Protein 2M4H (pdb70)

Radius of gyration: 10.43 Å; Cα contacts (8 Å, |Δi|>4): 79; chains: 1; bounding box: 26×24×19 Å

Structure (mmCIF, N/CA/C/O backbone):
data_2M4H
#
_entry.id   2M4H
#
loop_
_atom_site.group_PDB
_atom_site.id
_atom_site.type_symbol
_atom_site.label_atom_id
_atom_site.label_alt_id
_atom_site.label_comp_id
_atom_site.label_asym_id
_atom_site.label_entity_id
_atom_site.label_seq_id
_atom_site.pdbx_PDB_ins_code
_atom_site.Cartn_x
_atom_site.Cartn_y
_atom_site.Cartn_z
_atom_site.occupancy
_atom_site.B_iso_or_equiv
_atom_site.auth_seq_id
_atom_site.auth_comp_id
_atom_site.auth_asym_id
_atom_site.auth_atom_id
_atom_site.pdbx_PDB_model_num
ATOM 1 N N . GLY A 1 2 ? -10.107 7.581 -1.528 1.00 1.46 10 GLY A N 1
ATOM 2 C CA . GLY A 1 2 ? -9.438 6.256 -1.499 1.00 1.08 10 GLY A CA 1
ATOM 3 C C . GLY A 1 2 ? -10.398 5.152 -1.103 1.00 0.90 10 GLY A C 1
ATOM 4 O O . GLY A 1 2 ? -11.594 5.399 -0.953 1.00 1.21 10 GLY A O 1
ATOM 8 N N . THR A 1 3 ? -9.887 3.932 -0.948 1.00 0.72 11 THR A N 1
ATOM 9 C CA . THR A 1 3 ? -10.716 2.800 -0.555 1.00 0.56 11 THR A CA 1
ATOM 10 C C . THR A 1 3 ? -11.180 2.886 0.899 1.00 0.60 11 THR A C 1
ATOM 11 O O . THR A 1 3 ? -11.963 3.762 1.264 1.00 1.21 11 THR A O 1
ATOM 22 N N . TYR A 1 4 ? -10.665 1.985 1.730 1.00 0.44 12 TYR A N 1
ATOM 23 C CA . TYR A 1 4 ? -11.184 1.760 3.067 1.00 0.37 12 TYR A CA 1
ATOM 24 C C . TYR A 1 4 ? -10.126 1.018 3.864 1.00 0.37 12 TYR A C 1
ATOM 25 O O . TYR A 1 4 ? -8.957 0.985 3.470 1.00 0.41 12 TYR A O 1
ATOM 43 N N . ARG A 1 5 ? -10.546 0.403 4.960 1.00 0.38 13 ARG A N 1
ATOM 44 C CA . ARG A 1 5 ? -9.737 -0.589 5.646 1.00 0.40 13 ARG A CA 1
ATOM 45 C C . ARG A 1 5 ? -10.599 -1.409 6.597 1.00 0.54 13 ARG A C 1
ATOM 46 O O . ARG A 1 5 ? -11.553 -0.892 7.181 1.00 0.76 13 ARG A O 1
ATOM 67 N N . GLY A 1 6 ? -10.281 -2.696 6.716 1.00 0.54 14 GLY A N 1
ATOM 68 C CA . GLY A 1 6 ? -10.966 -3.554 7.671 1.00 0.68 14 GLY A CA 1
ATOM 69 C C . GLY A 1 6 ? -12.303 -4.071 7.174 1.00 0.77 14 GLY A C 1
ATOM 70 O O . GLY A 1 6 ? -12.705 -5.184 7.506 1.00 1.39 14 GLY A O 1
ATOM 74 N N . ARG A 1 7 ? -12.987 -3.269 6.367 1.00 0.70 15 ARG A N 1
ATOM 75 C CA . ARG A 1 7 ? -14.327 -3.608 5.896 1.00 0.80 15 ARG A CA 1
ATOM 76 C C . ARG A 1 7 ? -14.304 -4.590 4.728 1.00 0.91 15 ARG A C 1
ATOM 77 O O . ARG A 1 7 ? -15.038 -4.432 3.755 1.00 1.43 15 ARG A O 1
ATOM 98 N N . GLY A 1 8 ? -13.483 -5.621 4.840 1.00 0.78 16 GLY A N 1
ATOM 99 C CA . GLY A 1 8 ? -13.371 -6.582 3.767 1.00 0.88 16 GLY A CA 1
ATOM 100 C C . GLY A 1 8 ? -12.724 -5.966 2.554 1.00 0.76 16 GLY A C 1
ATOM 101 O O . GLY A 1 8 ? -12.995 -6.371 1.425 1.00 1.05 16 GLY A O 1
ATOM 105 N N . VAL A 1 9 ? -11.882 -4.965 2.802 1.00 0.43 17 VAL A N 1
ATOM 106 C CA . VAL A 1 9 ? -11.239 -4.205 1.728 1.00 0.29 17 VAL A CA 1
ATOM 107 C C . VAL A 1 9 ? -10.649 -5.070 0.644 1.00 0.25 17 VAL A C 1
ATOM 108 O O . VAL A 1 9 ? -9.912 -6.024 0.899 1.00 0.33 17 VAL A O 1
ATOM 121 N N . ALA A 1 10 ? -10.995 -4.706 -0.568 1.00 0.25 18 ALA A N 1
ATOM 122 C CA . ALA A 1 10 ? -10.483 -5.361 -1.746 1.00 0.27 18 ALA A CA 1
ATOM 123 C C . ALA A 1 10 ? -9.475 -4.458 -2.426 1.00 0.23 18 ALA A C 1
ATOM 124 O O . ALA A 1 10 ? -8.668 -4.920 -3.231 1.00 0.25 18 ALA A O 1
ATOM 131 N N . LEU A 1 11 ? -9.541 -3.155 -2.090 1.00 0.21 19 LEU A N 1
ATOM 132 C CA . LEU A 1 11 ? -8.558 -2.183 -2.549 1.00 0.20 19 LEU A CA 1
ATOM 133 C C . LEU A 1 11 ? -8.619 -2.076 -4.089 1.00 0.25 19 LEU A C 1
ATOM 134 O O . LEU A 1 11 ? -9.355 -2.827 -4.729 1.00 0.49 19 LEU A O 1
ATOM 150 N N . THR A 1 12 ? -7.930 -1.115 -4.691 1.00 0.37 20 THR A N 1
ATOM 151 C CA . THR A 1 12 ? -7.862 -1.068 -6.142 1.00 0.37 20 THR A CA 1
ATOM 152 C C . THR A 1 12 ? -7.225 -2.351 -6.689 1.00 0.35 20 THR A C 1
ATOM 153 O O . THR A 1 12 ? -6.567 -3.095 -5.954 1.00 0.44 20 THR A O 1
ATOM 164 N N . ASP A 1 13 ? -7.412 -2.602 -7.967 1.00 0.35 21 ASP A N 1
ATOM 165 C CA . ASP A 1 13 ? -7.090 -3.901 -8.554 1.00 0.37 21 ASP A CA 1
ATOM 166 C C . ASP A 1 13 ? -5.616 -4.253 -8.404 1.00 0.32 21 ASP A C 1
ATOM 167 O O . ASP A 1 13 ? -5.272 -5.344 -7.945 1.00 0.37 21 ASP A O 1
ATOM 176 N N . ASP A 1 14 ? -4.749 -3.332 -8.790 1.00 0.29 22 ASP A N 1
ATOM 177 C CA . ASP A 1 14 ? -3.315 -3.596 -8.802 1.00 0.28 22 ASP A CA 1
ATOM 178 C C . ASP A 1 14 ? -2.752 -3.713 -7.396 1.00 0.22 22 ASP A C 1
ATOM 179 O O . ASP A 1 14 ? -2.292 -4.773 -6.992 1.00 0.22 22 ASP A O 1
ATOM 188 N N . GLU A 1 15 ? -2.816 -2.607 -6.668 1.00 0.23 23 GLU A N 1
ATOM 189 C CA . GLU A 1 15 ? -2.193 -2.481 -5.345 1.00 0.24 23 GLU A CA 1
ATOM 190 C C . GLU A 1 15 ? -2.462 -3.655 -4.404 1.00 0.17 23 GLU A C 1
ATOM 191 O O . GLU A 1 15 ? -1.596 -4.018 -3.623 1.00 0.17 23 GLU A O 1
ATOM 203 N N . TYR A 1 16 ? -3.657 -4.230 -4.449 1.00 0.13 24 TYR A N 1
ATOM 204 C CA . TYR A 1 16 ? -3.981 -5.353 -3.573 1.00 0.12 24 TYR A CA 1
ATOM 205 C C . TYR A 1 16 ? -3.099 -6.553 -3.939 1.00 0.12 24 TYR A C 1
ATOM 206 O O . TYR A 1 16 ? -2.405 -7.119 -3.094 1.00 0.14 24 TYR A O 1
ATOM 224 N N . ASP A 1 17 ? -3.134 -6.921 -5.210 1.00 0.14 25 ASP A N 1
ATOM 225 C CA . ASP A 1 17 ? -2.205 -7.913 -5.757 1.00 0.18 25 ASP A CA 1
ATOM 226 C C . ASP A 1 17 ? -0.751 -7.520 -5.478 1.00 0.16 25 ASP A C 1
ATOM 227 O O . ASP A 1 17 ? 0.074 -8.352 -5.086 1.00 0.17 25 ASP A O 1
ATOM 236 N N . GLU A 1 18 ? -0.450 -6.244 -5.659 1.00 0.15 26 GLU A N 1
ATOM 237 C CA . GLU A 1 18 ? 0.899 -5.733 -5.453 1.00 0.15 26 GLU A CA 1
ATOM 238 C C . GLU A 1 18 ? 1.271 -5.722 -3.967 1.00 0.12 26 GLU A C 1
ATOM 239 O O . GLU A 1 18 ? 2.444 -5.654 -3.616 1.00 0.12 26 GLU A O 1
ATOM 251 N N . TRP A 1 19 ? 0.268 -5.783 -3.098 1.00 0.11 27 TRP A N 1
ATOM 252 C CA . TRP A 1 19 ? 0.495 -5.905 -1.662 1.00 0.10 27 TRP A CA 1
ATOM 253 C C . TRP A 1 19 ? 1.109 -7.253 -1.352 1.00 0.10 27 TRP A C 1
ATOM 254 O O . TRP A 1 19 ? 1.969 -7.374 -0.477 1.00 0.11 27 TRP A O 1
ATOM 275 N N . ARG A 1 20 ? 0.667 -8.261 -2.085 1.00 0.12 28 ARG A N 1
ATOM 276 C CA . ARG A 1 20 ? 1.230 -9.591 -1.955 1.00 0.13 28 ARG A CA 1
ATOM 277 C C . ARG A 1 20 ? 2.711 -9.552 -2.344 1.00 0.13 28 ARG A C 1
ATOM 278 O O . ARG A 1 20 ? 3.534 -10.294 -1.805 1.00 0.15 28 ARG A O 1
ATOM 299 N N . GLU A 1 21 ? 3.041 -8.651 -3.272 1.00 0.13 29 GLU A N 1
ATOM 300 C CA . GLU A 1 21 ? 4.435 -8.388 -3.633 1.00 0.14 29 GLU A CA 1
ATOM 301 C C . GLU A 1 21 ? 5.126 -7.563 -2.543 1.00 0.12 29 GLU A C 1
ATOM 302 O O . GLU A 1 21 ? 6.282 -7.809 -2.209 1.00 0.13 29 GLU A O 1
ATOM 314 N N . HIS A 1 22 ? 4.415 -6.567 -2.015 1.00 0.12 30 HIS A N 1
ATOM 315 C CA . HIS A 1 22 ? 4.888 -5.784 -0.869 1.00 0.11 30 HIS A CA 1
ATOM 316 C C . HIS A 1 22 ? 5.308 -6.709 0.264 1.00 0.12 30 HIS A C 1
ATOM 317 O O . HIS A 1 22 ? 6.339 -6.488 0.903 1.00 0.13 30 HIS A O 1
ATOM 332 N N . ASN A 1 23 ? 4.495 -7.727 0.506 1.00 0.14 31 ASN A N 1
ATOM 333 C CA . ASN A 1 23 ? 4.786 -8.737 1.513 1.00 0.17 31 ASN A CA 1
ATOM 334 C C . ASN A 1 23 ? 6.148 -9.365 1.248 1.00 0.16 31 ASN A C 1
ATOM 335 O O . ASN A 1 23 ? 6.988 -9.472 2.142 1.00 0.18 31 ASN A O 1
ATOM 346 N N . ALA A 1 24 ? 6.355 -9.745 -0.003 1.00 0.17 32 ALA A N 1
ATOM 347 C CA . ALA A 1 24 ? 7.602 -10.349 -0.439 1.00 0.18 32 ALA A CA 1
ATOM 348 C C . ALA A 1 24 ? 8.773 -9.378 -0.338 1.00 0.16 32 ALA A C 1
ATOM 349 O O . ALA A 1 24 ? 9.749 -9.636 0.365 1.00 0.19 32 ALA A O 1
ATOM 356 N N . SER A 1 25 ? 8.667 -8.262 -1.050 1.00 0.13 33 SER A N 1
ATOM 357 C CA . SER A 1 25 ? 9.774 -7.321 -1.181 1.00 0.14 33 SER A CA 1
ATOM 358 C C . SER A 1 25 ? 10.217 -6.740 0.164 1.00 0.18 33 SER A C 1
ATOM 359 O O . SER A 1 25 ? 11.413 -6.657 0.435 1.00 0.27 33 SER A O 1
ATOM 367 N N . ARG A 1 26 ? 9.271 -6.351 1.011 1.00 0.19 34 ARG A N 1
ATOM 368 C CA . ARG A 1 26 ? 9.622 -5.731 2.287 1.00 0.23 34 ARG A CA 1
ATOM 369 C C . ARG A 1 26 ? 9.907 -6.773 3.359 1.00 0.26 34 ARG A C 1
ATOM 370 O O . ARG A 1 26 ? 10.141 -6.432 4.518 1.00 0.31 34 ARG A O 1
ATOM 391 N N . LYS A 1 27 ? 9.874 -8.044 2.956 1.00 0.26 35 LYS A N 1
ATOM 392 C CA . LYS A 1 27 ? 10.311 -9.154 3.800 1.00 0.30 35 LYS A CA 1
ATOM 393 C C . LYS A 1 27 ? 9.493 -9.236 5.081 1.00 0.34 35 LYS A C 1
ATOM 394 O O . LYS A 1 27 ? 9.965 -9.716 6.116 1.00 0.58 35 LYS A O 1
ATOM 413 N N . LEU A 1 28 ? 8.272 -8.743 5.009 1.00 0.26 36 LEU A N 1
ATOM 414 C CA . LEU A 1 28 ? 7.356 -8.765 6.126 1.00 0.31 36 LEU A CA 1
ATOM 415 C C . LEU A 1 28 ? 6.235 -9.756 5.858 1.00 0.34 36 LEU A C 1
ATOM 416 O O . LEU A 1 28 ? 6.280 -10.519 4.894 1.00 0.36 36 LEU A O 1
ATOM 432 N N . ASP A 1 29 ? 5.244 -9.729 6.712 1.00 0.41 37 ASP A N 1
ATOM 433 C CA . ASP A 1 29 ? 4.091 -10.603 6.603 1.00 0.47 37 ASP A CA 1
ATOM 434 C C . ASP A 1 29 ? 2.880 -9.806 7.035 1.00 0.51 37 ASP A C 1
ATOM 435 O O . ASP A 1 29 ? 2.267 -10.059 8.073 1.00 1.00 37 ASP A O 1
ATOM 444 N N . LEU A 1 30 ? 2.574 -8.807 6.237 1.00 0.26 38 LEU A N 1
ATOM 445 C CA . LEU A 1 30 ? 1.589 -7.813 6.596 1.00 0.26 38 LEU A CA 1
ATOM 446 C C . LEU A 1 30 ? 0.253 -8.133 5.949 1.00 0.26 38 LEU A C 1
ATOM 447 O O . LEU A 1 30 ? 0.198 -8.740 4.877 1.00 0.32 38 LEU A O 1
ATOM 463 N N . SER A 1 31 ? -0.818 -7.722 6.597 1.00 0.22 39 SER A N 1
ATOM 464 C CA . SER A 1 31 ? -2.140 -7.901 6.042 1.00 0.21 39 SER A CA 1
ATOM 465 C C . SER A 1 31 ? -2.465 -6.749 5.107 1.00 0.17 39 SER A C 1
ATOM 466 O O . SER A 1 31 ? -1.758 -5.736 5.108 1.00 0.25 39 SER A O 1
ATOM 474 N N . VAL A 1 32 ? -3.511 -6.883 4.315 1.00 0.18 40 VAL A N 1
ATOM 475 C CA . VAL A 1 32 ? -3.806 -5.893 3.306 1.00 0.15 40 VAL A CA 1
ATOM 476 C C . VAL A 1 32 ? -4.139 -4.562 3.946 1.00 0.15 40 VAL A C 1
ATOM 477 O O . VAL A 1 32 ? -3.653 -3.530 3.507 1.00 0.13 40 VAL A O 1
ATOM 490 N N . GLU A 1 33 ? -4.930 -4.614 5.005 1.00 0.17 41 GLU A N 1
ATOM 491 C CA . GLU A 1 33 ? -5.336 -3.426 5.732 1.00 0.17 41 GLU A CA 1
ATOM 492 C C . GLU A 1 33 ? -4.141 -2.514 5.984 1.00 0.14 41 GLU A C 1
ATOM 493 O O . GLU A 1 33 ? -4.171 -1.334 5.642 1.00 0.14 41 GLU A O 1
ATOM 505 N N . ASP A 1 34 ? -3.095 -3.081 6.580 1.00 0.15 42 ASP A N 1
ATOM 506 C CA . ASP A 1 34 ? -1.855 -2.362 6.833 1.00 0.16 42 ASP A CA 1
ATOM 507 C C . ASP A 1 34 ? -1.300 -1.736 5.558 1.00 0.13 42 ASP A C 1
ATOM 508 O O . ASP A 1 34 ? -0.896 -0.573 5.555 1.00 0.16 42 ASP A O 1
ATOM 517 N N . PHE A 1 35 ? -1.284 -2.511 4.475 1.00 0.11 43 PHE A N 1
ATOM 518 C CA . PHE A 1 35 ? -0.818 -2.014 3.183 1.00 0.10 43 PHE A CA 1
ATOM 519 C C . PHE A 1 35 ? -1.653 -0.826 2.757 1.00 0.08 43 PHE A C 1
ATOM 520 O O . PHE A 1 35 ? -1.128 0.236 2.424 1.00 0.09 43 PHE A O 1
ATOM 537 N N . LEU A 1 36 ? -2.960 -1.045 2.748 1.00 0.09 44 LEU A N 1
ATOM 538 C CA . LEU A 1 36 ? -3.927 -0.049 2.319 1.00 0.11 44 LEU A CA 1
ATOM 539 C C . LEU A 1 36 ? -3.720 1.240 3.092 1.00 0.11 44 LEU A C 1
ATOM 540 O O . LEU A 1 36 ? -3.873 2.311 2.534 1.00 0.14 44 LEU A O 1
ATOM 556 N N . MET A 1 37 ? -3.341 1.119 4.361 1.00 0.12 45 MET A N 1
ATOM 557 C CA . MET A 1 37 ? -3.000 2.290 5.177 1.00 0.14 45 MET A CA 1
ATOM 558 C C . MET A 1 37 ? -1.766 2.987 4.624 1.00 0.11 45 MET A C 1
ATOM 559 O O . MET A 1 37 ? -1.802 4.178 4.315 1.00 0.12 45 MET A O 1
ATOM 573 N N . LEU A 1 38 ? -0.674 2.231 4.536 1.00 0.10 46 LEU A N 1
ATOM 574 C CA . LEU A 1 38 ? 0.595 2.737 4.012 1.00 0.11 46 LEU A CA 1
ATOM 575 C C . LEU A 1 38 ? 0.394 3.504 2.712 1.00 0.12 46 LEU A C 1
ATOM 576 O O . LEU A 1 38 ? 0.845 4.643 2.577 1.00 0.14 46 LEU A O 1
ATOM 592 N N . ARG A 1 39 ? -0.295 2.886 1.767 1.00 0.12 47 ARG A N 1
ATOM 593 C CA . ARG A 1 39 ? -0.532 3.521 0.485 1.00 0.15 47 ARG A CA 1
ATOM 594 C C . ARG A 1 39 ? -1.527 4.661 0.608 1.00 0.15 47 ARG A C 1
ATOM 595 O O . ARG A 1 39 ? -1.335 5.704 0.008 1.00 0.20 47 ARG A O 1
ATOM 616 N N . HIS A 1 40 ? -2.606 4.428 1.345 1.00 0.14 48 HIS A N 1
ATOM 617 C CA . HIS A 1 40 ? -3.577 5.472 1.656 1.00 0.15 48 HIS A CA 1
ATOM 618 C C . HIS A 1 40 ? -2.870 6.758 2.058 1.00 0.17 48 HIS A C 1
ATOM 619 O O . HIS A 1 40 ? -2.989 7.762 1.385 1.00 0.20 48 HIS A O 1
ATOM 634 N N . ARG A 1 41 ? -2.081 6.707 3.114 1.00 0.17 49 ARG A N 1
ATOM 635 C CA . ARG A 1 41 ? -1.445 7.912 3.627 1.00 0.18 49 ARG A CA 1
ATOM 636 C C . ARG A 1 41 ? -0.553 8.554 2.568 1.00 0.22 49 ARG A C 1
ATOM 637 O O . ARG A 1 41 ? -0.628 9.756 2.323 1.00 0.28 49 ARG A O 1
ATOM 658 N N . ALA A 1 42 ? 0.277 7.728 1.950 1.00 0.24 50 ALA A N 1
ATOM 659 C CA . ALA A 1 42 ? 1.188 8.177 0.903 1.00 0.31 50 ALA A CA 1
ATOM 660 C C . ALA A 1 42 ? 0.425 8.833 -0.248 1.00 0.35 50 ALA A C 1
ATOM 661 O O . ALA A 1 42 ? 0.689 9.983 -0.609 1.00 0.42 50 ALA A O 1
ATOM 668 N N . ALA A 1 43 ? -0.510 8.085 -0.821 1.00 0.34 51 ALA A N 1
ATOM 669 C CA . ALA A 1 43 ? -1.356 8.561 -1.901 1.00 0.43 51 ALA A CA 1
ATOM 670 C C . ALA A 1 43 ? -2.164 9.793 -1.516 1.00 0.41 51 ALA A C 1
ATOM 671 O O . ALA A 1 43 ? -2.176 10.783 -2.247 1.00 0.47 51 ALA A O 1
ATOM 678 N N . LEU A 1 44 ? -2.831 9.739 -0.372 1.00 0.36 52 LEU A N 1
ATOM 679 C CA . LEU A 1 44 ? -3.778 10.786 -0.015 1.00 0.39 52 LEU A CA 1
ATOM 680 C C . LEU A 1 44 ? -3.041 12.024 0.490 1.00 0.40 52 LEU A C 1
ATOM 681 O O . LEU A 1 44 ? -2.955 13.031 -0.215 1.00 0.46 52 LEU A O 1
ATOM 697 N N . GLY A 1 45 ? -2.483 11.948 1.693 1.00 0.36 53 GLY A N 1
ATOM 698 C CA . GLY A 1 45 ? -1.692 13.054 2.198 1.00 0.37 53 GLY A CA 1
ATOM 699 C C . GLY A 1 45 ? -1.383 12.943 3.678 1.00 0.36 53 GLY A C 1
ATOM 700 O O . GLY A 1 45 ? -1.479 13.929 4.411 1.00 0.55 53 GLY A O 1
ATOM 704 N N . ALA A 1 46 ? -1.015 11.749 4.124 1.00 0.30 54 ALA A N 1
ATOM 705 C CA . ALA A 1 46 ? -0.625 11.527 5.507 1.00 0.27 54 ALA A CA 1
ATOM 706 C C . ALA A 1 46 ? 0.785 10.949 5.548 1.00 0.23 54 ALA A C 1
ATOM 707 O O . ALA A 1 46 ? 1.151 10.126 4.711 1.00 0.24 54 ALA A O 1
ATOM 714 N N . ASP A 1 47 ? 1.580 11.387 6.507 1.00 0.24 55 ASP A N 1
ATOM 715 C CA . ASP A 1 47 ? 3.001 11.060 6.505 1.00 0.24 55 ASP A CA 1
ATOM 716 C C . ASP A 1 47 ? 3.425 10.280 7.743 1.00 0.21 55 ASP A C 1
ATOM 717 O O . ASP A 1 47 ? 4.443 10.590 8.363 1.00 0.25 55 ASP A O 1
ATOM 726 N N . ASP A 1 48 ? 2.641 9.283 8.110 1.00 0.19 56 ASP A N 1
ATOM 727 C CA . ASP A 1 48 ? 3.056 8.334 9.147 1.00 0.22 56 ASP A CA 1
ATOM 728 C C . ASP A 1 48 ? 4.221 7.489 8.637 1.00 0.17 56 ASP A C 1
ATOM 729 O O . ASP A 1 48 ? 4.145 6.948 7.542 1.00 0.21 56 ASP A O 1
ATOM 738 N N . ASN A 1 49 ? 5.303 7.425 9.406 1.00 0.23 57 ASN A N 1
ATOM 739 C CA . ASN A 1 49 ? 6.556 6.816 8.957 1.00 0.20 57 ASN A CA 1
ATOM 740 C C . ASN A 1 49 ? 6.406 5.479 8.230 1.00 0.17 57 ASN A C 1
ATOM 741 O O . ASN A 1 49 ? 7.097 5.255 7.239 1.00 0.18 57 ASN A O 1
ATOM 752 N N . ASP A 1 50 ? 5.519 4.601 8.682 1.00 0.18 58 ASP A N 1
ATOM 753 C CA . ASP A 1 50 ? 5.360 3.305 8.017 1.00 0.19 58 ASP A CA 1
ATOM 754 C C . ASP A 1 50 ? 4.917 3.542 6.587 1.00 0.16 58 ASP A C 1
ATOM 755 O O . ASP A 1 50 ? 5.411 2.927 5.642 1.00 0.19 58 ASP A O 1
ATOM 764 N N . ALA A 1 51 ? 4.001 4.473 6.463 1.00 0.13 59 ALA A N 1
ATOM 765 C CA . ALA A 1 51 ? 3.490 4.894 5.177 1.00 0.11 59 ALA A CA 1
ATOM 766 C C . ALA A 1 51 ? 4.561 5.581 4.341 1.00 0.12 59 ALA A C 1
ATOM 767 O O . ALA A 1 51 ? 4.591 5.423 3.122 1.00 0.13 59 ALA A O 1
ATOM 774 N N . VAL A 1 52 ? 5.453 6.333 4.983 1.00 0.14 60 VAL A N 1
ATOM 775 C CA . VAL A 1 52 ? 6.450 7.080 4.230 1.00 0.17 60 VAL A CA 1
ATOM 776 C C . VAL A 1 52 ? 7.546 6.146 3.736 1.00 0.18 60 VAL A C 1
ATOM 777 O O . VAL A 1 52 ? 8.039 6.287 2.617 1.00 0.20 60 VAL A O 1
ATOM 790 N N . LYS A 1 53 ? 7.923 5.186 4.576 1.00 0.19 61 LYS A N 1
ATOM 791 C CA . LYS A 1 53 ? 8.894 4.182 4.197 1.00 0.22 61 LYS A CA 1
ATOM 792 C C . LYS A 1 53 ? 8.307 3.252 3.147 1.00 0.20 61 LYS A C 1
ATOM 793 O O . LYS A 1 53 ? 9.027 2.717 2.302 1.00 0.28 61 LYS A O 1
ATOM 812 N N . PHE A 1 54 ? 6.992 3.066 3.208 1.00 0.14 62 PHE A N 1
ATOM 813 C CA . PHE A 1 54 ? 6.272 2.363 2.165 1.00 0.13 62 PHE A CA 1
ATOM 814 C C . PHE A 1 54 ? 6.401 3.141 0.874 1.00 0.13 62 PHE A C 1
ATOM 815 O O . PHE A 1 54 ? 6.809 2.603 -0.150 1.00 0.15 62 PHE A O 1
ATOM 832 N N . ARG A 1 55 ? 6.035 4.415 0.950 1.00 0.12 63 ARG A N 1
ATOM 833 C CA . ARG A 1 55 ? 6.164 5.340 -0.158 1.00 0.15 63 ARG A CA 1
ATOM 834 C C . ARG A 1 55 ? 7.544 5.247 -0.791 1.00 0.14 63 ARG A C 1
ATOM 835 O O . ARG A 1 55 ? 7.661 4.926 -1.963 1.00 0.16 63 ARG A O 1
ATOM 856 N N . SER A 1 56 ? 8.569 5.536 -0.005 1.00 0.13 64 SER A N 1
ATOM 857 C CA . SER A 1 56 ? 9.946 5.501 -0.486 1.00 0.16 64 SER A CA 1
ATOM 858 C C . SER A 1 56 ? 10.268 4.219 -1.265 1.00 0.17 64 SER A C 1
ATOM 859 O O . SER A 1 56 ? 10.738 4.279 -2.401 1.00 0.28 64 SER A O 1
ATOM 867 N N . TRP A 1 57 ? 9.984 3.071 -0.670 1.00 0.13 65 TRP A N 1
ATOM 868 C CA . TRP A 1 57 ? 10.246 1.790 -1.316 1.00 0.14 65 TRP A CA 1
ATOM 869 C C . TRP A 1 57 ? 9.379 1.608 -2.568 1.00 0.13 65 TRP A C 1
ATOM 870 O O . TRP A 1 57 ? 9.892 1.356 -3.657 1.00 0.15 65 TRP A O 1
ATOM 891 N N . TRP A 1 58 ? 8.080 1.797 -2.411 1.00 0.12 66 TRP A N 1
ATOM 892 C CA . TRP A 1 58 ? 7.107 1.506 -3.461 1.00 0.13 66 TRP A CA 1
ATOM 893 C C . TRP A 1 58 ? 7.181 2.528 -4.594 1.00 0.12 66 TRP A C 1
ATOM 894 O O . TRP A 1 58 ? 6.815 2.227 -5.728 1.00 0.19 66 TRP A O 1
ATOM 915 N N . ASN A 1 59 ? 7.688 3.718 -4.302 1.00 0.17 67 ASN A N 1
ATOM 916 C CA . ASN A 1 59 ? 7.734 4.796 -5.289 1.00 0.17 67 ASN A CA 1
ATOM 917 C C . ASN A 1 59 ? 9.057 4.842 -6.022 1.00 0.18 67 ASN A C 1
ATOM 918 O O . ASN A 1 59 ? 9.267 5.689 -6.886 1.00 0.22 67 ASN A O 1
ATOM 929 N N . SER A 1 60 ? 9.960 3.959 -5.668 1.00 0.18 68 SER A N 1
ATOM 930 C CA . SER A 1 60 ? 11.212 3.859 -6.396 1.00 0.22 68 SER A CA 1
ATOM 931 C C . SER A 1 60 ? 11.069 2.790 -7.469 1.00 0.22 68 SER A C 1
ATOM 932 O O . SER A 1 60 ? 11.838 2.722 -8.428 1.00 0.24 68 SER A O 1
ATOM 940 N N . ARG A 1 61 ? 10.047 1.971 -7.291 1.00 0.20 69 ARG A N 1
ATOM 941 C CA . ARG A 1 61 ? 9.837 0.794 -8.110 1.00 0.22 69 ARG A CA 1
ATOM 942 C C . ARG A 1 61 ? 8.577 0.916 -8.948 1.00 0.24 69 ARG A C 1
ATOM 943 O O . ARG A 1 61 ? 8.611 0.842 -10.175 1.00 0.27 69 ARG A O 1
ATOM 964 N N . THR A 1 62 ? 7.475 1.106 -8.261 1.00 0.24 70 THR A N 1
ATOM 965 C CA . THR A 1 62 ? 6.159 1.121 -8.875 1.00 0.26 70 THR A CA 1
ATOM 966 C C . THR A 1 62 ? 5.593 2.525 -8.962 1.00 0.25 70 THR A C 1
ATOM 967 O O . THR A 1 62 ? 5.306 3.025 -10.048 1.00 0.29 70 THR A O 1
ATOM 978 N N . LYS A 1 63 ? 5.432 3.128 -7.785 1.00 0.24 71 LYS A N 1
ATOM 979 C CA . LYS A 1 63 ? 4.773 4.418 -7.618 1.00 0.27 71 LYS A CA 1
ATOM 980 C C . LYS A 1 63 ? 3.274 4.237 -7.732 1.00 0.30 71 LYS A C 1
ATOM 981 O O . LYS A 1 63 ? 2.528 5.163 -8.048 1.00 0.52 71 LYS A O 1
ATOM 1000 N N . MET A 1 64 ? 2.870 3.006 -7.433 1.00 0.31 72 MET A N 1
ATOM 1001 C CA . MET A 1 64 ? 1.476 2.597 -7.275 1.00 0.32 72 MET A CA 1
ATOM 1002 C C . MET A 1 64 ? 0.542 3.025 -8.387 1.00 0.39 72 MET A C 1
ATOM 1003 O O . MET A 1 64 ? 0.922 3.429 -9.487 1.00 0.72 72 MET A O 1
ATOM 1017 N N . ALA A 1 65 ? -0.707 2.875 -8.024 1.00 0.48 73 ALA A N 1
ATOM 1018 C CA . ALA A 1 65 ? -1.854 3.294 -8.778 1.00 0.56 73 ALA A CA 1
ATOM 1019 C C . ALA A 1 65 ? -2.848 3.813 -7.774 1.00 0.61 73 ALA A C 1
ATOM 1020 O O . ALA A 1 65 ? -3.847 3.162 -7.496 1.00 0.93 73 ALA A O 1
ATOM 1027 N N . ASN A 1 66 ? -2.493 4.975 -7.208 1.00 0.64 74 ASN A N 1
ATOM 1028 C CA . ASN A 1 66 ? -3.147 5.587 -6.038 1.00 0.74 74 ASN A CA 1
ATOM 1029 C C . ASN A 1 66 ? -4.666 5.480 -6.074 1.00 0.92 74 ASN A C 1
ATOM 1030 O O . ASN A 1 66 ? -5.361 6.435 -6.418 1.00 1.68 74 ASN A O 1
ATOM 1041 N N . ASP A 1 67 ? -5.156 4.305 -5.691 1.00 0.91 75 ASP A N 1
ATOM 1042 C CA . ASP A 1 67 ? -6.577 4.003 -5.672 1.00 0.98 75 ASP A CA 1
ATOM 1043 C C . ASP A 1 67 ? -7.219 4.196 -7.044 1.00 0.96 75 ASP A C 1
ATOM 1044 O O . ASP A 1 67 ? -8.418 4.462 -7.145 1.00 1.14 75 ASP A O 1
ATOM 1053 N N . TYR A 1 68 ? -6.421 4.062 -8.107 1.00 0.81 76 TYR A N 1
ATOM 1054 C CA . TYR A 1 68 ? -6.955 4.115 -9.452 1.00 0.88 76 TYR A CA 1
ATOM 1055 C C . TYR A 1 68 ? -7.216 2.705 -9.968 1.00 0.93 76 TYR A C 1
ATOM 1056 O O . TYR A 1 68 ? -6.434 2.221 -10.813 1.00 1.47 76 TYR A O 1
ATOM 1074 N N . GLY A 1 2 ? -10.773 7.349 -3.343 1.00 1.46 10 GLY A N 2
ATOM 1075 C CA . GLY A 1 2 ? -10.486 6.767 -2.011 1.00 1.08 10 GLY A CA 2
ATOM 1076 C C . GLY A 1 2 ? -10.758 5.281 -1.974 1.00 0.90 10 GLY A C 2
ATOM 1077 O O . GLY A 1 2 ? -11.193 4.701 -2.967 1.00 1.21 10 GLY A O 2
ATOM 1081 N N . THR A 1 3 ? -10.474 4.655 -0.844 1.00 0.72 11 THR A N 2
ATOM 1082 C CA . THR A 1 3 ? -10.823 3.268 -0.625 1.00 0.56 11 THR A CA 2
ATOM 1083 C C . THR A 1 3 ? -11.269 3.104 0.821 1.00 0.60 11 THR A C 2
ATOM 1084 O O . THR A 1 3 ? -11.906 3.995 1.377 1.00 1.21 11 THR A O 2
ATOM 1095 N N . TYR A 1 4 ? -10.924 1.986 1.426 1.00 0.44 12 TYR A N 2
ATOM 1096 C CA . TYR A 1 4 ? -11.377 1.671 2.770 1.00 0.37 12 TYR A CA 2
ATOM 1097 C C . TYR A 1 4 ? -10.291 0.912 3.514 1.00 0.37 12 TYR A C 2
ATOM 1098 O O . TYR A 1 4 ? -9.155 0.820 3.041 1.00 0.41 12 TYR A O 2
ATOM 1116 N N . ARG A 1 5 ? -10.655 0.354 4.659 1.00 0.38 13 ARG A N 2
ATOM 1117 C CA . ARG A 1 5 ? -9.817 -0.613 5.350 1.00 0.40 13 ARG A CA 2
ATOM 1118 C C . ARG A 1 5 ? -10.665 -1.433 6.309 1.00 0.54 13 ARG A C 2
ATOM 1119 O O . ARG A 1 5 ? -11.591 -0.911 6.923 1.00 0.76 13 ARG A O 2
ATOM 1140 N N . GLY A 1 6 ? -10.375 -2.727 6.393 1.00 0.54 14 GLY A N 2
ATOM 1141 C CA . GLY A 1 6 ? -11.067 -3.588 7.337 1.00 0.68 14 GLY A CA 2
ATOM 1142 C C . GLY A 1 6 ? -12.409 -4.093 6.836 1.00 0.77 14 GLY A C 2
ATOM 1143 O O . GLY A 1 6 ? -12.801 -5.218 7.139 1.00 1.39 14 GLY A O 2
ATOM 1147 N N . ARG A 1 7 ? -13.110 -3.274 6.063 1.00 0.70 15 ARG A N 2
ATOM 1148 C CA . ARG A 1 7 ? -14.459 -3.611 5.602 1.00 0.80 15 ARG A CA 2
ATOM 1149 C C . ARG A 1 7 ? -14.456 -4.598 4.433 1.00 0.91 15 ARG A C 2
ATOM 1150 O O . ARG A 1 7 ? -15.163 -4.409 3.447 1.00 1.43 15 ARG A O 2
ATOM 1171 N N . GLY A 1 8 ? -13.686 -5.668 4.555 1.00 0.78 16 GLY A N 2
ATOM 1172 C CA . GLY A 1 8 ? -13.597 -6.630 3.474 1.00 0.88 16 GLY A CA 2
ATOM 1173 C C . GLY A 1 8 ? -12.900 -6.040 2.273 1.00 0.76 16 GLY A C 2
ATOM 1174 O O . GLY A 1 8 ? -13.153 -6.442 1.140 1.00 1.05 16 GLY A O 2
ATOM 1178 N N . VAL A 1 9 ? -12.042 -5.062 2.539 1.00 0.43 17 VAL A N 2
ATOM 1179 C CA . VAL A 1 9 ? -11.332 -4.335 1.489 1.00 0.29 17 VAL A CA 2
ATOM 1180 C C . VAL A 1 9 ? -10.669 -5.232 0.474 1.00 0.25 17 VAL A C 2
ATOM 1181 O O . VAL A 1 9 ? -9.955 -6.183 0.805 1.00 0.33 17 VAL A O 2
ATOM 1194 N N . ALA A 1 10 ? -10.919 -4.892 -0.766 1.00 0.25 18 ALA A N 2
ATOM 1195 C CA . ALA A 1 10 ? -10.281 -5.541 -1.888 1.00 0.27 18 ALA A CA 2
ATOM 1196 C C . ALA A 1 10 ? -9.335 -4.559 -2.546 1.00 0.23 18 ALA A C 2
ATOM 1197 O O . ALA A 1 10 ? -8.555 -4.918 -3.423 1.00 0.25 18 ALA A O 2
ATOM 1204 N N . LEU A 1 11 ? -9.426 -3.305 -2.091 1.00 0.21 19 LEU A N 2
ATOM 1205 C CA . LEU A 1 11 ? -8.567 -2.224 -2.551 1.00 0.20 19 LEU A CA 2
ATOM 1206 C C . LEU A 1 11 ? -8.698 -2.024 -4.067 1.00 0.25 19 LEU A C 2
ATOM 1207 O O . LEU A 1 11 ? -9.506 -2.686 -4.723 1.00 0.49 19 LEU A O 2
ATOM 1223 N N . THR A 1 12 ? -7.958 -1.076 -4.613 1.00 0.37 20 THR A N 2
ATOM 1224 C CA . THR A 1 12 ? -7.888 -0.916 -6.051 1.00 0.37 20 THR A CA 2
ATOM 1225 C C . THR A 1 12 ? -7.209 -2.148 -6.667 1.00 0.35 20 THR A C 2
ATOM 1226 O O . THR A 1 12 ? -6.617 -2.960 -5.945 1.00 0.44 20 THR A O 2
ATOM 1237 N N . ASP A 1 13 ? -7.285 -2.290 -7.984 1.00 0.35 21 ASP A N 2
ATOM 1238 C CA . ASP A 1 13 ? -6.987 -3.563 -8.642 1.00 0.37 21 ASP A CA 2
ATOM 1239 C C . ASP A 1 13 ? -5.545 -4.014 -8.446 1.00 0.32 21 ASP A C 2
ATOM 1240 O O . ASP A 1 13 ? -5.299 -5.079 -7.885 1.00 0.37 21 ASP A O 2
ATOM 1249 N N . ASP A 1 14 ? -4.599 -3.196 -8.876 1.00 0.29 22 ASP A N 2
ATOM 1250 C CA . ASP A 1 14 ? -3.199 -3.612 -8.909 1.00 0.28 22 ASP A CA 2
ATOM 1251 C C . ASP A 1 14 ? -2.589 -3.604 -7.514 1.00 0.22 22 ASP A C 2
ATOM 1252 O O . ASP A 1 14 ? -1.956 -4.572 -7.099 1.00 0.22 22 ASP A O 2
ATOM 1261 N N . GLU A 1 15 ? -2.800 -2.499 -6.815 1.00 0.23 23 GLU A N 2
ATOM 1262 C CA . GLU A 1 15 ? -2.248 -2.275 -5.477 1.00 0.24 23 GLU A CA 2
ATOM 1263 C C . GLU A 1 15 ? -2.438 -3.477 -4.547 1.00 0.17 23 GLU A C 2
ATOM 1264 O O . GLU A 1 15 ? -1.533 -3.825 -3.797 1.00 0.17 23 GLU A O 2
ATOM 1276 N N . TYR A 1 16 ? -3.615 -4.094 -4.579 1.00 0.13 24 TYR A N 2
ATOM 1277 C CA . TYR A 1 16 ? -3.912 -5.220 -3.691 1.00 0.12 24 TYR A CA 2
ATOM 1278 C C . TYR A 1 16 ? -3.031 -6.422 -4.042 1.00 0.12 24 TYR A C 2
ATOM 1279 O O . TYR A 1 16 ? -2.298 -6.934 -3.201 1.00 0.14 24 TYR A O 2
ATOM 1297 N N . ASP A 1 17 ? -3.125 -6.870 -5.282 1.00 0.14 25 ASP A N 2
ATOM 1298 C CA . ASP A 1 17 ? -2.248 -7.934 -5.785 1.00 0.18 25 ASP A CA 2
ATOM 1299 C C . ASP A 1 17 ? -0.772 -7.596 -5.537 1.00 0.16 25 ASP A C 2
ATOM 1300 O O . ASP A 1 17 ? 0.033 -8.453 -5.156 1.00 0.17 25 ASP A O 2
ATOM 1309 N N . GLU A 1 18 ? -0.419 -6.341 -5.729 1.00 0.15 26 GLU A N 2
ATOM 1310 C CA . GLU A 1 18 ? 0.958 -5.917 -5.563 1.00 0.15 26 GLU A CA 2
ATOM 1311 C C . GLU A 1 18 ? 1.312 -5.768 -4.075 1.00 0.12 26 GLU A C 2
ATOM 1312 O O . GLU A 1 18 ? 2.485 -5.716 -3.714 1.00 0.12 26 GLU A O 2
ATOM 1324 N N . TRP A 1 19 ? 0.299 -5.690 -3.211 1.00 0.11 27 TRP A N 2
ATOM 1325 C CA . TRP A 1 19 ? 0.514 -5.787 -1.764 1.00 0.10 27 TRP A CA 2
ATOM 1326 C C . TRP A 1 19 ? 1.089 -7.151 -1.433 1.00 0.10 27 TRP A C 2
ATOM 1327 O O . TRP A 1 19 ? 1.893 -7.298 -0.510 1.00 0.11 27 TRP A O 2
ATOM 1348 N N . ARG A 1 20 ? 0.671 -8.147 -2.199 1.00 0.12 28 ARG A N 2
ATOM 1349 C CA . ARG A 1 20 ? 1.216 -9.483 -2.064 1.00 0.13 28 ARG A CA 2
ATOM 1350 C C . ARG A 1 20 ? 2.705 -9.450 -2.403 1.00 0.13 28 ARG A C 2
ATOM 1351 O O . ARG A 1 20 ? 3.497 -10.228 -1.869 1.00 0.15 28 ARG A O 2
ATOM 1372 N N . GLU A 1 21 ? 3.082 -8.541 -3.301 1.00 0.13 29 GLU A N 2
ATOM 1373 C CA . GLU A 1 21 ? 4.500 -8.263 -3.547 1.00 0.14 29 GLU A CA 2
ATOM 1374 C C . GLU A 1 21 ? 5.105 -7.403 -2.436 1.00 0.12 29 GLU A C 2
ATOM 1375 O O . GLU A 1 21 ? 6.269 -7.562 -2.101 1.00 0.13 29 GLU A O 2
ATOM 1387 N N . HIS A 1 22 ? 4.334 -6.475 -1.876 1.00 0.12 30 HIS A N 2
ATOM 1388 C CA . HIS A 1 22 ? 4.800 -5.719 -0.710 1.00 0.11 30 HIS A CA 2
ATOM 1389 C C . HIS A 1 22 ? 5.223 -6.699 0.376 1.00 0.12 30 HIS A C 2
ATOM 1390 O O . HIS A 1 22 ? 6.242 -6.503 1.037 1.00 0.13 30 HIS A O 2
ATOM 1405 N N . ASN A 1 23 ? 4.429 -7.756 0.529 1.00 0.14 31 ASN A N 2
ATOM 1406 C CA . ASN A 1 23 ? 4.755 -8.875 1.409 1.00 0.17 31 ASN A CA 2
ATOM 1407 C C . ASN A 1 23 ? 6.139 -9.420 1.078 1.00 0.16 31 ASN A C 2
ATOM 1408 O O . ASN A 1 23 ? 6.992 -9.575 1.952 1.00 0.18 31 ASN A O 2
ATOM 1419 N N . ALA A 1 24 ? 6.349 -9.665 -0.203 1.00 0.17 32 ALA A N 2
ATOM 1420 C CA . ALA A 1 24 ? 7.586 -10.237 -0.705 1.00 0.18 32 ALA A CA 2
ATOM 1421 C C . ALA A 1 24 ? 8.767 -9.279 -0.567 1.00 0.16 32 ALA A C 2
ATOM 1422 O O . ALA A 1 24 ? 9.760 -9.585 0.095 1.00 0.19 32 ALA A O 2
ATOM 1429 N N . SER A 1 25 ? 8.649 -8.128 -1.209 1.00 0.13 33 SER A N 2
ATOM 1430 C CA . SER A 1 25 ? 9.745 -7.176 -1.323 1.00 0.14 33 SER A CA 2
ATOM 1431 C C . SER A 1 25 ? 10.246 -6.684 0.034 1.00 0.18 33 SER A C 2
ATOM 1432 O O . SER A 1 25 ? 11.443 -6.476 0.212 1.00 0.27 33 SER A O 2
ATOM 1440 N N . ARG A 1 26 ? 9.349 -6.497 0.994 1.00 0.19 34 ARG A N 2
ATOM 1441 C CA . ARG A 1 26 ? 9.751 -5.929 2.274 1.00 0.23 34 ARG A CA 2
ATOM 1442 C C . ARG A 1 26 ? 9.981 -7.006 3.330 1.00 0.26 34 ARG A C 2
ATOM 1443 O O . ARG A 1 26 ? 10.235 -6.692 4.492 1.00 0.31 34 ARG A O 2
ATOM 1464 N N . LYS A 1 27 ? 9.881 -8.272 2.916 1.00 0.26 35 LYS A N 2
ATOM 1465 C CA . LYS A 1 27 ? 10.203 -9.418 3.776 1.00 0.30 35 LYS A CA 2
ATOM 1466 C C . LYS A 1 27 ? 9.333 -9.452 5.025 1.00 0.34 35 LYS A C 2
ATOM 1467 O O . LYS A 1 27 ? 9.711 -10.023 6.050 1.00 0.58 35 LYS A O 2
ATOM 1486 N N . LEU A 1 28 ? 8.173 -8.833 4.932 1.00 0.26 36 LEU A N 2
ATOM 1487 C CA . LEU A 1 28 ? 7.206 -8.831 6.006 1.00 0.31 36 LEU A CA 2
ATOM 1488 C C . LEU A 1 28 ? 6.074 -9.780 5.661 1.00 0.34 36 LEU A C 2
ATOM 1489 O O . LEU A 1 28 ? 6.126 -10.481 4.654 1.00 0.36 36 LEU A O 2
ATOM 1505 N N . ASP A 1 29 ? 5.054 -9.784 6.480 1.00 0.41 37 ASP A N 2
ATOM 1506 C CA . ASP A 1 29 ? 3.923 -10.681 6.294 1.00 0.47 37 ASP A CA 2
ATOM 1507 C C . ASP A 1 29 ? 2.652 -9.915 6.592 1.00 0.51 37 ASP A C 2
ATOM 1508 O O . ASP A 1 29 ? 1.660 -10.454 7.082 1.00 1.00 37 ASP A O 2
ATOM 1517 N N . LEU A 1 30 ? 2.719 -8.632 6.281 1.00 0.26 38 LEU A N 2
ATOM 1518 C CA . LEU A 1 30 ? 1.656 -7.692 6.575 1.00 0.26 38 LEU A CA 2
ATOM 1519 C C . LEU A 1 30 ? 0.351 -8.098 5.900 1.00 0.26 38 LEU A C 2
ATOM 1520 O O . LEU A 1 30 ? 0.350 -8.686 4.814 1.00 0.32 38 LEU A O 2
ATOM 1536 N N . SER A 1 31 ? -0.753 -7.775 6.542 1.00 0.22 39 SER A N 2
ATOM 1537 C CA . SER A 1 31 ? -2.058 -8.026 5.972 1.00 0.21 39 SER A CA 2
ATOM 1538 C C . SER A 1 31 ? -2.463 -6.851 5.089 1.00 0.17 39 SER A C 2
ATOM 1539 O O . SER A 1 31 ? -1.770 -5.829 5.071 1.00 0.25 39 SER A O 2
ATOM 1547 N N . VAL A 1 32 ? -3.560 -6.971 4.360 1.00 0.18 40 VAL A N 2
ATOM 1548 C CA . VAL A 1 32 ? -3.892 -5.970 3.371 1.00 0.15 40 VAL A CA 2
ATOM 1549 C C . VAL A 1 32 ? -4.240 -4.643 4.019 1.00 0.15 40 VAL A C 2
ATOM 1550 O O . VAL A 1 32 ? -3.786 -3.605 3.556 1.00 0.13 40 VAL A O 2
ATOM 1563 N N . GLU A 1 33 ? -5.011 -4.687 5.100 1.00 0.17 41 GLU A N 2
ATOM 1564 C CA . GLU A 1 33 ? -5.425 -3.472 5.788 1.00 0.17 41 GLU A CA 2
ATOM 1565 C C . GLU A 1 33 ? -4.218 -2.570 6.036 1.00 0.14 41 GLU A C 2
ATOM 1566 O O . GLU A 1 33 ? -4.236 -1.388 5.692 1.00 0.14 41 GLU A O 2
ATOM 1578 N N . ASP A 1 34 ? -3.175 -3.148 6.627 1.00 0.15 42 ASP A N 2
ATOM 1579 C CA . ASP A 1 34 ? -1.917 -2.450 6.859 1.00 0.16 42 ASP A CA 2
ATOM 1580 C C . ASP A 1 34 ? -1.353 -1.839 5.574 1.00 0.13 42 ASP A C 2
ATOM 1581 O O . ASP A 1 34 ? -0.866 -0.706 5.588 1.00 0.16 42 ASP A O 2
ATOM 1590 N N . PHE A 1 35 ? -1.407 -2.586 4.469 1.00 0.11 43 PHE A N 2
ATOM 1591 C CA . PHE A 1 35 ? -0.952 -2.067 3.178 1.00 0.10 43 PHE A CA 2
ATOM 1592 C C . PHE A 1 35 ? -1.781 -0.868 2.795 1.00 0.08 43 PHE A C 2
ATOM 1593 O O . PHE A 1 35 ? -1.254 0.193 2.457 1.00 0.09 43 PHE A O 2
ATOM 1610 N N . LEU A 1 36 ? -3.086 -1.075 2.836 1.00 0.09 44 LEU A N 2
ATOM 1611 C CA . LEU A 1 36 ? -4.050 -0.079 2.415 1.00 0.11 44 LEU A CA 2
ATOM 1612 C C . LEU A 1 36 ? -3.821 1.203 3.186 1.00 0.11 44 LEU A C 2
ATOM 1613 O O . LEU A 1 36 ? -3.984 2.276 2.634 1.00 0.14 44 LEU A O 2
ATOM 1629 N N . MET A 1 37 ? -3.410 1.083 4.445 1.00 0.12 45 MET A N 2
ATOM 1630 C CA . MET A 1 37 ? -3.026 2.252 5.247 1.00 0.14 45 MET A CA 2
ATOM 1631 C C . MET A 1 37 ? -1.818 2.962 4.647 1.00 0.11 45 MET A C 2
ATOM 1632 O O . MET A 1 37 ? -1.883 4.140 4.309 1.00 0.12 45 MET A O 2
ATOM 1646 N N . LEU A 1 38 ? -0.712 2.231 4.547 1.00 0.10 46 LEU A N 2
ATOM 1647 C CA . LEU A 1 38 ? 0.533 2.764 3.990 1.00 0.11 46 LEU A CA 2
ATOM 1648 C C . LEU A 1 38 ? 0.303 3.458 2.661 1.00 0.12 46 LEU A C 2
ATOM 1649 O O . LEU A 1 38 ? 0.702 4.609 2.474 1.00 0.14 46 LEU A O 2
ATOM 1665 N N . ARG A 1 39 ? -0.352 2.762 1.748 1.00 0.12 47 ARG A N 2
ATOM 1666 C CA . ARG A 1 39 ? -0.602 3.314 0.431 1.00 0.15 47 ARG A CA 2
ATOM 1667 C C . ARG A 1 39 ? -1.563 4.491 0.538 1.00 0.15 47 ARG A C 2
ATOM 1668 O O . ARG A 1 39 ? -1.411 5.480 -0.157 1.00 0.20 47 ARG A O 2
ATOM 1689 N N . HIS A 1 40 ? -2.581 4.332 1.374 1.00 0.14 48 HIS A N 2
ATOM 1690 C CA . HIS A 1 40 ? -3.505 5.412 1.695 1.00 0.15 48 HIS A CA 2
ATOM 1691 C C . HIS A 1 40 ? -2.746 6.672 2.060 1.00 0.17 48 HIS A C 2
ATOM 1692 O O . HIS A 1 40 ? -2.753 7.623 1.304 1.00 0.20 48 HIS A O 2
ATOM 1707 N N . ARG A 1 41 ? -2.009 6.643 3.157 1.00 0.17 49 ARG A N 2
ATOM 1708 C CA . ARG A 1 41 ? -1.395 7.859 3.660 1.00 0.18 49 ARG A CA 2
ATOM 1709 C C . ARG A 1 41 ? -0.502 8.471 2.591 1.00 0.22 49 ARG A C 2
ATOM 1710 O O . ARG A 1 41 ? -0.629 9.646 2.246 1.00 0.28 49 ARG A O 2
ATOM 1731 N N . ALA A 1 42 ? 0.384 7.636 2.073 1.00 0.24 50 ALA A N 2
ATOM 1732 C CA . ALA A 1 42 ? 1.336 8.031 1.051 1.00 0.31 50 ALA A CA 2
ATOM 1733 C C . ALA A 1 42 ? 0.635 8.631 -0.162 1.00 0.35 50 ALA A C 2
ATOM 1734 O O . ALA A 1 42 ? 0.928 9.757 -0.557 1.00 0.42 50 ALA A O 2
ATOM 1741 N N . ALA A 1 43 ? -0.283 7.877 -0.756 1.00 0.34 51 ALA A N 2
ATOM 1742 C CA . ALA A 1 43 ? -0.984 8.338 -1.944 1.00 0.43 51 ALA A CA 2
ATOM 1743 C C . ALA A 1 43 ? -1.883 9.539 -1.677 1.00 0.41 51 ALA A C 2
ATOM 1744 O O . ALA A 1 43 ? -2.002 10.419 -2.526 1.00 0.47 51 ALA A O 2
ATOM 1751 N N . LEU A 1 44 ? -2.524 9.580 -0.512 1.00 0.36 52 LEU A N 2
ATOM 1752 C CA . LEU A 1 44 ? -3.501 10.630 -0.239 1.00 0.39 52 LEU A CA 2
ATOM 1753 C C . LEU A 1 44 ? -2.809 11.920 0.183 1.00 0.40 52 LEU A C 2
ATOM 1754 O O . LEU A 1 44 ? -2.773 12.891 -0.576 1.00 0.46 52 LEU A O 2
ATOM 1770 N N . GLY A 1 45 ? -2.259 11.928 1.392 1.00 0.36 53 GLY A N 2
ATOM 1771 C CA . GLY A 1 45 ? -1.558 13.102 1.877 1.00 0.37 53 GLY A CA 2
ATOM 1772 C C . GLY A 1 45 ? -1.236 13.016 3.356 1.00 0.36 53 GLY A C 2
ATOM 1773 O O . GLY A 1 45 ? -1.410 13.987 4.094 1.00 0.55 53 GLY A O 2
ATOM 1777 N N . ALA A 1 46 ? -0.770 11.855 3.795 1.00 0.30 54 ALA A N 2
ATOM 1778 C CA . ALA A 1 46 ? -0.378 11.649 5.178 1.00 0.27 54 ALA A CA 2
ATOM 1779 C C . ALA A 1 46 ? 1.017 11.050 5.225 1.00 0.23 54 ALA A C 2
ATOM 1780 O O . ALA A 1 46 ? 1.366 10.203 4.403 1.00 0.24 54 ALA A O 2
ATOM 1787 N N . ASP A 1 47 ? 1.818 11.496 6.175 1.00 0.24 55 ASP A N 2
ATOM 1788 C CA . ASP A 1 47 ? 3.230 11.136 6.201 1.00 0.24 55 ASP A CA 2
ATOM 1789 C C . ASP A 1 47 ? 3.620 10.437 7.500 1.00 0.21 55 ASP A C 2
ATOM 1790 O O . ASP A 1 47 ? 4.652 10.749 8.102 1.00 0.25 55 ASP A O 2
ATOM 1799 N N . ASP A 1 48 ? 2.789 9.502 7.940 1.00 0.19 56 ASP A N 2
ATOM 1800 C CA . ASP A 1 48 ? 3.147 8.635 9.058 1.00 0.22 56 ASP A CA 2
ATOM 1801 C C . ASP A 1 48 ? 4.252 7.680 8.617 1.00 0.17 56 ASP A C 2
ATOM 1802 O O . ASP A 1 48 ? 4.186 7.127 7.525 1.00 0.21 56 ASP A O 2
ATOM 1811 N N . ASN A 1 49 ? 5.269 7.521 9.456 1.00 0.23 57 ASN A N 2
ATOM 1812 C CA . ASN A 1 49 ? 6.499 6.820 9.091 1.00 0.20 57 ASN A CA 2
ATOM 1813 C C . ASN A 1 49 ? 6.313 5.501 8.342 1.00 0.17 57 ASN A C 2
ATOM 1814 O O . ASN A 1 49 ? 7.025 5.258 7.371 1.00 0.18 57 ASN A O 2
ATOM 1825 N N . ASP A 1 50 ? 5.390 4.650 8.762 1.00 0.18 58 ASP A N 2
ATOM 1826 C CA . ASP A 1 50 ? 5.241 3.355 8.099 1.00 0.19 58 ASP A CA 2
ATOM 1827 C C . ASP A 1 50 ? 4.854 3.576 6.643 1.00 0.16 58 ASP A C 2
ATOM 1828 O O . ASP A 1 50 ? 5.342 2.907 5.730 1.00 0.19 58 ASP A O 2
ATOM 1837 N N . ALA A 1 51 ? 4.002 4.558 6.464 1.00 0.13 59 ALA A N 2
ATOM 1838 C CA . ALA A 1 51 ? 3.570 4.991 5.151 1.00 0.11 59 ALA A CA 2
ATOM 1839 C C . ALA A 1 51 ? 4.684 5.673 4.371 1.00 0.12 59 ALA A C 2
ATOM 1840 O O . ALA A 1 51 ? 4.710 5.598 3.145 1.00 0.13 59 ALA A O 2
ATOM 1847 N N . VAL A 1 52 ? 5.609 6.338 5.057 1.00 0.14 60 VAL A N 2
ATOM 1848 C CA . VAL A 1 52 ? 6.661 7.046 4.344 1.00 0.17 60 VAL A CA 2
ATOM 1849 C C . VAL A 1 52 ? 7.736 6.068 3.899 1.00 0.18 60 VAL A C 2
ATOM 1850 O O . VAL A 1 52 ? 8.322 6.215 2.827 1.00 0.20 60 VAL A O 2
ATOM 1863 N N . LYS A 1 53 ? 7.990 5.066 4.734 1.00 0.19 61 LYS A N 2
ATOM 1864 C CA . LYS A 1 53 ? 8.901 4.001 4.386 1.00 0.22 61 LYS A CA 2
ATOM 1865 C C . LYS A 1 53 ? 8.281 3.125 3.307 1.00 0.20 61 LYS A C 2
ATOM 1866 O O . LYS A 1 53 ? 8.980 2.469 2.530 1.00 0.28 61 LYS A O 2
ATOM 1885 N N . PHE A 1 54 ? 6.956 3.140 3.256 1.00 0.14 62 PHE A N 2
ATOM 1886 C CA . PHE A 1 54 ? 6.230 2.544 2.158 1.00 0.13 62 PHE A CA 2
ATOM 1887 C C . PHE A 1 54 ? 6.493 3.361 0.911 1.00 0.13 62 PHE A C 2
ATOM 1888 O O . PHE A 1 54 ? 7.021 2.860 -0.069 1.00 0.15 62 PHE A O 2
ATOM 1905 N N . ARG A 1 55 ? 6.136 4.636 0.990 1.00 0.12 63 ARG A N 2
ATOM 1906 C CA . ARG A 1 55 ? 6.335 5.593 -0.085 1.00 0.15 63 ARG A CA 2
ATOM 1907 C C . ARG A 1 55 ? 7.738 5.512 -0.684 1.00 0.14 63 ARG A C 2
ATOM 1908 O O . ARG A 1 55 ? 7.881 5.239 -1.874 1.00 0.16 63 ARG A O 2
ATOM 1929 N N . SER A 1 56 ? 8.749 5.756 0.141 1.00 0.13 64 SER A N 2
ATOM 1930 C CA . SER A 1 56 ? 10.150 5.704 -0.293 1.00 0.16 64 SER A CA 2
ATOM 1931 C C . SER A 1 56 ? 10.474 4.485 -1.170 1.00 0.17 64 SER A C 2
ATOM 1932 O O . SER A 1 56 ? 10.980 4.635 -2.284 1.00 0.28 64 SER A O 2
ATOM 1940 N N . TRP A 1 57 ? 10.180 3.288 -0.676 1.00 0.13 65 TRP A N 2
ATOM 1941 C CA . TRP A 1 57 ? 10.475 2.065 -1.420 1.00 0.14 65 TRP A CA 2
ATOM 1942 C C . TRP A 1 57 ? 9.504 1.865 -2.584 1.00 0.13 65 TRP A C 2
ATOM 1943 O O . TRP A 1 57 ? 9.920 1.642 -3.718 1.00 0.15 65 TRP A O 2
ATOM 1964 N N . TRP A 1 58 ? 8.221 2.008 -2.304 1.00 0.12 66 TRP A N 2
ATOM 1965 C CA . TRP A 1 58 ? 7.161 1.671 -3.249 1.00 0.13 66 TRP A CA 2
ATOM 1966 C C . TRP A 1 58 ? 7.187 2.585 -4.463 1.00 0.12 66 TRP A C 2
ATOM 1967 O O . TRP A 1 58 ? 6.927 2.152 -5.585 1.00 0.19 66 TRP A O 2
ATOM 1988 N N . ASN A 1 59 ? 7.518 3.842 -4.238 1.00 0.17 67 ASN A N 2
ATOM 1989 C CA . ASN A 1 59 ? 7.532 4.831 -5.307 1.00 0.17 67 ASN A CA 2
ATOM 1990 C C . ASN A 1 59 ? 8.843 4.795 -6.057 1.00 0.18 67 ASN A C 2
ATOM 1991 O O . ASN A 1 59 ? 9.077 5.577 -6.978 1.00 0.22 67 ASN A O 2
ATOM 2002 N N . SER A 1 60 ? 9.707 3.896 -5.653 1.00 0.18 68 SER A N 2
ATOM 2003 C CA . SER A 1 60 ? 10.966 3.720 -6.333 1.00 0.22 68 SER A CA 2
ATOM 2004 C C . SER A 1 60 ? 10.825 2.598 -7.345 1.00 0.22 68 SER A C 2
ATOM 2005 O O . SER A 1 60 ? 11.586 2.489 -8.305 1.00 0.24 68 SER A O 2
ATOM 2013 N N . ARG A 1 61 ? 9.816 1.781 -7.111 1.00 0.20 69 ARG A N 2
ATOM 2014 C CA . ARG A 1 61 ? 9.612 0.562 -7.862 1.00 0.22 69 ARG A CA 2
ATOM 2015 C C . ARG A 1 61 ? 8.304 0.605 -8.650 1.00 0.24 69 ARG A C 2
ATOM 2016 O O . ARG A 1 61 ? 8.294 0.572 -9.880 1.00 0.27 69 ARG A O 2
ATOM 2037 N N . THR A 1 62 ? 7.211 0.705 -7.915 1.00 0.24 70 THR A N 2
ATOM 2038 C CA . THR A 1 62 ? 5.868 0.609 -8.478 1.00 0.26 70 THR A CA 2
ATOM 2039 C C . THR A 1 62 ? 5.277 1.979 -8.753 1.00 0.25 70 THR A C 2
ATOM 2040 O O . THR A 1 62 ? 5.006 2.332 -9.901 1.00 0.29 70 THR A O 2
ATOM 2051 N N . LYS A 1 63 ? 5.066 2.724 -7.663 1.00 0.24 71 LYS A N 2
ATOM 2052 C CA . LYS A 1 63 ? 4.493 4.070 -7.692 1.00 0.27 71 LYS A CA 2
ATOM 2053 C C . LYS A 1 63 ? 2.984 4.042 -7.883 1.00 0.30 71 LYS A C 2
ATOM 2054 O O . LYS A 1 63 ? 2.349 5.091 -7.980 1.00 0.52 71 LYS A O 2
ATOM 2073 N N . MET A 1 64 ? 2.443 2.822 -7.950 1.00 0.31 72 MET A N 2
ATOM 2074 C CA . MET A 1 64 ? 1.000 2.534 -7.856 1.00 0.32 72 MET A CA 2
ATOM 2075 C C . MET A 1 64 ? 0.104 3.413 -8.729 1.00 0.39 72 MET A C 2
ATOM 2076 O O . MET A 1 64 ? 0.549 4.073 -9.665 1.00 0.72 72 MET A O 2
ATOM 2090 N N . ALA A 1 65 ? -1.186 3.348 -8.424 1.00 0.48 73 ALA A N 2
ATOM 2091 C CA . ALA A 1 65 ? -2.204 4.120 -9.096 1.00 0.56 73 ALA A CA 2
ATOM 2092 C C . ALA A 1 65 ? -3.207 4.613 -8.099 1.00 0.61 73 ALA A C 2
ATOM 2093 O O . ALA A 1 65 ? -4.374 4.760 -8.410 1.00 0.93 73 ALA A O 2
ATOM 2100 N N . ASN A 1 66 ? -2.691 4.913 -6.916 1.00 0.64 74 ASN A N 2
ATOM 2101 C CA . ASN A 1 66 ? -3.479 5.371 -5.767 1.00 0.74 74 ASN A CA 2
ATOM 2102 C C . ASN A 1 66 ? -4.756 4.543 -5.607 1.00 0.92 74 ASN A C 2
ATOM 2103 O O . ASN A 1 66 ? -4.766 3.546 -4.886 1.00 1.68 74 ASN A O 2
ATOM 2114 N N . ASP A 1 67 ? -5.817 4.954 -6.283 1.00 0.91 75 ASP A N 2
ATOM 2115 C CA . ASP A 1 67 ? -7.026 4.156 -6.376 1.00 0.98 75 ASP A CA 2
ATOM 2116 C C . ASP A 1 67 ? -7.732 4.449 -7.696 1.00 0.96 75 ASP A C 2
ATOM 2117 O O . ASP A 1 67 ? -8.962 4.445 -7.777 1.00 1.14 75 ASP A O 2
ATOM 2126 N N . TYR A 1 68 ? -6.944 4.705 -8.739 1.00 0.81 76 TYR A N 2
ATOM 2127 C CA . TYR A 1 68 ? -7.500 5.017 -10.043 1.00 0.88 76 TYR A CA 2
ATOM 2128 C C . TYR A 1 68 ? -7.788 3.736 -10.818 1.00 0.93 76 TYR A C 2
ATOM 2129 O O . TYR A 1 68 ? -8.924 3.226 -10.721 1.00 1.47 76 TYR A O 2
ATOM 2147 N N . GLY A 1 2 ? -9.989 7.040 -4.429 1.00 1.46 10 GLY A N 3
ATOM 2148 C CA . GLY A 1 2 ? -9.240 6.273 -3.407 1.00 1.08 10 GLY A CA 3
ATOM 2149 C C . GLY A 1 2 ? -9.858 4.919 -3.139 1.00 0.90 10 GLY A C 3
ATOM 2150 O O . GLY A 1 2 ? -10.433 4.306 -4.039 1.00 1.21 10 GLY A O 3
ATOM 2154 N N . THR A 1 3 ? -9.729 4.442 -1.906 1.00 0.72 11 THR A N 3
ATOM 2155 C CA . THR A 1 3 ? -10.323 3.184 -1.500 1.00 0.56 11 THR A CA 3
ATOM 2156 C C . THR A 1 3 ? -10.649 3.248 -0.005 1.00 0.60 11 THR A C 3
ATOM 2157 O O . THR A 1 3 ? -11.017 4.303 0.508 1.00 1.21 11 THR A O 3
ATOM 2168 N N . TYR A 1 4 ? -10.479 2.139 0.695 1.00 0.44 12 TYR A N 3
ATOM 2169 C CA . TYR A 1 4 ? -10.908 2.022 2.086 1.00 0.37 12 TYR A CA 3
ATOM 2170 C C . TYR A 1 4 ? -9.898 1.210 2.876 1.00 0.37 12 TYR A C 3
ATOM 2171 O O . TYR A 1 4 ? -8.794 0.942 2.396 1.00 0.41 12 TYR A O 3
ATOM 2189 N N . ARG A 1 5 ? -10.294 0.821 4.076 1.00 0.38 13 ARG A N 3
ATOM 2190 C CA . ARG A 1 5 ? -9.572 -0.169 4.858 1.00 0.40 13 ARG A CA 3
ATOM 2191 C C . ARG A 1 5 ? -10.490 -0.712 5.943 1.00 0.54 13 ARG A C 3
ATOM 2192 O O . ARG A 1 5 ? -11.347 0.012 6.448 1.00 0.76 13 ARG A O 3
ATOM 2213 N N . GLY A 1 6 ? -10.324 -1.986 6.280 1.00 0.54 14 GLY A N 3
ATOM 2214 C CA . GLY A 1 6 ? -11.147 -2.597 7.310 1.00 0.68 14 GLY A CA 3
ATOM 2215 C C . GLY A 1 6 ? -12.624 -2.604 6.963 1.00 0.77 14 GLY A C 3
ATOM 2216 O O . GLY A 1 6 ? -13.457 -2.157 7.753 1.00 1.39 14 GLY A O 3
ATOM 2220 N N . ARG A 1 7 ? -12.951 -3.108 5.780 1.00 0.70 15 ARG A N 3
ATOM 2221 C CA . ARG A 1 7 ? -14.341 -3.180 5.338 1.00 0.80 15 ARG A CA 3
ATOM 2222 C C . ARG A 1 7 ? -14.499 -4.156 4.186 1.00 0.91 15 ARG A C 3
ATOM 2223 O O . ARG A 1 7 ? -15.295 -3.941 3.273 1.00 1.43 15 ARG A O 3
ATOM 2244 N N . GLY A 1 8 ? -13.762 -5.250 4.255 1.00 0.78 16 GLY A N 3
ATOM 2245 C CA . GLY A 1 8 ? -13.756 -6.196 3.166 1.00 0.88 16 GLY A CA 3
ATOM 2246 C C . GLY A 1 8 ? -13.009 -5.640 1.984 1.00 0.76 16 GLY A C 3
ATOM 2247 O O . GLY A 1 8 ? -13.310 -5.961 0.836 1.00 1.05 16 GLY A O 3
ATOM 2251 N N . VAL A 1 9 ? -12.043 -4.775 2.279 1.00 0.43 17 VAL A N 3
ATOM 2252 C CA . VAL A 1 9 ? -11.282 -4.088 1.241 1.00 0.29 17 VAL A CA 3
ATOM 2253 C C . VAL A 1 9 ? -10.660 -5.020 0.235 1.00 0.25 17 VAL A C 3
ATOM 2254 O O . VAL A 1 9 ? -9.979 -5.987 0.575 1.00 0.33 17 VAL A O 3
ATOM 2267 N N . ALA A 1 10 ? -10.920 -4.703 -1.010 1.00 0.25 18 ALA A N 3
ATOM 2268 C CA . ALA A 1 10 ? -10.297 -5.382 -2.120 1.00 0.27 18 ALA A CA 3
ATOM 2269 C C . ALA A 1 10 ? -9.294 -4.451 -2.760 1.00 0.23 18 ALA A C 3
ATOM 2270 O O . ALA A 1 10 ? -8.520 -4.856 -3.628 1.00 0.25 18 ALA A O 3
ATOM 2277 N N . LEU A 1 11 ? -9.327 -3.186 -2.309 1.00 0.21 19 LEU A N 3
ATOM 2278 C CA . LEU A 1 11 ? -8.389 -2.170 -2.751 1.00 0.20 19 LEU A CA 3
ATOM 2279 C C . LEU A 1 11 ? -8.513 -2.000 -4.282 1.00 0.25 19 LEU A C 3
ATOM 2280 O O . LEU A 1 11 ? -9.338 -2.666 -4.912 1.00 0.49 19 LEU A O 3
ATOM 2296 N N . THR A 1 12 ? -7.785 -1.082 -4.890 1.00 0.37 20 THR A N 3
ATOM 2297 C CA . THR A 1 12 ? -7.759 -1.025 -6.338 1.00 0.37 20 THR A CA 3
ATOM 2298 C C . THR A 1 12 ? -7.087 -2.283 -6.906 1.00 0.35 20 THR A C 3
ATOM 2299 O O . THR A 1 12 ? -6.540 -3.104 -6.164 1.00 0.44 20 THR A O 3
ATOM 2310 N N . ASP A 1 13 ? -7.141 -2.424 -8.213 1.00 0.35 21 ASP A N 3
ATOM 2311 C CA . ASP A 1 13 ? -6.734 -3.662 -8.878 1.00 0.37 21 ASP A CA 3
ATOM 2312 C C . ASP A 1 13 ? -5.280 -4.022 -8.614 1.00 0.32 21 ASP A C 3
ATOM 2313 O O . ASP A 1 13 ? -4.987 -5.097 -8.088 1.00 0.37 21 ASP A O 3
ATOM 2322 N N . ASP A 1 14 ? -4.375 -3.126 -8.968 1.00 0.29 22 ASP A N 3
ATOM 2323 C CA . ASP A 1 14 ? -2.949 -3.425 -8.907 1.00 0.28 22 ASP A CA 3
ATOM 2324 C C . ASP A 1 14 ? -2.472 -3.632 -7.479 1.00 0.22 22 ASP A C 3
ATOM 2325 O O . ASP A 1 14 ? -2.034 -4.716 -7.116 1.00 0.22 22 ASP A O 3
ATOM 2334 N N . GLU A 1 15 ? -2.586 -2.584 -6.680 1.00 0.23 23 GLU A N 3
ATOM 2335 C CA . GLU A 1 15 ? -1.947 -2.525 -5.365 1.00 0.24 23 GLU A CA 3
ATOM 2336 C C . GLU A 1 15 ? -2.321 -3.663 -4.424 1.00 0.17 23 GLU A C 3
ATOM 2337 O O . GLU A 1 15 ? -1.529 -4.016 -3.565 1.00 0.17 23 GLU A O 3
ATOM 2349 N N . TYR A 1 16 ? -3.515 -4.219 -4.544 1.00 0.13 24 TYR A N 3
ATOM 2350 C CA . TYR A 1 16 ? -3.889 -5.352 -3.707 1.00 0.12 24 TYR A CA 3
ATOM 2351 C C . TYR A 1 16 ? -3.015 -6.565 -4.054 1.00 0.12 24 TYR A C 3
ATOM 2352 O O . TYR A 1 16 ? -2.329 -7.124 -3.198 1.00 0.14 24 TYR A O 3
ATOM 2370 N N . ASP A 1 17 ? -3.066 -6.966 -5.314 1.00 0.14 25 ASP A N 3
ATOM 2371 C CA . ASP A 1 17 ? -2.161 -7.991 -5.844 1.00 0.18 25 ASP A CA 3
ATOM 2372 C C . ASP A 1 17 ? -0.696 -7.636 -5.553 1.00 0.16 25 ASP A C 3
ATOM 2373 O O . ASP A 1 17 ? 0.105 -8.480 -5.129 1.00 0.17 25 ASP A O 3
ATOM 2382 N N . GLU A 1 18 ? -0.365 -6.374 -5.759 1.00 0.15 26 GLU A N 3
ATOM 2383 C CA . GLU A 1 18 ? 0.983 -5.872 -5.523 1.00 0.15 26 GLU A CA 3
ATOM 2384 C C . GLU A 1 18 ? 1.332 -5.848 -4.030 1.00 0.12 26 GLU A C 3
ATOM 2385 O O . GLU A 1 18 ? 2.504 -5.834 -3.667 1.00 0.12 26 GLU A O 3
ATOM 2397 N N . TRP A 1 19 ? 0.317 -5.825 -3.169 1.00 0.11 27 TRP A N 3
ATOM 2398 C CA . TRP A 1 19 ? 0.526 -5.918 -1.724 1.00 0.10 27 TRP A CA 3
ATOM 2399 C C . TRP A 1 19 ? 1.124 -7.267 -1.384 1.00 0.10 27 TRP A C 3
ATOM 2400 O O . TRP A 1 19 ? 1.970 -7.385 -0.498 1.00 0.11 27 TRP A O 3
ATOM 2421 N N . ARG A 1 20 ? 0.682 -8.275 -2.111 1.00 0.12 28 ARG A N 3
ATOM 2422 C CA . ARG A 1 20 ? 1.208 -9.611 -1.944 1.00 0.13 28 ARG A CA 3
ATOM 2423 C C . ARG A 1 20 ? 2.695 -9.623 -2.309 1.00 0.13 28 ARG A C 3
ATOM 2424 O O . ARG A 1 20 ? 3.487 -10.373 -1.734 1.00 0.15 28 ARG A O 3
ATOM 2445 N N . GLU A 1 21 ? 3.077 -8.758 -3.250 1.00 0.13 29 GLU A N 3
ATOM 2446 C CA . GLU A 1 21 ? 4.493 -8.550 -3.552 1.00 0.14 29 GLU A CA 3
ATOM 2447 C C . GLU A 1 21 ? 5.160 -7.699 -2.467 1.00 0.12 29 GLU A C 3
ATOM 2448 O O . GLU A 1 21 ? 6.304 -7.945 -2.098 1.00 0.13 29 GLU A O 3
ATOM 2460 N N . HIS A 1 22 ? 4.449 -6.679 -1.985 1.00 0.12 30 HIS A N 3
ATOM 2461 C CA . HIS A 1 22 ? 4.904 -5.887 -0.835 1.00 0.11 30 HIS A CA 3
ATOM 2462 C C . HIS A 1 22 ? 5.290 -6.807 0.318 1.00 0.12 30 HIS A C 3
ATOM 2463 O O . HIS A 1 22 ? 6.260 -6.544 1.027 1.00 0.13 30 HIS A O 3
ATOM 2478 N N . ASN A 1 23 ? 4.526 -7.880 0.488 1.00 0.14 31 ASN A N 3
ATOM 2479 C CA . ASN A 1 23 ? 4.837 -8.902 1.481 1.00 0.17 31 ASN A CA 3
ATOM 2480 C C . ASN A 1 23 ? 6.238 -9.448 1.244 1.00 0.16 31 ASN A C 3
ATOM 2481 O O . ASN A 1 23 ? 7.075 -9.476 2.150 1.00 0.18 31 ASN A O 3
ATOM 2492 N N . ALA A 1 24 ? 6.484 -9.855 0.011 1.00 0.17 32 ALA A N 3
ATOM 2493 C CA . ALA A 1 24 ? 7.775 -10.398 -0.383 1.00 0.18 32 ALA A CA 3
ATOM 2494 C C . ALA A 1 24 ? 8.893 -9.361 -0.285 1.00 0.16 32 ALA A C 3
ATOM 2495 O O . ALA A 1 24 ? 9.842 -9.530 0.482 1.00 0.19 32 ALA A O 3
ATOM 2502 N N . SER A 1 25 ? 8.765 -8.285 -1.056 1.00 0.13 33 SER A N 3
ATOM 2503 C CA . SER A 1 25 ? 9.836 -7.302 -1.212 1.00 0.14 33 SER A CA 3
ATOM 2504 C C . SER A 1 25 ? 10.261 -6.666 0.113 1.00 0.18 33 SER A C 3
ATOM 2505 O O . SER A 1 25 ? 11.452 -6.468 0.352 1.00 0.27 33 SER A O 3
ATOM 2513 N N . ARG A 1 26 ? 9.308 -6.346 0.978 1.00 0.19 34 ARG A N 3
ATOM 2514 C CA . ARG A 1 26 ? 9.640 -5.642 2.210 1.00 0.23 34 ARG A CA 3
ATOM 2515 C C . ARG A 1 26 ? 9.923 -6.588 3.364 1.00 0.26 34 ARG A C 3
ATOM 2516 O O . ARG A 1 26 ? 10.231 -6.155 4.473 1.00 0.31 34 ARG A O 3
ATOM 2537 N N . LYS A 1 27 ? 9.811 -7.885 3.074 1.00 0.26 35 LYS A N 3
ATOM 2538 C CA . LYS A 1 27 ? 10.164 -8.942 4.015 1.00 0.30 35 LYS A CA 3
ATOM 2539 C C . LYS A 1 27 ? 9.378 -8.800 5.310 1.00 0.34 35 LYS A C 3
ATOM 2540 O O . LYS A 1 27 ? 9.945 -8.717 6.401 1.00 0.58 35 LYS A O 3
ATOM 2559 N N . LEU A 1 28 ? 8.064 -8.797 5.180 1.00 0.26 36 LEU A N 3
ATOM 2560 C CA . LEU A 1 28 ? 7.170 -8.595 6.302 1.00 0.31 36 LEU A CA 3
ATOM 2561 C C . LEU A 1 28 ? 5.997 -9.549 6.162 1.00 0.34 36 LEU A C 3
ATOM 2562 O O . LEU A 1 28 ? 5.973 -10.379 5.255 1.00 0.36 36 LEU A O 3
ATOM 2578 N N . ASP A 1 29 ? 5.030 -9.416 7.037 1.00 0.41 37 ASP A N 3
ATOM 2579 C CA . ASP A 1 29 ? 3.887 -10.314 7.062 1.00 0.47 37 ASP A CA 3
ATOM 2580 C C . ASP A 1 29 ? 2.640 -9.481 7.270 1.00 0.51 37 ASP A C 3
ATOM 2581 O O . ASP A 1 29 ? 1.710 -9.857 7.979 1.00 1.00 37 ASP A O 3
ATOM 2590 N N . LEU A 1 30 ? 2.653 -8.323 6.639 1.00 0.26 38 LEU A N 3
ATOM 2591 C CA . LEU A 1 30 ? 1.598 -7.345 6.788 1.00 0.26 38 LEU A CA 3
ATOM 2592 C C . LEU A 1 30 ? 0.307 -7.833 6.142 1.00 0.26 38 LEU A C 3
ATOM 2593 O O . LEU A 1 30 ? 0.331 -8.584 5.163 1.00 0.32 38 LEU A O 3
ATOM 2609 N N . SER A 1 31 ? -0.815 -7.413 6.698 1.00 0.22 39 SER A N 3
ATOM 2610 C CA . SER A 1 31 ? -2.104 -7.725 6.118 1.00 0.21 39 SER A CA 3
ATOM 2611 C C . SER A 1 31 ? -2.465 -6.676 5.076 1.00 0.17 39 SER A C 3
ATOM 2612 O O . SER A 1 31 ? -1.736 -5.695 4.907 1.00 0.25 39 SER A O 3
ATOM 2620 N N . VAL A 1 32 ? -3.574 -6.861 4.380 1.00 0.18 40 VAL A N 3
ATOM 2621 C CA . VAL A 1 32 ? -3.928 -5.947 3.322 1.00 0.15 40 VAL A CA 3
ATOM 2622 C C . VAL A 1 32 ? -4.268 -4.592 3.897 1.00 0.15 40 VAL A C 3
ATOM 2623 O O . VAL A 1 32 ? -3.774 -3.580 3.419 1.00 0.13 40 VAL A O 3
ATOM 2636 N N . GLU A 1 33 ? -5.078 -4.588 4.944 1.00 0.17 41 GLU A N 3
ATOM 2637 C CA . GLU A 1 33 ? -5.458 -3.361 5.608 1.00 0.17 41 GLU A CA 3
ATOM 2638 C C . GLU A 1 33 ? -4.217 -2.536 5.933 1.00 0.14 41 GLU A C 3
ATOM 2639 O O . GLU A 1 33 ? -4.189 -1.333 5.693 1.00 0.14 41 GLU A O 3
ATOM 2651 N N . ASP A 1 34 ? -3.178 -3.203 6.438 1.00 0.15 42 ASP A N 3
ATOM 2652 C CA . ASP A 1 34 ? -1.912 -2.546 6.730 1.00 0.16 42 ASP A CA 3
ATOM 2653 C C . ASP A 1 34 ? -1.309 -1.909 5.482 1.00 0.13 42 ASP A C 3
ATOM 2654 O O . ASP A 1 34 ? -0.796 -0.790 5.541 1.00 0.16 42 ASP A O 3
ATOM 2663 N N . PHE A 1 35 ? -1.362 -2.617 4.355 1.00 0.11 43 PHE A N 3
ATOM 2664 C CA . PHE A 1 35 ? -0.903 -2.052 3.089 1.00 0.10 43 PHE A CA 3
ATOM 2665 C C . PHE A 1 35 ? -1.717 -0.823 2.774 1.00 0.08 43 PHE A C 3
ATOM 2666 O O . PHE A 1 35 ? -1.182 0.248 2.478 1.00 0.09 43 PHE A O 3
ATOM 2683 N N . LEU A 1 36 ? -3.025 -1.013 2.823 1.00 0.09 44 LEU A N 3
ATOM 2684 C CA . LEU A 1 36 ? -3.974 0.009 2.444 1.00 0.11 44 LEU A CA 3
ATOM 2685 C C . LEU A 1 36 ? -3.788 1.240 3.311 1.00 0.11 44 LEU A C 3
ATOM 2686 O O . LEU A 1 36 ? -4.100 2.336 2.881 1.00 0.14 44 LEU A O 3
ATOM 2702 N N . MET A 1 37 ? -3.257 1.049 4.521 1.00 0.12 45 MET A N 3
ATOM 2703 C CA . MET A 1 37 ? -2.885 2.179 5.388 1.00 0.14 45 MET A CA 3
ATOM 2704 C C . MET A 1 37 ? -1.732 2.962 4.781 1.00 0.11 45 MET A C 3
ATOM 2705 O O . MET A 1 37 ? -1.845 4.155 4.505 1.00 0.12 45 MET A O 3
ATOM 2719 N N . LEU A 1 38 ? -0.619 2.261 4.593 1.00 0.10 46 LEU A N 3
ATOM 2720 C CA . LEU A 1 38 ? 0.612 2.851 4.074 1.00 0.11 46 LEU A CA 3
ATOM 2721 C C . LEU A 1 38 ? 0.346 3.594 2.779 1.00 0.12 46 LEU A C 3
ATOM 2722 O O . LEU A 1 38 ? 0.685 4.770 2.632 1.00 0.14 46 LEU A O 3
ATOM 2738 N N . ARG A 1 39 ? -0.274 2.894 1.850 1.00 0.12 47 ARG A N 3
ATOM 2739 C CA . ARG A 1 39 ? -0.632 3.464 0.570 1.00 0.15 47 ARG A CA 3
ATOM 2740 C C . ARG A 1 39 ? -1.597 4.637 0.742 1.00 0.15 47 ARG A C 3
ATOM 2741 O O . ARG A 1 39 ? -1.389 5.693 0.153 1.00 0.20 47 ARG A O 3
ATOM 2762 N N . HIS A 1 40 ? -2.676 4.415 1.504 1.00 0.14 48 HIS A N 3
ATOM 2763 C CA . HIS A 1 40 ? -3.603 5.487 1.887 1.00 0.15 48 HIS A CA 3
ATOM 2764 C C . HIS A 1 40 ? -2.854 6.760 2.207 1.00 0.17 48 HIS A C 3
ATOM 2765 O O . HIS A 1 40 ? -2.993 7.748 1.511 1.00 0.20 48 HIS A O 3
ATOM 2780 N N . ARG A 1 41 ? -1.997 6.706 3.206 1.00 0.17 49 ARG A N 3
ATOM 2781 C CA . ARG A 1 41 ? -1.377 7.914 3.720 1.00 0.18 49 ARG A CA 3
ATOM 2782 C C . ARG A 1 41 ? -0.510 8.570 2.649 1.00 0.22 49 ARG A C 3
ATOM 2783 O O . ARG A 1 41 ? -0.388 9.788 2.598 1.00 0.28 49 ARG A O 3
ATOM 2804 N N . ALA A 1 42 ? 0.075 7.750 1.788 1.00 0.24 50 ALA A N 3
ATOM 2805 C CA . ALA A 1 42 ? 0.837 8.256 0.654 1.00 0.31 50 ALA A CA 3
ATOM 2806 C C . ALA A 1 42 ? -0.082 8.951 -0.356 1.00 0.35 50 ALA A C 3
ATOM 2807 O O . ALA A 1 42 ? 0.109 10.127 -0.663 1.00 0.42 50 ALA A O 3
ATOM 2814 N N . ALA A 1 43 ? -1.070 8.213 -0.874 1.00 0.34 51 ALA A N 3
ATOM 2815 C CA . ALA A 1 43 ? -2.051 8.757 -1.808 1.00 0.43 51 ALA A CA 3
ATOM 2816 C C . ALA A 1 43 ? -2.762 9.990 -1.253 1.00 0.41 51 ALA A C 3
ATOM 2817 O O . ALA A 1 43 ? -2.886 11.006 -1.937 1.00 0.47 51 ALA A O 3
ATOM 2824 N N . LEU A 1 44 ? -3.221 9.891 -0.013 1.00 0.36 52 LEU A N 3
ATOM 2825 C CA . LEU A 1 44 ? -4.026 10.944 0.589 1.00 0.39 52 LEU A CA 3
ATOM 2826 C C . LEU A 1 44 ? -3.146 12.126 0.982 1.00 0.40 52 LEU A C 3
ATOM 2827 O O . LEU A 1 44 ? -3.226 13.195 0.377 1.00 0.46 52 LEU A O 3
ATOM 2843 N N . GLY A 1 45 ? -2.303 11.936 1.993 1.00 0.36 53 GLY A N 3
ATOM 2844 C CA . GLY A 1 45 ? -1.320 12.950 2.321 1.00 0.37 53 GLY A CA 3
ATOM 2845 C C . GLY A 1 45 ? -0.894 12.936 3.779 1.00 0.36 53 GLY A C 3
ATOM 2846 O O . GLY A 1 45 ? -0.755 13.989 4.395 1.00 0.55 53 GLY A O 3
ATOM 2850 N N . ALA A 1 46 ? -0.683 11.750 4.339 1.00 0.30 54 ALA A N 3
ATOM 2851 C CA . ALA A 1 46 ? -0.209 11.626 5.710 1.00 0.27 54 ALA A CA 3
ATOM 2852 C C . ALA A 1 46 ? 1.197 11.043 5.739 1.00 0.23 54 ALA A C 3
ATOM 2853 O O . ALA A 1 46 ? 1.526 10.141 4.967 1.00 0.24 54 ALA A O 3
ATOM 2860 N N . ASP A 1 47 ? 2.022 11.560 6.636 1.00 0.24 55 ASP A N 3
ATOM 2861 C CA . ASP A 1 47 ? 3.426 11.175 6.702 1.00 0.24 55 ASP A CA 3
ATOM 2862 C C . ASP A 1 47 ? 3.717 10.321 7.925 1.00 0.21 55 ASP A C 3
ATOM 2863 O O . ASP A 1 47 ? 4.718 10.523 8.618 1.00 0.25 55 ASP A O 3
ATOM 2872 N N . ASP A 1 48 ? 2.842 9.372 8.188 1.00 0.19 56 ASP A N 3
ATOM 2873 C CA . ASP A 1 48 ? 3.125 8.345 9.183 1.00 0.22 56 ASP A CA 3
ATOM 2874 C C . ASP A 1 48 ? 4.264 7.472 8.674 1.00 0.17 56 ASP A C 3
ATOM 2875 O O . ASP A 1 48 ? 4.163 6.916 7.588 1.00 0.21 56 ASP A O 3
ATOM 2884 N N . ASN A 1 49 ? 5.363 7.428 9.422 1.00 0.23 57 ASN A N 3
ATOM 2885 C CA . ASN A 1 49 ? 6.588 6.757 8.988 1.00 0.20 57 ASN A CA 3
ATOM 2886 C C . ASN A 1 49 ? 6.383 5.432 8.256 1.00 0.17 57 ASN A C 3
ATOM 2887 O O . ASN A 1 49 ? 7.052 5.188 7.254 1.00 0.18 57 ASN A O 3
ATOM 2898 N N . ASP A 1 50 ? 5.474 4.580 8.719 1.00 0.18 58 ASP A N 3
ATOM 2899 C CA . ASP A 1 50 ? 5.269 3.286 8.065 1.00 0.19 58 ASP A CA 3
ATOM 2900 C C . ASP A 1 50 ? 4.851 3.518 6.624 1.00 0.16 58 ASP A C 3
ATOM 2901 O O . ASP A 1 50 ? 5.320 2.860 5.696 1.00 0.19 58 ASP A O 3
ATOM 2910 N N . ALA A 1 51 ? 3.990 4.499 6.468 1.00 0.13 59 ALA A N 3
ATOM 2911 C CA . ALA A 1 51 ? 3.504 4.905 5.168 1.00 0.11 59 ALA A CA 3
ATOM 2912 C C . ALA A 1 51 ? 4.583 5.602 4.353 1.00 0.12 59 ALA A C 3
ATOM 2913 O O . ALA A 1 51 ? 4.624 5.462 3.130 1.00 0.13 59 ALA A O 3
ATOM 2920 N N . VAL A 1 52 ? 5.465 6.349 5.015 1.00 0.14 60 VAL A N 3
ATOM 2921 C CA . VAL A 1 52 ? 6.462 7.114 4.283 1.00 0.17 60 VAL A CA 3
ATOM 2922 C C . VAL A 1 52 ? 7.548 6.190 3.757 1.00 0.18 60 VAL A C 3
ATOM 2923 O O . VAL A 1 52 ? 8.047 6.377 2.647 1.00 0.20 60 VAL A O 3
ATOM 2936 N N . LYS A 1 53 ? 7.908 5.189 4.556 1.00 0.19 61 LYS A N 3
ATOM 2937 C CA . LYS A 1 53 ? 8.857 4.187 4.133 1.00 0.22 61 LYS A CA 3
ATOM 2938 C C . LYS A 1 53 ? 8.251 3.324 3.038 1.00 0.20 61 LYS A C 3
ATOM 2939 O O . LYS A 1 53 ? 8.948 2.891 2.118 1.00 0.28 61 LYS A O 3
ATOM 2958 N N . PHE A 1 54 ? 6.948 3.080 3.145 1.00 0.14 62 PHE A N 3
ATOM 2959 C CA . PHE A 1 54 ? 6.213 2.402 2.094 1.00 0.13 62 PHE A CA 3
ATOM 2960 C C . PHE A 1 54 ? 6.337 3.194 0.815 1.00 0.13 62 PHE A C 3
ATOM 2961 O O . PHE A 1 54 ? 6.775 2.677 -0.199 1.00 0.15 62 PHE A O 3
ATOM 2978 N N . ARG A 1 55 ? 5.920 4.451 0.881 1.00 0.12 63 ARG A N 3
ATOM 2979 C CA . ARG A 1 55 ? 6.076 5.389 -0.218 1.00 0.15 63 ARG A CA 3
ATOM 2980 C C . ARG A 1 55 ? 7.485 5.318 -0.793 1.00 0.14 63 ARG A C 3
ATOM 2981 O O . ARG A 1 55 ? 7.658 5.036 -1.974 1.00 0.16 63 ARG A O 3
ATOM 3002 N N . SER A 1 56 ? 8.467 5.590 0.056 1.00 0.13 64 SER A N 3
ATOM 3003 C CA . SER A 1 56 ? 9.878 5.504 -0.311 1.00 0.16 64 SER A CA 3
ATOM 3004 C C . SER A 1 56 ? 10.178 4.265 -1.171 1.00 0.17 64 SER A C 3
ATOM 3005 O O . SER A 1 56 ? 10.653 4.384 -2.301 1.00 0.28 64 SER A O 3
ATOM 3013 N N . TRP A 1 57 ? 9.873 3.089 -0.645 1.00 0.13 65 TRP A N 3
ATOM 3014 C CA . TRP A 1 57 ? 10.155 1.834 -1.341 1.00 0.14 65 TRP A CA 3
ATOM 3015 C C . TRP A 1 57 ? 9.275 1.658 -2.581 1.00 0.13 65 TRP A C 3
ATOM 3016 O O . TRP A 1 57 ? 9.772 1.412 -3.678 1.00 0.15 65 TRP A O 3
ATOM 3037 N N . TRP A 1 58 ? 7.979 1.845 -2.409 1.00 0.12 66 TRP A N 3
ATOM 3038 C CA . TRP A 1 58 ? 6.996 1.504 -3.428 1.00 0.13 66 TRP A CA 3
ATOM 3039 C C . TRP A 1 58 ? 7.032 2.484 -4.594 1.00 0.12 66 TRP A C 3
ATOM 3040 O O . TRP A 1 58 ? 6.675 2.134 -5.717 1.00 0.19 66 TRP A O 3
ATOM 3061 N N . ASN A 1 59 ? 7.498 3.697 -4.337 1.00 0.17 67 ASN A N 3
ATOM 3062 C CA . ASN A 1 59 ? 7.522 4.736 -5.360 1.00 0.17 67 ASN A CA 3
ATOM 3063 C C . ASN A 1 59 ? 8.863 4.779 -6.051 1.00 0.18 67 ASN A C 3
ATOM 3064 O O . ASN A 1 59 ? 9.128 5.646 -6.877 1.00 0.22 67 ASN A O 3
ATOM 3075 N N . SER A 1 60 ? 9.717 3.855 -5.694 1.00 0.18 68 SER A N 3
ATOM 3076 C CA . SER A 1 60 ? 10.975 3.708 -6.388 1.00 0.22 68 SER A CA 3
ATOM 3077 C C . SER A 1 60 ? 10.815 2.694 -7.506 1.00 0.22 68 SER A C 3
ATOM 3078 O O . SER A 1 60 ? 11.572 2.681 -8.475 1.00 0.24 68 SER A O 3
ATOM 3086 N N . ARG A 1 61 ? 9.798 1.863 -7.362 1.00 0.20 69 ARG A N 3
ATOM 3087 C CA . ARG A 1 61 ? 9.568 0.753 -8.258 1.00 0.22 69 ARG A CA 3
ATOM 3088 C C . ARG A 1 61 ? 8.280 0.953 -9.046 1.00 0.24 69 ARG A C 3
ATOM 3089 O O . ARG A 1 61 ? 8.283 1.109 -10.266 1.00 0.27 69 ARG A O 3
ATOM 3110 N N . THR A 1 62 ? 7.184 0.951 -8.314 1.00 0.24 70 THR A N 3
ATOM 3111 C CA . THR A 1 62 ? 5.850 1.023 -8.886 1.00 0.26 70 THR A CA 3
ATOM 3112 C C . THR A 1 62 ? 5.361 2.446 -8.990 1.00 0.25 70 THR A C 3
ATOM 3113 O O . THR A 1 62 ? 5.026 2.918 -10.073 1.00 0.29 70 THR A O 3
ATOM 3124 N N . LYS A 1 63 ? 5.311 3.100 -7.833 1.00 0.24 71 LYS A N 3
ATOM 3125 C CA . LYS A 1 63 ? 4.725 4.423 -7.693 1.00 0.27 71 LYS A CA 3
ATOM 3126 C C . LYS A 1 63 ? 3.211 4.332 -7.779 1.00 0.30 71 LYS A C 3
ATOM 3127 O O . LYS A 1 63 ? 2.527 5.306 -8.090 1.00 0.52 71 LYS A O 3
ATOM 3146 N N . MET A 1 64 ? 2.729 3.122 -7.478 1.00 0.31 72 MET A N 3
ATOM 3147 C CA . MET A 1 64 ? 1.306 2.790 -7.295 1.00 0.32 72 MET A CA 3
ATOM 3148 C C . MET A 1 64 ? 0.357 3.394 -8.336 1.00 0.39 72 MET A C 3
ATOM 3149 O O . MET A 1 64 ? 0.766 3.843 -9.410 1.00 0.72 72 MET A O 3
ATOM 3163 N N . ALA A 1 65 ? -0.926 3.350 -8.000 1.00 0.48 73 ALA A N 3
ATOM 3164 C CA . ALA A 1 65 ? -1.996 3.791 -8.865 1.00 0.56 73 ALA A CA 3
ATOM 3165 C C . ALA A 1 65 ? -3.265 3.918 -8.045 1.00 0.61 73 ALA A C 3
ATOM 3166 O O . ALA A 1 65 ? -4.109 3.022 -8.080 1.00 0.93 73 ALA A O 3
ATOM 3173 N N . ASN A 1 66 ? -3.365 5.054 -7.329 1.00 0.64 74 ASN A N 3
ATOM 3174 C CA . ASN A 1 66 ? -4.413 5.330 -6.324 1.00 0.74 74 ASN A CA 3
ATOM 3175 C C . ASN A 1 66 ? -5.634 4.427 -6.485 1.00 0.92 74 ASN A C 3
ATOM 3176 O O . ASN A 1 66 ? -5.895 3.568 -5.652 1.00 1.68 74 ASN A O 3
ATOM 3187 N N . ASP A 1 67 ? -6.384 4.622 -7.550 1.00 0.91 75 ASP A N 3
ATOM 3188 C CA . ASP A 1 67 ? -7.424 3.674 -7.919 1.00 0.98 75 ASP A CA 3
ATOM 3189 C C . ASP A 1 67 ? -7.597 3.685 -9.424 1.00 0.96 75 ASP A C 3
ATOM 3190 O O . ASP A 1 67 ? -8.705 3.602 -9.947 1.00 1.14 75 ASP A O 3
ATOM 3199 N N . TYR A 1 68 ? -6.470 3.778 -10.116 1.00 0.81 76 TYR A N 3
ATOM 3200 C CA . TYR A 1 68 ? -6.467 3.870 -11.560 1.00 0.88 76 TYR A CA 3
ATOM 3201 C C . TYR A 1 68 ? -6.084 2.532 -12.181 1.00 0.93 76 TYR A C 3
ATOM 3202 O O . TYR A 1 68 ? -6.998 1.769 -12.555 1.00 1.47 76 TYR A O 3
ATOM 3220 N N . GLY A 1 2 ? -11.484 6.733 -3.991 1.00 1.46 10 GLY A N 4
ATOM 3221 C CA . GLY A 1 2 ? -10.433 5.863 -3.416 1.00 1.08 10 GLY A CA 4
ATOM 3222 C C . GLY A 1 2 ? -10.999 4.555 -2.912 1.00 0.90 10 GLY A C 4
ATOM 3223 O O . GLY A 1 2 ? -11.988 4.056 -3.449 1.00 1.21 10 GLY A O 4
ATOM 3227 N N . THR A 1 3 ? -10.384 3.994 -1.880 1.00 0.72 11 THR A N 4
ATOM 3228 C CA . THR A 1 3 ? -10.867 2.766 -1.294 1.00 0.56 11 THR A CA 4
ATOM 3229 C C . THR A 1 3 ? -10.966 2.924 0.220 1.00 0.60 11 THR A C 4
ATOM 3230 O O . THR A 1 3 ? -11.200 4.023 0.719 1.00 1.21 11 THR A O 4
ATOM 3241 N N . TYR A 1 4 ? -10.761 1.836 0.943 1.00 0.44 12 TYR A N 4
ATOM 3242 C CA . TYR A 1 4 ? -11.073 1.786 2.368 1.00 0.37 12 TYR A CA 4
ATOM 3243 C C . TYR A 1 4 ? -10.073 0.929 3.114 1.00 0.37 12 TYR A C 4
ATOM 3244 O O . TYR A 1 4 ? -8.951 0.704 2.660 1.00 0.41 12 TYR A O 4
ATOM 3262 N N . ARG A 1 5 ? -10.532 0.441 4.257 1.00 0.38 13 ARG A N 4
ATOM 3263 C CA . ARG A 1 5 ? -9.827 -0.531 5.056 1.00 0.40 13 ARG A CA 4
ATOM 3264 C C . ARG A 1 5 ? -10.805 -1.109 6.066 1.00 0.54 13 ARG A C 4
ATOM 3265 O O . ARG A 1 5 ? -11.703 -0.403 6.525 1.00 0.76 13 ARG A O 4
ATOM 3286 N N . GLY A 1 6 ? -10.656 -2.381 6.397 1.00 0.54 14 GLY A N 4
ATOM 3287 C CA . GLY A 1 6 ? -11.533 -2.971 7.393 1.00 0.68 14 GLY A CA 4
ATOM 3288 C C . GLY A 1 6 ? -12.894 -3.354 6.858 1.00 0.77 14 GLY A C 4
ATOM 3289 O O . GLY A 1 6 ? -13.914 -2.883 7.365 1.00 1.39 14 GLY A O 4
ATOM 3293 N N . ARG A 1 7 ? -12.923 -4.213 5.848 1.00 0.70 15 ARG A N 4
ATOM 3294 C CA . ARG A 1 7 ? -14.182 -4.600 5.217 1.00 0.80 15 ARG A CA 4
ATOM 3295 C C . ARG A 1 7 ? -13.950 -5.601 4.104 1.00 0.91 15 ARG A C 4
ATOM 3296 O O . ARG A 1 7 ? -14.676 -5.617 3.108 1.00 1.43 15 ARG A O 4
ATOM 3317 N N . GLY A 1 8 ? -12.948 -6.451 4.281 1.00 0.78 16 GLY A N 4
ATOM 3318 C CA . GLY A 1 8 ? -12.546 -7.333 3.209 1.00 0.88 16 GLY A CA 4
ATOM 3319 C C . GLY A 1 8 ? -12.116 -6.527 2.010 1.00 0.76 16 GLY A C 4
ATOM 3320 O O . GLY A 1 8 ? -12.303 -6.942 0.867 1.00 1.05 16 GLY A O 4
ATOM 3324 N N . VAL A 1 9 ? -11.569 -5.345 2.307 1.00 0.43 17 VAL A N 4
ATOM 3325 C CA . VAL A 1 9 ? -11.148 -4.381 1.290 1.00 0.29 17 VAL A CA 4
ATOM 3326 C C . VAL A 1 9 ? -10.459 -5.027 0.118 1.00 0.25 17 VAL A C 4
ATOM 3327 O O . VAL A 1 9 ? -9.512 -5.797 0.272 1.00 0.33 17 VAL A O 4
ATOM 3340 N N . ALA A 1 10 ? -10.952 -4.692 -1.051 1.00 0.25 18 ALA A N 4
ATOM 3341 C CA . ALA A 1 10 ? -10.384 -5.177 -2.283 1.00 0.27 18 ALA A CA 4
ATOM 3342 C C . ALA A 1 10 ? -9.350 -4.195 -2.783 1.00 0.23 18 ALA A C 4
ATOM 3343 O O . ALA A 1 10 ? -8.556 -4.521 -3.669 1.00 0.25 18 ALA A O 4
ATOM 3350 N N . LEU A 1 11 ? -9.372 -2.981 -2.202 1.00 0.21 19 LEU A N 4
ATOM 3351 C CA . LEU A 1 11 ? -8.400 -1.954 -2.540 1.00 0.20 19 LEU A CA 4
ATOM 3352 C C . LEU A 1 11 ? -8.551 -1.637 -4.042 1.00 0.25 19 LEU A C 4
ATOM 3353 O O . LEU A 1 11 ? -9.524 -2.076 -4.658 1.00 0.49 19 LEU A O 4
ATOM 3369 N N . THR A 1 12 ? -7.680 -0.844 -4.632 1.00 0.37 20 THR A N 4
ATOM 3370 C CA . THR A 1 12 ? -7.648 -0.779 -6.078 1.00 0.37 20 THR A CA 4
ATOM 3371 C C . THR A 1 12 ? -7.082 -2.097 -6.623 1.00 0.35 20 THR A C 4
ATOM 3372 O O . THR A 1 12 ? -6.467 -2.870 -5.885 1.00 0.44 20 THR A O 4
ATOM 3383 N N . ASP A 1 13 ? -7.301 -2.355 -7.900 1.00 0.35 21 ASP A N 4
ATOM 3384 C CA . ASP A 1 13 ? -7.035 -3.675 -8.478 1.00 0.37 21 ASP A CA 4
ATOM 3385 C C . ASP A 1 13 ? -5.583 -4.123 -8.311 1.00 0.32 21 ASP A C 4
ATOM 3386 O O . ASP A 1 13 ? -5.315 -5.165 -7.708 1.00 0.37 21 ASP A O 4
ATOM 3395 N N . ASP A 1 14 ? -4.658 -3.329 -8.822 1.00 0.29 22 ASP A N 4
ATOM 3396 C CA . ASP A 1 14 ? -3.256 -3.735 -8.901 1.00 0.28 22 ASP A CA 4
ATOM 3397 C C . ASP A 1 14 ? -2.603 -3.799 -7.519 1.00 0.22 22 ASP A C 4
ATOM 3398 O O . ASP A 1 14 ? -2.104 -4.846 -7.109 1.00 0.22 22 ASP A O 4
ATOM 3407 N N . GLU A 1 15 ? -2.629 -2.669 -6.823 1.00 0.23 23 GLU A N 4
ATOM 3408 C CA . GLU A 1 15 ? -1.978 -2.513 -5.516 1.00 0.24 23 GLU A CA 4
ATOM 3409 C C . GLU A 1 15 ? -2.252 -3.658 -4.545 1.00 0.17 23 GLU A C 4
ATOM 3410 O O . GLU A 1 15 ? -1.377 -4.042 -3.782 1.00 0.17 23 GLU A O 4
ATOM 3422 N N . TYR A 1 16 ? -3.472 -4.176 -4.545 1.00 0.13 24 TYR A N 4
ATOM 3423 C CA . TYR A 1 16 ? -3.843 -5.255 -3.638 1.00 0.12 24 TYR A CA 4
ATOM 3424 C C . TYR A 1 16 ? -2.977 -6.496 -3.897 1.00 0.12 24 TYR A C 4
ATOM 3425 O O . TYR A 1 16 ? -2.280 -6.984 -3.007 1.00 0.14 24 TYR A O 4
ATOM 3443 N N . ASP A 1 17 ? -3.045 -7.004 -5.120 1.00 0.14 25 ASP A N 4
ATOM 3444 C CA . ASP A 1 17 ? -2.146 -8.076 -5.559 1.00 0.18 25 ASP A CA 4
ATOM 3445 C C . ASP A 1 17 ? -0.688 -7.704 -5.280 1.00 0.16 25 ASP A C 4
ATOM 3446 O O . ASP A 1 17 ? 0.110 -8.530 -4.828 1.00 0.17 25 ASP A O 4
ATOM 3455 N N . GLU A 1 18 ? -0.364 -6.447 -5.528 1.00 0.15 26 GLU A N 4
ATOM 3456 C CA . GLU A 1 18 ? 0.980 -5.933 -5.311 1.00 0.15 26 GLU A CA 4
ATOM 3457 C C . GLU A 1 18 ? 1.345 -5.885 -3.824 1.00 0.12 26 GLU A C 4
ATOM 3458 O O . GLU A 1 18 ? 2.521 -5.855 -3.478 1.00 0.12 26 GLU A O 4
ATOM 3470 N N . TRP A 1 19 ? 0.342 -5.866 -2.952 1.00 0.11 27 TRP A N 4
ATOM 3471 C CA . TRP A 1 19 ? 0.570 -5.949 -1.512 1.00 0.10 27 TRP A CA 4
ATOM 3472 C C . TRP A 1 19 ? 1.178 -7.290 -1.170 1.00 0.10 27 TRP A C 4
ATOM 3473 O O . TRP A 1 19 ? 2.055 -7.387 -0.311 1.00 0.11 27 TRP A O 4
ATOM 3494 N N . ARG A 1 20 ? 0.719 -8.315 -1.864 1.00 0.12 28 ARG A N 4
ATOM 3495 C CA . ARG A 1 20 ? 1.268 -9.646 -1.696 1.00 0.13 28 ARG A CA 4
ATOM 3496 C C . ARG A 1 20 ? 2.757 -9.633 -2.058 1.00 0.13 28 ARG A C 4
ATOM 3497 O O . ARG A 1 20 ? 3.579 -10.314 -1.431 1.00 0.15 28 ARG A O 4
ATOM 3518 N N . GLU A 1 21 ? 3.110 -8.822 -3.052 1.00 0.13 29 GLU A N 4
ATOM 3519 C CA . GLU A 1 21 ? 4.514 -8.611 -3.397 1.00 0.14 29 GLU A CA 4
ATOM 3520 C C . GLU A 1 21 ? 5.198 -7.717 -2.358 1.00 0.12 29 GLU A C 4
ATOM 3521 O O . GLU A 1 21 ? 6.370 -7.905 -2.047 1.00 0.13 29 GLU A O 4
ATOM 3533 N N . HIS A 1 22 ? 4.465 -6.729 -1.851 1.00 0.12 30 HIS A N 4
ATOM 3534 C CA . HIS A 1 22 ? 4.943 -5.883 -0.753 1.00 0.11 30 HIS A CA 4
ATOM 3535 C C . HIS A 1 22 ? 5.408 -6.742 0.419 1.00 0.12 30 HIS A C 4
ATOM 3536 O O . HIS A 1 22 ? 6.422 -6.435 1.048 1.00 0.13 30 HIS A O 4
ATOM 3551 N N . ASN A 1 23 ? 4.662 -7.808 0.700 1.00 0.14 31 ASN A N 4
ATOM 3552 C CA . ASN A 1 23 ? 5.059 -8.788 1.707 1.00 0.17 31 ASN A CA 4
ATOM 3553 C C . ASN A 1 23 ? 6.463 -9.290 1.413 1.00 0.16 31 ASN A C 4
ATOM 3554 O O . ASN A 1 23 ? 7.341 -9.271 2.277 1.00 0.18 31 ASN A O 4
ATOM 3565 N N . ALA A 1 24 ? 6.663 -9.708 0.171 1.00 0.17 32 ALA A N 4
ATOM 3566 C CA . ALA A 1 24 ? 7.945 -10.238 -0.269 1.00 0.18 32 ALA A CA 4
ATOM 3567 C C . ALA A 1 24 ? 9.040 -9.175 -0.282 1.00 0.16 32 ALA A C 4
ATOM 3568 O O . ALA A 1 24 ? 10.044 -9.298 0.416 1.00 0.19 32 ALA A O 4
ATOM 3575 N N . SER A 1 25 ? 8.838 -8.131 -1.082 1.00 0.13 33 SER A N 4
ATOM 3576 C CA . SER A 1 25 ? 9.880 -7.143 -1.348 1.00 0.14 33 SER A CA 4
ATOM 3577 C C . SER A 1 25 ? 10.366 -6.438 -0.080 1.00 0.18 33 SER A C 4
ATOM 3578 O O . SER A 1 25 ? 11.561 -6.188 0.070 1.00 0.27 33 SER A O 4
ATOM 3586 N N . ARG A 1 26 ? 9.461 -6.131 0.837 1.00 0.19 34 ARG A N 4
ATOM 3587 C CA . ARG A 1 26 ? 9.855 -5.435 2.056 1.00 0.23 34 ARG A CA 4
ATOM 3588 C C . ARG A 1 26 ? 10.191 -6.410 3.171 1.00 0.26 34 ARG A C 4
ATOM 3589 O O . ARG A 1 26 ? 10.476 -6.004 4.298 1.00 0.31 34 ARG A O 4
ATOM 3610 N N . LYS A 1 27 ? 10.155 -7.698 2.828 1.00 0.26 35 LYS A N 4
ATOM 3611 C CA . LYS A 1 27 ? 10.553 -8.773 3.728 1.00 0.30 35 LYS A CA 4
ATOM 3612 C C . LYS A 1 27 ? 9.797 -8.714 5.046 1.00 0.34 35 LYS A C 4
ATOM 3613 O O . LYS A 1 27 ? 10.370 -8.928 6.116 1.00 0.58 35 LYS A O 4
ATOM 3632 N N . LEU A 1 28 ? 8.505 -8.444 4.959 1.00 0.26 36 LEU A N 4
ATOM 3633 C CA . LEU A 1 28 ? 7.662 -8.292 6.126 1.00 0.31 36 LEU A CA 4
ATOM 3634 C C . LEU A 1 28 ? 6.430 -9.159 5.966 1.00 0.34 36 LEU A C 4
ATOM 3635 O O . LEU A 1 28 ? 6.295 -9.894 4.987 1.00 0.36 36 LEU A O 4
ATOM 3651 N N . ASP A 1 29 ? 5.531 -9.057 6.912 1.00 0.41 37 ASP A N 4
ATOM 3652 C CA . ASP A 1 29 ? 4.290 -9.800 6.871 1.00 0.47 37 ASP A CA 4
ATOM 3653 C C . ASP A 1 29 ? 3.174 -8.925 7.387 1.00 0.51 37 ASP A C 4
ATOM 3654 O O . ASP A 1 29 ? 3.080 -8.656 8.584 1.00 1.00 37 ASP A O 4
ATOM 3663 N N . LEU A 1 30 ? 2.355 -8.450 6.480 1.00 0.26 38 LEU A N 4
ATOM 3664 C CA . LEU A 1 30 ? 1.264 -7.576 6.836 1.00 0.26 38 LEU A CA 4
ATOM 3665 C C . LEU A 1 30 ? 0.021 -7.984 6.104 1.00 0.26 38 LEU A C 4
ATOM 3666 O O . LEU A 1 30 ? 0.081 -8.604 5.041 1.00 0.32 38 LEU A O 4
ATOM 3682 N N . SER A 1 31 ? -1.095 -7.631 6.675 1.00 0.22 39 SER A N 4
ATOM 3683 C CA . SER A 1 31 ? -2.362 -7.879 6.041 1.00 0.21 39 SER A CA 4
ATOM 3684 C C . SER A 1 31 ? -2.727 -6.694 5.171 1.00 0.17 39 SER A C 4
ATOM 3685 O O . SER A 1 31 ? -2.094 -5.639 5.269 1.00 0.25 39 SER A O 4
ATOM 3693 N N . VAL A 1 32 ? -3.725 -6.855 4.325 1.00 0.18 40 VAL A N 4
ATOM 3694 C CA . VAL A 1 32 ? -4.000 -5.863 3.311 1.00 0.15 40 VAL A CA 4
ATOM 3695 C C . VAL A 1 32 ? -4.335 -4.524 3.942 1.00 0.15 40 VAL A C 4
ATOM 3696 O O . VAL A 1 32 ? -3.816 -3.502 3.518 1.00 0.13 40 VAL A O 4
ATOM 3709 N N . GLU A 1 33 ? -5.163 -4.557 4.977 1.00 0.17 41 GLU A N 4
ATOM 3710 C CA . GLU A 1 33 ? -5.574 -3.352 5.683 1.00 0.17 41 GLU A CA 4
ATOM 3711 C C . GLU A 1 33 ? -4.378 -2.432 5.941 1.00 0.14 41 GLU A C 4
ATOM 3712 O O . GLU A 1 33 ? -4.408 -1.256 5.581 1.00 0.14 41 GLU A O 4
ATOM 3724 N N . ASP A 1 34 ? -3.330 -2.980 6.560 1.00 0.15 42 ASP A N 4
ATOM 3725 C CA . ASP A 1 34 ? -2.112 -2.229 6.840 1.00 0.16 42 ASP A CA 4
ATOM 3726 C C . ASP A 1 34 ? -1.483 -1.674 5.570 1.00 0.13 42 ASP A C 4
ATOM 3727 O O . ASP A 1 34 ? -1.028 -0.530 5.550 1.00 0.16 42 ASP A O 4
ATOM 3736 N N . PHE A 1 35 ? -1.453 -2.484 4.513 1.00 0.11 43 PHE A N 4
ATOM 3737 C CA . PHE A 1 35 ? -0.932 -2.028 3.229 1.00 0.10 43 PHE A CA 4
ATOM 3738 C C . PHE A 1 35 ? -1.737 -0.833 2.761 1.00 0.08 43 PHE A C 4
ATOM 3739 O O . PHE A 1 35 ? -1.190 0.222 2.439 1.00 0.09 43 PHE A O 4
ATOM 3756 N N . LEU A 1 36 ? -3.046 -1.043 2.718 1.00 0.09 44 LEU A N 4
ATOM 3757 C CA . LEU A 1 36 ? -4.000 -0.042 2.263 1.00 0.11 44 LEU A CA 4
ATOM 3758 C C . LEU A 1 36 ? -3.809 1.245 3.037 1.00 0.11 44 LEU A C 4
ATOM 3759 O O . LEU A 1 36 ? -3.972 2.319 2.486 1.00 0.14 44 LEU A O 4
ATOM 3775 N N . MET A 1 37 ? -3.430 1.125 4.303 1.00 0.12 45 MET A N 4
ATOM 3776 C CA . MET A 1 37 ? -3.105 2.295 5.123 1.00 0.14 45 MET A CA 4
ATOM 3777 C C . MET A 1 37 ? -1.854 2.990 4.601 1.00 0.11 45 MET A C 4
ATOM 3778 O O . MET A 1 37 ? -1.872 4.187 4.324 1.00 0.12 45 MET A O 4
ATOM 3792 N N . LEU A 1 38 ? -0.765 2.229 4.509 1.00 0.10 46 LEU A N 4
ATOM 3793 C CA . LEU A 1 38 ? 0.517 2.736 4.015 1.00 0.11 46 LEU A CA 4
ATOM 3794 C C . LEU A 1 38 ? 0.346 3.542 2.732 1.00 0.12 46 LEU A C 4
ATOM 3795 O O . LEU A 1 38 ? 0.818 4.675 2.632 1.00 0.14 46 LEU A O 4
ATOM 3811 N N . ARG A 1 39 ? -0.342 2.960 1.763 1.00 0.12 47 ARG A N 4
ATOM 3812 C CA . ARG A 1 39 ? -0.588 3.645 0.503 1.00 0.15 47 ARG A CA 4
ATOM 3813 C C . ARG A 1 39 ? -1.547 4.800 0.701 1.00 0.15 47 ARG A C 4
ATOM 3814 O O . ARG A 1 39 ? -1.323 5.881 0.178 1.00 0.20 47 ARG A O 4
ATOM 3835 N N . HIS A 1 40 ? -2.629 4.536 1.426 1.00 0.14 48 HIS A N 4
ATOM 3836 C CA . HIS A 1 40 ? -3.615 5.552 1.761 1.00 0.15 48 HIS A CA 4
ATOM 3837 C C . HIS A 1 40 ? -2.946 6.828 2.222 1.00 0.17 48 HIS A C 4
ATOM 3838 O O . HIS A 1 40 ? -3.035 7.833 1.547 1.00 0.20 48 HIS A O 4
ATOM 3853 N N . ARG A 1 41 ? -2.218 6.768 3.323 1.00 0.17 49 ARG A N 4
ATOM 3854 C CA . ARG A 1 41 ? -1.645 7.972 3.911 1.00 0.18 49 ARG A CA 4
ATOM 3855 C C . ARG A 1 41 ? -0.839 8.752 2.870 1.00 0.22 49 ARG A C 4
ATOM 3856 O O . ARG A 1 41 ? -1.058 9.944 2.667 1.00 0.28 49 ARG A O 4
ATOM 3877 N N . ALA A 1 42 ? 0.082 8.048 2.224 1.00 0.24 50 ALA A N 4
ATOM 3878 C CA . ALA A 1 42 ? 0.880 8.603 1.129 1.00 0.31 50 ALA A CA 4
ATOM 3879 C C . ALA A 1 42 ? -0.006 9.245 0.053 1.00 0.35 50 ALA A C 4
ATOM 3880 O O . ALA A 1 42 ? 0.160 10.419 -0.290 1.00 0.42 50 ALA A O 4
ATOM 3887 N N . ALA A 1 43 ? -0.936 8.457 -0.476 1.00 0.34 51 ALA A N 4
ATOM 3888 C CA . ALA A 1 43 ? -1.887 8.899 -1.486 1.00 0.43 51 ALA A CA 4
ATOM 3889 C C . ALA A 1 43 ? -2.708 10.101 -1.031 1.00 0.41 51 ALA A C 4
ATOM 3890 O O . ALA A 1 43 ? -2.973 11.014 -1.813 1.00 0.47 51 ALA A O 4
ATOM 3897 N N . LEU A 1 44 ? -3.110 10.095 0.227 1.00 0.36 52 LEU A N 4
ATOM 3898 C CA . LEU A 1 44 ? -4.053 11.085 0.722 1.00 0.39 52 LEU A CA 4
ATOM 3899 C C . LEU A 1 44 ? -3.320 12.319 1.239 1.00 0.40 52 LEU A C 4
ATOM 3900 O O . LEU A 1 44 ? -3.332 13.369 0.590 1.00 0.46 52 LEU A O 4
ATOM 3916 N N . GLY A 1 45 ? -2.675 12.203 2.393 1.00 0.36 53 GLY A N 4
ATOM 3917 C CA . GLY A 1 45 ? -1.850 13.292 2.874 1.00 0.37 53 GLY A CA 4
ATOM 3918 C C . GLY A 1 45 ? -1.338 13.082 4.285 1.00 0.36 53 GLY A C 4
ATOM 3919 O O . GLY A 1 45 ? -1.245 14.032 5.061 1.00 0.55 53 GLY A O 4
ATOM 3923 N N . ALA A 1 46 ? -1.005 11.847 4.633 1.00 0.30 54 ALA A N 4
ATOM 3924 C CA . ALA A 1 46 ? -0.457 11.551 5.946 1.00 0.27 54 ALA A CA 4
ATOM 3925 C C . ALA A 1 46 ? 0.918 10.905 5.813 1.00 0.23 54 ALA A C 4
ATOM 3926 O O . ALA A 1 46 ? 1.130 10.043 4.965 1.00 0.24 54 ALA A O 4
ATOM 3933 N N . ASP A 1 47 ? 1.845 11.320 6.662 1.00 0.24 55 ASP A N 4
ATOM 3934 C CA . ASP A 1 47 ? 3.233 10.895 6.547 1.00 0.24 55 ASP A CA 4
ATOM 3935 C C . ASP A 1 47 ? 3.684 10.127 7.778 1.00 0.21 55 ASP A C 4
ATOM 3936 O O . ASP A 1 47 ? 4.726 10.425 8.363 1.00 0.25 55 ASP A O 4
ATOM 3945 N N . ASP A 1 48 ? 2.888 9.154 8.185 1.00 0.19 56 ASP A N 4
ATOM 3946 C CA . ASP A 1 48 ? 3.310 8.227 9.232 1.00 0.22 56 ASP A CA 4
ATOM 3947 C C . ASP A 1 48 ? 4.409 7.324 8.688 1.00 0.17 56 ASP A C 4
ATOM 3948 O O . ASP A 1 48 ? 4.265 6.777 7.603 1.00 0.21 56 ASP A O 4
ATOM 3957 N N . ASN A 1 49 ? 5.510 7.202 9.423 1.00 0.23 57 ASN A N 4
ATOM 3958 C CA . ASN A 1 49 ? 6.719 6.554 8.925 1.00 0.20 57 ASN A CA 4
ATOM 3959 C C . ASN A 1 49 ? 6.497 5.221 8.208 1.00 0.17 57 ASN A C 4
ATOM 3960 O O . ASN A 1 49 ? 7.170 4.953 7.220 1.00 0.18 57 ASN A O 4
ATOM 3971 N N . ASP A 1 50 ? 5.573 4.391 8.667 1.00 0.18 58 ASP A N 4
ATOM 3972 C CA . ASP A 1 50 ? 5.337 3.112 7.991 1.00 0.19 58 ASP A CA 4
ATOM 3973 C C . ASP A 1 50 ? 4.874 3.376 6.569 1.00 0.16 58 ASP A C 4
ATOM 3974 O O . ASP A 1 50 ? 5.322 2.744 5.614 1.00 0.19 58 ASP A O 4
ATOM 3983 N N . ALA A 1 51 ? 3.989 4.340 6.467 1.00 0.13 59 ALA A N 4
ATOM 3984 C CA . ALA A 1 51 ? 3.474 4.792 5.189 1.00 0.11 59 ALA A CA 4
ATOM 3985 C C . ALA A 1 51 ? 4.562 5.447 4.347 1.00 0.12 59 ALA A C 4
ATOM 3986 O O . ALA A 1 51 ? 4.580 5.292 3.126 1.00 0.13 59 ALA A O 4
ATOM 3993 N N . VAL A 1 52 ? 5.482 6.166 4.985 1.00 0.14 60 VAL A N 4
ATOM 3994 C CA . VAL A 1 52 ? 6.505 6.872 4.229 1.00 0.17 60 VAL A CA 4
ATOM 3995 C C . VAL A 1 52 ? 7.566 5.898 3.725 1.00 0.18 60 VAL A C 4
ATOM 3996 O O . VAL A 1 52 ? 8.061 6.036 2.611 1.00 0.20 60 VAL A O 4
ATOM 4009 N N . LYS A 1 53 ? 7.907 4.910 4.553 1.00 0.19 61 LYS A N 4
ATOM 4010 C CA . LYS A 1 53 ? 8.842 3.874 4.159 1.00 0.22 61 LYS A CA 4
ATOM 4011 C C . LYS A 1 53 ? 8.209 2.961 3.119 1.00 0.20 61 LYS A C 4
ATOM 4012 O O . LYS A 1 53 ? 8.901 2.312 2.333 1.00 0.28 61 LYS A O 4
ATOM 4031 N N . PHE A 1 54 ? 6.884 2.919 3.122 1.00 0.14 62 PHE A N 4
ATOM 4032 C CA . PHE A 1 54 ? 6.143 2.269 2.063 1.00 0.13 62 PHE A CA 4
ATOM 4033 C C . PHE A 1 54 ? 6.320 3.060 0.784 1.00 0.13 62 PHE A C 4
ATOM 4034 O O . PHE A 1 54 ? 6.725 2.522 -0.239 1.00 0.15 62 PHE A O 4
ATOM 4051 N N . ARG A 1 55 ? 6.011 4.345 0.868 1.00 0.12 63 ARG A N 4
ATOM 4052 C CA . ARG A 1 55 ? 6.161 5.268 -0.243 1.00 0.15 63 ARG A CA 4
ATOM 4053 C C . ARG A 1 55 ? 7.564 5.196 -0.838 1.00 0.14 63 ARG A C 4
ATOM 4054 O O . ARG A 1 55 ? 7.725 4.872 -2.009 1.00 0.16 63 ARG A O 4
ATOM 4075 N N . SER A 1 56 ? 8.555 5.502 -0.015 1.00 0.13 64 SER A N 4
ATOM 4076 C CA . SER A 1 56 ? 9.955 5.516 -0.431 1.00 0.16 64 SER A CA 4
ATOM 4077 C C . SER A 1 56 ? 10.369 4.257 -1.204 1.00 0.17 64 SER A C 4
ATOM 4078 O O . SER A 1 56 ? 11.148 4.331 -2.153 1.00 0.28 64 SER A O 4
ATOM 4086 N N . TRP A 1 57 ? 9.849 3.106 -0.808 1.00 0.13 65 TRP A N 4
ATOM 4087 C CA . TRP A 1 57 ? 10.143 1.863 -1.511 1.00 0.14 65 TRP A CA 4
ATOM 4088 C C . TRP A 1 57 ? 9.254 1.704 -2.742 1.00 0.13 65 TRP A C 4
ATOM 4089 O O . TRP A 1 57 ? 9.746 1.551 -3.856 1.00 0.15 65 TRP A O 4
ATOM 4110 N N . TRP A 1 58 ? 7.954 1.814 -2.536 1.00 0.12 66 TRP A N 4
ATOM 4111 C CA . TRP A 1 58 ? 6.963 1.495 -3.557 1.00 0.13 66 TRP A CA 4
ATOM 4112 C C . TRP A 1 58 ? 7.012 2.492 -4.710 1.00 0.12 66 TRP A C 4
ATOM 4113 O O . TRP A 1 58 ? 6.674 2.160 -5.844 1.00 0.19 66 TRP A O 4
ATOM 4134 N N . ASN A 1 59 ? 7.475 3.700 -4.425 1.00 0.17 67 ASN A N 4
ATOM 4135 C CA . ASN A 1 59 ? 7.504 4.769 -5.418 1.00 0.17 67 ASN A CA 4
ATOM 4136 C C . ASN A 1 59 ? 8.843 4.847 -6.119 1.00 0.18 67 ASN A C 4
ATOM 4137 O O . ASN A 1 59 ? 9.063 5.711 -6.962 1.00 0.22 67 ASN A O 4
ATOM 4148 N N . SER A 1 60 ? 9.739 3.956 -5.766 1.00 0.18 68 SER A N 4
ATOM 4149 C CA . SER A 1 60 ? 11.009 3.866 -6.462 1.00 0.22 68 SER A CA 4
ATOM 4150 C C . SER A 1 60 ? 10.907 2.828 -7.563 1.00 0.22 68 SER A C 4
ATOM 4151 O O . SER A 1 60 ? 11.704 2.798 -8.498 1.00 0.24 68 SER A O 4
ATOM 4159 N N . ARG A 1 61 ? 9.898 1.988 -7.436 1.00 0.20 69 ARG A N 4
ATOM 4160 C CA . ARG A 1 61 ? 9.708 0.863 -8.323 1.00 0.22 69 ARG A CA 4
ATOM 4161 C C . ARG A 1 61 ? 8.440 1.045 -9.146 1.00 0.24 69 ARG A C 4
ATOM 4162 O O . ARG A 1 61 ? 8.480 1.290 -10.349 1.00 0.27 69 ARG A O 4
ATOM 4183 N N . THR A 1 62 ? 7.322 0.944 -8.451 1.00 0.24 70 THR A N 4
ATOM 4184 C CA . THR A 1 62 ? 5.998 1.017 -9.046 1.00 0.26 70 THR A CA 4
ATOM 4185 C C . THR A 1 62 ? 5.526 2.445 -9.194 1.00 0.25 70 THR A C 4
ATOM 4186 O O . THR A 1 62 ? 5.175 2.888 -10.288 1.00 0.29 70 THR A O 4
ATOM 4197 N N . LYS A 1 63 ? 5.501 3.139 -8.059 1.00 0.24 71 LYS A N 4
ATOM 4198 C CA . LYS A 1 63 ? 4.922 4.471 -7.944 1.00 0.27 71 LYS A CA 4
ATOM 4199 C C . LYS A 1 63 ? 3.411 4.367 -7.956 1.00 0.30 71 LYS A C 4
ATOM 4200 O O . LYS A 1 63 ? 2.695 5.328 -8.249 1.00 0.52 71 LYS A O 4
ATOM 4219 N N . MET A 1 64 ? 2.969 3.157 -7.611 1.00 0.31 72 MET A N 4
ATOM 4220 C CA . MET A 1 64 ? 1.579 2.815 -7.300 1.00 0.32 72 MET A CA 4
ATOM 4221 C C . MET A 1 64 ? 0.534 3.382 -8.256 1.00 0.39 72 MET A C 4
ATOM 4222 O O . MET A 1 64 ? 0.822 3.771 -9.389 1.00 0.72 72 MET A O 4
ATOM 4236 N N . ALA A 1 65 ? -0.693 3.353 -7.775 1.00 0.48 73 ALA A N 4
ATOM 4237 C CA . ALA A 1 65 ? -1.853 3.812 -8.480 1.00 0.56 73 ALA A CA 4
ATOM 4238 C C . ALA A 1 65 ? -2.906 4.129 -7.442 1.00 0.61 73 ALA A C 4
ATOM 4239 O O . ALA A 1 65 ? -3.716 3.271 -7.093 1.00 0.93 73 ALA A O 4
ATOM 4246 N N . ASN A 1 66 ? -2.813 5.349 -6.916 1.00 0.64 74 ASN A N 4
ATOM 4247 C CA . ASN A 1 66 ? -3.647 5.855 -5.813 1.00 0.74 74 ASN A CA 4
ATOM 4248 C C . ASN A 1 66 ? -5.000 5.158 -5.719 1.00 0.92 74 ASN A C 4
ATOM 4249 O O . ASN A 1 66 ? -5.338 4.599 -4.681 1.00 1.68 74 ASN A O 4
ATOM 4260 N N . ASP A 1 67 ? -5.761 5.173 -6.797 1.00 0.91 75 ASP A N 4
ATOM 4261 C CA . ASP A 1 67 ? -7.007 4.422 -6.850 1.00 0.98 75 ASP A CA 4
ATOM 4262 C C . ASP A 1 67 ? -7.421 4.178 -8.291 1.00 0.96 75 ASP A C 4
ATOM 4263 O O . ASP A 1 67 ? -8.604 4.068 -8.603 1.00 1.14 75 ASP A O 4
ATOM 4272 N N . TYR A 1 68 ? -6.433 4.069 -9.163 1.00 0.81 76 TYR A N 4
ATOM 4273 C CA . TYR A 1 68 ? -6.686 3.904 -10.581 1.00 0.88 76 TYR A CA 4
ATOM 4274 C C . TYR A 1 68 ? -6.669 2.428 -10.966 1.00 0.93 76 TYR A C 4
ATOM 4275 O O . TYR A 1 68 ? -5.636 1.959 -11.486 1.00 1.47 76 TYR A O 4
ATOM 4293 N N . GLY A 1 2 ? -11.422 6.296 -3.992 1.00 1.46 10 GLY A N 5
ATOM 4294 C CA . GLY A 1 2 ? -10.936 6.093 -2.608 1.00 1.08 10 GLY A CA 5
ATOM 4295 C C . GLY A 1 2 ? -11.449 4.799 -2.023 1.00 0.90 10 GLY A C 5
ATOM 4296 O O . GLY A 1 2 ? -12.598 4.422 -2.257 1.00 1.21 10 GLY A O 5
ATOM 4300 N N . THR A 1 3 ? -10.612 4.109 -1.268 1.00 0.72 11 THR A N 5
ATOM 4301 C CA . THR A 1 3 ? -10.998 2.864 -0.661 1.00 0.56 11 THR A CA 5
ATOM 4302 C C . THR A 1 3 ? -11.085 3.010 0.850 1.00 0.60 11 THR A C 5
ATOM 4303 O O . THR A 1 3 ? -11.254 4.105 1.382 1.00 1.21 11 THR A O 5
ATOM 4314 N N . TYR A 1 4 ? -10.928 1.890 1.519 1.00 0.44 12 TYR A N 5
ATOM 4315 C CA . TYR A 1 4 ? -11.096 1.794 2.959 1.00 0.37 12 TYR A CA 5
ATOM 4316 C C . TYR A 1 4 ? -9.923 1.030 3.542 1.00 0.37 12 TYR A C 5
ATOM 4317 O O . TYR A 1 4 ? -8.853 0.973 2.931 1.00 0.41 12 TYR A O 5
ATOM 4335 N N . ARG A 1 5 ? -10.136 0.420 4.700 1.00 0.38 13 ARG A N 5
ATOM 4336 C CA . ARG A 1 5 ? -9.157 -0.476 5.286 1.00 0.40 13 ARG A CA 5
ATOM 4337 C C . ARG A 1 5 ? -9.771 -1.219 6.462 1.00 0.54 13 ARG A C 5
ATOM 4338 O O . ARG A 1 5 ? -10.157 -0.609 7.458 1.00 0.76 13 ARG A O 5
ATOM 4359 N N . GLY A 1 6 ? -9.879 -2.532 6.334 1.00 0.54 14 GLY A N 5
ATOM 4360 C CA . GLY A 1 6 ? -10.451 -3.325 7.397 1.00 0.68 14 GLY A CA 5
ATOM 4361 C C . GLY A 1 6 ? -11.784 -3.934 7.028 1.00 0.77 14 GLY A C 5
ATOM 4362 O O . GLY A 1 6 ? -12.033 -5.113 7.265 1.00 1.39 14 GLY A O 5
ATOM 4366 N N . ARG A 1 7 ? -12.629 -3.118 6.429 1.00 0.70 15 ARG A N 5
ATOM 4367 C CA . ARG A 1 7 ? -14.012 -3.490 6.150 1.00 0.80 15 ARG A CA 5
ATOM 4368 C C . ARG A 1 7 ? -14.147 -4.395 4.923 1.00 0.91 15 ARG A C 5
ATOM 4369 O O . ARG A 1 7 ? -14.912 -4.107 4.007 1.00 1.43 15 ARG A O 5
ATOM 4390 N N . GLY A 1 8 ? -13.424 -5.503 4.921 1.00 0.78 16 GLY A N 5
ATOM 4391 C CA . GLY A 1 8 ? -13.485 -6.405 3.791 1.00 0.88 16 GLY A CA 5
ATOM 4392 C C . GLY A 1 8 ? -12.909 -5.771 2.550 1.00 0.76 16 GLY A C 5
ATOM 4393 O O . GLY A 1 8 ? -13.348 -6.050 1.432 1.00 1.05 16 GLY A O 5
ATOM 4397 N N . VAL A 1 9 ? -11.942 -4.890 2.764 1.00 0.43 17 VAL A N 5
ATOM 4398 C CA . VAL A 1 9 ? -11.337 -4.129 1.676 1.00 0.29 17 VAL A CA 5
ATOM 4399 C C . VAL A 1 9 ? -10.796 -4.992 0.564 1.00 0.25 17 VAL A C 5
ATOM 4400 O O . VAL A 1 9 ? -10.076 -5.967 0.780 1.00 0.33 17 VAL A O 5
ATOM 4413 N N . ALA A 1 10 ? -11.160 -4.593 -0.630 1.00 0.25 18 ALA A N 5
ATOM 4414 C CA . ALA A 1 10 ? -10.676 -5.224 -1.831 1.00 0.27 18 ALA A CA 5
ATOM 4415 C C . ALA A 1 10 ? -9.633 -4.336 -2.476 1.00 0.23 18 ALA A C 5
ATOM 4416 O O . ALA A 1 10 ? -8.905 -4.777 -3.368 1.00 0.25 18 ALA A O 5
ATOM 4423 N N . LEU A 1 11 ? -9.578 -3.071 -2.011 1.00 0.21 19 LEU A N 5
ATOM 4424 C CA . LEU A 1 11 ? -8.576 -2.118 -2.465 1.00 0.20 19 LEU A CA 5
ATOM 4425 C C . LEU A 1 11 ? -8.769 -1.871 -3.976 1.00 0.25 19 LEU A C 5
ATOM 4426 O O . LEU A 1 11 ? -9.693 -2.427 -4.571 1.00 0.49 19 LEU A O 5
ATOM 4442 N N . THR A 1 12 ? -7.983 -1.005 -4.600 1.00 0.37 20 THR A N 5
ATOM 4443 C CA . THR A 1 12 ? -8.003 -0.917 -6.047 1.00 0.37 20 THR A CA 5
ATOM 4444 C C . THR A 1 12 ? -7.400 -2.205 -6.646 1.00 0.35 20 THR A C 5
ATOM 4445 O O . THR A 1 12 ? -6.970 -3.094 -5.909 1.00 0.44 20 THR A O 5
ATOM 4456 N N . ASP A 1 13 ? -7.381 -2.320 -7.958 1.00 0.35 21 ASP A N 5
ATOM 4457 C CA . ASP A 1 13 ? -6.984 -3.575 -8.598 1.00 0.37 21 ASP A CA 5
ATOM 4458 C C . ASP A 1 13 ? -5.509 -3.898 -8.370 1.00 0.32 21 ASP A C 5
ATOM 4459 O O . ASP A 1 13 ? -5.172 -4.983 -7.891 1.00 0.37 21 ASP A O 5
ATOM 4468 N N . ASP A 1 14 ? -4.637 -2.955 -8.700 1.00 0.29 22 ASP A N 5
ATOM 4469 C CA . ASP A 1 14 ? -3.200 -3.213 -8.702 1.00 0.28 22 ASP A CA 5
ATOM 4470 C C . ASP A 1 14 ? -2.635 -3.373 -7.295 1.00 0.22 22 ASP A C 5
ATOM 4471 O O . ASP A 1 14 ? -2.124 -4.437 -6.952 1.00 0.22 22 ASP A O 5
ATOM 4480 N N . GLU A 1 15 ? -2.725 -2.311 -6.497 1.00 0.23 23 GLU A N 5
ATOM 4481 C CA . GLU A 1 15 ? -2.095 -2.267 -5.169 1.00 0.24 23 GLU A CA 5
ATOM 4482 C C . GLU A 1 15 ? -2.371 -3.505 -4.315 1.00 0.17 23 GLU A C 5
ATOM 4483 O O . GLU A 1 15 ? -1.536 -3.888 -3.509 1.00 0.17 23 GLU A O 5
ATOM 4495 N N . TYR A 1 16 ? -3.543 -4.110 -4.460 1.00 0.13 24 TYR A N 5
ATOM 4496 C CA . TYR A 1 16 ? -3.885 -5.283 -3.665 1.00 0.12 24 TYR A CA 5
ATOM 4497 C C . TYR A 1 16 ? -2.987 -6.460 -4.061 1.00 0.12 24 TYR A C 5
ATOM 4498 O O . TYR A 1 16 ? -2.303 -7.045 -3.223 1.00 0.14 24 TYR A O 5
ATOM 4516 N N . ASP A 1 17 ? -2.997 -6.794 -5.344 1.00 0.14 25 ASP A N 5
ATOM 4517 C CA . ASP A 1 17 ? -2.039 -7.758 -5.899 1.00 0.18 25 ASP A CA 5
ATOM 4518 C C . ASP A 1 17 ? -0.607 -7.370 -5.534 1.00 0.16 25 ASP A C 5
ATOM 4519 O O . ASP A 1 17 ? 0.206 -8.204 -5.116 1.00 0.17 25 ASP A O 5
ATOM 4528 N N . GLU A 1 18 ? -0.309 -6.093 -5.676 1.00 0.15 26 GLU A N 5
ATOM 4529 C CA . GLU A 1 18 ? 1.025 -5.582 -5.414 1.00 0.15 26 GLU A CA 5
ATOM 4530 C C . GLU A 1 18 ? 1.355 -5.595 -3.919 1.00 0.12 26 GLU A C 5
ATOM 4531 O O . GLU A 1 18 ? 2.521 -5.537 -3.536 1.00 0.12 26 GLU A O 5
ATOM 4543 N N . TRP A 1 19 ? 0.329 -5.673 -3.079 1.00 0.11 27 TRP A N 5
ATOM 4544 C CA . TRP A 1 19 ? 0.514 -5.833 -1.640 1.00 0.10 27 TRP A CA 5
ATOM 4545 C C . TRP A 1 19 ? 1.138 -7.178 -1.345 1.00 0.10 27 TRP A C 5
ATOM 4546 O O . TRP A 1 19 ? 1.990 -7.303 -0.462 1.00 0.11 27 TRP A O 5
ATOM 4567 N N . ARG A 1 20 ? 0.712 -8.176 -2.099 1.00 0.12 28 ARG A N 5
ATOM 4568 C CA . ARG A 1 20 ? 1.261 -9.506 -1.965 1.00 0.13 28 ARG A CA 5
ATOM 4569 C C . ARG A 1 20 ? 2.756 -9.462 -2.267 1.00 0.13 28 ARG A C 5
ATOM 4570 O O . ARG A 1 20 ? 3.552 -10.192 -1.669 1.00 0.15 28 ARG A O 5
ATOM 4591 N N . GLU A 1 21 ? 3.136 -8.569 -3.176 1.00 0.13 29 GLU A N 5
ATOM 4592 C CA . GLU A 1 21 ? 4.547 -8.338 -3.464 1.00 0.14 29 GLU A CA 5
ATOM 4593 C C . GLU A 1 21 ? 5.195 -7.470 -2.382 1.00 0.12 29 GLU A C 5
ATOM 4594 O O . GLU A 1 21 ? 6.343 -7.691 -2.018 1.00 0.13 29 GLU A O 5
ATOM 4606 N N . HIS A 1 22 ? 4.470 -6.464 -1.895 1.00 0.12 30 HIS A N 5
ATOM 4607 C CA . HIS A 1 22 ? 4.920 -5.663 -0.746 1.00 0.11 30 HIS A CA 5
ATOM 4608 C C . HIS A 1 22 ? 5.334 -6.570 0.405 1.00 0.12 30 HIS A C 5
ATOM 4609 O O . HIS A 1 22 ? 6.337 -6.317 1.074 1.00 0.13 30 HIS A O 5
ATOM 4624 N N . ASN A 1 23 ? 4.551 -7.615 0.625 1.00 0.14 31 ASN A N 5
ATOM 4625 C CA . ASN A 1 23 ? 4.857 -8.614 1.639 1.00 0.17 31 ASN A CA 5
ATOM 4626 C C . ASN A 1 23 ? 6.226 -9.220 1.379 1.00 0.16 31 ASN A C 5
ATOM 4627 O O . ASN A 1 23 ? 7.068 -9.314 2.274 1.00 0.18 31 ASN A O 5
ATOM 4638 N N . ALA A 1 24 ? 6.437 -9.604 0.131 1.00 0.17 32 ALA A N 5
ATOM 4639 C CA . ALA A 1 24 ? 7.684 -10.216 -0.297 1.00 0.18 32 ALA A CA 5
ATOM 4640 C C . ALA A 1 24 ? 8.854 -9.233 -0.269 1.00 0.16 32 ALA A C 5
ATOM 4641 O O . ALA A 1 24 ? 9.824 -9.435 0.457 1.00 0.19 32 ALA A O 5
ATOM 4648 N N . SER A 1 25 ? 8.746 -8.170 -1.059 1.00 0.13 33 SER A N 5
ATOM 4649 C CA . SER A 1 25 ? 9.840 -7.219 -1.255 1.00 0.14 33 SER A CA 5
ATOM 4650 C C . SER A 1 25 ? 10.336 -6.615 0.058 1.00 0.18 33 SER A C 5
ATOM 4651 O O . SER A 1 25 ? 11.545 -6.522 0.285 1.00 0.27 33 SER A O 5
ATOM 4659 N N . ARG A 1 26 ? 9.417 -6.206 0.922 1.00 0.19 34 ARG A N 5
ATOM 4660 C CA . ARG A 1 26 ? 9.801 -5.582 2.182 1.00 0.23 34 ARG A CA 5
ATOM 4661 C C . ARG A 1 26 ? 10.097 -6.626 3.248 1.00 0.26 34 ARG A C 5
ATOM 4662 O O . ARG A 1 26 ? 10.464 -6.288 4.372 1.00 0.31 34 ARG A O 5
ATOM 4683 N N . LYS A 1 27 ? 9.919 -7.895 2.878 1.00 0.26 35 LYS A N 5
ATOM 4684 C CA . LYS A 1 27 ? 10.292 -9.027 3.721 1.00 0.30 35 LYS A CA 5
ATOM 4685 C C . LYS A 1 27 ? 9.569 -8.992 5.059 1.00 0.34 35 LYS A C 5
ATOM 4686 O O . LYS A 1 27 ? 10.093 -9.442 6.079 1.00 0.58 35 LYS A O 5
ATOM 4705 N N . LEU A 1 28 ? 8.363 -8.457 5.047 1.00 0.26 36 LEU A N 5
ATOM 4706 C CA . LEU A 1 28 ? 7.560 -8.336 6.243 1.00 0.31 36 LEU A CA 5
ATOM 4707 C C . LEU A 1 28 ? 6.388 -9.301 6.192 1.00 0.34 36 LEU A C 5
ATOM 4708 O O . LEU A 1 28 ? 6.321 -10.173 5.323 1.00 0.36 36 LEU A O 5
ATOM 4724 N N . ASP A 1 29 ? 5.470 -9.128 7.116 1.00 0.41 37 ASP A N 5
ATOM 4725 C CA . ASP A 1 29 ? 4.285 -9.961 7.196 1.00 0.47 37 ASP A CA 5
ATOM 4726 C C . ASP A 1 29 ? 3.106 -9.096 7.573 1.00 0.51 37 ASP A C 5
ATOM 4727 O O . ASP A 1 29 ? 2.967 -8.689 8.726 1.00 1.00 37 ASP A O 5
ATOM 4736 N N . LEU A 1 30 ? 2.280 -8.784 6.598 1.00 0.26 38 LEU A N 5
ATOM 4737 C CA . LEU A 1 30 ? 1.158 -7.902 6.828 1.00 0.26 38 LEU A CA 5
ATOM 4738 C C . LEU A 1 30 ? -0.081 -8.419 6.144 1.00 0.26 38 LEU A C 5
ATOM 4739 O O . LEU A 1 30 ? -0.017 -9.236 5.225 1.00 0.32 38 LEU A O 5
ATOM 4755 N N . SER A 1 31 ? -1.200 -7.920 6.591 1.00 0.22 39 SER A N 5
ATOM 4756 C CA . SER A 1 31 ? -2.450 -8.168 5.924 1.00 0.21 39 SER A CA 5
ATOM 4757 C C . SER A 1 31 ? -2.804 -6.929 5.131 1.00 0.17 39 SER A C 5
ATOM 4758 O O . SER A 1 31 ? -2.334 -5.839 5.465 1.00 0.25 39 SER A O 5
ATOM 4766 N N . VAL A 1 32 ? -3.581 -7.097 4.069 1.00 0.18 40 VAL A N 5
ATOM 4767 C CA . VAL A 1 32 ? -3.849 -6.021 3.125 1.00 0.15 40 VAL A CA 5
ATOM 4768 C C . VAL A 1 32 ? -4.182 -4.705 3.803 1.00 0.15 40 VAL A C 5
ATOM 4769 O O . VAL A 1 32 ? -3.720 -3.665 3.360 1.00 0.13 40 VAL A O 5
ATOM 4782 N N . GLU A 1 33 ? -4.946 -4.760 4.882 1.00 0.17 41 GLU A N 5
ATOM 4783 C CA . GLU A 1 33 ? -5.338 -3.556 5.597 1.00 0.17 41 GLU A CA 5
ATOM 4784 C C . GLU A 1 33 ? -4.132 -2.662 5.870 1.00 0.14 41 GLU A C 5
ATOM 4785 O O . GLU A 1 33 ? -4.122 -1.498 5.485 1.00 0.14 41 GLU A O 5
ATOM 4797 N N . ASP A 1 34 ? -3.113 -3.218 6.517 1.00 0.15 42 ASP A N 5
ATOM 4798 C CA . ASP A 1 34 ? -1.910 -2.468 6.845 1.00 0.16 42 ASP A CA 5
ATOM 4799 C C . ASP A 1 34 ? -1.255 -1.896 5.596 1.00 0.13 42 ASP A C 5
ATOM 4800 O O . ASP A 1 34 ? -0.691 -0.802 5.634 1.00 0.16 42 ASP A O 5
ATOM 4809 N N . PHE A 1 35 ? -1.337 -2.626 4.486 1.00 0.11 43 PHE A N 5
ATOM 4810 C CA . PHE A 1 35 ? -0.864 -2.102 3.213 1.00 0.10 43 PHE A CA 5
ATOM 4811 C C . PHE A 1 35 ? -1.695 -0.895 2.833 1.00 0.08 43 PHE A C 5
ATOM 4812 O O . PHE A 1 35 ? -1.170 0.176 2.521 1.00 0.09 43 PHE A O 5
ATOM 4829 N N . LEU A 1 36 ? -3.006 -1.108 2.833 1.00 0.09 44 LEU A N 5
ATOM 4830 C CA . LEU A 1 36 ? -3.964 -0.109 2.396 1.00 0.11 44 LEU A CA 5
ATOM 4831 C C . LEU A 1 36 ? -3.795 1.157 3.202 1.00 0.11 44 LEU A C 5
ATOM 4832 O O . LEU A 1 36 ? -4.042 2.238 2.698 1.00 0.14 44 LEU A O 5
ATOM 4848 N N . MET A 1 37 ? -3.358 1.001 4.445 1.00 0.12 45 MET A N 5
ATOM 4849 C CA . MET A 1 37 ? -3.029 2.140 5.306 1.00 0.14 45 MET A CA 5
ATOM 4850 C C . MET A 1 37 ? -1.828 2.898 4.753 1.00 0.11 45 MET A C 5
ATOM 4851 O O . MET A 1 37 ? -1.910 4.093 4.481 1.00 0.12 45 MET A O 5
ATOM 4865 N N . LEU A 1 38 ? -0.712 2.188 4.606 1.00 0.10 46 LEU A N 5
ATOM 4866 C CA . LEU A 1 38 ? 0.520 2.764 4.064 1.00 0.11 46 LEU A CA 5
ATOM 4867 C C . LEU A 1 38 ? 0.253 3.493 2.754 1.00 0.12 46 LEU A C 5
ATOM 4868 O O . LEU A 1 38 ? 0.582 4.671 2.602 1.00 0.14 46 LEU A O 5
ATOM 4884 N N . ARG A 1 39 ? -0.351 2.779 1.818 1.00 0.12 47 ARG A N 5
ATOM 4885 C CA . ARG A 1 39 ? -0.717 3.345 0.530 1.00 0.15 47 ARG A CA 5
ATOM 4886 C C . ARG A 1 39 ? -1.659 4.534 0.708 1.00 0.15 47 ARG A C 5
ATOM 4887 O O . ARG A 1 39 ? -1.439 5.593 0.125 1.00 0.20 47 ARG A O 5
ATOM 4908 N N . HIS A 1 40 ? -2.729 4.318 1.476 1.00 0.14 48 HIS A N 5
ATOM 4909 C CA . HIS A 1 40 ? -3.664 5.382 1.851 1.00 0.15 48 HIS A CA 5
ATOM 4910 C C . HIS A 1 40 ? -2.933 6.658 2.201 1.00 0.17 48 HIS A C 5
ATOM 4911 O O . HIS A 1 40 ? -3.053 7.639 1.497 1.00 0.20 48 HIS A O 5
ATOM 4926 N N . ARG A 1 41 ? -2.119 6.612 3.240 1.00 0.17 49 ARG A N 5
ATOM 4927 C CA . ARG A 1 41 ? -1.526 7.823 3.783 1.00 0.18 49 ARG A CA 5
ATOM 4928 C C . ARG A 1 41 ? -0.733 8.569 2.714 1.00 0.22 49 ARG A C 5
ATOM 4929 O O . ARG A 1 41 ? -0.817 9.788 2.608 1.00 0.28 49 ARG A O 5
ATOM 4950 N N . ALA A 1 42 ? 0.017 7.817 1.920 1.00 0.24 50 ALA A N 5
ATOM 4951 C CA . ALA A 1 42 ? 0.757 8.383 0.799 1.00 0.31 50 ALA A CA 5
ATOM 4952 C C . ALA A 1 42 ? -0.195 9.020 -0.217 1.00 0.35 50 ALA A C 5
ATOM 4953 O O . ALA A 1 42 ? -0.060 10.196 -0.555 1.00 0.42 50 ALA A O 5
ATOM 4960 N N . ALA A 1 43 ? -1.153 8.232 -0.702 1.00 0.34 51 ALA A N 5
ATOM 4961 C CA . ALA A 1 43 ? -2.152 8.702 -1.650 1.00 0.43 51 ALA A CA 5
ATOM 4962 C C . ALA A 1 43 ? -2.951 9.891 -1.120 1.00 0.41 51 ALA A C 5
ATOM 4963 O O . ALA A 1 43 ? -3.234 10.838 -1.856 1.00 0.47 51 ALA A O 5
ATOM 4970 N N . LEU A 1 44 ? -3.308 9.840 0.151 1.00 0.36 52 LEU A N 5
ATOM 4971 C CA . LEU A 1 44 ? -4.171 10.845 0.746 1.00 0.39 52 LEU A CA 5
ATOM 4972 C C . LEU A 1 44 ? -3.360 12.071 1.164 1.00 0.40 52 LEU A C 5
ATOM 4973 O O . LEU A 1 44 ? -3.382 13.093 0.475 1.00 0.46 52 LEU A O 5
ATOM 4989 N N . GLY A 1 45 ? -2.641 11.979 2.283 1.00 0.36 53 GLY A N 5
ATOM 4990 C CA . GLY A 1 45 ? -1.759 13.066 2.666 1.00 0.37 53 GLY A CA 5
ATOM 4991 C C . GLY A 1 45 ? -1.112 12.887 4.032 1.00 0.36 53 GLY A C 5
ATOM 4992 O O . GLY A 1 45 ? -0.576 13.845 4.592 1.00 0.55 53 GLY A O 5
ATOM 4996 N N . ALA A 1 46 ? -1.134 11.675 4.570 1.00 0.30 54 ALA A N 5
ATOM 4997 C CA . ALA A 1 46 ? -0.548 11.416 5.879 1.00 0.27 54 ALA A CA 5
ATOM 4998 C C . ALA A 1 46 ? 0.879 10.898 5.749 1.00 0.23 54 ALA A C 5
ATOM 4999 O O . ALA A 1 46 ? 1.170 10.025 4.934 1.00 0.24 54 ALA A O 5
ATOM 5006 N N . ASP A 1 47 ? 1.766 11.452 6.559 1.00 0.24 55 ASP A N 5
ATOM 5007 C CA . ASP A 1 47 ? 3.177 11.097 6.521 1.00 0.24 55 ASP A CA 5
ATOM 5008 C C . ASP A 1 47 ? 3.581 10.304 7.751 1.00 0.21 55 ASP A C 5
ATOM 5009 O O . ASP A 1 47 ? 4.585 10.600 8.402 1.00 0.25 55 ASP A O 5
ATOM 5018 N N . ASP A 1 48 ? 2.785 9.303 8.070 1.00 0.19 56 ASP A N 5
ATOM 5019 C CA . ASP A 1 48 ? 3.163 8.324 9.091 1.00 0.22 56 ASP A CA 5
ATOM 5020 C C . ASP A 1 48 ? 4.302 7.465 8.557 1.00 0.17 56 ASP A C 5
ATOM 5021 O O . ASP A 1 48 ? 4.171 6.874 7.496 1.00 0.21 56 ASP A O 5
ATOM 5030 N N . ASN A 1 49 ? 5.424 7.453 9.272 1.00 0.23 57 ASN A N 5
ATOM 5031 C CA . ASN A 1 49 ? 6.649 6.788 8.826 1.00 0.20 57 ASN A CA 5
ATOM 5032 C C . ASN A 1 49 ? 6.455 5.450 8.101 1.00 0.17 57 ASN A C 5
ATOM 5033 O O . ASN A 1 49 ? 7.119 5.217 7.096 1.00 0.18 57 ASN A O 5
ATOM 5044 N N . ASP A 1 50 ? 5.569 4.574 8.572 1.00 0.18 58 ASP A N 5
ATOM 5045 C CA . ASP A 1 50 ? 5.399 3.274 7.910 1.00 0.19 58 ASP A CA 5
ATOM 5046 C C . ASP A 1 50 ? 4.925 3.497 6.489 1.00 0.16 58 ASP A C 5
ATOM 5047 O O . ASP A 1 50 ? 5.357 2.826 5.555 1.00 0.19 58 ASP A O 5
ATOM 5056 N N . ALA A 1 51 ? 4.057 4.479 6.350 1.00 0.13 59 ALA A N 5
ATOM 5057 C CA . ALA A 1 51 ? 3.528 4.868 5.063 1.00 0.11 59 ALA A CA 5
ATOM 5058 C C . ALA A 1 51 ? 4.574 5.586 4.227 1.00 0.12 59 ALA A C 5
ATOM 5059 O O . ALA A 1 51 ? 4.593 5.453 3.005 1.00 0.13 59 ALA A O 5
ATOM 5066 N N . VAL A 1 52 ? 5.457 6.343 4.874 1.00 0.14 60 VAL A N 5
ATOM 5067 C CA . VAL A 1 52 ? 6.434 7.118 4.126 1.00 0.17 60 VAL A CA 5
ATOM 5068 C C . VAL A 1 52 ? 7.546 6.212 3.625 1.00 0.18 60 VAL A C 5
ATOM 5069 O O . VAL A 1 52 ? 8.068 6.405 2.529 1.00 0.20 60 VAL A O 5
ATOM 5082 N N . LYS A 1 53 ? 7.914 5.228 4.439 1.00 0.19 61 LYS A N 5
ATOM 5083 C CA . LYS A 1 53 ? 8.883 4.236 4.040 1.00 0.22 61 LYS A CA 5
ATOM 5084 C C . LYS A 1 53 ? 8.274 3.308 3.004 1.00 0.20 61 LYS A C 5
ATOM 5085 O O . LYS A 1 53 ? 8.972 2.792 2.131 1.00 0.28 61 LYS A O 5
ATOM 5104 N N . PHE A 1 54 ? 6.963 3.114 3.104 1.00 0.14 62 PHE A N 5
ATOM 5105 C CA . PHE A 1 54 ? 6.217 2.418 2.074 1.00 0.13 62 PHE A CA 5
ATOM 5106 C C . PHE A 1 54 ? 6.357 3.177 0.775 1.00 0.13 62 PHE A C 5
ATOM 5107 O O . PHE A 1 54 ? 6.802 2.632 -0.223 1.00 0.15 62 PHE A O 5
ATOM 5124 N N . ARG A 1 55 ? 5.956 4.442 0.809 1.00 0.12 63 ARG A N 5
ATOM 5125 C CA . ARG A 1 55 ? 6.102 5.345 -0.319 1.00 0.15 63 ARG A CA 5
ATOM 5126 C C . ARG A 1 55 ? 7.514 5.282 -0.888 1.00 0.14 63 ARG A C 5
ATOM 5127 O O . ARG A 1 55 ? 7.698 4.954 -2.054 1.00 0.16 63 ARG A O 5
ATOM 5148 N N . SER A 1 56 ? 8.485 5.621 -0.056 1.00 0.13 64 SER A N 5
ATOM 5149 C CA . SER A 1 56 ? 9.895 5.576 -0.429 1.00 0.16 64 SER A CA 5
ATOM 5150 C C . SER A 1 56 ? 10.253 4.315 -1.224 1.00 0.17 64 SER A C 5
ATOM 5151 O O . SER A 1 56 ? 10.743 4.402 -2.352 1.00 0.28 64 SER A O 5
ATOM 5159 N N . TRP A 1 57 ? 9.981 3.150 -0.650 1.00 0.13 65 TRP A N 5
ATOM 5160 C CA . TRP A 1 57 ? 10.282 1.882 -1.306 1.00 0.14 65 TRP A CA 5
ATOM 5161 C C . TRP A 1 57 ? 9.416 1.675 -2.553 1.00 0.13 65 TRP A C 5
ATOM 5162 O O . TRP A 1 57 ? 9.930 1.405 -3.636 1.00 0.15 65 TRP A O 5
ATOM 5183 N N . TRP A 1 58 ? 8.114 1.866 -2.403 1.00 0.12 66 TRP A N 5
ATOM 5184 C CA . TRP A 1 58 ? 7.143 1.516 -3.436 1.00 0.13 66 TRP A CA 5
ATOM 5185 C C . TRP A 1 58 ? 7.233 2.457 -4.628 1.00 0.12 66 TRP A C 5
ATOM 5186 O O . TRP A 1 58 ? 6.897 2.082 -5.748 1.00 0.19 66 TRP A O 5
ATOM 5207 N N . ASN A 1 59 ? 7.737 3.660 -4.400 1.00 0.17 67 ASN A N 5
ATOM 5208 C CA . ASN A 1 59 ? 7.786 4.679 -5.442 1.00 0.17 67 ASN A CA 5
ATOM 5209 C C . ASN A 1 59 ? 9.132 4.677 -6.131 1.00 0.18 67 ASN A C 5
ATOM 5210 O O . ASN A 1 59 ? 9.410 5.506 -6.993 1.00 0.22 67 ASN A O 5
ATOM 5221 N N . SER A 1 60 ? 9.973 3.759 -5.729 1.00 0.18 68 SER A N 5
ATOM 5222 C CA . SER A 1 60 ? 11.245 3.574 -6.393 1.00 0.22 68 SER A CA 5
ATOM 5223 C C . SER A 1 60 ? 11.098 2.526 -7.480 1.00 0.22 68 SER A C 5
ATOM 5224 O O . SER A 1 60 ? 11.881 2.461 -8.426 1.00 0.24 68 SER A O 5
ATOM 5232 N N . ARG A 1 61 ? 10.069 1.713 -7.326 1.00 0.20 69 ARG A N 5
ATOM 5233 C CA . ARG A 1 61 ? 9.833 0.579 -8.191 1.00 0.22 69 ARG A CA 5
ATOM 5234 C C . ARG A 1 61 ? 8.567 0.781 -9.016 1.00 0.24 69 ARG A C 5
ATOM 5235 O O . ARG A 1 61 ? 8.611 0.964 -10.231 1.00 0.27 69 ARG A O 5
ATOM 5256 N N . THR A 1 62 ? 7.449 0.758 -8.318 1.00 0.24 70 THR A N 5
ATOM 5257 C CA . THR A 1 62 ? 6.130 0.820 -8.924 1.00 0.26 70 THR A CA 5
ATOM 5258 C C . THR A 1 62 ? 5.626 2.242 -9.037 1.00 0.25 70 THR A C 5
ATOM 5259 O O . THR A 1 62 ? 5.306 2.714 -10.128 1.00 0.29 70 THR A O 5
ATOM 5270 N N . LYS A 1 63 ? 5.548 2.898 -7.879 1.00 0.24 71 LYS A N 5
ATOM 5271 C CA . LYS A 1 63 ? 4.965 4.226 -7.752 1.00 0.27 71 LYS A CA 5
ATOM 5272 C C . LYS A 1 63 ? 3.454 4.138 -7.826 1.00 0.30 71 LYS A C 5
ATOM 5273 O O . LYS A 1 63 ? 2.770 5.114 -8.139 1.00 0.52 71 LYS A O 5
ATOM 5292 N N . MET A 1 64 ? 2.970 2.930 -7.511 1.00 0.31 72 MET A N 5
ATOM 5293 C CA . MET A 1 64 ? 1.549 2.604 -7.335 1.00 0.32 72 MET A CA 5
ATOM 5294 C C . MET A 1 64 ? 0.622 3.192 -8.394 1.00 0.39 72 MET A C 5
ATOM 5295 O O . MET A 1 64 ? 1.039 3.630 -9.471 1.00 0.72 72 MET A O 5
ATOM 5309 N N . ALA A 1 65 ? -0.652 3.141 -8.064 1.00 0.48 73 ALA A N 5
ATOM 5310 C CA . ALA A 1 65 ? -1.720 3.614 -8.905 1.00 0.56 73 ALA A CA 5
ATOM 5311 C C . ALA A 1 65 ? -2.800 4.186 -8.033 1.00 0.61 73 ALA A C 5
ATOM 5312 O O . ALA A 1 65 ? -3.967 3.848 -8.185 1.00 0.93 73 ALA A O 5
ATOM 5319 N N . ASN A 1 66 ? -2.354 5.063 -7.127 1.00 0.64 74 ASN A N 5
ATOM 5320 C CA . ASN A 1 66 ? -3.184 5.715 -6.113 1.00 0.74 74 ASN A CA 5
ATOM 5321 C C . ASN A 1 66 ? -4.499 4.998 -5.881 1.00 0.92 74 ASN A C 5
ATOM 5322 O O . ASN A 1 66 ? -4.550 4.024 -5.132 1.00 1.68 74 ASN A O 5
ATOM 5333 N N . ASP A 1 67 ? -5.548 5.453 -6.544 1.00 0.91 75 ASP A N 5
ATOM 5334 C CA . ASP A 1 67 ? -6.824 4.760 -6.518 1.00 0.98 75 ASP A CA 5
ATOM 5335 C C . ASP A 1 67 ? -7.351 4.650 -7.943 1.00 0.96 75 ASP A C 5
ATOM 5336 O O . ASP A 1 67 ? -8.550 4.750 -8.194 1.00 1.14 75 ASP A O 5
ATOM 5345 N N . TYR A 1 68 ? -6.434 4.460 -8.888 1.00 0.81 76 TYR A N 5
ATOM 5346 C CA . TYR A 1 68 ? -6.809 4.310 -10.281 1.00 0.88 76 TYR A CA 5
ATOM 5347 C C . TYR A 1 68 ? -7.428 2.941 -10.512 1.00 0.93 76 TYR A C 5
ATOM 5348 O O . TYR A 1 68 ? -8.590 2.883 -10.964 1.00 1.47 76 TYR A O 5
ATOM 5366 N N . GLY A 1 2 ? -10.967 6.015 -4.230 1.00 1.46 10 GLY A N 6
ATOM 5367 C CA . GLY A 1 2 ? -10.568 5.666 -2.848 1.00 1.08 10 GLY A CA 6
ATOM 5368 C C . GLY A 1 2 ? -11.059 4.295 -2.444 1.00 0.90 10 GLY A C 6
ATOM 5369 O O . GLY A 1 2 ? -11.778 3.639 -3.199 1.00 1.21 10 GLY A O 6
ATOM 5373 N N . THR A 1 3 ? -10.671 3.855 -1.257 1.00 0.72 11 THR A N 6
ATOM 5374 C CA . THR A 1 3 ? -11.071 2.560 -0.754 1.00 0.56 11 THR A CA 6
ATOM 5375 C C . THR A 1 3 ? -11.355 2.651 0.742 1.00 0.60 11 THR A C 6
ATOM 5376 O O . THR A 1 3 ? -11.856 3.660 1.232 1.00 1.21 11 THR A O 6
ATOM 5387 N N . TYR A 1 4 ? -11.005 1.595 1.456 1.00 0.44 12 TYR A N 6
ATOM 5388 C CA . TYR A 1 4 ? -11.245 1.497 2.886 1.00 0.37 12 TYR A CA 6
ATOM 5389 C C . TYR A 1 4 ? -10.055 0.839 3.546 1.00 0.37 12 TYR A C 6
ATOM 5390 O O . TYR A 1 4 ? -9.011 0.658 2.914 1.00 0.41 12 TYR A O 6
ATOM 5408 N N . ARG A 1 5 ? -10.241 0.450 4.793 1.00 0.38 13 ARG A N 6
ATOM 5409 C CA . ARG A 1 5 ? -9.298 -0.387 5.507 1.00 0.40 13 ARG A CA 6
ATOM 5410 C C . ARG A 1 5 ? -9.879 -0.699 6.871 1.00 0.54 13 ARG A C 6
ATOM 5411 O O . ARG A 1 5 ? -10.509 0.158 7.492 1.00 0.76 13 ARG A O 6
ATOM 5432 N N . GLY A 1 6 ? -9.679 -1.918 7.333 1.00 0.54 14 GLY A N 6
ATOM 5433 C CA . GLY A 1 6 ? -10.328 -2.338 8.552 1.00 0.68 14 GLY A CA 6
ATOM 5434 C C . GLY A 1 6 ? -11.644 -3.011 8.256 1.00 0.77 14 GLY A C 6
ATOM 5435 O O . GLY A 1 6 ? -12.642 -2.795 8.944 1.00 1.39 14 GLY A O 6
ATOM 5439 N N . ARG A 1 7 ? -11.634 -3.835 7.222 1.00 0.70 15 ARG A N 6
ATOM 5440 C CA . ARG A 1 7 ? -12.845 -4.433 6.697 1.00 0.80 15 ARG A CA 6
ATOM 5441 C C . ARG A 1 7 ? -12.498 -5.447 5.629 1.00 0.91 15 ARG A C 6
ATOM 5442 O O . ARG A 1 7 ? -11.334 -5.816 5.468 1.00 1.43 15 ARG A O 6
ATOM 5463 N N . GLY A 1 8 ? -13.509 -5.866 4.883 1.00 0.78 16 GLY A N 6
ATOM 5464 C CA . GLY A 1 8 ? -13.297 -6.725 3.743 1.00 0.88 16 GLY A CA 6
ATOM 5465 C C . GLY A 1 8 ? -12.736 -5.972 2.559 1.00 0.76 16 GLY A C 6
ATOM 5466 O O . GLY A 1 8 ? -13.255 -6.079 1.445 1.00 1.05 16 GLY A O 6
ATOM 5470 N N . VAL A 1 9 ? -11.687 -5.197 2.799 1.00 0.43 17 VAL A N 6
ATOM 5471 C CA . VAL A 1 9 ? -11.068 -4.412 1.739 1.00 0.29 17 VAL A CA 6
ATOM 5472 C C . VAL A 1 9 ? -10.515 -5.280 0.643 1.00 0.25 17 VAL A C 6
ATOM 5473 O O . VAL A 1 9 ? -9.828 -6.271 0.886 1.00 0.33 17 VAL A O 6
ATOM 5486 N N . ALA A 1 10 ? -10.831 -4.886 -0.562 1.00 0.25 18 ALA A N 6
ATOM 5487 C CA . ALA A 1 10 ? -10.300 -5.527 -1.738 1.00 0.27 18 ALA A CA 6
ATOM 5488 C C . ALA A 1 10 ? -9.356 -4.574 -2.432 1.00 0.23 18 ALA A C 6
ATOM 5489 O O . ALA A 1 10 ? -8.647 -4.957 -3.361 1.00 0.25 18 ALA A O 6
ATOM 5496 N N . LEU A 1 11 ? -9.361 -3.320 -1.955 1.00 0.21 19 LEU A N 6
ATOM 5497 C CA . LEU A 1 11 ? -8.459 -2.295 -2.450 1.00 0.20 19 LEU A CA 6
ATOM 5498 C C . LEU A 1 11 ? -8.705 -2.106 -3.963 1.00 0.25 19 LEU A C 6
ATOM 5499 O O . LEU A 1 11 ? -9.613 -2.730 -4.517 1.00 0.49 19 LEU A O 6
ATOM 5515 N N . THR A 1 12 ? -7.996 -1.215 -4.632 1.00 0.37 20 THR A N 6
ATOM 5516 C CA . THR A 1 12 ? -8.068 -1.181 -6.078 1.00 0.37 20 THR A CA 6
ATOM 5517 C C . THR A 1 12 ? -7.429 -2.454 -6.657 1.00 0.35 20 THR A C 6
ATOM 5518 O O . THR A 1 12 ? -6.984 -3.331 -5.912 1.00 0.44 20 THR A O 6
ATOM 5529 N N . ASP A 1 13 ? -7.361 -2.554 -7.967 1.00 0.35 21 ASP A N 6
ATOM 5530 C CA . ASP A 1 13 ? -6.956 -3.801 -8.609 1.00 0.37 21 ASP A CA 6
ATOM 5531 C C . ASP A 1 13 ? -5.465 -4.094 -8.444 1.00 0.32 21 ASP A C 6
ATOM 5532 O O . ASP A 1 13 ? -5.087 -5.141 -7.918 1.00 0.37 21 ASP A O 6
ATOM 5541 N N . ASP A 1 14 ? -4.626 -3.173 -8.888 1.00 0.29 22 ASP A N 6
ATOM 5542 C CA . ASP A 1 14 ? -3.177 -3.396 -8.915 1.00 0.28 22 ASP A CA 6
ATOM 5543 C C . ASP A 1 14 ? -2.586 -3.494 -7.513 1.00 0.22 22 ASP A C 6
ATOM 5544 O O . ASP A 1 14 ? -2.008 -4.513 -7.142 1.00 0.22 22 ASP A O 6
ATOM 5553 N N . GLU A 1 15 ? -2.732 -2.415 -6.763 1.00 0.23 23 GLU A N 6
ATOM 5554 C CA . GLU A 1 15 ? -2.170 -2.283 -5.417 1.00 0.24 23 GLU A CA 6
ATOM 5555 C C . GLU A 1 15 ? -2.416 -3.497 -4.511 1.00 0.17 23 GLU A C 6
ATOM 5556 O O . GLU A 1 15 ? -1.562 -3.835 -3.703 1.00 0.17 23 GLU A O 6
ATOM 5568 N N . TYR A 1 16 ? -3.569 -4.142 -4.625 1.00 0.13 24 TYR A N 6
ATOM 5569 C CA . TYR A 1 16 ? -3.868 -5.306 -3.790 1.00 0.12 24 TYR A CA 6
ATOM 5570 C C . TYR A 1 16 ? -2.964 -6.485 -4.185 1.00 0.12 24 TYR A C 6
ATOM 5571 O O . TYR A 1 16 ? -2.264 -7.051 -3.348 1.00 0.14 24 TYR A O 6
ATOM 5589 N N . ASP A 1 17 ? -2.985 -6.845 -5.466 1.00 0.14 25 ASP A N 6
ATOM 5590 C CA . ASP A 1 17 ? -2.039 -7.832 -6.016 1.00 0.18 25 ASP A CA 6
ATOM 5591 C C . ASP A 1 17 ? -0.599 -7.467 -5.655 1.00 0.16 25 ASP A C 6
ATOM 5592 O O . ASP A 1 17 ? 0.199 -8.315 -5.245 1.00 0.17 25 ASP A O 6
ATOM 5601 N N . GLU A 1 18 ? -0.276 -6.198 -5.792 1.00 0.15 26 GLU A N 6
ATOM 5602 C CA . GLU A 1 18 ? 1.075 -5.726 -5.543 1.00 0.15 26 GLU A CA 6
ATOM 5603 C C . GLU A 1 18 ? 1.383 -5.609 -4.051 1.00 0.12 26 GLU A C 6
ATOM 5604 O O . GLU A 1 18 ? 2.544 -5.507 -3.661 1.00 0.12 26 GLU A O 6
ATOM 5616 N N . TRP A 1 19 ? 0.351 -5.607 -3.216 1.00 0.11 27 TRP A N 6
ATOM 5617 C CA . TRP A 1 19 ? 0.539 -5.740 -1.773 1.00 0.10 27 TRP A CA 6
ATOM 5618 C C . TRP A 1 19 ? 1.171 -7.084 -1.470 1.00 0.10 27 TRP A C 6
ATOM 5619 O O . TRP A 1 19 ? 2.003 -7.212 -0.568 1.00 0.11 27 TRP A O 6
ATOM 5640 N N . ARG A 1 20 ? 0.775 -8.079 -2.244 1.00 0.12 28 ARG A N 6
ATOM 5641 C CA . ARG A 1 20 ? 1.338 -9.408 -2.122 1.00 0.13 28 ARG A CA 6
ATOM 5642 C C . ARG A 1 20 ? 2.830 -9.351 -2.446 1.00 0.13 28 ARG A C 6
ATOM 5643 O O . ARG A 1 20 ? 3.641 -10.060 -1.845 1.00 0.15 28 ARG A O 6
ATOM 5664 N N . GLU A 1 21 ? 3.190 -8.477 -3.387 1.00 0.13 29 GLU A N 6
ATOM 5665 C CA . GLU A 1 21 ? 4.600 -8.196 -3.666 1.00 0.14 29 GLU A CA 6
ATOM 5666 C C . GLU A 1 21 ? 5.236 -7.411 -2.511 1.00 0.12 29 GLU A C 6
ATOM 5667 O O . GLU A 1 21 ? 6.366 -7.685 -2.115 1.00 0.13 29 GLU A O 6
ATOM 5679 N N . HIS A 1 22 ? 4.511 -6.413 -2.005 1.00 0.12 30 HIS A N 6
ATOM 5680 C CA . HIS A 1 22 ? 4.942 -5.643 -0.829 1.00 0.11 30 HIS A CA 6
ATOM 5681 C C . HIS A 1 22 ? 5.368 -6.565 0.308 1.00 0.12 30 HIS A C 6
ATOM 5682 O O . HIS A 1 22 ? 6.386 -6.326 0.960 1.00 0.13 30 HIS A O 6
ATOM 5697 N N . ASN A 1 23 ? 4.582 -7.604 0.539 1.00 0.14 31 ASN A N 6
ATOM 5698 C CA . ASN A 1 23 ? 4.883 -8.581 1.577 1.00 0.17 31 ASN A CA 6
ATOM 5699 C C . ASN A 1 23 ? 6.225 -9.245 1.303 1.00 0.16 31 ASN A C 6
ATOM 5700 O O . ASN A 1 23 ? 7.053 -9.406 2.201 1.00 0.18 31 ASN A O 6
ATOM 5711 N N . ALA A 1 24 ? 6.430 -9.597 0.048 1.00 0.17 32 ALA A N 6
ATOM 5712 C CA . ALA A 1 24 ? 7.660 -10.242 -0.390 1.00 0.18 32 ALA A CA 6
ATOM 5713 C C . ALA A 1 24 ? 8.857 -9.302 -0.289 1.00 0.16 32 ALA A C 6
ATOM 5714 O O . ALA A 1 24 ? 9.811 -9.570 0.441 1.00 0.19 32 ALA A O 6
ATOM 5721 N N . SER A 1 25 ? 8.787 -8.199 -1.025 1.00 0.13 33 SER A N 6
ATOM 5722 C CA . SER A 1 25 ? 9.905 -7.267 -1.156 1.00 0.14 33 SER A CA 6
ATOM 5723 C C . SER A 1 25 ? 10.388 -6.729 0.190 1.00 0.18 33 SER A C 6
ATOM 5724 O O . SER A 1 25 ? 11.587 -6.736 0.471 1.00 0.27 33 SER A O 6
ATOM 5732 N N . ARG A 1 26 ? 9.462 -6.266 1.018 1.00 0.19 34 ARG A N 6
ATOM 5733 C CA . ARG A 1 26 ? 9.825 -5.645 2.286 1.00 0.23 34 ARG A CA 6
ATOM 5734 C C . ARG A 1 26 ? 10.076 -6.687 3.366 1.00 0.26 34 ARG A C 6
ATOM 5735 O O . ARG A 1 26 ? 10.469 -6.351 4.482 1.00 0.31 34 ARG A O 6
ATOM 5756 N N . LYS A 1 27 ? 9.834 -7.951 3.016 1.00 0.26 35 LYS A N 6
ATOM 5757 C CA . LYS A 1 27 ? 10.151 -9.087 3.880 1.00 0.30 35 LYS A CA 6
ATOM 5758 C C . LYS A 1 27 ? 9.397 -9.013 5.200 1.00 0.34 35 LYS A C 6
ATOM 5759 O O . LYS A 1 27 ? 9.848 -9.528 6.223 1.00 0.58 35 LYS A O 6
ATOM 5778 N N . LEU A 1 28 ? 8.248 -8.367 5.168 1.00 0.26 36 LEU A N 6
ATOM 5779 C CA . LEU A 1 28 ? 7.416 -8.214 6.341 1.00 0.31 36 LEU A CA 6
ATOM 5780 C C . LEU A 1 28 ? 6.258 -9.196 6.296 1.00 0.34 36 LEU A C 6
ATOM 5781 O O . LEU A 1 28 ? 6.237 -10.118 5.476 1.00 0.36 36 LEU A O 6
ATOM 5797 N N . ASP A 1 29 ? 5.306 -8.996 7.176 1.00 0.41 37 ASP A N 6
ATOM 5798 C CA . ASP A 1 29 ? 4.143 -9.857 7.262 1.00 0.47 37 ASP A CA 6
ATOM 5799 C C . ASP A 1 29 ? 2.940 -9.030 7.662 1.00 0.51 37 ASP A C 6
ATOM 5800 O O . ASP A 1 29 ? 2.710 -8.773 8.844 1.00 1.00 37 ASP A O 6
ATOM 5809 N N . LEU A 1 30 ? 2.188 -8.597 6.673 1.00 0.26 38 LEU A N 6
ATOM 5810 C CA . LEU A 1 30 ? 1.091 -7.683 6.908 1.00 0.26 38 LEU A CA 6
ATOM 5811 C C . LEU A 1 30 ? -0.179 -8.196 6.284 1.00 0.26 38 LEU A C 6
ATOM 5812 O O . LEU A 1 30 ? -0.162 -9.074 5.420 1.00 0.32 38 LEU A O 6
ATOM 5828 N N . SER A 1 31 ? -1.272 -7.634 6.725 1.00 0.22 39 SER A N 6
ATOM 5829 C CA . SER A 1 31 ? -2.534 -7.854 6.070 1.00 0.21 39 SER A CA 6
ATOM 5830 C C . SER A 1 31 ? -2.723 -6.769 5.049 1.00 0.17 39 SER A C 6
ATOM 5831 O O . SER A 1 31 ? -2.089 -5.715 5.160 1.00 0.25 39 SER A O 6
ATOM 5839 N N . VAL A 1 32 ? -3.535 -7.012 4.043 1.00 0.18 40 VAL A N 6
ATOM 5840 C CA . VAL A 1 32 ? -3.795 -5.993 3.056 1.00 0.15 40 VAL A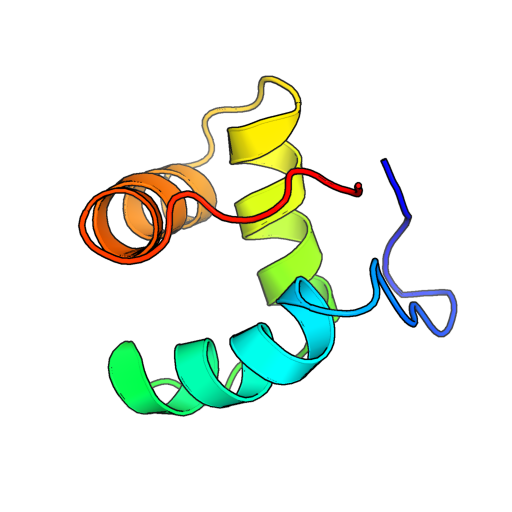 CA 6
ATOM 5841 C C . VAL A 1 32 ? -4.184 -4.688 3.720 1.00 0.15 40 VAL A C 6
ATOM 5842 O O . VAL A 1 32 ? -3.752 -3.629 3.291 1.00 0.13 40 VAL A O 6
ATOM 5855 N N . GLU A 1 33 ? -4.935 -4.784 4.808 1.00 0.17 41 GLU A N 6
ATOM 5856 C CA . GLU A 1 33 ? -5.390 -3.607 5.521 1.00 0.17 41 GLU A CA 6
ATOM 5857 C C . GLU A 1 33 ? -4.207 -2.708 5.860 1.00 0.14 41 GLU A C 6
ATOM 5858 O O . GLU A 1 33 ? -4.216 -1.519 5.549 1.00 0.14 41 GLU A O 6
ATOM 5870 N N . ASP A 1 34 ? -3.178 -3.287 6.468 1.00 0.15 42 ASP A N 6
ATOM 5871 C CA . ASP A 1 34 ? -1.966 -2.550 6.793 1.00 0.16 42 ASP A CA 6
ATOM 5872 C C . ASP A 1 34 ? -1.369 -1.888 5.553 1.00 0.13 42 ASP A C 6
ATOM 5873 O O . ASP A 1 34 ? -0.911 -0.747 5.614 1.00 0.16 42 ASP A O 6
ATOM 5882 N N . PHE A 1 35 ? -1.372 -2.607 4.427 1.00 0.11 43 PHE A N 6
ATOM 5883 C CA . PHE A 1 35 ? -0.894 -2.042 3.167 1.00 0.10 43 PHE A CA 6
ATOM 5884 C C . PHE A 1 35 ? -1.730 -0.838 2.807 1.00 0.08 43 PHE A C 6
ATOM 5885 O O . PHE A 1 35 ? -1.209 0.235 2.495 1.00 0.09 43 PHE A O 6
ATOM 5902 N N . LEU A 1 36 ? -3.038 -1.052 2.830 1.00 0.09 44 LEU A N 6
ATOM 5903 C CA . LEU A 1 36 ? -3.996 -0.056 2.401 1.00 0.11 44 LEU A CA 6
ATOM 5904 C C 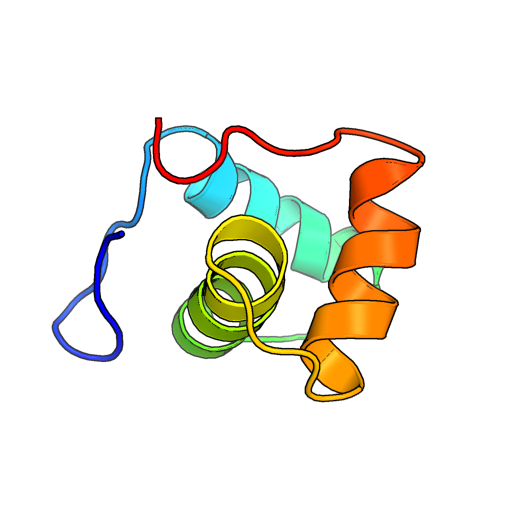. LEU A 1 36 ? -3.817 1.205 3.219 1.00 0.11 44 LEU A C 6
ATOM 5905 O O . LEU A 1 36 ? -4.013 2.295 2.712 1.00 0.14 44 LEU A O 6
ATOM 5921 N N . MET A 1 37 ? -3.414 1.039 4.473 1.00 0.12 45 MET A N 6
ATOM 5922 C CA . MET A 1 37 ? -3.087 2.178 5.339 1.00 0.14 45 MET A CA 6
ATOM 5923 C C . MET A 1 37 ? -1.880 2.942 4.801 1.00 0.11 45 MET A C 6
ATOM 5924 O O . MET A 1 37 ? -1.969 4.137 4.520 1.00 0.12 45 MET A O 6
ATOM 5938 N N . LEU A 1 38 ? -0.755 2.235 4.677 1.00 0.10 46 LEU A N 6
ATOM 5939 C CA . LEU A 1 38 ? 0.486 2.808 4.145 1.00 0.11 46 LEU A CA 6
ATOM 5940 C C . LEU A 1 38 ? 0.227 3.542 2.844 1.00 0.12 46 LEU A C 6
ATOM 5941 O O . LEU A 1 38 ? 0.560 4.719 2.690 1.00 0.14 46 LEU A O 6
ATOM 5957 N N . ARG A 1 39 ? -0.379 2.822 1.918 1.00 0.12 47 ARG A N 6
ATOM 5958 C CA . ARG A 1 39 ? -0.731 3.361 0.624 1.00 0.15 47 ARG A CA 6
ATOM 5959 C C . ARG A 1 39 ? -1.645 4.567 0.774 1.00 0.15 47 ARG A C 6
ATOM 5960 O O . ARG A 1 39 ? -1.376 5.618 0.208 1.00 0.20 47 ARG A O 6
ATOM 5981 N N . HIS A 1 40 ? -2.743 4.384 1.507 1.00 0.14 48 HIS A N 6
ATOM 5982 C CA . HIS A 1 40 ? -3.661 5.476 1.826 1.00 0.15 48 HIS A CA 6
ATOM 5983 C C . HIS A 1 40 ? -2.910 6.733 2.208 1.00 0.17 48 HIS A C 6
ATOM 5984 O O . HIS A 1 40 ? -3.002 7.726 1.509 1.00 0.20 48 HIS A O 6
ATOM 5999 N N . ARG A 1 41 ? -2.114 6.676 3.266 1.00 0.17 49 ARG A N 6
ATOM 6000 C CA . ARG A 1 41 ? -1.479 7.885 3.771 1.00 0.18 49 ARG A CA 6
ATOM 6001 C C . ARG A 1 41 ? -0.670 8.549 2.662 1.00 0.22 49 ARG A C 6
ATOM 6002 O O . ARG A 1 41 ? -0.773 9.749 2.438 1.00 0.28 49 ARG A O 6
ATOM 6023 N N . ALA A 1 42 ? 0.098 7.737 1.948 1.00 0.24 50 ALA A N 6
ATOM 6024 C CA . ALA A 1 42 ? 0.912 8.210 0.837 1.00 0.31 50 ALA A CA 6
ATOM 6025 C C . ALA A 1 42 ? 0.051 8.834 -0.263 1.00 0.35 50 ALA A C 6
ATOM 6026 O O . ALA A 1 42 ? 0.238 10.000 -0.624 1.00 0.42 50 ALA A O 6
ATOM 6033 N N . ALA A 1 43 ? -0.875 8.047 -0.805 1.00 0.34 51 ALA A N 6
ATOM 6034 C CA . ALA A 1 43 ? -1.777 8.495 -1.856 1.00 0.43 51 ALA A CA 6
ATOM 6035 C C . ALA A 1 43 ? -2.560 9.740 -1.464 1.00 0.41 51 ALA A C 6
ATOM 6036 O O . ALA A 1 43 ? -2.753 10.641 -2.282 1.00 0.47 51 ALA A O 6
ATOM 6043 N N . LEU A 1 44 ? -3.006 9.789 -0.220 1.00 0.36 52 LEU A N 6
ATOM 6044 C CA . LEU A 1 44 ? -3.867 10.869 0.234 1.00 0.39 52 LEU A CA 6
ATOM 6045 C C . LEU A 1 44 ? -3.042 12.109 0.568 1.00 0.40 52 LEU A C 6
ATOM 6046 O O . LEU A 1 44 ? -3.102 13.108 -0.152 1.00 0.46 52 LEU A O 6
ATOM 6062 N N . GLY A 1 45 ? -2.270 12.048 1.646 1.00 0.36 53 GLY A N 6
ATOM 6063 C CA . GLY A 1 45 ? -1.365 13.138 1.959 1.00 0.37 53 GLY A CA 6
ATOM 6064 C C . GLY A 1 45 ? -0.821 13.083 3.375 1.00 0.36 53 GLY A C 6
ATOM 6065 O O . GLY A 1 45 ? -0.520 14.122 3.965 1.00 0.55 53 GLY A O 6
ATOM 6069 N N . ALA A 1 46 ? -0.709 11.883 3.935 1.00 0.30 54 ALA A N 6
ATOM 6070 C CA . ALA A 1 46 ? -0.156 11.700 5.265 1.00 0.27 54 ALA A CA 6
ATOM 6071 C C . ALA A 1 46 ? 1.216 11.038 5.210 1.00 0.23 54 ALA A C 6
ATOM 6072 O O . ALA A 1 46 ? 1.457 10.122 4.423 1.00 0.24 54 ALA A O 6
ATOM 6079 N N . ASP A 1 47 ? 2.112 11.520 6.052 1.00 0.24 55 ASP A N 6
ATOM 6080 C CA . ASP A 1 47 ? 3.480 11.031 6.084 1.00 0.24 55 ASP A CA 6
ATOM 6081 C C . ASP A 1 47 ? 3.821 10.430 7.434 1.00 0.21 55 ASP A C 6
ATOM 6082 O O . ASP A 1 47 ? 4.807 10.809 8.064 1.00 0.25 55 ASP A O 6
ATOM 6091 N N . ASP A 1 48 ? 2.992 9.508 7.878 1.00 0.19 56 ASP A N 6
ATOM 6092 C CA . ASP A 1 48 ? 3.313 8.709 9.057 1.00 0.22 56 ASP A CA 6
ATOM 6093 C C . ASP A 1 48 ? 4.350 7.657 8.669 1.00 0.17 56 ASP A C 6
ATOM 6094 O O . ASP A 1 48 ? 4.196 6.999 7.647 1.00 0.21 56 ASP A O 6
ATOM 6103 N N . ASN A 1 49 ? 5.419 7.554 9.458 1.00 0.23 57 ASN A N 6
ATOM 6104 C CA . ASN A 1 49 ? 6.600 6.759 9.107 1.00 0.20 57 ASN A CA 6
ATOM 6105 C C . ASN A 1 49 ? 6.333 5.404 8.437 1.00 0.17 57 ASN A C 6
ATOM 6106 O O . ASN A 1 49 ? 7.045 5.048 7.501 1.00 0.18 57 ASN A O 6
ATOM 6117 N N . ASP A 1 50 ? 5.360 4.628 8.898 1.00 0.18 58 ASP A N 6
ATOM 6118 C CA . ASP A 1 50 ? 5.114 3.319 8.284 1.00 0.19 58 ASP A CA 6
ATOM 6119 C C . ASP A 1 50 ? 4.730 3.495 6.823 1.00 0.16 58 ASP A C 6
ATOM 6120 O O . ASP A 1 50 ? 5.151 2.738 5.946 1.00 0.19 58 ASP A O 6
ATOM 6129 N N . ALA A 1 51 ? 3.963 4.529 6.587 1.00 0.13 59 ALA A N 6
ATOM 6130 C CA . ALA A 1 51 ? 3.553 4.903 5.254 1.00 0.11 59 ALA A CA 6
ATOM 6131 C C . ALA A 1 51 ? 4.699 5.519 4.465 1.00 0.12 59 ALA A C 6
ATOM 6132 O O . ALA A 1 51 ? 4.776 5.352 3.247 1.00 0.13 59 ALA A O 6
ATOM 6139 N N . VAL A 1 52 ? 5.602 6.225 5.141 1.00 0.14 60 VAL A N 6
ATOM 6140 C CA . VAL A 1 52 ? 6.681 6.891 4.427 1.00 0.17 60 VAL A CA 6
ATOM 6141 C C . VAL A 1 52 ? 7.704 5.873 3.958 1.00 0.18 60 VAL A C 6
ATOM 6142 O O . VAL A 1 52 ? 8.222 5.970 2.848 1.00 0.20 60 VAL A O 6
ATOM 6155 N N . LYS A 1 53 ? 7.985 4.894 4.810 1.00 0.19 61 LYS A N 6
ATOM 6156 C CA . LYS A 1 53 ? 8.860 3.795 4.444 1.00 0.22 61 LYS A CA 6
ATOM 6157 C C . LYS A 1 53 ? 8.227 2.959 3.338 1.00 0.20 61 LYS A C 6
ATOM 6158 O O . LYS A 1 53 ? 8.921 2.323 2.541 1.00 0.28 61 LYS A O 6
ATOM 6177 N N . PHE A 1 54 ? 6.902 2.986 3.283 1.00 0.14 62 PHE A N 6
ATOM 6178 C CA . PHE A 1 54 ? 6.171 2.334 2.217 1.00 0.13 62 PHE A CA 6
ATOM 6179 C C . PHE A 1 54 ? 6.440 3.031 0.893 1.00 0.13 62 PHE A C 6
ATOM 6180 O O . PHE A 1 54 ? 6.953 2.424 -0.037 1.00 0.15 62 PHE A O 6
ATOM 6197 N N . ARG A 1 55 ? 6.108 4.315 0.823 1.00 0.12 63 ARG A N 6
ATOM 6198 C CA . ARG A 1 55 ? 6.243 5.065 -0.414 1.00 0.15 63 ARG A CA 6
ATOM 6199 C C . ARG A 1 55 ? 7.684 5.179 -0.874 1.00 0.14 63 ARG A C 6
ATOM 6200 O O . ARG A 1 55 ? 7.979 4.951 -2.034 1.00 0.16 63 ARG A O 6
ATOM 6221 N N . SER A 1 56 ? 8.558 5.557 0.027 1.00 0.13 64 SER A N 6
ATOM 6222 C CA . SER A 1 56 ? 9.995 5.616 -0.275 1.00 0.16 64 SER A CA 6
ATOM 6223 C C . SER A 1 56 ? 10.478 4.361 -1.025 1.00 0.17 64 SER A C 6
ATOM 6224 O O . SER A 1 56 ? 11.300 4.451 -1.939 1.00 0.28 64 SER A O 6
ATOM 6232 N N . TRP A 1 57 ? 9.950 3.202 -0.651 1.00 0.13 65 TRP A N 6
ATOM 6233 C CA . TRP A 1 57 ? 10.281 1.948 -1.320 1.00 0.14 65 TRP A CA 6
ATOM 6234 C C . TRP A 1 57 ? 9.393 1.699 -2.549 1.00 0.13 65 TRP A C 6
ATOM 6235 O O . TRP A 1 57 ? 9.881 1.303 -3.608 1.00 0.15 65 TRP A O 6
ATOM 6256 N N . TRP A 1 58 ? 8.103 1.974 -2.417 1.00 0.12 66 TRP A N 6
ATOM 6257 C CA . TRP A 1 58 ? 7.119 1.626 -3.442 1.00 0.13 66 TRP A CA 6
ATOM 6258 C C . TRP A 1 58 ? 7.154 2.601 -4.613 1.00 0.12 66 TRP A C 6
ATOM 6259 O O . TRP A 1 58 ? 6.793 2.243 -5.732 1.00 0.19 66 TRP A O 6
ATOM 6280 N N . ASN A 1 59 ? 7.626 3.815 -4.369 1.00 0.17 67 ASN A N 6
ATOM 6281 C CA . ASN A 1 59 ? 7.639 4.857 -5.386 1.00 0.17 67 ASN A CA 6
ATOM 6282 C C . ASN A 1 59 ? 8.873 4.763 -6.252 1.00 0.18 67 ASN A C 6
ATOM 6283 O O . ASN A 1 59 ? 9.032 5.506 -7.217 1.00 0.22 67 ASN A O 6
ATOM 6294 N N . SER A 1 60 ? 9.765 3.874 -5.886 1.00 0.18 68 SER A N 6
ATOM 6295 C CA . SER A 1 60 ? 10.975 3.688 -6.653 1.00 0.22 68 SER A CA 6
ATOM 6296 C C . SER A 1 60 ? 10.776 2.557 -7.655 1.00 0.22 68 SER A C 6
ATOM 6297 O O . SER A 1 60 ? 11.527 2.413 -8.619 1.00 0.24 68 SER A O 6
ATOM 6305 N N . ARG A 1 61 ? 9.745 1.760 -7.414 1.00 0.20 69 ARG A N 6
ATOM 6306 C CA . ARG A 1 61 ? 9.486 0.577 -8.213 1.00 0.22 69 ARG A CA 6
ATOM 6307 C C . ARG A 1 61 ? 8.188 0.715 -8.997 1.00 0.24 69 ARG A C 6
ATOM 6308 O O . ARG A 1 61 ? 8.183 0.777 -10.224 1.00 0.27 69 ARG A O 6
ATOM 6329 N N . THR A 1 62 ? 7.094 0.767 -8.265 1.00 0.24 70 THR A N 6
ATOM 6330 C CA . THR A 1 62 ? 5.764 0.816 -8.855 1.00 0.26 70 THR A CA 6
ATOM 6331 C C . THR A 1 62 ? 5.226 2.223 -8.903 1.00 0.25 70 THR A C 6
ATOM 6332 O O . THR A 1 62 ? 4.869 2.722 -9.971 1.00 0.29 70 THR A O 6
ATOM 6343 N N . LYS A 1 63 ? 5.163 2.834 -7.722 1.00 0.24 71 LYS A N 6
ATOM 6344 C CA . LYS A 1 63 ? 4.499 4.108 -7.521 1.00 0.27 71 LYS A CA 6
ATOM 6345 C C . LYS A 1 63 ? 2.998 3.906 -7.537 1.00 0.30 71 LYS A C 6
ATOM 6346 O O . LYS A 1 63 ? 2.241 4.777 -7.958 1.00 0.52 71 LYS A O 6
ATOM 6365 N N . MET A 1 64 ? 2.609 2.722 -7.053 1.00 0.31 72 MET A N 6
ATOM 6366 C CA . MET A 1 64 ? 1.217 2.297 -6.859 1.00 0.32 72 MET A CA 6
ATOM 6367 C C . MET A 1 64 ? 0.310 2.499 -8.072 1.00 0.39 72 MET A C 6
ATOM 6368 O O . MET A 1 64 ? 0.039 1.531 -8.781 1.00 0.72 72 MET A O 6
ATOM 6382 N N . ALA A 1 65 ? -0.103 3.753 -8.296 1.00 0.48 73 ALA A N 6
ATOM 6383 C CA . ALA A 1 65 ? -1.247 4.127 -9.143 1.00 0.56 73 ALA A CA 6
ATOM 6384 C C . ALA A 1 65 ? -2.418 4.355 -8.231 1.00 0.61 73 ALA A C 6
ATOM 6385 O O . ALA A 1 65 ? -3.321 3.528 -8.137 1.00 0.93 73 ALA A O 6
ATOM 6392 N N . ASN A 1 66 ? -2.345 5.502 -7.556 1.00 0.64 74 ASN A N 6
ATOM 6393 C CA . ASN A 1 66 ? -3.221 5.872 -6.445 1.00 0.74 74 ASN A CA 6
ATOM 6394 C C . ASN A 1 66 ? -4.689 5.624 -6.757 1.00 0.92 74 ASN A C 6
ATOM 6395 O O . ASN A 1 66 ? -5.402 6.525 -7.209 1.00 1.68 74 ASN A O 6
ATOM 6406 N N . ASP A 1 67 ? -5.120 4.390 -6.520 1.00 0.91 75 ASP A N 6
ATOM 6407 C CA . ASP A 1 67 ? -6.505 3.975 -6.715 1.00 0.98 75 ASP A CA 6
ATOM 6408 C C . ASP A 1 67 ? -6.902 4.043 -8.192 1.00 0.96 75 ASP A C 6
ATOM 6409 O O . ASP A 1 67 ? -8.086 4.122 -8.520 1.00 1.14 75 ASP A O 6
ATOM 6418 N N . TYR A 1 68 ? -5.914 4.020 -9.089 1.00 0.81 76 TYR A N 6
ATOM 6419 C CA . TYR A 1 68 ? -6.201 4.015 -10.514 1.00 0.88 76 TYR A CA 6
ATOM 6420 C C . TYR A 1 68 ? -6.331 2.588 -11.033 1.00 0.93 76 TYR A C 6
ATOM 6421 O O . TYR A 1 68 ? -7.478 2.104 -11.172 1.00 1.47 76 TYR A O 6
ATOM 6439 N N . GLY A 1 2 ? -11.817 6.733 -3.514 1.00 1.46 10 GLY A N 7
ATOM 6440 C CA . GLY A 1 2 ? -10.940 6.267 -2.415 1.00 1.08 10 GLY A CA 7
ATOM 6441 C C . GLY A 1 2 ? -11.333 4.895 -1.914 1.00 0.90 10 GLY A C 7
ATOM 6442 O O . GLY A 1 2 ? -12.278 4.290 -2.420 1.00 1.21 10 GLY A O 7
ATOM 6446 N N . THR A 1 3 ? -10.613 4.395 -0.920 1.00 0.72 11 THR A N 7
ATOM 6447 C CA . THR A 1 3 ? -10.896 3.104 -0.360 1.00 0.56 11 THR A CA 7
ATOM 6448 C C . THR A 1 3 ? -11.207 3.212 1.120 1.00 0.60 11 THR A C 7
ATOM 6449 O O . THR A 1 3 ? -11.591 4.268 1.622 1.00 1.21 11 THR A O 7
ATOM 6460 N N . TYR A 1 4 ? -11.012 2.104 1.797 1.00 0.44 12 TYR A N 7
ATOM 6461 C CA . TYR A 1 4 ? -11.381 1.949 3.187 1.00 0.37 12 TYR A CA 7
ATOM 6462 C C . TYR A 1 4 ? -10.307 1.148 3.898 1.00 0.37 12 TYR A C 7
ATOM 6463 O O . TYR A 1 4 ? -9.194 1.004 3.385 1.00 0.41 12 TYR A O 7
ATOM 6481 N N . ARG A 1 5 ? -10.652 0.605 5.056 1.00 0.38 13 ARG A N 7
ATOM 6482 C CA . ARG A 1 5 ? -9.812 -0.368 5.729 1.00 0.40 13 ARG A CA 7
ATOM 6483 C C . ARG A 1 5 ? -10.610 -1.103 6.792 1.00 0.54 13 ARG A C 7
ATOM 6484 O O . ARG A 1 5 ? -11.500 -0.525 7.413 1.00 0.76 13 ARG A O 7
ATOM 6505 N N . GLY A 1 6 ? -10.288 -2.376 6.994 1.00 0.54 14 GLY A N 7
ATOM 6506 C CA . GLY A 1 6 ? -10.981 -3.166 7.995 1.00 0.68 14 GLY A CA 7
ATOM 6507 C C . GLY A 1 6 ? -12.461 -3.283 7.715 1.00 0.77 14 GLY A C 7
ATOM 6508 O O . GLY A 1 6 ? -13.285 -3.165 8.620 1.00 1.39 14 GLY A O 7
ATOM 6512 N N . ARG A 1 7 ? -12.799 -3.509 6.458 1.00 0.70 15 ARG A N 7
ATOM 6513 C CA . ARG A 1 7 ? -14.191 -3.624 6.054 1.00 0.80 15 ARG A CA 7
ATOM 6514 C C . ARG A 1 7 ? -14.325 -4.552 4.864 1.00 0.91 15 ARG A C 7
ATOM 6515 O O . ARG A 1 7 ? -15.184 -4.368 4.002 1.00 1.43 15 ARG A O 7
ATOM 6536 N N . GLY A 1 8 ? -13.479 -5.564 4.831 1.00 0.78 16 GLY A N 7
ATOM 6537 C CA . GLY A 1 8 ? -13.449 -6.450 3.695 1.00 0.88 16 GLY A CA 7
ATOM 6538 C C . GLY A 1 8 ? -12.850 -5.766 2.495 1.00 0.76 16 GLY A C 7
ATOM 6539 O O . GLY A 1 8 ? -13.186 -6.089 1.357 1.00 1.05 16 GLY A O 7
ATOM 6543 N N . VAL A 1 9 ? -11.980 -4.794 2.763 1.00 0.43 17 VAL A N 7
ATOM 6544 C CA . VAL A 1 9 ? -11.346 -4.014 1.699 1.00 0.29 17 VAL A CA 7
ATOM 6545 C C . VAL A 1 9 ? -10.743 -4.883 0.627 1.00 0.25 17 VAL A C 7
ATOM 6546 O O . VAL A 1 9 ? -9.950 -5.787 0.891 1.00 0.33 17 VAL A O 7
ATOM 6559 N N . ALA A 1 10 ? -11.141 -4.587 -0.582 1.00 0.25 18 ALA A N 7
ATOM 6560 C CA . ALA A 1 10 ? -10.647 -5.290 -1.743 1.00 0.27 18 ALA A CA 7
ATOM 6561 C C . ALA A 1 10 ? -9.602 -4.444 -2.427 1.00 0.23 18 ALA A C 7
ATOM 6562 O O . ALA A 1 10 ? -8.790 -4.952 -3.201 1.00 0.25 18 ALA A O 7
ATOM 6569 N N . LEU A 1 11 ? -9.635 -3.142 -2.120 1.00 0.21 19 LEU A N 7
ATOM 6570 C CA . LEU A 1 11 ? -8.658 -2.192 -2.623 1.00 0.20 19 LEU A CA 7
ATOM 6571 C C . LEU A 1 11 ? -8.745 -2.129 -4.164 1.00 0.25 19 LEU A C 7
ATOM 6572 O O . LEU A 1 11 ? -9.425 -2.946 -4.789 1.00 0.49 19 LEU A O 7
ATOM 6588 N N . THR A 1 12 ? -8.141 -1.125 -4.778 1.00 0.37 20 THR A N 7
ATOM 6589 C CA . THR A 1 12 ? -8.108 -1.071 -6.228 1.00 0.37 20 THR A CA 7
ATOM 6590 C C . THR A 1 12 ? -7.380 -2.301 -6.798 1.00 0.35 20 THR A C 7
ATOM 6591 O O . THR A 1 12 ? -6.755 -3.065 -6.059 1.00 0.44 20 THR A O 7
ATOM 6602 N N . ASP A 1 13 ? -7.465 -2.506 -8.093 1.00 0.35 21 ASP A N 7
ATOM 6603 C CA . ASP A 1 13 ? -7.049 -3.778 -8.686 1.00 0.37 21 ASP A CA 7
ATOM 6604 C C . ASP A 1 13 ? -5.555 -4.066 -8.511 1.00 0.32 21 ASP A C 7
ATOM 6605 O O . ASP A 1 13 ? -5.181 -5.183 -8.149 1.00 0.37 21 ASP A O 7
ATOM 6614 N N . ASP A 1 14 ? -4.709 -3.073 -8.733 1.00 0.29 22 ASP A N 7
ATOM 6615 C CA . ASP A 1 14 ? -3.268 -3.311 -8.764 1.00 0.28 22 ASP A CA 7
ATOM 6616 C C . ASP A 1 14 ? -2.669 -3.424 -7.361 1.00 0.22 22 ASP A C 7
ATOM 6617 O O . ASP A 1 14 ? -2.157 -4.477 -6.988 1.00 0.22 22 ASP A O 7
ATOM 6626 N N . GLU A 1 15 ? -2.749 -2.333 -6.601 1.00 0.23 23 GLU A N 7
ATOM 6627 C CA . GLU A 1 15 ? -2.119 -2.242 -5.271 1.00 0.24 23 GLU A CA 7
ATOM 6628 C C . GLU A 1 15 ? -2.364 -3.473 -4.390 1.00 0.17 23 GLU A C 7
ATOM 6629 O O . GLU A 1 15 ? -1.479 -3.879 -3.647 1.00 0.17 23 GLU A O 7
ATOM 6641 N N . TYR A 1 16 ? -3.555 -4.057 -4.454 1.00 0.13 24 TYR A N 7
ATOM 6642 C CA . TYR A 1 16 ? -3.893 -5.195 -3.602 1.00 0.12 24 TYR A CA 7
ATOM 6643 C C . TYR A 1 16 ? -3.003 -6.400 -3.943 1.00 0.12 24 TYR A C 7
ATOM 6644 O O . TYR A 1 16 ? -2.292 -6.928 -3.087 1.00 0.14 24 TYR A O 7
ATOM 6662 N N . ASP A 1 17 ? -3.060 -6.832 -5.194 1.00 0.14 25 ASP A N 7
ATOM 6663 C CA . ASP A 1 17 ? -2.130 -7.849 -5.703 1.00 0.18 25 ASP A CA 7
ATOM 6664 C C . ASP A 1 17 ? -0.678 -7.462 -5.420 1.00 0.16 25 ASP A C 7
ATOM 6665 O O . ASP A 1 17 ? 0.140 -8.298 -5.021 1.00 0.17 25 ASP A O 7
ATOM 6674 N N . GLU A 1 18 ? -0.370 -6.186 -5.594 1.00 0.15 26 GLU A N 7
ATOM 6675 C CA . GLU A 1 18 ? 0.982 -5.685 -5.376 1.00 0.15 26 GLU A CA 7
ATOM 6676 C C . GLU A 1 18 ? 1.362 -5.708 -3.891 1.00 0.12 26 GLU A C 7
ATOM 6677 O O . GLU A 1 18 ? 2.543 -5.725 -3.544 1.00 0.12 26 GLU A O 7
ATOM 6689 N N . TRP A 1 19 ? 0.359 -5.700 -3.022 1.00 0.11 27 TRP A N 7
ATOM 6690 C CA . TRP A 1 19 ? 0.577 -5.837 -1.586 1.00 0.10 27 TRP A CA 7
ATOM 6691 C C . TRP A 1 19 ? 1.172 -7.195 -1.277 1.00 0.10 27 TRP A C 7
ATOM 6692 O O . TRP A 1 19 ? 2.025 -7.328 -0.397 1.00 0.11 27 TRP A O 7
ATOM 6713 N N . ARG A 1 20 ? 0.725 -8.197 -2.011 1.00 0.12 28 ARG A N 7
ATOM 6714 C CA . ARG A 1 20 ? 1.259 -9.533 -1.857 1.00 0.13 28 ARG A CA 7
ATOM 6715 C C . ARG A 1 20 ? 2.750 -9.527 -2.206 1.00 0.13 28 ARG A C 7
ATOM 6716 O O . ARG A 1 20 ? 3.557 -10.209 -1.573 1.00 0.15 28 ARG A O 7
ATOM 6737 N N . GLU A 1 21 ? 3.112 -8.719 -3.201 1.00 0.13 29 GLU A N 7
ATOM 6738 C CA . GLU A 1 21 ? 4.517 -8.515 -3.550 1.00 0.14 29 GLU A CA 7
ATOM 6739 C C . GLU A 1 21 ? 5.230 -7.697 -2.470 1.00 0.12 29 GLU A C 7
ATOM 6740 O O . GLU A 1 21 ? 6.395 -7.940 -2.163 1.00 0.13 29 GLU A O 7
ATOM 6752 N N . HIS A 1 22 ? 4.527 -6.709 -1.922 1.00 0.12 30 HIS A N 7
ATOM 6753 C CA . HIS A 1 22 ? 5.029 -5.938 -0.780 1.00 0.11 30 HIS A CA 7
ATOM 6754 C C . HIS A 1 22 ? 5.477 -6.876 0.339 1.00 0.12 30 HIS A C 7
ATOM 6755 O O . HIS A 1 22 ? 6.520 -6.648 0.955 1.00 0.13 30 HIS A O 7
ATOM 6770 N N . ASN A 1 23 ? 4.690 -7.923 0.585 1.00 0.14 31 ASN A N 7
ATOM 6771 C CA . ASN A 1 23 ? 5.051 -8.959 1.555 1.00 0.17 31 ASN A CA 7
ATOM 6772 C C . ASN A 1 23 ? 6.428 -9.527 1.246 1.00 0.16 31 ASN A C 7
ATOM 6773 O O . ASN A 1 23 ? 7.285 -9.648 2.126 1.00 0.18 31 ASN A O 7
ATOM 6784 N N . ALA A 1 24 ? 6.628 -9.863 -0.018 1.00 0.17 32 ALA A N 7
ATOM 6785 C CA . ALA A 1 24 ? 7.878 -10.442 -0.481 1.00 0.18 32 ALA A CA 7
ATOM 6786 C C . ALA A 1 24 ? 9.033 -9.442 -0.423 1.00 0.16 32 ALA A C 7
ATOM 6787 O O . ALA A 1 24 ? 10.024 -9.661 0.279 1.00 0.19 32 ALA A O 7
ATOM 6794 N N . SER A 1 25 ? 8.888 -8.346 -1.159 1.00 0.13 33 SER A N 7
ATOM 6795 C CA . SER A 1 25 ? 9.974 -7.390 -1.361 1.00 0.14 33 SER A CA 7
ATOM 6796 C C . SER A 1 25 ? 10.499 -6.797 -0.054 1.00 0.18 33 SER A C 7
ATOM 6797 O O . SER A 1 25 ? 11.708 -6.668 0.124 1.00 0.27 33 SER A O 7
ATOM 6805 N N . ARG A 1 26 ? 9.606 -6.445 0.861 1.00 0.19 34 ARG A N 7
ATOM 6806 C CA . ARG A 1 26 ? 10.013 -5.712 2.055 1.00 0.23 34 ARG A CA 7
ATOM 6807 C C . ARG A 1 26 ? 10.336 -6.624 3.231 1.00 0.26 34 ARG A C 7
ATOM 6808 O O . ARG A 1 26 ? 10.576 -6.150 4.344 1.00 0.31 34 ARG A O 7
ATOM 6829 N N . LYS A 1 27 ? 10.344 -7.934 2.972 1.00 0.26 35 LYS A N 7
ATOM 6830 C CA . LYS A 1 27 ? 10.691 -8.934 3.983 1.00 0.30 35 LYS A CA 7
ATOM 6831 C C . LYS A 1 27 ? 9.826 -8.776 5.228 1.00 0.34 35 LYS A C 7
ATOM 6832 O O . LYS A 1 27 ? 10.335 -8.673 6.342 1.00 0.58 35 LYS A O 7
ATOM 6851 N N . LEU A 1 28 ? 8.519 -8.793 5.040 1.00 0.26 36 LEU A N 7
ATOM 6852 C CA . LEU A 1 28 ? 7.582 -8.580 6.125 1.00 0.31 36 LEU A CA 7
ATOM 6853 C C . LEU A 1 28 ? 6.365 -9.457 5.903 1.00 0.34 36 LEU A C 7
ATOM 6854 O O . LEU A 1 28 ? 6.342 -10.269 4.974 1.00 0.36 36 LEU A O 7
ATOM 6870 N N . ASP A 1 29 ? 5.376 -9.305 6.750 1.00 0.41 37 ASP A N 7
ATOM 6871 C CA . ASP A 1 29 ? 4.145 -10.067 6.639 1.00 0.47 37 ASP A CA 7
ATOM 6872 C C . ASP A 1 29 ? 2.997 -9.234 7.170 1.00 0.51 37 ASP A C 7
ATOM 6873 O O . ASP A 1 29 ? 2.731 -9.210 8.372 1.00 1.00 37 ASP A O 7
ATOM 6882 N N . LEU A 1 30 ? 2.338 -8.527 6.278 1.00 0.26 38 LEU A N 7
ATOM 6883 C CA . LEU A 1 30 ? 1.274 -7.629 6.674 1.00 0.26 38 LEU A CA 7
ATOM 6884 C C . LEU A 1 30 ? -0.004 -7.977 5.964 1.00 0.26 38 LEU A C 7
ATOM 6885 O O . LEU A 1 30 ? 0.005 -8.553 4.877 1.00 0.32 38 LEU A O 7
ATOM 6901 N N . SER A 1 31 ? -1.097 -7.617 6.584 1.00 0.22 39 SER A N 7
ATOM 6902 C CA . SER A 1 31 ? -2.396 -7.840 6.002 1.00 0.21 39 SER A CA 7
ATOM 6903 C C . SER A 1 31 ? -2.705 -6.706 5.050 1.00 0.17 39 SER A C 7
ATOM 6904 O O . SER A 1 31 ? -1.987 -5.701 5.042 1.00 0.25 39 SER A O 7
ATOM 6912 N N . VAL A 1 32 ? -3.744 -6.840 4.255 1.00 0.18 40 VAL A N 7
ATOM 6913 C CA . VAL A 1 32 ? -4.013 -5.844 3.250 1.00 0.15 40 VAL A CA 7
ATOM 6914 C C . VAL A 1 32 ? -4.331 -4.510 3.893 1.00 0.15 40 VAL A C 7
ATOM 6915 O O . VAL A 1 32 ? -3.827 -3.489 3.453 1.00 0.13 40 VAL A O 7
ATOM 6928 N N . GLU A 1 33 ? -5.122 -4.543 4.958 1.00 0.17 41 GLU A N 7
ATOM 6929 C CA . GLU A 1 33 ? -5.477 -3.333 5.689 1.00 0.17 41 GLU A CA 7
ATOM 6930 C C . GLU A 1 33 ? -4.235 -2.480 5.927 1.00 0.14 41 GLU A C 7
ATOM 6931 O O . GLU A 1 33 ? -4.200 -1.306 5.565 1.00 0.14 41 GLU A O 7
ATOM 6943 N N . ASP A 1 34 ? -3.223 -3.097 6.534 1.00 0.15 42 ASP A N 7
ATOM 6944 C CA . ASP A 1 34 ? -1.952 -2.444 6.817 1.00 0.16 42 ASP A CA 7
ATOM 6945 C C . ASP A 1 34 ? -1.335 -1.846 5.557 1.00 0.13 42 ASP A C 7
ATOM 6946 O O . ASP A 1 34 ? -0.824 -0.726 5.585 1.00 0.16 42 ASP A O 7
ATOM 6955 N N . PHE A 1 35 ? -1.385 -2.587 4.449 1.00 0.11 43 PHE A N 7
ATOM 6956 C CA . PHE A 1 35 ? -0.895 -2.070 3.176 1.00 0.10 43 PHE A CA 7
ATOM 6957 C C . PHE A 1 35 ? -1.686 -0.839 2.788 1.00 0.08 43 PHE A C 7
ATOM 6958 O O . PHE A 1 35 ? -1.126 0.220 2.495 1.00 0.09 43 PHE A O 7
ATOM 6975 N N . LEU A 1 36 ? -2.999 -1.023 2.758 1.00 0.09 44 LEU A N 7
ATOM 6976 C CA . LEU A 1 36 ? -3.933 0.003 2.333 1.00 0.11 44 LEU A CA 7
ATOM 6977 C C . LEU A 1 36 ? -3.704 1.265 3.140 1.00 0.11 44 LEU A C 7
ATOM 6978 O O . LEU A 1 36 ? -3.844 2.351 2.613 1.00 0.14 44 LEU A O 7
ATOM 6994 N N . MET A 1 37 ? -3.321 1.107 4.403 1.00 0.12 45 MET A N 7
ATOM 6995 C CA . MET A 1 37 ? -2.945 2.245 5.252 1.00 0.14 45 MET A CA 7
ATOM 6996 C C . MET A 1 37 ? -1.748 2.987 4.667 1.00 0.11 45 MET A C 7
ATOM 6997 O O . MET A 1 37 ? -1.819 4.185 4.389 1.00 0.12 45 MET A O 7
ATOM 7011 N N . LEU A 1 38 ? -0.651 2.255 4.512 1.00 0.10 46 LEU A N 7
ATOM 7012 C CA . LEU A 1 38 ? 0.589 2.788 3.947 1.00 0.11 46 LEU A CA 7
ATOM 7013 C C . LEU A 1 38 ? 0.339 3.563 2.658 1.00 0.12 46 LEU A C 7
ATOM 7014 O O . LEU A 1 38 ? 0.750 4.717 2.529 1.00 0.14 46 LEU A O 7
ATOM 7030 N N . ARG A 1 39 ? -0.347 2.936 1.713 1.00 0.12 47 ARG A N 7
ATOM 7031 C CA . ARG A 1 39 ? -0.630 3.584 0.440 1.00 0.15 47 ARG A CA 7
ATOM 7032 C C . ARG A 1 39 ? -1.626 4.722 0.630 1.00 0.15 47 ARG A C 7
ATOM 7033 O O . ARG A 1 39 ? -1.495 5.774 0.016 1.00 0.20 47 ARG A O 7
ATOM 7054 N N . HIS A 1 40 ? -2.649 4.468 1.445 1.00 0.14 48 HIS A N 7
ATOM 7055 C CA . HIS A 1 40 ? -3.643 5.477 1.794 1.00 0.15 48 HIS A CA 7
ATOM 7056 C C . HIS A 1 40 ? -2.979 6.775 2.193 1.00 0.17 48 HIS A C 7
ATOM 7057 O O . HIS A 1 40 ? -3.081 7.749 1.474 1.00 0.20 48 HIS A O 7
ATOM 7072 N N . ARG A 1 41 ? -2.228 6.762 3.280 1.00 0.17 49 ARG A N 7
ATOM 7073 C CA . ARG A 1 41 ? -1.675 7.996 3.829 1.00 0.18 49 ARG A CA 7
ATOM 7074 C C . ARG A 1 41 ? -0.879 8.752 2.769 1.00 0.22 49 ARG A C 7
ATOM 7075 O O . ARG A 1 41 ? -1.083 9.945 2.554 1.00 0.28 49 ARG A O 7
ATOM 7096 N N . ALA A 1 42 ? 0.028 8.028 2.130 1.00 0.24 50 ALA A N 7
ATOM 7097 C CA . ALA A 1 42 ? 0.827 8.556 1.027 1.00 0.31 50 ALA A CA 7
ATOM 7098 C C . ALA A 1 42 ? -0.059 9.184 -0.058 1.00 0.35 50 ALA A C 7
ATOM 7099 O O . ALA A 1 42 ? 0.138 10.339 -0.438 1.00 0.42 50 ALA A O 7
ATOM 7106 N N . ALA A 1 43 ? -1.028 8.417 -0.554 1.00 0.34 51 ALA A N 7
ATOM 7107 C CA . ALA A 1 43 ? -1.956 8.896 -1.578 1.00 0.43 51 ALA A CA 7
ATOM 7108 C C . ALA A 1 43 ? -2.823 10.054 -1.089 1.00 0.41 51 ALA A C 7
ATOM 7109 O O . ALA A 1 43 ? -3.122 10.977 -1.847 1.00 0.47 51 ALA A O 7
ATOM 7116 N N . LEU A 1 44 ? -3.239 10.001 0.167 1.00 0.36 52 LEU A N 7
ATOM 7117 C CA . LEU A 1 44 ? -4.203 10.964 0.682 1.00 0.39 52 LEU A CA 7
ATOM 7118 C C . LEU A 1 44 ? -3.498 12.234 1.142 1.00 0.40 52 LEU A C 7
ATOM 7119 O O . LEU A 1 44 ? -3.577 13.267 0.475 1.00 0.46 52 LEU A O 7
ATOM 7135 N N . GLY A 1 45 ? -2.817 12.162 2.279 1.00 0.36 53 GLY A N 7
ATOM 7136 C CA . GLY A 1 45 ? -2.014 13.281 2.726 1.00 0.37 53 GLY A CA 7
ATOM 7137 C C . GLY A 1 45 ? -1.532 13.120 4.156 1.00 0.36 53 GLY A C 7
ATOM 7138 O O . GLY A 1 45 ? -1.511 14.085 4.920 1.00 0.55 53 GLY A O 7
ATOM 7142 N N . ALA A 1 46 ? -1.151 11.903 4.530 1.00 0.30 54 ALA A N 7
ATOM 7143 C CA . ALA A 1 46 ? -0.646 11.635 5.867 1.00 0.27 54 ALA A CA 7
ATOM 7144 C C . ALA A 1 46 ? 0.755 11.041 5.792 1.00 0.23 54 ALA A C 7
ATOM 7145 O O . ALA A 1 46 ? 1.061 10.247 4.901 1.00 0.24 54 ALA A O 7
ATOM 7152 N N . ASP A 1 47 ? 1.606 11.438 6.721 1.00 0.24 55 ASP A N 7
ATOM 7153 C CA . ASP A 1 47 ? 3.019 11.074 6.672 1.00 0.24 55 ASP A CA 7
ATOM 7154 C C . ASP A 1 47 ? 3.449 10.205 7.854 1.00 0.21 55 ASP A C 7
ATOM 7155 O O . ASP A 1 47 ? 4.535 10.386 8.408 1.00 0.25 55 ASP A O 7
ATOM 7164 N N . ASP A 1 48 ? 2.615 9.253 8.235 1.00 0.19 56 ASP A N 7
ATOM 7165 C CA . ASP A 1 48 ? 3.036 8.242 9.207 1.00 0.22 56 ASP A CA 7
ATOM 7166 C C . ASP A 1 48 ? 4.172 7.428 8.611 1.00 0.17 56 ASP A C 7
ATOM 7167 O O . ASP A 1 48 ? 4.061 6.926 7.497 1.00 0.21 56 ASP A O 7
ATOM 7176 N N . ASN A 1 49 ? 5.281 7.365 9.343 1.00 0.23 57 ASN A N 7
ATOM 7177 C CA . ASN A 1 49 ? 6.527 6.789 8.856 1.00 0.20 57 ASN A CA 7
ATOM 7178 C C . ASN A 1 49 ? 6.387 5.448 8.143 1.00 0.17 57 ASN A C 7
ATOM 7179 O O . ASN A 1 49 ? 7.115 5.201 7.191 1.00 0.18 57 ASN A O 7
ATOM 7190 N N . ASP A 1 50 ? 5.483 4.582 8.579 1.00 0.18 58 ASP A N 7
ATOM 7191 C CA . ASP A 1 50 ? 5.322 3.294 7.905 1.00 0.19 58 ASP A CA 7
ATOM 7192 C C . ASP A 1 50 ? 4.880 3.545 6.481 1.00 0.16 58 ASP A C 7
ATOM 7193 O O . ASP A 1 50 ? 5.391 2.954 5.529 1.00 0.19 58 ASP A O 7
ATOM 7202 N N . ALA A 1 51 ? 3.939 4.457 6.371 1.00 0.13 59 ALA A N 7
ATOM 7203 C CA . ALA A 1 51 ? 3.411 4.883 5.092 1.00 0.11 59 ALA A CA 7
ATOM 7204 C C . ALA A 1 51 ? 4.477 5.568 4.249 1.00 0.12 59 ALA A C 7
ATOM 7205 O O . ALA A 1 51 ? 4.528 5.380 3.034 1.00 0.13 59 ALA A O 7
ATOM 7212 N N . VAL A 1 52 ? 5.345 6.350 4.886 1.00 0.14 60 VAL A N 7
ATOM 7213 C CA . VAL A 1 52 ? 6.337 7.099 4.131 1.00 0.17 60 VAL A CA 7
ATOM 7214 C C . VAL A 1 52 ? 7.460 6.181 3.664 1.00 0.18 60 VAL A C 7
ATOM 7215 O O . VAL A 1 52 ? 7.980 6.341 2.562 1.00 0.20 60 VAL A O 7
ATOM 7228 N N . LYS A 1 53 ? 7.838 5.220 4.506 1.00 0.19 61 LYS A N 7
ATOM 7229 C CA . LYS A 1 53 ? 8.843 4.248 4.138 1.00 0.22 61 LYS A CA 7
ATOM 7230 C C . LYS A 1 53 ? 8.295 3.287 3.092 1.00 0.20 61 LYS A C 7
ATOM 7231 O O . LYS A 1 53 ? 9.034 2.792 2.239 1.00 0.28 61 LYS A O 7
ATOM 7250 N N . PHE A 1 54 ? 6.990 3.035 3.159 1.00 0.14 62 PHE A N 7
ATOM 7251 C CA . PHE A 1 54 ? 6.301 2.311 2.108 1.00 0.13 62 PHE A CA 7
ATOM 7252 C C . PHE A 1 54 ? 6.437 3.079 0.811 1.00 0.13 62 PHE A C 7
ATOM 7253 O O . PHE A 1 54 ? 6.866 2.542 -0.202 1.00 0.15 62 PHE A O 7
ATOM 7270 N N . ARG A 1 55 ? 6.059 4.349 0.876 1.00 0.12 63 ARG A N 7
ATOM 7271 C CA . ARG A 1 55 ? 6.205 5.273 -0.233 1.00 0.15 63 ARG A CA 7
ATOM 7272 C C . ARG A 1 55 ? 7.616 5.206 -0.809 1.00 0.14 63 ARG A C 7
ATOM 7273 O O . ARG A 1 55 ? 7.790 4.921 -1.986 1.00 0.16 63 ARG A O 7
ATOM 7294 N N . SER A 1 56 ? 8.596 5.489 0.036 1.00 0.13 64 SER A N 7
ATOM 7295 C CA . SER A 1 56 ? 10.011 5.435 -0.331 1.00 0.16 64 SER A CA 7
ATOM 7296 C C . SER A 1 56 ? 10.331 4.218 -1.208 1.00 0.17 64 SER A C 7
ATOM 7297 O O . SER A 1 56 ? 10.772 4.366 -2.350 1.00 0.28 64 SER A O 7
ATOM 7305 N N . TRP A 1 57 ? 10.086 3.026 -0.683 1.00 0.13 65 TRP A N 7
ATOM 7306 C CA . TRP A 1 57 ? 10.388 1.794 -1.404 1.00 0.14 65 TRP A CA 7
ATOM 7307 C C . TRP A 1 57 ? 9.487 1.622 -2.622 1.00 0.13 65 TRP A C 7
ATOM 7308 O O . TRP A 1 57 ? 9.969 1.473 -3.743 1.00 0.15 65 TRP A O 7
ATOM 7329 N N . TRP A 1 58 ? 8.185 1.705 -2.406 1.00 0.12 66 TRP A N 7
ATOM 7330 C CA . TRP A 1 58 ? 7.205 1.352 -3.423 1.00 0.13 66 TRP A CA 7
ATOM 7331 C C . TRP A 1 58 ? 7.222 2.337 -4.584 1.00 0.12 66 TRP A C 7
ATOM 7332 O O . TRP A 1 58 ? 6.902 1.978 -5.716 1.00 0.19 66 TRP A O 7
ATOM 7353 N N . ASN A 1 59 ? 7.623 3.566 -4.313 1.00 0.17 67 ASN A N 7
ATOM 7354 C CA . ASN A 1 59 ? 7.599 4.612 -5.325 1.00 0.17 67 ASN A CA 7
ATOM 7355 C C . ASN A 1 59 ? 8.897 4.679 -6.101 1.00 0.18 67 ASN A C 7
ATOM 7356 O O . ASN A 1 59 ? 9.049 5.499 -7.001 1.00 0.22 67 ASN A O 7
ATOM 7367 N N . SER A 1 60 ? 9.838 3.837 -5.752 1.00 0.18 68 SER A N 7
ATOM 7368 C CA . SER A 1 60 ? 11.086 3.792 -6.488 1.00 0.22 68 SER A CA 7
ATOM 7369 C C . SER A 1 60 ? 11.000 2.721 -7.562 1.00 0.22 68 SER A C 7
ATOM 7370 O O . SER A 1 60 ? 11.797 2.673 -8.502 1.00 0.24 68 SER A O 7
ATOM 7378 N N . ARG A 1 61 ? 10.009 1.866 -7.400 1.00 0.20 69 ARG A N 7
ATOM 7379 C CA . ARG A 1 61 ? 9.821 0.719 -8.255 1.00 0.22 69 ARG A CA 7
ATOM 7380 C C . ARG A 1 61 ? 8.537 0.863 -9.057 1.00 0.24 69 ARG A C 7
ATOM 7381 O O . ARG A 1 61 ? 8.548 0.970 -10.280 1.00 0.27 69 ARG A O 7
ATOM 7402 N N . THR A 1 62 ? 7.437 0.880 -8.332 1.00 0.24 70 THR A N 7
ATOM 7403 C CA . THR A 1 62 ? 6.105 0.945 -8.912 1.00 0.26 70 THR A CA 7
ATOM 7404 C C . THR A 1 62 ? 5.586 2.355 -8.969 1.00 0.25 70 THR A C 7
ATOM 7405 O O . THR A 1 62 ? 5.393 2.919 -10.045 1.00 0.29 70 THR A O 7
ATOM 7416 N N . LYS A 1 63 ? 5.395 2.914 -7.778 1.00 0.24 71 LYS A N 7
ATOM 7417 C CA . LYS A 1 63 ? 4.526 4.054 -7.584 1.00 0.27 71 LYS A CA 7
ATOM 7418 C C . LYS A 1 63 ? 3.117 3.625 -7.932 1.00 0.30 71 LYS A C 7
ATOM 7419 O O . LYS A 1 63 ? 2.666 3.728 -9.076 1.00 0.52 71 LYS A O 7
ATOM 7438 N N . MET A 1 64 ? 2.501 3.068 -6.913 1.00 0.31 72 MET A N 7
ATOM 7439 C CA . MET A 1 64 ? 1.134 2.550 -6.897 1.00 0.32 72 MET A CA 7
ATOM 7440 C C . MET A 1 64 ? 0.119 3.314 -7.749 1.00 0.39 72 MET A C 7
ATOM 7441 O O . MET A 1 64 ? 0.358 4.416 -8.244 1.00 0.72 72 MET A O 7
ATOM 7455 N N . ALA A 1 65 ? -1.060 2.728 -7.826 1.00 0.48 73 ALA A N 7
ATOM 7456 C CA . ALA A 1 65 ? -2.145 3.253 -8.598 1.00 0.56 73 ALA A CA 7
ATOM 7457 C C . ALA A 1 65 ? -3.161 3.761 -7.623 1.00 0.61 73 ALA A C 7
ATOM 7458 O O . ALA A 1 65 ? -4.244 3.202 -7.494 1.00 0.93 73 ALA A O 7
ATOM 7465 N N . ASN A 1 66 ? -2.728 4.792 -6.913 1.00 0.64 74 ASN A N 7
ATOM 7466 C CA . ASN A 1 66 ? -3.447 5.405 -5.798 1.00 0.74 74 ASN A CA 7
ATOM 7467 C C . ASN A 1 66 ? -4.947 5.536 -6.066 1.00 0.92 74 ASN A C 7
ATOM 7468 O O . ASN A 1 66 ? -5.417 6.587 -6.504 1.00 1.68 74 ASN A O 7
ATOM 7479 N N . ASP A 1 67 ? -5.682 4.463 -5.793 1.00 0.91 75 ASP A N 7
ATOM 7480 C CA . ASP A 1 67 ? -7.124 4.391 -6.043 1.00 0.98 75 ASP A CA 7
ATOM 7481 C C . ASP A 1 67 ? -7.460 4.573 -7.523 1.00 0.96 75 ASP A C 7
ATOM 7482 O O . ASP A 1 67 ? -8.599 4.892 -7.871 1.00 1.14 75 ASP A O 7
ATOM 7491 N N . TYR A 1 68 ? -6.483 4.373 -8.394 1.00 0.81 76 TYR A N 7
ATOM 7492 C CA . TYR A 1 68 ? -6.713 4.471 -9.820 1.00 0.88 76 TYR A CA 7
ATOM 7493 C C . TYR A 1 68 ? -7.046 3.102 -10.390 1.00 0.93 76 TYR A C 7
ATOM 7494 O O . TYR A 1 68 ? -6.112 2.332 -10.685 1.00 1.47 76 TYR A O 7
ATOM 7512 N N . GLY A 1 2 ? -11.127 6.207 -4.079 1.00 1.46 10 GLY A N 8
ATOM 7513 C CA . GLY A 1 2 ? -10.803 6.005 -2.645 1.00 1.08 10 GLY A CA 8
ATOM 7514 C C . GLY A 1 2 ? -11.375 4.707 -2.111 1.00 0.90 10 GLY A C 8
ATOM 7515 O O . GLY A 1 2 ? -12.486 4.320 -2.471 1.00 1.21 10 GLY A O 8
ATOM 7519 N N . THR A 1 3 ? -10.620 4.026 -1.259 1.00 0.72 11 THR A N 8
ATOM 7520 C CA . THR A 1 3 ? -11.046 2.759 -0.716 1.00 0.56 11 THR A CA 8
ATOM 7521 C C . THR A 1 3 ? -11.271 2.855 0.782 1.00 0.60 11 THR A C 8
ATOM 7522 O O . THR A 1 3 ? -11.561 3.920 1.323 1.00 1.21 11 THR A O 8
ATOM 7533 N N . TYR A 1 4 ? -11.095 1.724 1.436 1.00 0.44 12 TYR A N 8
ATOM 7534 C CA . TYR A 1 4 ? -11.428 1.563 2.838 1.00 0.37 12 TYR A CA 8
ATOM 7535 C C . TYR A 1 4 ? -10.354 0.750 3.535 1.00 0.37 12 TYR A C 8
ATOM 7536 O O . TYR A 1 4 ? -9.223 0.645 3.061 1.00 0.41 12 TYR A O 8
ATOM 7554 N N . ARG A 1 5 ? -10.750 0.145 4.643 1.00 0.38 13 ARG A N 8
ATOM 7555 C CA . ARG A 1 5 ? -9.943 -0.825 5.349 1.00 0.40 13 ARG A CA 8
ATOM 7556 C C . ARG A 1 5 ? -10.885 -1.661 6.200 1.00 0.54 13 ARG A C 8
ATOM 7557 O O . ARG A 1 5 ? -12.086 -1.396 6.216 1.00 0.76 13 ARG A O 8
ATOM 7578 N N . GLY A 1 6 ? -10.373 -2.666 6.888 1.00 0.54 14 GLY A N 8
ATOM 7579 C CA . GLY A 1 6 ? -11.211 -3.369 7.844 1.00 0.68 14 GLY A CA 8
ATOM 7580 C C . GLY A 1 6 ? -12.012 -4.496 7.240 1.00 0.77 14 GLY A C 8
ATOM 7581 O O . GLY A 1 6 ? -11.854 -5.663 7.596 1.00 1.39 14 GLY A O 8
ATOM 7585 N N . ARG A 1 7 ? -12.875 -4.106 6.328 1.00 0.70 15 ARG A N 8
ATOM 7586 C CA . ARG A 1 7 ? -13.842 -4.975 5.656 1.00 0.80 15 ARG A CA 8
ATOM 7587 C C . ARG A 1 7 ? -13.197 -6.033 4.755 1.00 0.91 15 ARG A C 8
ATOM 7588 O O . ARG A 1 7 ? -13.798 -6.446 3.764 1.00 1.43 15 ARG A O 8
ATOM 7609 N N . GLY A 1 8 ? -11.984 -6.458 5.075 1.00 0.78 16 GLY A N 8
ATOM 7610 C CA . GLY A 1 8 ? -11.248 -7.335 4.182 1.00 0.88 16 GLY A CA 8
ATOM 7611 C C . GLY A 1 8 ? -10.648 -6.561 3.025 1.00 0.76 16 GLY A C 8
ATOM 7612 O O . GLY A 1 8 ? -9.561 -6.885 2.558 1.00 1.05 16 GLY A O 8
ATOM 7616 N N . VAL A 1 9 ? -11.386 -5.519 2.604 1.00 0.43 17 VAL A N 8
ATOM 7617 C CA . VAL A 1 9 ? -11.003 -4.558 1.558 1.00 0.29 17 VAL A CA 8
ATOM 7618 C C . VAL A 1 9 ? -10.427 -5.187 0.310 1.00 0.25 17 VAL A C 8
ATOM 7619 O O . VAL A 1 9 ? -9.353 -5.784 0.303 1.00 0.33 17 VAL A O 8
ATOM 7632 N N . ALA A 1 10 ? -11.147 -4.991 -0.767 1.00 0.25 18 ALA A N 8
ATOM 7633 C CA . ALA A 1 10 ? -10.771 -5.558 -2.041 1.00 0.27 18 ALA A CA 8
ATOM 7634 C C . ALA A 1 10 ? -9.699 -4.710 -2.684 1.00 0.23 18 ALA A C 8
ATOM 7635 O O . ALA A 1 10 ? -8.911 -5.201 -3.497 1.00 0.25 18 ALA A O 8
ATOM 7642 N N . LEU A 1 11 ? -9.675 -3.428 -2.298 1.00 0.21 19 LEU A N 8
ATOM 7643 C CA . LEU A 1 11 ? -8.686 -2.488 -2.793 1.00 0.20 19 LEU A CA 8
ATOM 7644 C C . LEU A 1 11 ? -8.809 -2.386 -4.313 1.00 0.25 19 LEU A C 8
ATOM 7645 O O . LEU A 1 11 ? -9.773 -2.901 -4.885 1.00 0.49 19 LEU A O 8
ATOM 7661 N N . THR A 1 12 ? -7.902 -1.705 -4.978 1.00 0.37 20 THR A N 8
ATOM 7662 C CA . THR A 1 12 ? -7.965 -1.666 -6.417 1.00 0.37 20 THR A CA 8
ATOM 7663 C C . THR A 1 12 ? -7.223 -2.871 -6.992 1.00 0.35 20 THR A C 8
ATOM 7664 O O . THR A 1 12 ? -6.655 -3.669 -6.236 1.00 0.44 20 THR A O 8
ATOM 7675 N N . ASP A 1 13 ? -7.221 -3.008 -8.305 1.00 0.35 21 ASP A N 8
ATOM 7676 C CA . ASP A 1 13 ? -6.646 -4.186 -8.947 1.00 0.37 21 ASP A CA 8
ATOM 7677 C C . ASP A 1 13 ? -5.147 -4.265 -8.717 1.00 0.32 21 ASP A C 8
ATOM 7678 O O . ASP A 1 13 ? -4.631 -5.299 -8.283 1.00 0.37 21 ASP A O 8
ATOM 7687 N N . ASP A 1 14 ? -4.456 -3.170 -8.995 1.00 0.29 22 ASP A N 8
ATOM 7688 C CA . ASP A 1 14 ? -3.003 -3.136 -8.873 1.00 0.28 22 ASP A CA 8
ATOM 7689 C C . ASP A 1 14 ? -2.571 -3.267 -7.420 1.00 0.22 22 ASP A C 8
ATOM 7690 O O . ASP A 1 14 ? -1.949 -4.253 -7.048 1.00 0.22 22 ASP A O 8
ATOM 7699 N N . GLU A 1 15 ? -2.952 -2.283 -6.610 1.00 0.23 23 GLU A N 8
ATOM 7700 C CA . GLU A 1 15 ? -2.513 -2.185 -5.213 1.00 0.24 23 GLU A CA 8
ATOM 7701 C C . GLU A 1 15 ? -2.595 -3.509 -4.450 1.00 0.17 23 GLU A C 8
ATOM 7702 O O . GLU A 1 15 ? -1.644 -3.895 -3.781 1.00 0.17 23 GLU A O 8
ATOM 7714 N N . TYR A 1 16 ? -3.727 -4.192 -4.533 1.00 0.13 24 TYR A N 8
ATOM 7715 C CA . TYR A 1 16 ? -3.951 -5.404 -3.741 1.00 0.12 24 TYR A CA 8
ATOM 7716 C C . TYR A 1 16 ? -2.998 -6.518 -4.181 1.00 0.12 24 TYR A C 8
ATOM 7717 O O . TYR A 1 16 ? -2.300 -7.119 -3.366 1.00 0.14 24 TYR A O 8
ATOM 7735 N N . ASP A 1 17 ? -3.000 -6.785 -5.471 1.00 0.14 25 ASP A N 8
ATOM 7736 C CA . ASP A 1 17 ? -2.049 -7.725 -6.073 1.00 0.18 25 ASP A CA 8
ATOM 7737 C C . ASP A 1 17 ? -0.606 -7.330 -5.721 1.00 0.16 25 ASP A C 8
ATOM 7738 O O . ASP A 1 17 ? 0.221 -8.168 -5.334 1.00 0.17 25 ASP A O 8
ATOM 7747 N N . GLU A 1 18 ? -0.327 -6.041 -5.818 1.00 0.15 26 GLU A N 8
ATOM 7748 C CA . GLU A 1 18 ? 0.993 -5.500 -5.520 1.00 0.15 26 GLU A CA 8
ATOM 7749 C C . GLU A 1 18 ? 1.321 -5.592 -4.022 1.00 0.12 26 GLU A C 8
ATOM 7750 O O . GLU A 1 18 ? 2.489 -5.642 -3.638 1.00 0.12 26 GLU A O 8
ATOM 7762 N N . TRP A 1 19 ? 0.292 -5.607 -3.178 1.00 0.11 27 TRP A N 8
ATOM 7763 C CA . TRP A 1 19 ? 0.472 -5.799 -1.739 1.00 0.10 27 TRP A CA 8
ATOM 7764 C C . TRP A 1 19 ? 1.101 -7.149 -1.463 1.00 0.10 27 TRP A C 8
ATOM 7765 O O . TRP A 1 19 ? 1.951 -7.287 -0.578 1.00 0.11 27 TRP A O 8
ATOM 7786 N N . ARG A 1 20 ? 0.689 -8.138 -2.234 1.00 0.12 28 ARG A N 8
ATOM 7787 C CA . ARG A 1 20 ? 1.229 -9.474 -2.099 1.00 0.13 28 ARG A CA 8
ATOM 7788 C C . ARG A 1 20 ? 2.719 -9.455 -2.437 1.00 0.13 28 ARG A C 8
ATOM 7789 O O . ARG A 1 20 ? 3.506 -10.234 -1.895 1.00 0.15 28 ARG A O 8
ATOM 7810 N N . GLU A 1 21 ? 3.104 -8.538 -3.323 1.00 0.13 29 GLU A N 8
ATOM 7811 C CA . GLU A 1 21 ? 4.517 -8.302 -3.610 1.00 0.14 29 GLU A CA 8
ATOM 7812 C C . GLU A 1 21 ? 5.180 -7.523 -2.471 1.00 0.12 29 GLU A C 8
ATOM 7813 O O . GLU A 1 21 ? 6.320 -7.798 -2.107 1.00 0.13 29 GLU A O 8
ATOM 7825 N N . HIS A 1 22 ? 4.465 -6.534 -1.928 1.00 0.12 30 HIS A N 8
ATOM 7826 C CA . HIS A 1 22 ? 4.937 -5.783 -0.757 1.00 0.11 30 HIS A CA 8
ATOM 7827 C C . HIS A 1 22 ? 5.359 -6.741 0.350 1.00 0.12 30 HIS A C 8
ATOM 7828 O O . HIS A 1 22 ? 6.384 -6.530 1.004 1.00 0.13 30 HIS A O 8
ATOM 7843 N N . ASN A 1 23 ? 4.553 -7.773 0.555 1.00 0.14 31 ASN A N 8
ATOM 7844 C CA . ASN A 1 23 ? 4.863 -8.826 1.512 1.00 0.17 31 ASN A CA 8
ATOM 7845 C C . ASN A 1 23 ? 6.242 -9.414 1.222 1.00 0.16 31 ASN A C 8
ATOM 7846 O O . ASN A 1 23 ? 7.132 -9.402 2.076 1.00 0.18 31 ASN A O 8
ATOM 7857 N N . ALA A 1 24 ? 6.404 -9.894 0.002 1.00 0.17 32 ALA A N 8
ATOM 7858 C CA . ALA A 1 24 ? 7.660 -10.477 -0.453 1.00 0.18 32 ALA A CA 8
ATOM 7859 C C . ALA A 1 24 ? 8.831 -9.502 -0.328 1.00 0.16 32 ALA A C 8
ATOM 7860 O O . ALA A 1 24 ? 9.809 -9.775 0.372 1.00 0.19 32 ALA A O 8
ATOM 7867 N N . SER A 1 25 ? 8.720 -8.369 -1.011 1.00 0.13 33 SER A N 8
ATOM 7868 C CA . SER A 1 25 ? 9.826 -7.425 -1.147 1.00 0.14 33 SER A CA 8
ATOM 7869 C C . SER A 1 25 ? 10.335 -6.897 0.199 1.00 0.18 33 SER A C 8
ATOM 7870 O O . SER A 1 25 ? 11.542 -6.755 0.386 1.00 0.27 33 SER A O 8
ATOM 7878 N N . ARG A 1 26 ? 9.436 -6.616 1.135 1.00 0.19 34 ARG A N 8
ATOM 7879 C CA . ARG A 1 26 ? 9.847 -6.028 2.408 1.00 0.23 34 ARG A CA 8
ATOM 7880 C C . ARG A 1 26 ? 10.079 -7.091 3.482 1.00 0.26 34 ARG A C 8
ATOM 7881 O O . ARG A 1 26 ? 10.479 -6.773 4.605 1.00 0.31 34 ARG A O 8
ATOM 7902 N N . LYS A 1 27 ? 9.809 -8.352 3.132 1.00 0.26 35 LYS A N 8
ATOM 7903 C CA . LYS A 1 27 ? 10.122 -9.502 3.992 1.00 0.30 35 LYS A CA 8
ATOM 7904 C C . LYS A 1 27 ? 9.308 -9.469 5.278 1.00 0.34 35 LYS A C 8
ATOM 7905 O O . LYS A 1 27 ? 9.684 -10.061 6.289 1.00 0.58 35 LYS A O 8
ATOM 7924 N N . LEU A 1 28 ? 8.197 -8.764 5.234 1.00 0.26 36 LEU A N 8
ATOM 7925 C CA . LEU A 1 28 ? 7.288 -8.694 6.357 1.00 0.31 36 LEU A CA 8
ATOM 7926 C C . LEU A 1 28 ? 6.222 -9.770 6.213 1.00 0.34 36 LEU A C 8
ATOM 7927 O O . LEU A 1 28 ? 6.386 -10.724 5.452 1.00 0.36 36 LEU A O 8
ATOM 7943 N N . ASP A 1 29 ? 5.152 -9.617 6.952 1.00 0.41 37 ASP A N 8
ATOM 7944 C CA . ASP A 1 29 ? 4.040 -10.549 6.909 1.00 0.47 37 ASP A CA 8
ATOM 7945 C C . ASP A 1 29 ? 2.776 -9.763 7.181 1.00 0.51 37 ASP A C 8
ATOM 7946 O O . ASP A 1 29 ? 1.924 -10.143 7.980 1.00 1.00 37 ASP A O 8
ATOM 7955 N N . LEU A 1 30 ? 2.696 -8.633 6.509 1.00 0.26 38 LEU A N 8
ATOM 7956 C CA . LEU A 1 30 ? 1.631 -7.677 6.724 1.00 0.26 38 LEU A CA 8
ATOM 7957 C C . LEU A 1 30 ? 0.329 -8.185 6.120 1.00 0.26 38 LEU A C 8
ATOM 7958 O O . LEU A 1 30 ? 0.337 -8.993 5.188 1.00 0.32 38 LEU A O 8
ATOM 7974 N N . SER A 1 31 ? -0.781 -7.712 6.647 1.00 0.22 39 SER A N 8
ATOM 7975 C CA . SER A 1 31 ? -2.075 -8.021 6.080 1.00 0.21 39 SER A CA 8
ATOM 7976 C C . SER A 1 31 ? -2.554 -6.803 5.306 1.00 0.17 39 SER A C 8
ATOM 7977 O O . SER A 1 31 ? -2.104 -5.688 5.576 1.00 0.25 39 SER A O 8
ATOM 7985 N N . VAL A 1 32 ? -3.426 -7.023 4.331 1.00 0.18 40 VAL A N 8
ATOM 7986 C CA . VAL A 1 32 ? -3.817 -5.985 3.389 1.00 0.15 40 VAL A CA 8
ATOM 7987 C C . VAL A 1 32 ? -4.168 -4.654 4.043 1.00 0.15 40 VAL A C 8
ATOM 7988 O O . VAL A 1 32 ? -3.736 -3.622 3.555 1.00 0.13 40 VAL A O 8
ATOM 8001 N N . GLU A 1 33 ? -4.921 -4.670 5.141 1.00 0.17 41 GLU A N 8
ATOM 8002 C CA . GLU A 1 33 ? -5.331 -3.427 5.790 1.00 0.17 41 GLU A CA 8
ATOM 8003 C C . GLU A 1 33 ? -4.134 -2.498 5.987 1.00 0.14 41 GLU A C 8
ATOM 8004 O O . GLU A 1 33 ? -4.181 -1.328 5.613 1.00 0.14 41 GLU A O 8
ATOM 8016 N N . ASP A 1 34 ? -3.067 -3.035 6.573 1.00 0.15 42 ASP A N 8
ATOM 8017 C CA . ASP A 1 34 ? -1.841 -2.280 6.803 1.00 0.16 42 ASP A CA 8
ATOM 8018 C C . ASP A 1 34 ? -1.252 -1.747 5.503 1.00 0.13 42 ASP A C 8
ATOM 8019 O O . ASP A 1 34 ? -0.747 -0.624 5.468 1.00 0.16 42 ASP A O 8
ATOM 8028 N N . PHE A 1 35 ? -1.320 -2.541 4.435 1.00 0.11 43 PHE A N 8
ATOM 8029 C CA . PHE A 1 35 ? -0.873 -2.073 3.126 1.00 0.10 43 PHE A CA 8
ATOM 8030 C C . PHE A 1 35 ? -1.695 -0.875 2.731 1.00 0.08 43 PHE A C 8
ATOM 8031 O O . PHE A 1 35 ? -1.170 0.165 2.334 1.00 0.09 43 PHE A O 8
ATOM 8048 N N . LEU A 1 36 ? -3.000 -1.056 2.844 1.00 0.09 44 LEU A N 8
ATOM 8049 C CA . LEU A 1 36 ? -3.966 -0.072 2.408 1.00 0.11 44 LEU A CA 8
ATOM 8050 C C . LEU A 1 36 ? -3.766 1.224 3.170 1.00 0.11 44 LEU A C 8
ATOM 8051 O O . LEU A 1 36 ? -3.965 2.299 2.620 1.00 0.14 44 LEU A O 8
ATOM 8067 N N . MET A 1 37 ? -3.349 1.105 4.419 1.00 0.12 45 MET A N 8
ATOM 8068 C CA . MET A 1 37 ? -3.008 2.271 5.230 1.00 0.14 45 MET A CA 8
ATOM 8069 C C . MET A 1 37 ? -1.801 2.994 4.643 1.00 0.11 45 MET A C 8
ATOM 8070 O O . MET A 1 37 ? -1.871 4.181 4.336 1.00 0.12 45 MET A O 8
ATOM 8084 N N . LEU A 1 38 ? -0.698 2.264 4.500 1.00 0.10 46 LEU A N 8
ATOM 8085 C CA . LEU A 1 38 ? 0.537 2.806 3.926 1.00 0.11 46 LEU A CA 8
ATOM 8086 C C . LEU A 1 38 ? 0.281 3.517 2.599 1.00 0.12 46 LEU A C 8
ATOM 8087 O O . LEU A 1 38 ? 0.600 4.697 2.442 1.00 0.14 46 LEU A O 8
ATOM 8103 N N . ARG A 1 39 ? -0.304 2.790 1.655 1.00 0.12 47 ARG A N 8
ATOM 8104 C CA . ARG A 1 39 ? -0.567 3.328 0.325 1.00 0.15 47 ARG A CA 8
ATOM 8105 C C . ARG A 1 39 ? -1.510 4.526 0.403 1.00 0.15 47 ARG A C 8
ATOM 8106 O O . ARG A 1 39 ? -1.317 5.524 -0.295 1.00 0.20 47 ARG A O 8
ATOM 8127 N N . HIS A 1 40 ? -2.547 4.393 1.227 1.00 0.14 48 HIS A N 8
ATOM 8128 C CA . HIS A 1 40 ? -3.442 5.496 1.539 1.00 0.15 48 HIS A CA 8
ATOM 8129 C C . HIS A 1 40 ? -2.660 6.742 1.890 1.00 0.17 48 HIS A C 8
ATOM 8130 O O . HIS A 1 40 ? -2.643 7.692 1.124 1.00 0.20 48 HIS A O 8
ATOM 8145 N N . ARG A 1 41 ? -1.921 6.685 2.985 1.00 0.17 49 ARG A N 8
ATOM 8146 C CA . ARG A 1 41 ? -1.322 7.881 3.546 1.00 0.18 49 ARG A CA 8
ATOM 8147 C C . ARG A 1 41 ? -0.396 8.540 2.534 1.00 0.22 49 ARG A C 8
ATOM 8148 O O . ARG A 1 41 ? -0.414 9.758 2.354 1.00 0.28 49 ARG A O 8
ATOM 8169 N N . ALA A 1 42 ? 0.387 7.705 1.865 1.00 0.24 50 ALA A N 8
ATOM 8170 C CA . ALA A 1 42 ? 1.351 8.160 0.875 1.00 0.31 50 ALA A CA 8
ATOM 8171 C C . ALA A 1 42 ? 0.681 8.951 -0.246 1.00 0.35 50 ALA A C 8
ATOM 8172 O O . ALA A 1 42 ? 1.166 10.014 -0.634 1.00 0.42 50 ALA A O 8
ATOM 8179 N N . ALA A 1 43 ? -0.419 8.433 -0.780 1.00 0.34 51 ALA A N 8
ATOM 8180 C CA . ALA A 1 43 ? -1.118 9.112 -1.862 1.00 0.43 51 ALA A CA 8
ATOM 8181 C C . ALA A 1 43 ? -2.034 10.217 -1.351 1.00 0.41 51 ALA A C 8
ATOM 8182 O O . ALA A 1 43 ? -2.182 11.252 -1.999 1.00 0.47 51 ALA A O 8
ATOM 8189 N N . LEU A 1 44 ? -2.657 9.997 -0.197 1.00 0.36 52 LEU A N 8
ATOM 8190 C CA . LEU A 1 44 ? -3.606 10.965 0.332 1.00 0.39 52 LEU A CA 8
ATOM 8191 C C . LEU A 1 44 ? -2.855 12.198 0.825 1.00 0.40 52 LEU A C 8
ATOM 8192 O O . LEU A 1 44 ? -2.865 13.234 0.159 1.00 0.46 52 LEU A O 8
ATOM 8208 N N . GLY A 1 45 ? -2.205 12.101 1.982 1.00 0.36 53 GLY A N 8
ATOM 8209 C CA . GLY A 1 45 ? -1.314 13.165 2.409 1.00 0.37 53 GLY A CA 8
ATOM 8210 C C . GLY A 1 45 ? -0.680 12.906 3.769 1.00 0.36 53 GLY A C 8
ATOM 8211 O O . GLY A 1 45 ? 0.089 13.730 4.265 1.00 0.55 53 GLY A O 8
ATOM 8215 N N . ALA A 1 46 ? -0.985 11.759 4.371 1.00 0.30 54 ALA A N 8
ATOM 8216 C CA . ALA A 1 46 ? -0.487 11.441 5.702 1.00 0.27 54 ALA A CA 8
ATOM 8217 C C . ALA A 1 46 ? 0.944 10.913 5.647 1.00 0.23 54 ALA A C 8
ATOM 8218 O O . ALA A 1 46 ? 1.257 9.994 4.896 1.00 0.24 54 ALA A O 8
ATOM 8225 N N . ASP A 1 47 ? 1.803 11.510 6.454 1.00 0.24 55 ASP A N 8
ATOM 8226 C CA . ASP A 1 47 ? 3.228 11.204 6.430 1.00 0.24 55 ASP A CA 8
ATOM 8227 C C . ASP A 1 47 ? 3.664 10.424 7.664 1.00 0.21 55 ASP A C 8
ATOM 8228 O O . ASP A 1 47 ? 4.746 10.652 8.210 1.00 0.25 55 ASP A O 8
ATOM 8237 N N . ASP A 1 48 ? 2.829 9.495 8.095 1.00 0.19 56 ASP A N 8
ATOM 8238 C CA . ASP A 1 48 ? 3.211 8.591 9.174 1.00 0.22 56 ASP A CA 8
ATOM 8239 C C . ASP A 1 48 ? 4.279 7.635 8.651 1.00 0.17 56 ASP A C 8
ATOM 8240 O O . ASP A 1 48 ? 4.058 6.956 7.656 1.00 0.21 56 ASP A O 8
ATOM 8249 N N . ASN A 1 49 ? 5.445 7.644 9.294 1.00 0.23 57 ASN A N 8
ATOM 8250 C CA . ASN A 1 49 ? 6.645 6.948 8.819 1.00 0.20 57 ASN A CA 8
ATOM 8251 C C . ASN A 1 49 ? 6.420 5.578 8.162 1.00 0.17 57 ASN A C 8
ATOM 8252 O O . ASN A 1 49 ? 7.069 5.287 7.166 1.00 0.18 57 ASN A O 8
ATOM 8263 N N . ASP A 1 50 ? 5.533 4.738 8.683 1.00 0.18 58 ASP A N 8
ATOM 8264 C CA . ASP A 1 50 ? 5.303 3.423 8.060 1.00 0.19 58 ASP A CA 8
ATOM 8265 C C . ASP A 1 50 ? 4.843 3.599 6.619 1.00 0.16 58 ASP A C 8
ATOM 8266 O O . ASP A 1 50 ? 5.221 2.839 5.724 1.00 0.19 58 ASP A O 8
ATOM 8275 N N . ALA A 1 51 ? 4.057 4.631 6.417 1.00 0.13 59 ALA A N 8
ATOM 8276 C CA . ALA A 1 51 ? 3.578 4.996 5.098 1.00 0.11 59 ALA A CA 8
ATOM 8277 C C . ALA A 1 51 ? 4.670 5.654 4.271 1.00 0.12 59 ALA A C 8
ATOM 8278 O O . ALA A 1 51 ? 4.726 5.472 3.055 1.00 0.13 59 ALA A O 8
ATOM 8285 N N . VAL A 1 52 ? 5.552 6.412 4.917 1.00 0.14 60 VAL A N 8
ATOM 8286 C CA . VAL A 1 52 ? 6.578 7.127 4.175 1.00 0.17 60 VAL A CA 8
ATOM 8287 C C . VAL A 1 52 ? 7.663 6.166 3.717 1.00 0.18 60 VAL A C 8
ATOM 8288 O O . VAL A 1 52 ? 8.217 6.317 2.633 1.00 0.20 60 VAL A O 8
ATOM 8301 N N . LYS A 1 53 ? 7.960 5.175 4.553 1.00 0.19 61 LYS A N 8
ATOM 8302 C CA . LYS A 1 53 ? 8.899 4.136 4.199 1.00 0.22 61 LYS A CA 8
ATOM 8303 C C . LYS A 1 53 ? 8.302 3.235 3.130 1.00 0.20 61 LYS A C 8
ATOM 8304 O O . LYS A 1 53 ? 9.015 2.691 2.287 1.00 0.28 61 LYS A O 8
ATOM 8323 N N . PHE A 1 54 ? 6.983 3.090 3.172 1.00 0.14 62 PHE A N 8
ATOM 8324 C CA . PHE A 1 54 ? 6.258 2.415 2.114 1.00 0.13 62 PHE A CA 8
ATOM 8325 C C . PHE A 1 54 ? 6.447 3.181 0.828 1.00 0.13 62 PHE A C 8
ATOM 8326 O O . PHE A 1 54 ? 6.845 2.627 -0.183 1.00 0.15 62 PHE A O 8
ATOM 8343 N N . ARG A 1 55 ? 6.139 4.465 0.888 1.00 0.12 63 ARG A N 8
ATOM 8344 C CA . ARG A 1 55 ? 6.343 5.375 -0.222 1.00 0.15 63 ARG A CA 8
ATOM 8345 C C . ARG A 1 55 ? 7.764 5.264 -0.772 1.00 0.14 63 ARG A C 8
ATOM 8346 O O . ARG A 1 55 ? 7.956 4.955 -1.941 1.00 0.16 63 ARG A O 8
ATOM 8367 N N . SER A 1 56 ? 8.730 5.544 0.089 1.00 0.13 64 SER A N 8
ATOM 8368 C CA . SER A 1 56 ? 10.153 5.446 -0.241 1.00 0.16 64 SER A CA 8
ATOM 8369 C C . SER A 1 56 ? 10.482 4.190 -1.064 1.00 0.17 64 SER A C 8
ATOM 8370 O O . SER A 1 56 ? 11.113 4.277 -2.119 1.00 0.28 64 SER A O 8
ATOM 8378 N N . TRP A 1 57 ? 10.051 3.033 -0.580 1.00 0.13 65 TRP A N 8
ATOM 8379 C CA . TRP A 1 57 ? 10.342 1.760 -1.234 1.00 0.14 65 TRP A CA 8
ATOM 8380 C C . TRP A 1 57 ? 9.455 1.529 -2.464 1.00 0.13 65 TRP A C 8
ATOM 8381 O O . TRP A 1 57 ? 9.942 1.155 -3.532 1.00 0.15 65 TRP A O 8
ATOM 8402 N N . TRP A 1 58 ? 8.169 1.790 -2.319 1.00 0.12 66 TRP A N 8
ATOM 8403 C CA . TRP A 1 58 ? 7.186 1.474 -3.348 1.00 0.13 66 TRP A CA 8
ATOM 8404 C C . TRP A 1 58 ? 7.244 2.472 -4.493 1.00 0.12 66 TRP A C 8
ATOM 8405 O O . TRP A 1 58 ? 7.397 2.087 -5.645 1.00 0.19 66 TRP A O 8
ATOM 8426 N N . ASN A 1 59 ? 7.048 3.746 -4.192 1.00 0.17 67 ASN A N 8
ATOM 8427 C CA . ASN A 1 59 ? 7.237 4.812 -5.180 1.00 0.17 67 ASN A CA 8
ATOM 8428 C C . ASN A 1 59 ? 8.616 4.818 -5.841 1.00 0.18 67 ASN A C 8
ATOM 8429 O O . ASN A 1 59 ? 8.878 5.634 -6.720 1.00 0.22 67 ASN A O 8
ATOM 8440 N N . SER A 1 60 ? 9.503 3.948 -5.415 1.00 0.18 68 SER A N 8
ATOM 8441 C CA . SER A 1 60 ? 10.778 3.813 -6.090 1.00 0.22 68 SER A CA 8
ATOM 8442 C C . SER A 1 60 ? 10.686 2.745 -7.179 1.00 0.22 68 SER A C 8
ATOM 8443 O O . SER A 1 60 ? 11.498 2.708 -8.105 1.00 0.24 68 SER A O 8
ATOM 8451 N N . ARG A 1 61 ? 9.690 1.876 -7.057 1.00 0.20 69 ARG A N 8
ATOM 8452 C CA . ARG A 1 61 ? 9.499 0.779 -7.995 1.00 0.22 69 ARG A CA 8
ATOM 8453 C C . ARG A 1 61 ? 8.224 0.958 -8.819 1.00 0.24 69 ARG A C 8
ATOM 8454 O O . ARG A 1 61 ? 8.264 1.062 -10.044 1.00 0.27 69 ARG A O 8
ATOM 8475 N N . THR A 1 62 ? 7.108 1.002 -8.122 1.00 0.24 70 THR A N 8
ATOM 8476 C CA . THR A 1 62 ? 5.785 1.029 -8.740 1.00 0.26 70 THR A CA 8
ATOM 8477 C C . THR A 1 62 ? 5.210 2.429 -8.818 1.00 0.25 70 THR A C 8
ATOM 8478 O O . THR A 1 62 ? 4.912 2.930 -9.902 1.00 0.29 70 THR A O 8
ATOM 8489 N N . LYS A 1 63 ? 5.031 3.020 -7.632 1.00 0.24 71 LYS A N 8
ATOM 8490 C CA . LYS A 1 63 ? 4.434 4.345 -7.462 1.00 0.27 71 LYS A CA 8
ATOM 8491 C C . LYS A 1 63 ? 2.910 4.283 -7.525 1.00 0.30 71 LYS A C 8
ATOM 8492 O O . LYS A 1 63 ? 2.245 5.315 -7.553 1.00 0.52 71 LYS A O 8
ATOM 8511 N N . MET A 1 64 ? 2.390 3.044 -7.524 1.00 0.31 72 MET A N 8
ATOM 8512 C CA . MET A 1 64 ? 0.955 2.722 -7.337 1.00 0.32 72 MET A CA 8
ATOM 8513 C C . MET A 1 64 ? -0.014 3.597 -8.133 1.00 0.39 72 MET A C 8
ATOM 8514 O O . MET A 1 64 ? 0.355 4.266 -9.099 1.00 0.72 72 MET A O 8
ATOM 8528 N N . ALA A 1 65 ? -1.276 3.525 -7.727 1.00 0.48 73 ALA A N 8
ATOM 8529 C CA . ALA A 1 65 ? -2.338 4.323 -8.296 1.00 0.56 73 ALA A CA 8
ATOM 8530 C C . ALA A 1 65 ? -3.358 4.651 -7.236 1.00 0.61 73 ALA A C 8
ATOM 8531 O O . ALA A 1 65 ? -4.486 5.035 -7.531 1.00 0.93 73 ALA A O 8
ATOM 8538 N N . ASN A 1 66 ? -2.873 4.599 -6.008 1.00 0.64 74 ASN A N 8
ATOM 8539 C CA . ASN A 1 66 ? -3.681 4.695 -4.790 1.00 0.74 74 ASN A CA 8
ATOM 8540 C C . ASN A 1 66 ? -4.874 3.738 -4.797 1.00 0.92 74 ASN A C 8
ATOM 8541 O O . ASN A 1 66 ? -4.905 2.770 -4.038 1.00 1.68 74 ASN A O 8
ATOM 8552 N N . ASP A 1 67 ? -5.849 4.032 -5.640 1.00 0.91 75 ASP A N 8
ATOM 8553 C CA . ASP A 1 67 ? -7.092 3.282 -5.708 1.00 0.98 75 ASP A CA 8
ATOM 8554 C C . ASP A 1 67 ? -7.572 3.203 -7.156 1.00 0.96 75 ASP A C 8
ATOM 8555 O O . ASP A 1 67 ? -8.605 2.605 -7.454 1.00 1.14 75 ASP A O 8
ATOM 8564 N N . TYR A 1 68 ? -6.799 3.786 -8.071 1.00 0.81 76 TYR A N 8
ATOM 8565 C CA . TYR A 1 68 ? -7.236 3.907 -9.448 1.00 0.88 76 TYR A CA 8
ATOM 8566 C C . TYR A 1 68 ? -6.650 2.794 -10.307 1.00 0.93 76 TYR A C 8
ATOM 8567 O O . TYR A 1 68 ? -5.709 3.065 -11.083 1.00 1.47 76 TYR A O 8
ATOM 8585 N N . GLY A 1 2 ? -11.571 7.753 -2.644 1.00 1.46 10 GLY A N 9
ATOM 8586 C CA . GLY A 1 2 ? -10.615 6.624 -2.746 1.00 1.08 10 GLY A CA 9
ATOM 8587 C C . GLY A 1 2 ? -11.196 5.333 -2.216 1.00 0.90 10 GLY A C 9
ATOM 8588 O O . GLY A 1 2 ? -12.417 5.168 -2.175 1.00 1.21 10 GLY A O 9
ATOM 8592 N N . THR A 1 3 ? -10.329 4.415 -1.802 1.00 0.72 11 THR A N 9
ATOM 8593 C CA . THR A 1 3 ? -10.759 3.125 -1.309 1.00 0.56 11 THR A CA 9
ATOM 8594 C C . THR A 1 3 ? -11.046 3.195 0.189 1.00 0.60 11 THR A C 9
ATOM 8595 O O . THR A 1 3 ? -11.572 4.188 0.685 1.00 1.21 11 THR A O 9
ATOM 8606 N N . TYR A 1 4 ? -10.687 2.144 0.900 1.00 0.44 12 TYR A N 9
ATOM 8607 C CA . TYR A 1 4 ? -10.994 2.018 2.318 1.00 0.37 12 TYR A CA 9
ATOM 8608 C C . TYR A 1 4 ? -9.846 1.316 3.019 1.00 0.37 12 TYR A C 9
ATOM 8609 O O . TYR A 1 4 ? -8.758 1.179 2.454 1.00 0.41 12 TYR A O 9
ATOM 8627 N N . ARG A 1 5 ? -10.109 0.851 4.232 1.00 0.38 13 ARG A N 9
ATOM 8628 C CA . ARG A 1 5 ? -9.201 -0.040 4.935 1.00 0.40 13 ARG A CA 9
ATOM 8629 C C . ARG A 1 5 ? -9.899 -0.635 6.147 1.00 0.54 13 ARG A C 9
ATOM 8630 O O . ARG A 1 5 ? -10.340 0.090 7.035 1.00 0.76 13 ARG A O 9
ATOM 8651 N N . GLY A 1 6 ? -10.017 -1.954 6.168 1.00 0.54 14 GLY A N 9
ATOM 8652 C CA . GLY A 1 6 ? -10.665 -2.611 7.283 1.00 0.68 14 GLY A CA 9
ATOM 8653 C C . GLY A 1 6 ? -11.952 -3.307 6.897 1.00 0.77 14 GLY A C 9
ATOM 8654 O O . GLY A 1 6 ? -12.192 -4.452 7.271 1.00 1.39 14 GLY A O 9
ATOM 8658 N N . ARG A 1 7 ? -12.768 -2.609 6.132 1.00 0.70 15 ARG A N 9
ATOM 8659 C CA . ARG A 1 7 ? -14.114 -3.068 5.800 1.00 0.80 15 ARG A CA 9
ATOM 8660 C C . ARG A 1 7 ? -14.135 -4.103 4.672 1.00 0.91 15 ARG A C 9
ATOM 8661 O O . ARG A 1 7 ? -14.814 -3.927 3.665 1.00 1.43 15 ARG A O 9
ATOM 8682 N N . GLY A 1 8 ? -13.408 -5.198 4.852 1.00 0.78 16 GLY A N 9
ATOM 8683 C CA . GLY A 1 8 ? -13.370 -6.223 3.826 1.00 0.88 16 GLY A CA 9
ATOM 8684 C C . GLY A 1 8 ? -12.734 -5.713 2.556 1.00 0.76 16 GLY A C 9
ATOM 8685 O O . GLY A 1 8 ? -13.061 -6.164 1.456 1.00 1.05 16 GLY A O 9
ATOM 8689 N N . VAL A 1 9 ? -11.844 -4.746 2.723 1.00 0.43 17 VAL A N 9
ATOM 8690 C CA . VAL A 1 9 ? -11.196 -4.074 1.602 1.00 0.29 17 VAL A CA 9
ATOM 8691 C C . VAL A 1 9 ? -10.586 -5.018 0.596 1.00 0.25 17 VAL A C 9
ATOM 8692 O O . VAL A 1 9 ? -9.951 -6.015 0.940 1.00 0.33 17 VAL A O 9
ATOM 8705 N N . ALA A 1 10 ? -10.792 -4.667 -0.651 1.00 0.25 18 ALA A N 9
ATOM 8706 C CA . ALA A 1 10 ? -10.187 -5.365 -1.760 1.00 0.27 18 ALA A CA 9
ATOM 8707 C C . ALA A 1 10 ? -9.217 -4.439 -2.463 1.00 0.23 18 ALA A C 9
ATOM 8708 O O . ALA A 1 10 ? -8.461 -4.865 -3.335 1.00 0.25 18 ALA A O 9
ATOM 8715 N N . LEU A 1 11 ? -9.258 -3.159 -2.064 1.00 0.21 19 LEU A N 9
ATOM 8716 C CA . LEU A 1 11 ? -8.346 -2.143 -2.574 1.00 0.20 19 LEU A CA 9
ATOM 8717 C C . LEU A 1 11 ? -8.501 -2.030 -4.111 1.00 0.25 19 LEU A C 9
ATOM 8718 O O . LEU A 1 11 ? -9.269 -2.785 -4.713 1.00 0.49 19 LEU A O 9
ATOM 8734 N N . THR A 1 12 ? -7.865 -1.056 -4.744 1.00 0.37 20 THR A N 9
ATOM 8735 C CA . THR A 1 12 ? -7.858 -1.013 -6.198 1.00 0.37 20 THR A CA 9
ATOM 8736 C C . THR A 1 12 ? -7.207 -2.288 -6.761 1.00 0.35 20 THR A C 9
ATOM 8737 O O . THR A 1 12 ? -6.535 -3.029 -6.038 1.00 0.44 20 THR A O 9
ATOM 8748 N N . ASP A 1 13 ? -7.405 -2.544 -8.040 1.00 0.35 21 ASP A N 9
ATOM 8749 C CA . ASP A 1 13 ? -7.142 -3.873 -8.601 1.00 0.37 21 ASP A CA 9
ATOM 8750 C C . ASP A 1 13 ? -5.670 -4.286 -8.505 1.00 0.32 21 ASP A C 9
ATOM 8751 O O . ASP A 1 13 ? -5.368 -5.414 -8.114 1.00 0.37 21 ASP A O 9
ATOM 8760 N N . ASP A 1 14 ? -4.763 -3.379 -8.828 1.00 0.29 22 ASP A N 9
ATOM 8761 C CA . ASP A 1 14 ? -3.343 -3.720 -8.921 1.00 0.28 22 ASP A CA 9
ATOM 8762 C C . ASP A 1 14 ? -2.680 -3.770 -7.549 1.00 0.22 22 ASP A C 9
ATOM 8763 O O . ASP A 1 14 ? -2.174 -4.809 -7.131 1.00 0.22 22 ASP A O 9
ATOM 8772 N N . GLU A 1 15 ? -2.706 -2.636 -6.868 1.00 0.23 23 GLU A N 9
ATOM 8773 C CA . GLU A 1 15 ? -2.067 -2.467 -5.560 1.00 0.24 23 GLU A CA 9
ATOM 8774 C C . GLU A 1 15 ? -2.333 -3.607 -4.573 1.00 0.17 23 GLU A C 9
ATOM 8775 O O . GLU A 1 15 ? -1.458 -3.951 -3.787 1.00 0.17 23 GLU A O 9
ATOM 8787 N N . TYR A 1 16 ? -3.524 -4.183 -4.593 1.00 0.13 24 TYR A N 9
ATOM 8788 C CA . TYR A 1 16 ? -3.847 -5.264 -3.669 1.00 0.12 24 TYR A CA 9
ATOM 8789 C C . TYR A 1 16 ? -2.963 -6.487 -3.952 1.00 0.12 24 TYR A C 9
ATOM 8790 O O . TYR A 1 16 ? -2.242 -6.959 -3.076 1.00 0.14 24 TYR A O 9
ATOM 8808 N N . ASP A 1 17 ? -3.039 -6.998 -5.173 1.00 0.14 25 ASP A N 9
ATOM 8809 C CA . ASP A 1 17 ? -2.137 -8.067 -5.616 1.00 0.18 25 ASP A CA 9
ATOM 8810 C C . ASP A 1 17 ? -0.675 -7.676 -5.393 1.00 0.16 25 ASP A C 9
ATOM 8811 O O . ASP A 1 17 ? 0.153 -8.485 -4.969 1.00 0.17 25 ASP A O 9
ATOM 8820 N N . GLU A 1 18 ? -0.373 -6.425 -5.667 1.00 0.15 26 GLU A N 9
ATOM 8821 C CA . GLU A 1 18 ? 0.972 -5.897 -5.480 1.00 0.15 26 GLU A CA 9
ATOM 8822 C C . GLU A 1 18 ? 1.355 -5.810 -3.992 1.00 0.12 26 GLU A C 9
ATOM 8823 O O . GLU A 1 18 ? 2.537 -5.751 -3.651 1.00 0.12 26 GLU A O 9
ATOM 8835 N N . TRP A 1 19 ? 0.362 -5.807 -3.105 1.00 0.11 27 TRP A N 9
ATOM 8836 C CA . TRP A 1 19 ? 0.614 -5.886 -1.665 1.00 0.10 27 TRP A CA 9
ATOM 8837 C C . TRP A 1 19 ? 1.177 -7.248 -1.316 1.00 0.10 27 TRP A C 9
ATOM 8838 O O . TRP A 1 19 ? 2.006 -7.381 -0.411 1.00 0.11 27 TRP A O 9
ATOM 8859 N N . ARG A 1 20 ? 0.723 -8.258 -2.039 1.00 0.12 28 ARG A N 9
ATOM 8860 C CA . ARG A 1 20 ? 1.258 -9.594 -1.888 1.00 0.13 28 ARG A CA 9
ATOM 8861 C C . ARG A 1 20 ? 2.758 -9.572 -2.186 1.00 0.13 28 ARG A C 9
ATOM 8862 O O . ARG A 1 20 ? 3.550 -10.266 -1.545 1.00 0.15 28 ARG A O 9
ATOM 8883 N N . GLU A 1 21 ? 3.140 -8.737 -3.155 1.00 0.13 29 GLU A N 9
ATOM 8884 C CA . GLU A 1 21 ? 4.551 -8.512 -3.458 1.00 0.14 29 GLU A CA 9
ATOM 8885 C C . GLU A 1 21 ? 5.210 -7.646 -2.379 1.00 0.12 29 GLU A C 9
ATOM 8886 O O . GLU A 1 21 ? 6.365 -7.864 -2.029 1.00 0.13 29 GLU A O 9
ATOM 8898 N N . HIS A 1 22 ? 4.479 -6.646 -1.881 1.00 0.12 30 HIS A N 9
ATOM 8899 C CA . HIS A 1 22 ? 4.941 -5.841 -0.742 1.00 0.11 30 HIS A CA 9
ATOM 8900 C C . HIS A 1 22 ? 5.381 -6.751 0.402 1.00 0.12 30 HIS A C 9
ATOM 8901 O O . HIS A 1 22 ? 6.411 -6.509 1.032 1.00 0.13 30 HIS A O 9
ATOM 8916 N N . ASN A 1 23 ? 4.589 -7.792 0.651 1.00 0.14 31 ASN A N 9
ATOM 8917 C CA . ASN A 1 23 ? 4.913 -8.810 1.649 1.00 0.17 31 ASN A CA 9
ATOM 8918 C C . ASN A 1 23 ? 6.314 -9.359 1.396 1.00 0.16 31 ASN A C 9
ATOM 8919 O O . ASN A 1 23 ? 7.159 -9.398 2.292 1.00 0.18 31 ASN A O 9
ATOM 8930 N N . ALA A 1 24 ? 6.548 -9.745 0.152 1.00 0.17 32 ALA A N 9
ATOM 8931 C CA . ALA A 1 24 ? 7.829 -10.296 -0.267 1.00 0.18 32 ALA A CA 9
ATOM 8932 C C . ALA A 1 24 ? 8.951 -9.259 -0.221 1.00 0.16 32 ALA A C 9
ATOM 8933 O O . ALA A 1 24 ? 9.925 -9.420 0.515 1.00 0.19 32 ALA A O 9
ATOM 8940 N N . SER A 1 25 ? 8.796 -8.197 -1.005 1.00 0.13 33 SER A N 9
ATOM 8941 C CA . SER A 1 25 ? 9.867 -7.231 -1.243 1.00 0.14 33 SER A CA 9
ATOM 8942 C C . SER A 1 25 ? 10.378 -6.563 0.033 1.00 0.18 33 SER A C 9
ATOM 8943 O O . SER A 1 25 ? 11.576 -6.315 0.161 1.00 0.27 33 SER A O 9
ATOM 8951 N N . ARG A 1 26 ? 9.495 -6.269 0.976 1.00 0.19 34 ARG A N 9
ATOM 8952 C CA . ARG A 1 26 ? 9.917 -5.581 2.192 1.00 0.23 34 ARG A CA 9
ATOM 8953 C C . ARG A 1 26 ? 10.238 -6.560 3.308 1.00 0.26 34 ARG A C 9
ATOM 8954 O O . ARG A 1 26 ? 10.592 -6.161 4.417 1.00 0.31 34 ARG A O 9
ATOM 8975 N N . LYS A 1 27 ? 10.120 -7.851 2.984 1.00 0.26 35 LYS A N 9
ATOM 8976 C CA . LYS A 1 27 ? 10.430 -8.934 3.912 1.00 0.30 35 LYS A CA 9
ATOM 8977 C C . LYS A 1 27 ? 9.642 -8.770 5.201 1.00 0.34 35 LYS A C 9
ATOM 8978 O O . LYS A 1 27 ? 10.203 -8.762 6.293 1.00 0.58 35 LYS A O 9
ATOM 8997 N N . LEU A 1 28 ? 8.335 -8.650 5.061 1.00 0.26 36 LEU A N 9
ATOM 8998 C CA . LEU A 1 28 ? 7.450 -8.435 6.186 1.00 0.31 36 LEU A CA 9
ATOM 8999 C C . LEU A 1 28 ? 6.229 -9.313 6.006 1.00 0.34 36 LEU A C 9
ATOM 9000 O O . LEU A 1 28 ? 6.158 -10.093 5.055 1.00 0.36 36 LEU A O 9
ATOM 9016 N N . ASP A 1 29 ? 5.274 -9.188 6.892 1.00 0.41 37 ASP A N 9
ATOM 9017 C CA . ASP A 1 29 ? 4.062 -9.982 6.804 1.00 0.47 37 ASP A CA 9
ATOM 9018 C C . ASP A 1 29 ? 2.883 -9.184 7.313 1.00 0.51 37 ASP A C 9
ATOM 9019 O O . ASP A 1 29 ? 2.416 -9.363 8.440 1.00 1.00 37 ASP A O 9
ATOM 9028 N N . LEU A 1 30 ? 2.422 -8.282 6.476 1.00 0.26 38 LEU A N 9
ATOM 9029 C CA . LEU A 1 30 ? 1.318 -7.419 6.825 1.00 0.26 38 LEU A CA 9
ATOM 9030 C C . LEU A 1 30 ? 0.067 -7.842 6.102 1.00 0.26 38 LEU A C 9
ATOM 9031 O O . LEU A 1 30 ? 0.118 -8.444 5.027 1.00 0.32 38 LEU A O 9
ATOM 9047 N N . SER A 1 31 ? -1.049 -7.494 6.683 1.00 0.22 39 SER A N 9
ATOM 9048 C CA . SER A 1 31 ? -2.324 -7.752 6.065 1.00 0.21 39 SER A CA 9
ATOM 9049 C C . SER A 1 31 ? -2.639 -6.628 5.101 1.00 0.17 39 SER A C 9
ATOM 9050 O O . SER A 1 31 ? -1.963 -5.594 5.121 1.00 0.25 39 SER A O 9
ATOM 9058 N N . VAL A 1 32 ? -3.637 -6.806 4.259 1.00 0.18 40 VAL A N 9
ATOM 9059 C CA . VAL A 1 32 ? -3.886 -5.842 3.221 1.00 0.15 40 VAL A CA 9
ATOM 9060 C C . VAL A 1 32 ? -4.254 -4.500 3.814 1.00 0.15 40 VAL A C 9
ATOM 9061 O O . VAL A 1 32 ? -3.751 -3.478 3.375 1.00 0.13 40 VAL A O 9
ATOM 9074 N N . GLU A 1 33 ? -5.098 -4.522 4.831 1.00 0.17 41 GLU A N 9
ATOM 9075 C CA . GLU A 1 33 ? -5.518 -3.304 5.496 1.00 0.17 41 GLU A CA 9
ATOM 9076 C C . GLU A 1 33 ? -4.309 -2.447 5.860 1.00 0.14 41 GLU A C 9
ATOM 9077 O O . GLU A 1 33 ? -4.268 -1.262 5.546 1.00 0.14 41 GLU A O 9
ATOM 9089 N N . ASP A 1 34 ? -3.320 -3.053 6.502 1.00 0.15 42 ASP A N 9
ATOM 9090 C CA . ASP A 1 34 ? -2.099 -2.345 6.846 1.00 0.16 42 ASP A CA 9
ATOM 9091 C C . ASP A 1 34 ? -1.420 -1.752 5.611 1.00 0.13 42 ASP A C 9
ATOM 9092 O O . ASP A 1 34 ? -0.894 -0.640 5.667 1.00 0.16 42 ASP A O 9
ATOM 9101 N N . PHE A 1 35 ? -1.436 -2.489 4.498 1.00 0.11 43 PHE A N 9
ATOM 9102 C CA . PHE A 1 35 ? -0.917 -1.965 3.237 1.00 0.10 43 PHE A CA 9
ATOM 9103 C C . PHE A 1 35 ? -1.740 -0.767 2.823 1.00 0.08 43 PHE A C 9
ATOM 9104 O O . PHE A 1 35 ? -1.207 0.298 2.512 1.00 0.09 43 PHE A O 9
ATOM 9121 N N . LEU A 1 36 ? -3.049 -0.977 2.809 1.00 0.09 44 LEU A N 9
ATOM 9122 C CA . LEU A 1 36 ? -3.995 0.027 2.366 1.00 0.11 44 LEU A CA 9
ATOM 9123 C C . LEU A 1 36 ? -3.832 1.294 3.181 1.00 0.11 44 LEU A C 9
ATOM 9124 O O . LEU A 1 36 ? -4.038 2.382 2.665 1.00 0.14 44 LEU A O 9
ATOM 9140 N N . MET A 1 37 ? -3.446 1.148 4.445 1.00 0.12 45 MET A N 9
ATOM 9141 C CA . MET A 1 37 ? -3.089 2.303 5.272 1.00 0.14 45 MET A CA 9
ATOM 9142 C C . MET A 1 37 ? -1.873 3.016 4.696 1.00 0.11 45 MET A C 9
ATOM 9143 O O . MET A 1 37 ? -1.929 4.205 4.392 1.00 0.12 45 MET A O 9
ATOM 9157 N N . LEU A 1 38 ? -0.775 2.275 4.574 1.00 0.10 46 LEU A N 9
ATOM 9158 C CA . LEU A 1 38 ? 0.474 2.798 4.010 1.00 0.11 46 LEU A CA 9
ATOM 9159 C C . LEU A 1 38 ? 0.238 3.556 2.708 1.00 0.12 46 LEU A C 9
ATOM 9160 O O . LEU A 1 38 ? 0.618 4.722 2.583 1.00 0.14 46 LEU A O 9
ATOM 9176 N N . ARG A 1 39 ? -0.400 2.896 1.751 1.00 0.12 47 ARG A N 9
ATOM 9177 C CA . ARG A 1 39 ? -0.662 3.508 0.455 1.00 0.15 47 ARG A CA 9
ATOM 9178 C C . ARG A 1 39 ? -1.598 4.691 0.607 1.00 0.15 47 ARG A C 9
ATOM 9179 O O . ARG A 1 39 ? -1.392 5.721 -0.003 1.00 0.20 47 ARG A O 9
ATOM 9200 N N . HIS A 1 40 ? -2.649 4.503 1.394 1.00 0.14 48 HIS A N 9
ATOM 9201 C CA . HIS A 1 40 ? -3.567 5.577 1.727 1.00 0.15 48 HIS A CA 9
ATOM 9202 C C . HIS A 1 40 ? -2.799 6.814 2.137 1.00 0.17 48 HIS A C 9
ATOM 9203 O O . HIS A 1 40 ? -2.785 7.789 1.414 1.00 0.20 48 HIS A O 9
ATOM 9218 N N . ARG A 1 41 ? -2.067 6.735 3.227 1.00 0.17 49 ARG A N 9
ATOM 9219 C CA . ARG A 1 41 ? -1.421 7.920 3.761 1.00 0.18 49 ARG A CA 9
ATOM 9220 C C . ARG A 1 41 ? -0.510 8.547 2.710 1.00 0.22 49 ARG A C 9
ATOM 9221 O O . ARG A 1 41 ? -0.611 9.733 2.412 1.00 0.28 49 ARG A O 9
ATOM 9242 N N . ALA A 1 42 ? 0.346 7.716 2.135 1.00 0.24 50 ALA A N 9
ATOM 9243 C CA . ALA A 1 42 ? 1.281 8.147 1.104 1.00 0.31 50 ALA A CA 9
ATOM 9244 C C . ALA A 1 42 ? 0.562 8.778 -0.091 1.00 0.35 50 ALA A C 9
ATOM 9245 O O . ALA A 1 42 ? 0.807 9.936 -0.429 1.00 0.42 50 ALA A O 9
ATOM 9252 N N . ALA A 1 43 ? -0.311 8.009 -0.735 1.00 0.34 51 ALA A N 9
ATOM 9253 C CA . ALA A 1 43 ? -1.030 8.469 -1.918 1.00 0.43 51 ALA A CA 9
ATOM 9254 C C . ALA A 1 43 ? -1.893 9.698 -1.651 1.00 0.41 51 ALA A C 9
ATOM 9255 O O . ALA A 1 43 ? -2.091 10.522 -2.545 1.00 0.47 51 ALA A O 9
ATOM 9262 N N . LEU A 1 44 ? -2.419 9.821 -0.439 1.00 0.36 52 LEU A N 9
ATOM 9263 C CA . LEU A 1 44 ? -3.320 10.924 -0.129 1.00 0.39 52 LEU A CA 9
ATOM 9264 C C . LEU A 1 44 ? -2.532 12.151 0.323 1.00 0.40 52 LEU A C 9
ATOM 9265 O O . LEU A 1 44 ? -2.458 13.148 -0.398 1.00 0.46 52 LEU A O 9
ATOM 9281 N N . GLY A 1 45 ? -1.930 12.078 1.506 1.00 0.36 53 GLY A N 9
ATOM 9282 C CA . GLY A 1 45 ? -1.117 13.183 1.988 1.00 0.37 53 GLY A CA 9
ATOM 9283 C C . GLY A 1 45 ? -0.790 13.084 3.469 1.00 0.36 53 GLY A C 9
ATOM 9284 O O . GLY A 1 45 ? -0.708 14.098 4.161 1.00 0.55 53 GLY A O 9
ATOM 9288 N N . ALA A 1 46 ? -0.591 11.867 3.954 1.00 0.30 54 ALA A N 9
ATOM 9289 C CA . ALA A 1 46 ? -0.236 11.635 5.346 1.00 0.27 54 ALA A CA 9
ATOM 9290 C C . ALA A 1 46 ? 1.121 10.948 5.417 1.00 0.23 54 ALA A C 9
ATOM 9291 O O . ALA A 1 46 ? 1.432 10.086 4.597 1.00 0.24 54 ALA A O 9
ATOM 9298 N N . ASP A 1 47 ? 1.933 11.333 6.388 1.00 0.24 55 ASP A N 9
ATOM 9299 C CA . ASP A 1 47 ? 3.318 10.881 6.433 1.00 0.24 55 ASP A CA 9
ATOM 9300 C C . ASP A 1 47 ? 3.646 10.125 7.712 1.00 0.21 55 ASP A C 9
ATOM 9301 O O . ASP A 1 47 ? 4.661 10.390 8.364 1.00 0.25 55 ASP A O 9
ATOM 9310 N N . ASP A 1 48 ? 2.787 9.191 8.077 1.00 0.19 56 ASP A N 9
ATOM 9311 C CA . ASP A 1 48 ? 3.122 8.236 9.130 1.00 0.22 56 ASP A CA 9
ATOM 9312 C C . ASP A 1 48 ? 4.248 7.343 8.637 1.00 0.17 56 ASP A C 9
ATOM 9313 O O . ASP A 1 48 ? 4.150 6.783 7.555 1.00 0.21 56 ASP A O 9
ATOM 9322 N N . ASN A 1 49 ? 5.325 7.254 9.406 1.00 0.23 57 ASN A N 9
ATOM 9323 C CA . ASN A 1 49 ? 6.555 6.613 8.952 1.00 0.20 57 ASN A CA 9
ATOM 9324 C C . ASN A 1 49 ? 6.366 5.265 8.253 1.00 0.17 57 ASN A C 9
ATOM 9325 O O . ASN A 1 49 ? 7.065 4.988 7.287 1.00 0.18 57 ASN A O 9
ATOM 9336 N N . ASP A 1 50 ? 5.437 4.428 8.695 1.00 0.18 58 ASP A N 9
ATOM 9337 C CA . ASP A 1 50 ? 5.252 3.133 8.038 1.00 0.19 58 ASP A CA 9
ATOM 9338 C C . ASP A 1 50 ? 4.813 3.361 6.602 1.00 0.16 58 ASP A C 9
ATOM 9339 O O . ASP A 1 50 ? 5.263 2.698 5.671 1.00 0.19 58 ASP A O 9
ATOM 9348 N N . ALA A 1 51 ? 3.945 4.340 6.462 1.00 0.13 59 ALA A N 9
ATOM 9349 C CA . ALA A 1 51 ? 3.478 4.790 5.164 1.00 0.11 59 ALA A CA 9
ATOM 9350 C C . ALA A 1 51 ? 4.598 5.427 4.352 1.00 0.12 59 ALA A C 9
ATOM 9351 O O . ALA A 1 51 ? 4.611 5.327 3.124 1.00 0.13 59 ALA A O 9
ATOM 9358 N N . VAL A 1 52 ? 5.544 6.083 5.020 1.00 0.14 60 VAL A N 9
ATOM 9359 C CA . VAL A 1 52 ? 6.609 6.752 4.292 1.00 0.17 60 VAL A CA 9
ATOM 9360 C C . VAL A 1 52 ? 7.613 5.729 3.794 1.00 0.18 60 VAL A C 9
ATOM 9361 O O . VAL A 1 52 ? 8.145 5.854 2.696 1.00 0.20 60 VAL A O 9
ATOM 9374 N N . LYS A 1 53 ? 7.862 4.712 4.611 1.00 0.19 61 LYS A N 9
ATOM 9375 C CA . LYS A 1 53 ? 8.710 3.605 4.222 1.00 0.22 61 LYS A CA 9
ATOM 9376 C C . LYS A 1 53 ? 8.072 2.844 3.073 1.00 0.20 61 LYS A C 9
ATOM 9377 O O . LYS A 1 53 ? 8.756 2.268 2.228 1.00 0.28 61 LYS A O 9
ATOM 9396 N N . PHE A 1 54 ? 6.748 2.849 3.060 1.00 0.14 62 PHE A N 9
ATOM 9397 C CA . PHE A 1 54 ? 5.995 2.293 1.959 1.00 0.13 62 PHE A CA 9
ATOM 9398 C C . PHE A 1 54 ? 6.269 3.110 0.718 1.00 0.13 62 PHE A C 9
ATOM 9399 O O . PHE A 1 54 ? 6.731 2.589 -0.288 1.00 0.15 62 PHE A O 9
ATOM 9416 N N . ARG A 1 55 ? 5.985 4.398 0.816 1.00 0.12 63 ARG A N 9
ATOM 9417 C CA . ARG A 1 55 ? 6.218 5.340 -0.261 1.00 0.15 63 ARG A CA 9
ATOM 9418 C C . ARG A 1 55 ? 7.639 5.236 -0.805 1.00 0.14 63 ARG A C 9
ATOM 9419 O O . ARG A 1 55 ? 7.832 4.932 -1.974 1.00 0.16 63 ARG A O 9
ATOM 9440 N N . SER A 1 56 ? 8.613 5.497 0.052 1.00 0.13 64 SER A N 9
ATOM 9441 C CA . SER A 1 56 ? 10.024 5.476 -0.329 1.00 0.16 64 SER A CA 9
ATOM 9442 C C . SER A 1 56 ? 10.405 4.235 -1.148 1.00 0.17 64 SER A C 9
ATOM 9443 O O . SER A 1 56 ? 11.119 4.335 -2.147 1.00 0.28 64 SER A O 9
ATOM 9451 N N . TRP A 1 57 ? 9.912 3.078 -0.742 1.00 0.13 65 TRP A N 9
ATOM 9452 C CA . TRP A 1 57 ? 10.220 1.830 -1.424 1.00 0.14 65 TRP A CA 9
ATOM 9453 C C . TRP A 1 57 ? 9.346 1.635 -2.664 1.00 0.13 65 TRP A C 9
ATOM 9454 O O . TRP A 1 57 ? 9.845 1.370 -3.756 1.00 0.15 65 TRP A O 9
ATOM 9475 N N . TRP A 1 58 ? 8.051 1.820 -2.492 1.00 0.12 66 TRP A N 9
ATOM 9476 C CA . TRP A 1 58 ? 7.068 1.511 -3.523 1.00 0.13 66 TRP A CA 9
ATOM 9477 C C . TRP A 1 58 ? 7.083 2.550 -4.640 1.00 0.12 66 TRP A C 9
ATOM 9478 O O . TRP A 1 58 ? 6.713 2.256 -5.774 1.00 0.19 66 TRP A O 9
ATOM 9499 N N . ASN A 1 59 ? 7.540 3.753 -4.328 1.00 0.17 67 ASN A N 9
ATOM 9500 C CA . ASN A 1 59 ? 7.541 4.849 -5.295 1.00 0.17 67 ASN A CA 9
ATOM 9501 C C . ASN A 1 59 ? 8.853 4.935 -6.041 1.00 0.18 67 ASN A C 9
ATOM 9502 O O . ASN A 1 59 ? 9.048 5.814 -6.876 1.00 0.22 67 ASN A O 9
ATOM 9513 N N . SER A 1 60 ? 9.766 4.051 -5.724 1.00 0.18 68 SER A N 9
ATOM 9514 C CA . SER A 1 60 ? 10.998 3.963 -6.483 1.00 0.22 68 SER A CA 9
ATOM 9515 C C . SER A 1 60 ? 10.841 2.910 -7.573 1.00 0.22 68 SER A C 9
ATOM 9516 O O . SER A 1 60 ? 11.620 2.846 -8.524 1.00 0.24 68 SER A O 9
ATOM 9524 N N . ARG A 1 61 ? 9.811 2.089 -7.410 1.00 0.20 69 ARG A N 9
ATOM 9525 C CA . ARG A 1 61 ? 9.585 0.944 -8.277 1.00 0.22 69 ARG A CA 9
ATOM 9526 C C . ARG A 1 61 ? 8.298 1.109 -9.076 1.00 0.24 69 ARG A C 9
ATOM 9527 O O . ARG A 1 61 ? 8.293 1.112 -10.306 1.00 0.27 69 ARG A O 9
ATOM 9548 N N . THR A 1 62 ? 7.214 1.244 -8.342 1.00 0.24 70 THR A N 9
ATOM 9549 C CA . THR A 1 62 ? 5.874 1.298 -8.901 1.00 0.26 70 THR A CA 9
ATOM 9550 C C . THR A 1 62 ? 5.343 2.711 -8.949 1.00 0.25 70 THR A C 9
ATOM 9551 O O . THR A 1 62 ? 4.992 3.224 -10.011 1.00 0.29 70 THR A O 9
ATOM 9562 N N . LYS A 1 63 ? 5.276 3.311 -7.764 1.00 0.24 71 LYS A N 9
ATOM 9563 C CA . LYS A 1 63 ? 4.601 4.579 -7.548 1.00 0.27 71 LYS A CA 9
ATOM 9564 C C . LYS A 1 63 ? 3.098 4.371 -7.625 1.00 0.30 71 LYS A C 9
ATOM 9565 O O . LYS A 1 63 ? 2.341 5.282 -7.965 1.00 0.52 71 LYS A O 9
ATOM 9584 N N . MET A 1 64 ? 2.716 3.130 -7.300 1.00 0.31 72 MET A N 9
ATOM 9585 C CA . MET A 1 64 ? 1.328 2.692 -7.073 1.00 0.32 72 MET A CA 9
ATOM 9586 C C . MET A 1 64 ? 0.311 3.189 -8.097 1.00 0.39 72 MET A C 9
ATOM 9587 O O . MET A 1 64 ? 0.654 3.638 -9.195 1.00 0.72 72 MET A O 9
ATOM 9601 N N . ALA A 1 65 ? -0.951 3.050 -7.721 1.00 0.48 73 ALA A N 9
ATOM 9602 C CA . ALA A 1 65 ? -2.074 3.414 -8.544 1.00 0.56 73 ALA A CA 9
ATOM 9603 C C . ALA A 1 65 ? -3.269 3.661 -7.641 1.00 0.61 73 ALA A C 9
ATOM 9604 O O . ALA A 1 65 ? -4.194 2.850 -7.597 1.00 0.93 73 ALA A O 9
ATOM 9611 N N . ASN A 1 66 ? -3.211 4.803 -6.942 1.00 0.64 74 ASN A N 9
ATOM 9612 C CA . ASN A 1 66 ? -4.135 5.180 -5.856 1.00 0.74 74 ASN A CA 9
ATOM 9613 C C . ASN A 1 66 ? -5.523 4.558 -6.022 1.00 0.92 74 ASN A C 9
ATOM 9614 O O . ASN A 1 66 ? -6.017 3.880 -5.122 1.00 1.68 74 ASN A O 9
ATOM 9625 N N . ASP A 1 67 ? -6.149 4.792 -7.160 1.00 0.91 75 ASP A N 9
ATOM 9626 C CA . ASP A 1 67 ? -7.388 4.101 -7.495 1.00 0.98 75 ASP A CA 9
ATOM 9627 C C . ASP A 1 67 ? -7.480 3.923 -9.002 1.00 0.96 75 ASP A C 9
ATOM 9628 O O . ASP A 1 67 ? -8.559 3.733 -9.561 1.00 1.14 75 ASP A O 9
ATOM 9637 N N . TYR A 1 68 ? -6.322 3.953 -9.645 1.00 0.81 76 TYR A N 9
ATOM 9638 C CA . TYR A 1 68 ? -6.239 3.898 -11.092 1.00 0.88 76 TYR A CA 9
ATOM 9639 C C . TYR A 1 68 ? -6.175 2.455 -11.569 1.00 0.93 76 TYR A C 9
ATOM 9640 O O . TYR A 1 68 ? -7.205 1.937 -12.039 1.00 1.47 76 TYR A O 9
ATOM 9658 N N . GLY A 1 2 ? -10.831 7.819 -1.840 1.00 1.46 10 GLY A N 10
ATOM 9659 C CA . GLY A 1 2 ? -9.727 6.859 -1.597 1.00 1.08 10 GLY A CA 10
ATOM 9660 C C . GLY A 1 2 ? -10.213 5.422 -1.587 1.00 0.90 10 GLY A C 10
ATOM 9661 O O . GLY A 1 2 ? -10.722 4.925 -2.591 1.00 1.21 10 GLY A O 10
ATOM 9665 N N . THR A 1 3 ? -10.057 4.752 -0.452 1.00 0.72 11 THR A N 10
ATOM 9666 C CA . THR A 1 3 ? -10.542 3.397 -0.287 1.00 0.56 11 THR A CA 10
ATOM 9667 C C . THR A 1 3 ? -11.011 3.215 1.151 1.00 0.60 11 THR A C 10
ATOM 9668 O O . THR A 1 3 ? -11.565 4.137 1.750 1.00 1.21 11 THR A O 10
ATOM 9679 N N . TYR A 1 4 ? -10.768 2.044 1.705 1.00 0.44 12 TYR A N 10
ATOM 9680 C CA . TYR A 1 4 ? -11.217 1.713 3.048 1.00 0.37 12 TYR A CA 10
ATOM 9681 C C . TYR A 1 4 ? -10.158 0.870 3.742 1.00 0.37 12 TYR A C 10
ATOM 9682 O O . TYR A 1 4 ? -9.033 0.753 3.249 1.00 0.41 12 TYR A O 10
ATOM 9700 N N . ARG A 1 5 ? -10.531 0.271 4.865 1.00 0.38 13 ARG A N 10
ATOM 9701 C CA . ARG A 1 5 ? -9.733 -0.774 5.489 1.00 0.40 13 ARG A CA 10
ATOM 9702 C C . ARG A 1 5 ? -10.611 -1.656 6.373 1.00 0.54 13 ARG A C 10
ATOM 9703 O O . ARG A 1 5 ? -11.535 -1.167 7.020 1.00 0.76 13 ARG A O 10
ATOM 9724 N N . GLY A 1 6 ? -10.340 -2.958 6.369 1.00 0.54 14 GLY A N 10
ATOM 9725 C CA . GLY A 1 6 ? -11.026 -3.874 7.269 1.00 0.68 14 GLY A CA 10
ATOM 9726 C C . GLY A 1 6 ? -12.399 -4.294 6.780 1.00 0.77 14 GLY A C 10
ATOM 9727 O O . GLY A 1 6 ? -12.824 -5.426 7.006 1.00 1.39 14 GLY A O 10
ATOM 9731 N N . ARG A 1 7 ? -13.087 -3.385 6.104 1.00 0.70 15 ARG A N 10
ATOM 9732 C CA . ARG A 1 7 ? -14.452 -3.625 5.642 1.00 0.80 15 ARG A CA 10
ATOM 9733 C C . ARG A 1 7 ? -14.498 -4.520 4.406 1.00 0.91 15 ARG A C 10
ATOM 9734 O O . ARG A 1 7 ? -15.195 -4.230 3.437 1.00 1.43 15 ARG A O 10
ATOM 9755 N N . GLY A 1 8 ? -13.772 -5.626 4.450 1.00 0.78 16 GLY A N 10
ATOM 9756 C CA . GLY A 1 8 ? -13.723 -6.512 3.311 1.00 0.88 16 GLY A CA 10
ATOM 9757 C C . GLY A 1 8 ? -13.000 -5.871 2.157 1.00 0.76 16 GLY A C 10
ATOM 9758 O O . GLY A 1 8 ? -13.286 -6.158 0.994 1.00 1.05 16 GLY A O 10
ATOM 9762 N N . VAL A 1 9 ? -12.068 -4.985 2.491 1.00 0.43 17 VAL A N 10
ATOM 9763 C CA . VAL A 1 9 ? -11.339 -4.223 1.483 1.00 0.29 17 VAL A CA 10
ATOM 9764 C C . VAL A 1 9 ? -10.710 -5.086 0.425 1.00 0.25 17 VAL A C 10
ATOM 9765 O O . VAL A 1 9 ? -10.021 -6.071 0.702 1.00 0.33 17 VAL A O 10
ATOM 9778 N N . ALA A 1 10 ? -10.961 -4.680 -0.792 1.00 0.25 18 ALA A N 10
ATOM 9779 C CA . ALA A 1 10 ? -10.352 -5.290 -1.945 1.00 0.27 18 ALA A CA 10
ATOM 9780 C C . ALA A 1 10 ? -9.362 -4.317 -2.543 1.00 0.23 18 ALA A C 10
ATOM 9781 O O . ALA A 1 10 ? -8.581 -4.674 -3.428 1.00 0.25 18 ALA A O 10
ATOM 9788 N N . LEU A 1 11 ? -9.414 -3.072 -2.039 1.00 0.21 19 LEU A N 10
ATOM 9789 C CA . LEU A 1 11 ? -8.509 -2.016 -2.463 1.00 0.20 19 LEU A CA 10
ATOM 9790 C C . LEU A 1 11 ? -8.694 -1.793 -3.980 1.00 0.25 19 LEU A C 10
ATOM 9791 O O . LEU A 1 11 ? -9.561 -2.429 -4.587 1.00 0.49 19 LEU A O 10
ATOM 9807 N N . THR A 1 12 ? -7.980 -0.867 -4.598 1.00 0.37 20 THR A N 10
ATOM 9808 C CA . THR A 1 12 ? -8.012 -0.795 -6.045 1.00 0.37 20 THR A CA 10
ATOM 9809 C C . THR A 1 12 ? -7.402 -2.075 -6.637 1.00 0.35 20 THR A C 10
ATOM 9810 O O . THR A 1 12 ? -6.849 -2.901 -5.905 1.00 0.44 20 THR A O 10
ATOM 9821 N N . ASP A 1 13 ? -7.502 -2.262 -7.933 1.00 0.35 21 ASP A N 10
ATOM 9822 C CA . ASP A 1 13 ? -7.183 -3.565 -8.523 1.00 0.37 21 ASP A CA 10
ATOM 9823 C C . ASP A 1 13 ? -5.699 -3.923 -8.400 1.00 0.32 21 ASP A C 10
ATOM 9824 O O . ASP A 1 13 ? -5.356 -5.067 -8.099 1.00 0.37 21 ASP A O 10
ATOM 9833 N N . ASP A 1 14 ? -4.826 -2.948 -8.596 1.00 0.29 22 ASP A N 10
ATOM 9834 C CA . ASP A 1 14 ? -3.399 -3.228 -8.726 1.00 0.28 22 ASP A CA 10
ATOM 9835 C C . ASP A 1 14 ? -2.716 -3.390 -7.372 1.00 0.22 22 ASP A C 10
ATOM 9836 O O . ASP A 1 14 ? -2.227 -4.469 -7.040 1.00 0.22 22 ASP A O 10
ATOM 9845 N N . GLU A 1 15 ? -2.697 -2.305 -6.611 1.00 0.23 23 GLU A N 10
ATOM 9846 C CA . GLU A 1 15 ? -2.022 -2.256 -5.307 1.00 0.24 23 GLU A CA 10
ATOM 9847 C C . GLU A 1 15 ? -2.327 -3.457 -4.407 1.00 0.17 23 GLU A C 10
ATOM 9848 O O . GLU A 1 15 ? -1.476 -3.865 -3.627 1.00 0.17 23 GLU A O 10
ATOM 9860 N N . TYR A 1 16 ? -3.528 -4.010 -4.494 1.00 0.13 24 TYR A N 10
ATOM 9861 C CA . TYR A 1 16 ? -3.898 -5.143 -3.650 1.00 0.12 24 TYR A CA 10
ATOM 9862 C C . TYR A 1 16 ? -3.025 -6.361 -3.988 1.00 0.12 24 TYR A C 10
ATOM 9863 O O . TYR A 1 16 ? -2.338 -6.910 -3.126 1.00 0.14 24 TYR A O 10
ATOM 9881 N N . ASP A 1 17 ? -3.069 -6.779 -5.244 1.00 0.14 25 ASP A N 10
ATOM 9882 C CA . ASP A 1 17 ? -2.176 -7.836 -5.732 1.00 0.18 25 ASP A CA 10
ATOM 9883 C C . ASP A 1 17 ? -0.715 -7.471 -5.471 1.00 0.16 25 ASP A C 10
ATOM 9884 O O . ASP A 1 17 ? 0.093 -8.304 -5.048 1.00 0.17 25 ASP A O 10
ATOM 9893 N N . GLU A 1 18 ? -0.394 -6.211 -5.697 1.00 0.15 26 GLU A N 10
ATOM 9894 C CA . GLU A 1 18 ? 0.956 -5.707 -5.480 1.00 0.15 26 GLU A CA 10
ATOM 9895 C C . GLU A 1 18 ? 1.336 -5.719 -3.994 1.00 0.12 26 GLU A C 10
ATOM 9896 O O . GLU A 1 18 ? 2.516 -5.721 -3.646 1.00 0.12 26 GLU A O 10
ATOM 9908 N N . TRP A 1 19 ? 0.335 -5.720 -3.121 1.00 0.11 27 TRP A N 10
ATOM 9909 C CA . TRP A 1 19 ? 0.560 -5.872 -1.687 1.00 0.10 27 TRP A CA 10
ATOM 9910 C C . TRP A 1 19 ? 1.148 -7.237 -1.400 1.00 0.10 27 TRP A C 10
ATOM 9911 O O . TRP A 1 19 ? 1.987 -7.393 -0.511 1.00 0.11 27 TRP A O 10
ATOM 9932 N N . ARG A 1 20 ? 0.707 -8.221 -2.163 1.00 0.12 28 ARG A N 10
ATOM 9933 C CA . ARG A 1 20 ? 1.244 -9.561 -2.041 1.00 0.13 28 ARG A CA 10
ATOM 9934 C C . ARG A 1 20 ? 2.742 -9.537 -2.354 1.00 0.13 28 ARG A C 10
ATOM 9935 O O . ARG A 1 20 ? 3.533 -10.244 -1.725 1.00 0.15 28 ARG A O 10
ATOM 9956 N N . GLU A 1 21 ? 3.131 -8.694 -3.313 1.00 0.13 29 GLU A N 10
ATOM 9957 C CA . GLU A 1 21 ? 4.552 -8.461 -3.584 1.00 0.14 29 GLU A CA 10
ATOM 9958 C C . GLU A 1 21 ? 5.193 -7.661 -2.448 1.00 0.12 29 GLU A C 10
ATOM 9959 O O . GLU A 1 21 ? 6.316 -7.942 -2.042 1.00 0.13 29 GLU A O 10
ATOM 9971 N N . HIS A 1 22 ? 4.479 -6.646 -1.958 1.00 0.12 30 HIS A N 10
ATOM 9972 C CA . HIS A 1 22 ? 4.925 -5.866 -0.796 1.00 0.11 30 HIS A CA 10
ATOM 9973 C C . HIS A 1 22 ? 5.326 -6.786 0.354 1.00 0.12 30 HIS A C 10
ATOM 9974 O O . HIS A 1 22 ? 6.342 -6.556 1.012 1.00 0.13 30 HIS A O 10
ATOM 9989 N N . ASN A 1 23 ? 4.518 -7.812 0.591 1.00 0.14 31 ASN A N 10
ATOM 9990 C CA . ASN A 1 23 ? 4.800 -8.806 1.622 1.00 0.17 31 ASN A CA 10
ATOM 9991 C C . ASN A 1 23 ? 6.169 -9.433 1.396 1.00 0.16 31 ASN A C 10
ATOM 9992 O O . ASN A 1 23 ? 6.978 -9.552 2.318 1.00 0.18 31 ASN A O 10
ATOM 10003 N N . ALA A 1 24 ? 6.413 -9.811 0.157 1.00 0.17 32 ALA A N 10
ATOM 10004 C CA . ALA A 1 24 ? 7.683 -10.397 -0.238 1.00 0.18 32 ALA A CA 10
ATOM 10005 C C . ALA A 1 24 ? 8.833 -9.393 -0.141 1.00 0.16 32 ALA A C 10
ATOM 10006 O O . ALA A 1 24 ? 9.791 -9.603 0.605 1.00 0.19 32 ALA A O 10
ATOM 10013 N N . SER A 1 25 ? 8.721 -8.306 -0.896 1.00 0.13 33 SER A N 10
ATOM 10014 C CA . SER A 1 25 ? 9.815 -7.354 -1.072 1.00 0.14 33 SER A CA 10
ATOM 10015 C C . SER A 1 25 ? 10.275 -6.705 0.237 1.00 0.18 33 SER A C 10
ATOM 10016 O O . SER A 1 25 ? 11.462 -6.428 0.402 1.00 0.27 33 SER A O 10
ATOM 10024 N N . ARG A 1 26 ? 9.362 -6.456 1.167 1.00 0.19 34 ARG A N 10
ATOM 10025 C CA . ARG A 1 26 ? 9.738 -5.749 2.387 1.00 0.23 34 ARG A CA 10
ATOM 10026 C C . ARG A 1 26 ? 10.026 -6.688 3.546 1.00 0.26 34 ARG A C 10
ATOM 10027 O O . ARG A 1 26 ? 10.257 -6.240 4.671 1.00 0.31 34 ARG A O 10
ATOM 10048 N N . LYS A 1 27 ? 10.003 -7.994 3.258 1.00 0.26 35 LYS A N 10
ATOM 10049 C CA . LYS A 1 27 ? 10.337 -9.023 4.241 1.00 0.30 35 LYS A CA 10
ATOM 10050 C C . LYS A 1 27 ? 9.496 -8.865 5.501 1.00 0.34 35 LYS A C 10
ATOM 10051 O O . LYS A 1 27 ? 10.022 -8.748 6.607 1.00 0.58 35 LYS A O 10
ATOM 10070 N N . LEU A 1 28 ? 8.188 -8.881 5.328 1.00 0.26 36 LEU A N 10
ATOM 10071 C CA . LEU A 1 28 ? 7.261 -8.682 6.424 1.00 0.31 36 LEU A CA 10
ATOM 10072 C C . LEU A 1 28 ? 6.086 -9.621 6.245 1.00 0.34 36 LEU A C 10
ATOM 10073 O O . LEU A 1 28 ? 6.063 -10.427 5.315 1.00 0.36 36 LEU A O 10
ATOM 10089 N N . ASP A 1 29 ? 5.129 -9.512 7.127 1.00 0.41 37 ASP A N 10
ATOM 10090 C CA . ASP A 1 29 ? 3.939 -10.341 7.092 1.00 0.47 37 ASP A CA 10
ATOM 10091 C C . ASP A 1 29 ? 2.766 -9.460 7.426 1.00 0.51 37 ASP A C 10
ATOM 10092 O O . ASP A 1 29 ? 2.169 -9.548 8.498 1.00 1.00 37 ASP A O 10
ATOM 10101 N N . LEU A 1 30 ? 2.481 -8.571 6.514 1.00 0.26 38 LEU A N 10
ATOM 10102 C CA . LEU A 1 30 ? 1.489 -7.557 6.735 1.00 0.26 38 LEU A CA 10
ATOM 10103 C C . LEU A 1 30 ? 0.205 -7.942 6.024 1.00 0.26 38 LEU A C 10
ATOM 10104 O O . LEU A 1 30 ? 0.237 -8.538 4.945 1.00 0.32 38 LEU A O 10
ATOM 10120 N N . SER A 1 31 ? -0.918 -7.618 6.625 1.00 0.22 39 SER A N 10
ATOM 10121 C CA . SER A 1 31 ? -2.194 -7.908 6.011 1.00 0.21 39 SER A CA 10
ATOM 10122 C C . SER A 1 31 ? -2.549 -6.780 5.056 1.00 0.17 39 SER A C 10
ATOM 10123 O O . SER A 1 31 ? -1.887 -5.737 5.066 1.00 0.25 39 SER A O 10
ATOM 10131 N N . VAL A 1 32 ? -3.565 -6.973 4.231 1.00 0.18 40 VAL A N 10
ATOM 10132 C CA . VAL A 1 32 ? -3.885 -5.992 3.217 1.00 0.15 40 VAL A CA 10
ATOM 10133 C C . VAL A 1 32 ? -4.218 -4.661 3.857 1.00 0.15 40 VAL A C 10
ATOM 10134 O O . VAL A 1 32 ? -3.744 -3.629 3.407 1.00 0.13 40 VAL A O 10
ATOM 10147 N N . GLU A 1 33 ? -4.996 -4.713 4.926 1.00 0.17 41 GLU A N 10
ATOM 10148 C CA . GLU A 1 33 ? -5.380 -3.522 5.665 1.00 0.17 41 GLU A CA 10
ATOM 10149 C C . GLU A 1 33 ? -4.193 -2.594 5.874 1.00 0.14 41 GLU A C 10
ATOM 10150 O O . GLU A 1 33 ? -4.226 -1.434 5.470 1.00 0.14 41 GLU A O 10
ATOM 10162 N N . ASP A 1 34 ? -3.149 -3.120 6.500 1.00 0.15 42 ASP A N 10
ATOM 10163 C CA . ASP A 1 34 ? -1.945 -2.349 6.777 1.00 0.16 42 ASP A CA 10
ATOM 10164 C C . ASP A 1 34 ? -1.304 -1.815 5.502 1.00 0.13 42 ASP A C 10
ATOM 10165 O O . ASP A 1 34 ? -0.769 -0.706 5.496 1.00 0.16 42 ASP A O 10
ATOM 10174 N N . PHE A 1 35 ? -1.357 -2.591 4.421 1.00 0.11 43 PHE A N 10
ATOM 10175 C CA . PHE A 1 35 ? -0.900 -2.091 3.129 1.00 0.10 43 PHE A CA 10
ATOM 10176 C C . PHE A 1 35 ? -1.732 -0.894 2.739 1.00 0.08 43 PHE A C 10
ATOM 10177 O O . PHE A 1 35 ? -1.210 0.182 2.437 1.00 0.09 43 PHE A O 10
ATOM 10194 N N . LEU A 1 36 ? -3.038 -1.124 2.719 1.00 0.09 44 LEU A N 10
ATOM 10195 C CA . LEU A 1 36 ? -4.011 -0.128 2.319 1.00 0.11 44 LEU A CA 10
ATOM 10196 C C . LEU A 1 36 ? -3.803 1.137 3.127 1.00 0.11 44 LEU A C 10
ATOM 10197 O O . LEU A 1 36 ? -3.973 2.222 2.605 1.00 0.14 44 LEU A O 10
ATOM 10213 N N . MET A 1 37 ? -3.402 0.981 4.384 1.00 0.12 45 MET A N 10
ATOM 10214 C CA . MET A 1 37 ? -3.050 2.120 5.239 1.00 0.14 45 MET A CA 10
ATOM 10215 C C . MET A 1 37 ? -1.835 2.866 4.690 1.00 0.11 45 MET A C 10
ATOM 10216 O O . MET A 1 37 ? -1.901 4.065 4.426 1.00 0.12 45 MET A O 10
ATOM 10230 N N . LEU A 1 38 ? -0.724 2.144 4.553 1.00 0.10 46 LEU A N 10
ATOM 10231 C CA . LEU A 1 38 ? 0.519 2.709 4.018 1.00 0.11 46 LEU A CA 10
ATOM 10232 C C . LEU A 1 38 ? 0.275 3.479 2.723 1.00 0.12 46 LEU A C 10
ATOM 10233 O O . LEU A 1 38 ? 0.653 4.646 2.605 1.00 0.14 46 LEU A O 10
ATOM 10249 N N . ARG A 1 39 ? -0.370 2.831 1.760 1.00 0.12 47 ARG A N 10
ATOM 10250 C CA . ARG A 1 39 ? -0.673 3.477 0.489 1.00 0.15 47 ARG A CA 10
ATOM 10251 C C . ARG A 1 39 ? -1.670 4.610 0.694 1.00 0.15 47 ARG A C 10
ATOM 10252 O O . ARG A 1 39 ? -1.553 5.657 0.082 1.00 0.20 47 ARG A O 10
ATOM 10273 N N . HIS A 1 40 ? -2.680 4.355 1.521 1.00 0.14 48 HIS A N 10
ATOM 10274 C CA . HIS A 1 40 ? -3.652 5.373 1.909 1.00 0.15 48 HIS A CA 10
ATOM 10275 C C . HIS A 1 40 ? -2.961 6.663 2.292 1.00 0.17 48 HIS A C 10
ATOM 10276 O O . HIS A 1 40 ? -3.109 7.659 1.609 1.00 0.20 48 HIS A O 10
ATOM 10291 N N . ARG A 1 41 ? -2.154 6.624 3.333 1.00 0.17 49 ARG A N 10
ATOM 10292 C CA . ARG A 1 41 ? -1.531 7.839 3.837 1.00 0.18 49 ARG A CA 10
ATOM 10293 C C . ARG A 1 41 ? -0.724 8.527 2.735 1.00 0.22 49 ARG A C 10
ATOM 10294 O O . ARG A 1 41 ? -0.832 9.731 2.528 1.00 0.28 49 ARG A O 10
ATOM 10315 N N . ALA A 1 42 ? 0.055 7.726 2.024 1.00 0.24 50 ALA A N 10
ATOM 10316 C CA . ALA A 1 42 ? 0.877 8.213 0.920 1.00 0.31 50 ALA A CA 10
ATOM 10317 C C . ALA A 1 42 ? 0.018 8.889 -0.152 1.00 0.35 50 ALA A C 10
ATOM 10318 O O . ALA A 1 42 ? 0.235 10.052 -0.496 1.00 0.42 50 ALA A O 10
ATOM 10325 N N . ALA A 1 43 ? -0.947 8.141 -0.676 1.00 0.34 51 ALA A N 10
ATOM 10326 C CA . ALA A 1 43 ? -1.871 8.632 -1.690 1.00 0.43 51 ALA A CA 10
ATOM 10327 C C . ALA A 1 43 ? -2.674 9.835 -1.216 1.00 0.41 51 ALA A C 10
ATOM 10328 O O . ALA A 1 43 ? -2.773 10.839 -1.922 1.00 0.47 51 ALA A O 10
ATOM 10335 N N . LEU A 1 44 ? -3.240 9.735 -0.024 1.00 0.36 52 LEU A N 10
ATOM 10336 C CA . LEU A 1 44 ? -4.193 10.732 0.439 1.00 0.39 52 LEU A CA 10
ATOM 10337 C C . LEU A 1 44 ? -3.462 11.992 0.892 1.00 0.40 52 LEU A C 10
ATOM 10338 O O . LEU A 1 44 ? -3.550 13.034 0.238 1.00 0.46 52 LEU A O 10
ATOM 10354 N N . GLY A 1 45 ? -2.733 11.904 1.997 1.00 0.36 53 GLY A N 10
ATOM 10355 C CA . GLY A 1 45 ? -1.892 13.014 2.405 1.00 0.37 53 GLY A CA 10
ATOM 10356 C C . GLY A 1 45 ? -1.407 12.909 3.839 1.00 0.36 53 GLY A C 10
ATOM 10357 O O . GLY A 1 45 ? -1.263 13.920 4.523 1.00 0.55 53 GLY A O 10
ATOM 10361 N N . ALA A 1 46 ? -1.140 11.695 4.296 1.00 0.30 54 ALA A N 10
ATOM 10362 C CA . ALA A 1 46 ? -0.663 11.472 5.650 1.00 0.27 54 ALA A CA 10
ATOM 10363 C C . ALA A 1 46 ? 0.754 10.914 5.624 1.00 0.23 54 ALA A C 10
ATOM 10364 O O . ALA A 1 46 ? 1.090 10.073 4.792 1.00 0.24 54 ALA A O 10
ATOM 10371 N N . ASP A 1 47 ? 1.581 11.387 6.534 1.00 0.24 55 ASP A N 10
ATOM 10372 C CA . ASP A 1 47 ? 3.001 11.076 6.506 1.00 0.24 55 ASP A CA 10
ATOM 10373 C C . ASP A 1 47 ? 3.452 10.341 7.758 1.00 0.21 55 ASP A C 10
ATOM 10374 O O . ASP A 1 47 ? 4.406 10.748 8.421 1.00 0.25 55 ASP A O 10
ATOM 10383 N N . ASP A 1 48 ? 2.747 9.278 8.093 1.00 0.19 56 ASP A N 10
ATOM 10384 C CA . ASP A 1 48 ? 3.235 8.343 9.106 1.00 0.22 56 ASP A CA 10
ATOM 10385 C C . ASP A 1 48 ? 4.364 7.512 8.514 1.00 0.17 56 ASP A C 10
ATOM 10386 O O . ASP A 1 48 ? 4.227 6.969 7.426 1.00 0.21 56 ASP A O 10
ATOM 10395 N N . ASN A 1 49 ? 5.488 7.463 9.223 1.00 0.23 57 ASN A N 10
ATOM 10396 C CA . ASN A 1 49 ? 6.721 6.877 8.710 1.00 0.20 57 ASN A CA 10
ATOM 10397 C C . ASN A 1 49 ? 6.579 5.487 8.090 1.00 0.17 57 ASN A C 10
ATOM 10398 O O . ASN A 1 49 ? 7.332 5.161 7.177 1.00 0.18 57 ASN A O 10
ATOM 10409 N N . ASP A 1 50 ? 5.657 4.660 8.567 1.00 0.18 58 ASP A N 10
ATOM 10410 C CA . ASP A 1 50 ? 5.463 3.348 7.951 1.00 0.19 58 ASP A CA 10
ATOM 10411 C C . ASP A 1 50 ? 4.984 3.549 6.528 1.00 0.16 58 ASP A C 10
ATOM 10412 O O . ASP A 1 50 ? 5.465 2.922 5.584 1.00 0.19 58 ASP A O 10
ATOM 10421 N N . ALA A 1 51 ? 4.048 4.464 6.403 1.00 0.13 59 ALA A N 10
ATOM 10422 C CA . ALA A 1 51 ? 3.523 4.863 5.114 1.00 0.11 59 ALA A CA 10
ATOM 10423 C C . ALA A 1 51 ? 4.585 5.543 4.262 1.00 0.12 59 ALA A C 10
ATOM 10424 O O . ALA A 1 51 ? 4.616 5.362 3.045 1.00 0.13 59 ALA A O 10
ATOM 10431 N N . VAL A 1 52 ? 5.470 6.317 4.891 1.00 0.14 60 VAL A N 10
ATOM 10432 C CA . VAL A 1 52 ? 6.454 7.067 4.125 1.00 0.17 60 VAL A CA 10
ATOM 10433 C C . VAL A 1 52 ? 7.555 6.148 3.610 1.00 0.18 60 VAL A C 10
ATOM 10434 O O . VAL A 1 52 ? 8.064 6.342 2.513 1.00 0.20 60 VAL A O 10
ATOM 10447 N N . LYS A 1 53 ? 7.939 5.159 4.412 1.00 0.19 61 LYS A N 10
ATOM 10448 C CA . LYS A 1 53 ? 8.916 4.178 3.974 1.00 0.22 61 LYS A CA 10
ATOM 10449 C C . LYS A 1 53 ? 8.300 3.223 2.968 1.00 0.20 61 LYS A C 10
ATOM 10450 O O . LYS A 1 53 ? 8.994 2.697 2.094 1.00 0.28 61 LYS A O 10
ATOM 10469 N N . PHE A 1 54 ? 6.995 3.006 3.094 1.00 0.14 62 PHE A N 10
ATOM 10470 C CA . PHE A 1 54 ? 6.245 2.320 2.062 1.00 0.13 62 PHE A CA 10
ATOM 10471 C C . PHE A 1 54 ? 6.390 3.095 0.771 1.00 0.13 62 PHE A C 10
ATOM 10472 O O . PHE A 1 54 ? 6.789 2.552 -0.252 1.00 0.15 62 PHE A O 10
ATOM 10489 N N . ARG A 1 55 ? 6.057 4.373 0.846 1.00 0.12 63 ARG A N 10
ATOM 10490 C CA . ARG A 1 55 ? 6.226 5.297 -0.255 1.00 0.15 63 ARG A CA 10
ATOM 10491 C C . ARG A 1 55 ? 7.641 5.233 -0.823 1.00 0.14 63 ARG A C 10
ATOM 10492 O O . ARG A 1 55 ? 7.815 4.940 -1.996 1.00 0.16 63 ARG A O 10
ATOM 10513 N N . SER A 1 56 ? 8.628 5.511 0.013 1.00 0.13 64 SER A N 10
ATOM 10514 C CA . SER A 1 56 ? 10.041 5.447 -0.376 1.00 0.16 64 SER A CA 10
ATOM 10515 C C . SER A 1 56 ? 10.359 4.200 -1.217 1.00 0.17 64 SER A C 10
ATOM 10516 O O . SER A 1 56 ? 10.869 4.307 -2.333 1.00 0.28 64 SER A O 10
ATOM 10524 N N . TRP A 1 57 ? 10.027 3.030 -0.692 1.00 0.13 65 TRP A N 10
ATOM 10525 C CA . TRP A 1 57 ? 10.309 1.766 -1.367 1.00 0.14 65 TRP A CA 10
ATOM 10526 C C . TRP A 1 57 ? 9.435 1.578 -2.611 1.00 0.13 65 TRP A C 10
ATOM 10527 O O . TRP A 1 57 ? 9.937 1.324 -3.706 1.00 0.15 65 TRP A O 10
ATOM 10548 N N . TRP A 1 58 ? 8.137 1.753 -2.444 1.00 0.12 66 TRP A N 10
ATOM 10549 C CA . TRP A 1 58 ? 7.162 1.436 -3.482 1.00 0.13 66 TRP A CA 10
ATOM 10550 C C . TRP A 1 58 ? 7.175 2.467 -4.608 1.00 0.12 66 TRP A C 10
ATOM 10551 O O . TRP A 1 58 ? 6.811 2.158 -5.740 1.00 0.19 66 TRP A O 10
ATOM 10572 N N . ASN A 1 59 ? 7.617 3.677 -4.309 1.00 0.17 67 ASN A N 10
ATOM 10573 C CA . ASN A 1 59 ? 7.605 4.757 -5.291 1.00 0.17 67 ASN A CA 10
ATOM 10574 C C . ASN A 1 59 ? 8.922 4.863 -6.022 1.00 0.18 67 ASN A C 10
ATOM 10575 O O . ASN A 1 59 ? 9.115 5.747 -6.851 1.00 0.22 67 ASN A O 10
ATOM 10586 N N . SER A 1 60 ? 9.838 3.984 -5.700 1.00 0.18 68 SER A N 10
ATOM 10587 C CA . SER A 1 60 ? 11.073 3.902 -6.451 1.00 0.22 68 SER A CA 10
ATOM 10588 C C . SER A 1 60 ? 10.924 2.842 -7.535 1.00 0.22 68 SER A C 10
ATOM 10589 O O . SER A 1 60 ? 11.691 2.789 -8.492 1.00 0.24 68 SER A O 10
ATOM 10597 N N . ARG A 1 61 ? 9.904 2.010 -7.366 1.00 0.20 69 ARG A N 10
ATOM 10598 C CA . ARG A 1 61 ? 9.694 0.859 -8.225 1.00 0.22 69 ARG A CA 10
ATOM 10599 C C . ARG A 1 61 ? 8.409 1.008 -9.037 1.00 0.24 69 ARG A C 10
ATOM 10600 O O . ARG A 1 61 ? 8.426 1.082 -10.264 1.00 0.27 69 ARG A O 10
ATOM 10621 N N . THR A 1 62 ? 7.309 1.070 -8.317 1.00 0.24 70 THR A N 10
ATOM 10622 C CA . THR A 1 62 ? 5.976 1.093 -8.897 1.00 0.26 70 THR A CA 10
ATOM 10623 C C . THR A 1 62 ? 5.420 2.496 -8.961 1.00 0.25 70 THR A C 10
ATOM 10624 O O . THR A 1 62 ? 5.039 2.986 -10.023 1.00 0.29 70 THR A O 10
ATOM 10635 N N . LYS A 1 63 ? 5.364 3.109 -7.784 1.00 0.24 71 LYS A N 10
ATOM 10636 C CA . LYS A 1 63 ? 4.732 4.403 -7.580 1.00 0.27 71 LYS A CA 10
ATOM 10637 C C . LYS A 1 63 ? 3.222 4.260 -7.611 1.00 0.30 71 LYS A C 10
ATOM 10638 O O . LYS A 1 63 ? 2.497 5.228 -7.839 1.00 0.52 71 LYS A O 10
ATOM 10657 N N . MET A 1 64 ? 2.788 3.016 -7.365 1.00 0.31 72 MET A N 10
ATOM 10658 C CA . MET A 1 64 ? 1.384 2.635 -7.137 1.00 0.32 72 MET A CA 10
ATOM 10659 C C . MET A 1 64 ? 0.376 3.274 -8.090 1.00 0.39 72 MET A C 10
ATOM 10660 O O . MET A 1 64 ? 0.720 3.782 -9.161 1.00 0.72 72 MET A O 10
ATOM 10674 N N . ALA A 1 65 ? -0.883 3.192 -7.691 1.00 0.48 73 ALA A N 10
ATOM 10675 C CA . ALA A 1 65 ? -1.997 3.612 -8.496 1.00 0.56 73 ALA A CA 10
ATOM 10676 C C . ALA A 1 65 ? -3.207 3.769 -7.598 1.00 0.61 73 ALA A C 10
ATOM 10677 O O . ALA A 1 65 ? -4.061 2.885 -7.553 1.00 0.93 73 ALA A O 10
ATOM 10684 N N . ASN A 1 66 ? -3.249 4.912 -6.904 1.00 0.64 74 ASN A N 10
ATOM 10685 C CA . ASN A 1 66 ? -4.237 5.207 -5.852 1.00 0.74 74 ASN A CA 10
ATOM 10686 C C . ASN A 1 66 ? -5.583 4.542 -6.122 1.00 0.92 74 ASN A C 10
ATOM 10687 O O . ASN A 1 66 ? -6.092 3.785 -5.299 1.00 1.68 74 ASN A O 10
ATOM 10698 N N . ASP A 1 67 ? -6.158 4.837 -7.274 1.00 0.91 75 ASP A N 10
ATOM 10699 C CA . ASP A 1 67 ? -7.383 4.180 -7.700 1.00 0.98 75 ASP A CA 10
ATOM 10700 C C . ASP A 1 67 ? -7.398 4.107 -9.222 1.00 0.96 75 ASP A C 10
ATOM 10701 O O . ASP A 1 67 ? -8.444 4.188 -9.864 1.00 1.14 75 ASP A O 10
ATOM 10710 N N . TYR A 1 68 ? -6.209 3.967 -9.792 1.00 0.81 76 TYR A N 10
ATOM 10711 C CA . TYR A 1 68 ? -6.044 3.935 -11.233 1.00 0.88 76 TYR A CA 10
ATOM 10712 C C . TYR A 1 68 ? -6.024 2.498 -11.729 1.00 0.93 76 TYR A C 10
ATOM 10713 O O . TYR A 1 68 ? -4.935 1.887 -11.744 1.00 1.47 76 TYR A O 10
ATOM 10731 N N . GLY A 1 2 ? -9.965 7.286 -3.352 1.00 1.46 10 GLY A N 11
ATOM 10732 C CA . GLY A 1 2 ? -10.013 6.802 -1.953 1.00 1.08 10 GLY A CA 11
ATOM 10733 C C . GLY A 1 2 ? -10.400 5.340 -1.864 1.00 0.90 10 GLY A C 11
ATOM 10734 O O . GLY A 1 2 ? -10.726 4.715 -2.873 1.00 1.21 10 GLY A O 11
ATOM 10738 N N . THR A 1 3 ? -10.331 4.779 -0.664 1.00 0.72 11 THR A N 11
ATOM 10739 C CA . THR A 1 3 ? -10.723 3.409 -0.419 1.00 0.56 11 THR A CA 11
ATOM 10740 C C . THR A 1 3 ? -11.086 3.266 1.054 1.00 0.60 11 THR A C 11
ATOM 10741 O O . THR A 1 3 ? -11.570 4.212 1.672 1.00 1.21 11 THR A O 11
ATOM 10752 N N . TYR A 1 4 ? -10.825 2.102 1.614 1.00 0.44 12 TYR A N 11
ATOM 10753 C CA . TYR A 1 4 ? -11.251 1.786 2.970 1.00 0.37 12 TYR A CA 11
ATOM 10754 C C . TYR A 1 4 ? -10.175 0.981 3.679 1.00 0.37 12 TYR A C 11
ATOM 10755 O O . TYR A 1 4 ? -9.048 0.873 3.189 1.00 0.41 12 TYR A O 11
ATOM 10773 N N . ARG A 1 5 ? -10.536 0.405 4.817 1.00 0.38 13 ARG A N 11
ATOM 10774 C CA . ARG A 1 5 ? -9.705 -0.586 5.478 1.00 0.40 13 ARG A CA 11
ATOM 10775 C C . ARG A 1 5 ? -10.557 -1.443 6.404 1.00 0.54 13 ARG A C 11
ATOM 10776 O O . ARG A 1 5 ? -11.491 -0.944 7.027 1.00 0.76 13 ARG A O 11
ATOM 10797 N N . GLY A 1 6 ? -10.262 -2.737 6.455 1.00 0.54 14 GLY A N 11
ATOM 10798 C CA . GLY A 1 6 ? -10.944 -3.625 7.386 1.00 0.68 14 GLY A CA 11
ATOM 10799 C C . GLY A 1 6 ? -12.309 -4.083 6.904 1.00 0.77 14 GLY A C 11
ATOM 10800 O O . GLY A 1 6 ? -12.728 -5.203 7.188 1.00 1.39 14 GLY A O 11
ATOM 10804 N N . ARG A 1 7 ? -12.996 -3.221 6.167 1.00 0.70 15 ARG A N 11
ATOM 10805 C CA . ARG A 1 7 ? -14.368 -3.487 5.735 1.00 0.80 15 ARG A CA 11
ATOM 10806 C C . ARG A 1 7 ? -14.429 -4.412 4.523 1.00 0.91 15 ARG A C 11
ATOM 10807 O O . ARG A 1 7 ? -15.161 -4.156 3.566 1.00 1.43 15 ARG A O 11
ATOM 10828 N N . GLY A 1 8 ? -13.688 -5.505 4.579 1.00 0.78 16 GLY A N 11
ATOM 10829 C CA . GLY A 1 8 ? -13.647 -6.414 3.459 1.00 0.88 16 GLY A CA 11
ATOM 10830 C C . GLY A 1 8 ? -12.942 -5.793 2.282 1.00 0.76 16 GLY A C 11
ATOM 10831 O O . GLY A 1 8 ? -13.246 -6.104 1.132 1.00 1.05 16 GLY A O 11
ATOM 10835 N N . VAL A 1 9 ? -12.019 -4.886 2.581 1.00 0.43 17 VAL A N 11
ATOM 10836 C CA . VAL A 1 9 ? -11.296 -4.157 1.541 1.00 0.29 17 VAL A CA 11
ATOM 10837 C C . VAL A 1 9 ? -10.650 -5.063 0.525 1.00 0.25 17 VAL A C 11
ATOM 10838 O O . VAL A 1 9 ? -9.961 -6.030 0.855 1.00 0.33 17 VAL A O 11
ATOM 10851 N N . ALA A 1 10 ? -10.891 -4.717 -0.715 1.00 0.25 18 ALA A N 11
ATOM 10852 C CA . ALA A 1 10 ? -10.304 -5.411 -1.835 1.00 0.27 18 ALA A CA 11
ATOM 10853 C C . ALA A 1 10 ? -9.339 -4.489 -2.549 1.00 0.23 18 ALA A C 11
ATOM 10854 O O . ALA A 1 10 ? -8.592 -4.919 -3.429 1.00 0.25 18 ALA A O 11
ATOM 10861 N N . LEU A 1 11 ? -9.370 -3.208 -2.153 1.00 0.21 19 LEU A N 11
ATOM 10862 C CA . LEU A 1 11 ? -8.489 -2.191 -2.716 1.00 0.20 19 LEU A CA 11
ATOM 10863 C C . LEU A 1 11 ? -8.644 -2.174 -4.245 1.00 0.25 19 LEU A C 11
ATOM 10864 O O . LEU A 1 11 ? -9.597 -2.753 -4.769 1.00 0.49 19 LEU A O 11
ATOM 10880 N N . THR A 1 12 ? -7.788 -1.483 -4.972 1.00 0.37 20 THR A N 11
ATOM 10881 C CA . THR A 1 12 ? -7.857 -1.584 -6.413 1.00 0.37 20 THR A CA 11
ATOM 10882 C C . THR A 1 12 ? -7.233 -2.899 -6.867 1.00 0.35 20 THR A C 11
ATOM 10883 O O . THR A 1 12 ? -6.593 -3.594 -6.071 1.00 0.44 20 THR A O 11
ATOM 10894 N N . ASP A 1 13 ? -7.419 -3.234 -8.129 1.00 0.35 21 ASP A N 11
ATOM 10895 C CA . ASP A 1 13 ? -6.966 -4.518 -8.657 1.00 0.37 21 ASP A CA 11
ATOM 10896 C C . ASP A 1 13 ? -5.466 -4.679 -8.485 1.00 0.32 21 ASP A C 11
ATOM 10897 O O . ASP A 1 13 ? -5.000 -5.653 -7.893 1.00 0.37 21 ASP A O 11
ATOM 10906 N N . ASP A 1 14 ? -4.718 -3.707 -8.985 1.00 0.29 22 ASP A N 11
ATOM 10907 C CA . ASP A 1 14 ? -3.267 -3.793 -8.993 1.00 0.28 22 ASP A CA 11
ATOM 10908 C C . ASP A 1 14 ? -2.696 -3.719 -7.577 1.00 0.22 22 ASP A C 11
ATOM 10909 O O . ASP A 1 14 ? -2.103 -4.679 -7.105 1.00 0.22 22 ASP A O 11
ATOM 10918 N N . GLU A 1 15 ? -2.911 -2.586 -6.904 1.00 0.23 23 GLU A N 11
ATOM 10919 C CA . GLU A 1 15 ? -2.323 -2.330 -5.578 1.00 0.24 23 GLU A CA 11
ATOM 10920 C C . GLU A 1 15 ? -2.527 -3.483 -4.584 1.00 0.17 23 GLU A C 11
ATOM 10921 O O . GLU A 1 15 ? -1.626 -3.792 -3.810 1.00 0.17 23 GLU A O 11
ATOM 10933 N N . TYR A 1 16 ? -3.700 -4.106 -4.589 1.00 0.13 24 TYR A N 11
ATOM 10934 C CA . TYR A 1 16 ? -3.980 -5.215 -3.670 1.00 0.12 24 TYR A CA 11
ATOM 10935 C C . TYR A 1 16 ? -3.065 -6.403 -3.987 1.00 0.12 24 TYR A C 11
ATOM 10936 O O . TYR A 1 16 ? -2.367 -6.920 -3.117 1.00 0.14 24 TYR A O 11
ATOM 10954 N N . ASP A 1 17 ? -3.094 -6.834 -5.235 1.00 0.14 25 ASP A N 11
ATOM 10955 C CA . ASP A 1 17 ? -2.140 -7.832 -5.728 1.00 0.18 25 ASP A CA 11
ATOM 10956 C C . ASP A 1 17 ? -0.697 -7.417 -5.425 1.00 0.16 25 ASP A C 11
ATOM 10957 O O . ASP A 1 17 ? 0.126 -8.237 -5.007 1.00 0.17 25 ASP A O 11
ATOM 10966 N N . GLU A 1 18 ? -0.407 -6.139 -5.608 1.00 0.15 26 GLU A N 11
ATOM 10967 C CA . GLU A 1 18 ? 0.925 -5.604 -5.362 1.00 0.15 26 GLU A CA 11
ATOM 10968 C C . GLU A 1 18 ? 1.274 -5.634 -3.877 1.00 0.12 26 GLU A C 11
ATOM 10969 O O . GLU A 1 18 ? 2.446 -5.646 -3.510 1.00 0.12 26 GLU A O 11
ATOM 10981 N N . TRP A 1 19 ? 0.256 -5.633 -3.028 1.00 0.11 27 TRP A N 11
ATOM 10982 C CA . TRP A 1 19 ? 0.447 -5.790 -1.593 1.00 0.10 27 TRP A CA 11
ATOM 10983 C C . TRP A 1 19 ? 1.068 -7.140 -1.297 1.00 0.10 27 TRP A C 11
ATOM 10984 O O . TRP A 1 19 ? 1.931 -7.265 -0.423 1.00 0.11 27 TRP A O 11
ATOM 11005 N N . ARG A 1 20 ? 0.633 -8.144 -2.040 1.00 0.12 28 ARG A N 11
ATOM 11006 C CA . ARG A 1 20 ? 1.178 -9.476 -1.893 1.00 0.13 28 ARG A CA 11
ATOM 11007 C C . ARG A 1 20 ? 2.671 -9.459 -2.232 1.00 0.13 28 ARG A C 11
ATOM 11008 O O . ARG A 1 20 ? 3.469 -10.182 -1.630 1.00 0.15 28 ARG A O 11
ATOM 11029 N N . GLU A 1 21 ? 3.052 -8.601 -3.175 1.00 0.13 29 GLU A N 11
ATOM 11030 C CA . GLU A 1 21 ? 4.464 -8.408 -3.498 1.00 0.14 29 GLU A CA 11
ATOM 11031 C C . GLU A 1 21 ? 5.158 -7.557 -2.432 1.00 0.12 29 GLU A C 11
ATOM 11032 O O . GLU A 1 21 ? 6.312 -7.800 -2.095 1.00 0.13 29 GLU A O 11
ATOM 11044 N N . HIS A 1 22 ? 4.461 -6.535 -1.933 1.00 0.12 30 HIS A N 11
ATOM 11045 C CA . HIS A 1 22 ? 4.949 -5.739 -0.802 1.00 0.11 30 HIS A CA 11
ATOM 11046 C C . HIS A 1 22 ? 5.386 -6.651 0.339 1.00 0.12 30 HIS A C 11
ATOM 11047 O O . HIS A 1 22 ? 6.411 -6.406 0.977 1.00 0.13 30 HIS A O 11
ATOM 11062 N N . ASN A 1 23 ? 4.600 -7.691 0.583 1.00 0.14 31 ASN A N 11
ATOM 11063 C CA . ASN A 1 23 ? 4.942 -8.704 1.574 1.00 0.17 31 ASN A CA 11
ATOM 11064 C C . ASN A 1 23 ? 6.320 -9.284 1.275 1.00 0.16 31 ASN A C 11
ATOM 11065 O O . ASN A 1 23 ? 7.199 -9.317 2.138 1.00 0.18 31 ASN A O 11
ATOM 11076 N N . ALA A 1 24 ? 6.495 -9.707 0.031 1.00 0.17 32 ALA A N 11
ATOM 11077 C CA . ALA A 1 24 ? 7.744 -10.304 -0.421 1.00 0.18 32 ALA A CA 11
ATOM 11078 C C . ALA A 1 24 ? 8.907 -9.316 -0.386 1.00 0.16 32 ALA A C 11
ATOM 11079 O O . ALA A 1 24 ? 9.889 -9.528 0.321 1.00 0.19 32 ALA A O 11
ATOM 11086 N N . SER A 1 25 ? 8.784 -8.235 -1.151 1.00 0.13 33 SER A N 11
ATOM 11087 C CA . SER A 1 25 ? 9.880 -7.287 -1.351 1.00 0.14 33 SER A CA 11
ATOM 11088 C C . SER A 1 25 ? 10.405 -6.701 -0.040 1.00 0.18 33 SER A C 11
ATOM 11089 O O . SER A 1 25 ? 11.616 -6.630 0.171 1.00 0.27 33 SER A O 11
ATOM 11097 N N . ARG A 1 26 ? 9.509 -6.279 0.840 1.00 0.19 34 ARG A N 11
ATOM 11098 C CA . ARG A 1 26 ? 9.930 -5.664 2.093 1.00 0.23 34 ARG A CA 11
ATOM 11099 C C . ARG A 1 26 ? 10.225 -6.715 3.155 1.00 0.26 34 ARG A C 11
ATOM 11100 O O . ARG A 1 26 ? 10.664 -6.386 4.258 1.00 0.31 34 ARG A O 11
ATOM 11121 N N . LYS A 1 27 ? 9.977 -7.978 2.807 1.00 0.26 35 LYS A N 11
ATOM 11122 C CA . LYS A 1 27 ? 10.333 -9.119 3.650 1.00 0.30 35 LYS A CA 11
ATOM 11123 C C . LYS A 1 27 ? 9.621 -9.060 4.993 1.00 0.34 35 LYS A C 11
ATOM 11124 O O . LYS A 1 27 ? 10.097 -9.601 5.993 1.00 0.58 35 LYS A O 11
ATOM 11143 N N . LEU A 1 28 ? 8.476 -8.400 5.003 1.00 0.26 36 LEU A N 11
ATOM 11144 C CA . LEU A 1 28 ? 7.682 -8.238 6.201 1.00 0.31 36 LEU A CA 11
ATOM 11145 C C . LEU A 1 28 ? 6.499 -9.186 6.177 1.00 0.34 36 LEU A C 11
ATOM 11146 O O . LEU A 1 28 ? 6.428 -10.094 5.346 1.00 0.36 36 LEU A O 11
ATOM 11162 N N . ASP A 1 29 ? 5.580 -8.970 7.087 1.00 0.41 37 ASP A N 11
ATOM 11163 C CA . ASP A 1 29 ? 4.385 -9.782 7.181 1.00 0.47 37 ASP A CA 11
ATOM 11164 C C . ASP A 1 29 ? 3.220 -8.900 7.574 1.00 0.51 37 ASP A C 11
ATOM 11165 O O . ASP A 1 29 ? 3.115 -8.455 8.718 1.00 1.00 37 ASP A O 11
ATOM 11174 N N . LEU A 1 30 ? 2.362 -8.626 6.618 1.00 0.26 38 LEU A N 11
ATOM 11175 C CA . LEU A 1 30 ? 1.260 -7.716 6.836 1.00 0.26 38 LEU A CA 11
ATOM 11176 C C . LEU A 1 30 ? 0.007 -8.243 6.194 1.00 0.26 38 LEU A C 11
ATOM 11177 O O . LEU A 1 30 ? 0.051 -9.098 5.307 1.00 0.32 38 LEU A O 11
ATOM 11193 N N . SER A 1 31 ? -1.101 -7.726 6.648 1.00 0.22 39 SER A N 11
ATOM 11194 C CA . SER A 1 31 ? -2.358 -7.988 6.008 1.00 0.21 39 SER A CA 11
ATOM 11195 C C . SER A 1 31 ? -2.674 -6.838 5.076 1.00 0.17 39 SER A C 11
ATOM 11196 O O . SER A 1 31 ? -1.926 -5.858 5.031 1.00 0.25 39 SER A O 11
ATOM 11204 N N . VAL A 1 32 ? -3.752 -6.934 4.335 1.00 0.18 40 VAL A N 11
ATOM 11205 C CA . VAL A 1 32 ? -4.022 -5.951 3.323 1.00 0.15 40 VAL A CA 11
ATOM 11206 C C . VAL A 1 32 ? -4.307 -4.601 3.946 1.00 0.15 40 VAL A C 11
ATOM 11207 O O . VAL A 1 32 ? -3.837 -3.585 3.452 1.00 0.13 40 VAL A O 11
ATOM 11220 N N . GLU A 1 33 ? -5.042 -4.604 5.049 1.00 0.17 41 GLU A N 11
ATOM 11221 C CA . GLU A 1 33 ? -5.353 -3.377 5.758 1.00 0.17 41 GLU A CA 11
ATOM 11222 C C . GLU A 1 33 ? -4.093 -2.550 5.983 1.00 0.14 41 GLU A C 11
ATOM 11223 O O . GLU A 1 33 ? -4.077 -1.347 5.720 1.00 0.14 41 GLU A O 11
ATOM 11235 N N . ASP A 1 34 ? -3.046 -3.208 6.481 1.00 0.15 42 ASP A N 11
ATOM 11236 C CA . ASP A 1 34 ? -1.757 -2.573 6.678 1.00 0.16 42 ASP A CA 11
ATOM 11237 C C . ASP A 1 34 ? -1.273 -1.904 5.403 1.00 0.13 42 ASP A C 11
ATOM 11238 O O . ASP A 1 34 ? -0.838 -0.751 5.426 1.00 0.16 42 ASP A O 11
ATOM 11247 N N . PHE A 1 35 ? -1.355 -2.631 4.291 1.00 0.11 43 PHE A N 11
ATOM 11248 C CA . PHE A 1 35 ? -0.941 -2.092 3.006 1.00 0.10 43 PHE A CA 11
ATOM 11249 C C . PHE A 1 35 ? -1.752 -0.862 2.690 1.00 0.08 43 PHE A C 11
ATOM 11250 O O . PHE A 1 35 ? -1.215 0.194 2.358 1.00 0.09 43 PHE A O 11
ATOM 11267 N N . LEU A 1 36 ? -3.058 -1.040 2.781 1.00 0.09 44 LEU A N 11
ATOM 11268 C CA . LEU A 1 36 ? -4.014 -0.025 2.406 1.00 0.11 44 LEU A CA 11
ATOM 11269 C C . LEU A 1 36 ? -3.749 1.243 3.182 1.00 0.11 44 LEU A C 11
ATOM 11270 O O . LEU A 1 36 ? -3.896 2.319 2.641 1.00 0.14 44 LEU A O 11
ATOM 11286 N N . MET A 1 37 ? -3.320 1.104 4.432 1.00 0.12 45 MET A N 11
ATOM 11287 C CA . MET A 1 37 ? -2.936 2.260 5.246 1.00 0.14 45 MET A CA 11
ATOM 11288 C C . MET A 1 37 ? -1.686 2.941 4.701 1.00 0.11 45 MET A C 11
ATOM 11289 O O . MET A 1 37 ? -1.712 4.130 4.388 1.00 0.12 45 MET A O 11
ATOM 11303 N N . LEU A 1 38 ? -0.594 2.181 4.611 1.00 0.10 46 LEU A N 11
ATOM 11304 C CA . LEU A 1 38 ? 0.671 2.695 4.080 1.00 0.11 46 LEU A CA 11
ATOM 11305 C C . LEU A 1 38 ? 0.449 3.408 2.760 1.00 0.12 46 LEU A C 11
ATOM 11306 O O . LEU A 1 38 ? 0.845 4.561 2.577 1.00 0.14 46 LEU A O 11
ATOM 11322 N N . ARG A 1 39 ? -0.193 2.701 1.851 1.00 0.12 47 ARG A N 11
ATOM 11323 C CA . ARG A 1 39 ? -0.537 3.239 0.554 1.00 0.15 47 ARG A CA 11
ATOM 11324 C C . ARG A 1 39 ? -1.420 4.474 0.701 1.00 0.15 47 ARG A C 11
ATOM 11325 O O . ARG A 1 39 ? -1.115 5.518 0.141 1.00 0.20 47 ARG A O 11
ATOM 11346 N N . HIS A 1 40 ? -2.528 4.312 1.426 1.00 0.14 48 HIS A N 11
ATOM 11347 C CA . HIS A 1 40 ? -3.453 5.408 1.734 1.00 0.15 48 HIS A CA 11
ATOM 11348 C C . HIS A 1 40 ? -2.716 6.691 2.042 1.00 0.17 48 HIS A C 11
ATOM 11349 O O . HIS A 1 40 ? -2.816 7.647 1.296 1.00 0.20 48 HIS A O 11
ATOM 11364 N N . ARG A 1 41 ? -1.925 6.685 3.096 1.00 0.17 49 ARG A N 11
ATOM 11365 C CA . ARG A 1 41 ? -1.327 7.915 3.583 1.00 0.18 49 ARG A CA 11
ATOM 11366 C C . ARG A 1 41 ? -0.502 8.578 2.484 1.00 0.22 49 ARG A C 11
ATOM 11367 O O . ARG A 1 41 ? -0.621 9.775 2.242 1.00 0.28 49 ARG A O 11
ATOM 11388 N N . ALA A 1 42 ? 0.300 7.770 1.806 1.00 0.24 50 ALA A N 11
ATOM 11389 C CA . ALA A 1 42 ? 1.101 8.238 0.680 1.00 0.31 50 ALA A CA 11
ATOM 11390 C C . ALA A 1 42 ? 0.211 8.790 -0.438 1.00 0.35 50 ALA A C 11
ATOM 11391 O O . ALA A 1 42 ? 0.362 9.939 -0.854 1.00 0.42 50 ALA A O 11
ATOM 11398 N N . ALA A 1 43 ? -0.705 7.952 -0.922 1.00 0.34 51 ALA A N 11
ATOM 11399 C CA . ALA A 1 43 ? -1.672 8.329 -1.943 1.00 0.43 51 ALA A CA 11
ATOM 11400 C C . ALA A 1 43 ? -2.417 9.611 -1.591 1.00 0.41 51 ALA A C 11
ATOM 11401 O O . ALA A 1 43 ? -2.584 10.494 -2.435 1.00 0.47 51 ALA A O 11
ATOM 11408 N N . LEU A 1 44 ? -2.858 9.708 -0.350 1.00 0.36 52 LEU A N 11
ATOM 11409 C CA . LEU A 1 44 ? -3.712 10.805 0.068 1.00 0.39 52 LEU A CA 11
ATOM 11410 C C . LEU A 1 44 ? -2.876 12.030 0.431 1.00 0.40 52 LEU A C 11
ATOM 11411 O O . LEU A 1 44 ? -2.772 12.968 -0.359 1.00 0.46 52 LEU A O 11
ATOM 11427 N N . GLY A 1 45 ? -2.253 12.009 1.603 1.00 0.36 53 GLY A N 11
ATOM 11428 C CA . GLY A 1 45 ? -1.397 13.114 1.995 1.00 0.37 53 GLY A CA 11
ATOM 11429 C C . GLY A 1 45 ? -0.858 12.997 3.412 1.00 0.36 53 GLY A C 11
ATOM 11430 O O . GLY A 1 45 ? -0.343 13.970 3.962 1.00 0.55 53 GLY A O 11
ATOM 11434 N N . ALA A 1 46 ? -0.972 11.816 4.010 1.00 0.30 54 ALA A N 11
ATOM 11435 C CA . ALA A 1 46 ? -0.474 11.593 5.358 1.00 0.27 54 ALA A CA 11
ATOM 11436 C C . ALA A 1 46 ? 0.941 11.025 5.327 1.00 0.23 54 ALA A C 11
ATOM 11437 O O . ALA A 1 46 ? 1.283 10.213 4.467 1.00 0.24 54 ALA A O 11
ATOM 11444 N N . ASP A 1 47 ? 1.768 11.475 6.255 1.00 0.24 55 ASP A N 11
ATOM 11445 C CA . ASP A 1 47 ? 3.165 11.066 6.290 1.00 0.24 55 ASP A CA 11
ATOM 11446 C C . ASP A 1 47 ? 3.552 10.435 7.617 1.00 0.21 55 ASP A C 11
ATOM 11447 O O . ASP A 1 47 ? 4.561 10.802 8.223 1.00 0.25 55 ASP A O 11
ATOM 11456 N N . ASP A 1 48 ? 2.745 9.492 8.076 1.00 0.19 56 ASP A N 11
ATOM 11457 C CA . ASP A 1 48 ? 3.127 8.668 9.218 1.00 0.22 56 ASP A CA 11
ATOM 11458 C C . ASP A 1 48 ? 4.165 7.644 8.757 1.00 0.17 56 ASP A C 11
ATOM 11459 O O . ASP A 1 48 ? 3.946 6.948 7.770 1.00 0.21 56 ASP A O 11
ATOM 11468 N N . ASN A 1 49 ? 5.290 7.594 9.464 1.00 0.23 57 ASN A N 11
ATOM 11469 C CA . ASN A 1 49 ? 6.487 6.851 9.053 1.00 0.20 57 ASN A CA 11
ATOM 11470 C C . ASN A 1 49 ? 6.259 5.504 8.354 1.00 0.17 57 ASN A C 11
ATOM 11471 O O . ASN A 1 49 ? 6.903 5.244 7.344 1.00 0.18 57 ASN A O 11
ATOM 11482 N N . ASP A 1 50 ? 5.392 4.635 8.863 1.00 0.18 58 ASP A N 11
ATOM 11483 C CA . ASP A 1 50 ? 5.225 3.312 8.239 1.00 0.19 58 ASP A CA 11
ATOM 11484 C C . ASP A 1 50 ? 4.788 3.469 6.786 1.00 0.16 58 ASP A C 11
ATOM 11485 O O . ASP A 1 50 ? 5.224 2.740 5.895 1.00 0.19 58 ASP A O 11
ATOM 11494 N N . ALA A 1 51 ? 3.958 4.460 6.580 1.00 0.13 59 ALA A N 11
ATOM 11495 C CA . ALA A 1 51 ? 3.494 4.823 5.255 1.00 0.11 59 ALA A CA 11
ATOM 11496 C C . ALA A 1 51 ? 4.589 5.484 4.433 1.00 0.12 59 ALA A C 11
ATOM 11497 O O . ALA A 1 51 ? 4.642 5.308 3.215 1.00 0.13 59 ALA A O 11
ATOM 11504 N N . VAL A 1 52 ? 5.475 6.233 5.081 1.00 0.14 60 VAL A N 11
ATOM 11505 C CA . VAL A 1 52 ? 6.495 6.952 4.336 1.00 0.17 60 VAL A CA 11
ATOM 11506 C C . VAL A 1 52 ? 7.569 5.989 3.862 1.00 0.18 60 VAL A C 11
ATOM 11507 O O . VAL A 1 52 ? 8.090 6.122 2.758 1.00 0.20 60 VAL A O 11
ATOM 11520 N N . LYS A 1 53 ? 7.891 5.014 4.708 1.00 0.19 61 LYS A N 11
ATOM 11521 C CA . LYS A 1 53 ? 8.826 3.971 4.349 1.00 0.22 61 LYS A CA 11
ATOM 11522 C C . LYS A 1 53 ? 8.256 3.125 3.223 1.00 0.20 61 LYS A C 11
ATOM 11523 O O . LYS A 1 53 ? 8.986 2.626 2.364 1.00 0.28 61 LYS A O 11
ATOM 11542 N N . PHE A 1 54 ? 6.939 2.967 3.241 1.00 0.14 62 PHE A N 11
ATOM 11543 C CA . PHE A 1 54 ? 6.233 2.300 2.168 1.00 0.13 62 PHE A CA 11
ATOM 11544 C C . PHE A 1 54 ? 6.427 3.075 0.883 1.00 0.13 62 PHE A C 11
ATOM 11545 O O . PHE A 1 54 ? 6.880 2.531 -0.116 1.00 0.15 62 PHE A O 11
ATOM 11562 N N . ARG A 1 55 ? 6.073 4.352 0.934 1.00 0.12 63 ARG A N 11
ATOM 11563 C CA . ARG A 1 55 ? 6.256 5.268 -0.180 1.00 0.15 63 ARG A CA 11
ATOM 11564 C C . ARG A 1 55 ? 7.680 5.191 -0.726 1.00 0.14 63 ARG A C 11
ATOM 11565 O O . ARG A 1 55 ? 7.884 4.868 -1.893 1.00 0.16 63 ARG A O 11
ATOM 11586 N N . SER A 1 56 ? 8.638 5.502 0.131 1.00 0.13 64 SER A N 11
ATOM 11587 C CA . SER A 1 56 ? 10.055 5.502 -0.231 1.00 0.16 64 SER A CA 11
ATOM 11588 C C . SER A 1 56 ? 10.497 4.237 -0.983 1.00 0.17 64 SER A C 11
ATOM 11589 O O . SER A 1 56 ? 11.331 4.310 -1.885 1.00 0.28 64 SER A O 11
ATOM 11597 N N . TRP A 1 57 ? 9.940 3.088 -0.628 1.00 0.13 65 TRP A N 11
ATOM 11598 C CA . TRP A 1 57 ? 10.266 1.844 -1.317 1.00 0.14 65 TRP A CA 11
ATOM 11599 C C . TRP A 1 57 ? 9.392 1.641 -2.554 1.00 0.13 65 TRP A C 11
ATOM 11600 O O . TRP A 1 57 ? 9.897 1.386 -3.644 1.00 0.15 65 TRP A O 11
ATOM 11621 N N . TRP A 1 58 ? 8.093 1.811 -2.390 1.00 0.12 66 TRP A N 11
ATOM 11622 C CA . TRP A 1 58 ? 7.117 1.454 -3.412 1.00 0.13 66 TRP A CA 11
ATOM 11623 C C . TRP A 1 58 ? 7.122 2.443 -4.570 1.00 0.12 66 TRP A C 11
ATOM 11624 O O . TRP A 1 58 ? 6.722 2.107 -5.687 1.00 0.19 66 TRP A O 11
ATOM 11645 N N . ASN A 1 59 ? 7.604 3.646 -4.317 1.00 0.17 67 ASN A N 11
ATOM 11646 C CA . ASN A 1 59 ? 7.554 4.707 -5.313 1.00 0.17 67 ASN A CA 11
ATOM 11647 C C . ASN A 1 59 ? 8.856 4.805 -6.075 1.00 0.18 67 ASN A C 11
ATOM 11648 O O . ASN A 1 59 ? 9.027 5.669 -6.929 1.00 0.22 67 ASN A O 11
ATOM 11659 N N . SER A 1 60 ? 9.787 3.936 -5.748 1.00 0.18 68 SER A N 11
ATOM 11660 C CA . SER A 1 60 ? 11.014 3.842 -6.517 1.00 0.22 68 SER A CA 11
ATOM 11661 C C . SER A 1 60 ? 10.858 2.793 -7.602 1.00 0.22 68 SER A C 11
ATOM 11662 O O . SER A 1 60 ? 11.606 2.760 -8.576 1.00 0.24 68 SER A O 11
ATOM 11670 N N . ARG A 1 61 ? 9.861 1.951 -7.423 1.00 0.20 69 ARG A N 11
ATOM 11671 C CA . ARG A 1 61 ? 9.642 0.820 -8.295 1.00 0.22 69 ARG A CA 11
ATOM 11672 C C . ARG A 1 61 ? 8.347 0.982 -9.080 1.00 0.24 69 ARG A C 11
ATOM 11673 O O . ARG A 1 61 ? 8.347 1.133 -10.299 1.00 0.27 69 ARG A O 11
ATOM 11694 N N . THR A 1 62 ? 7.252 0.964 -8.344 1.00 0.24 70 THR A N 11
ATOM 11695 C CA . THR A 1 62 ? 5.914 0.972 -8.918 1.00 0.26 70 THR A CA 11
ATOM 11696 C C . THR A 1 62 ? 5.325 2.367 -8.977 1.00 0.25 70 THR A C 11
ATOM 11697 O O . THR A 1 62 ? 4.957 2.849 -10.049 1.00 0.29 70 THR A O 11
ATOM 11708 N N . LYS A 1 63 ? 5.224 2.986 -7.802 1.00 0.24 71 LYS A N 11
ATOM 11709 C CA . LYS A 1 63 ? 4.524 4.251 -7.631 1.00 0.27 71 LYS A CA 11
ATOM 11710 C C . LYS A 1 63 ? 3.019 4.050 -7.718 1.00 0.30 71 LYS A C 11
ATOM 11711 O O . LYS A 1 63 ? 2.278 4.969 -8.065 1.00 0.52 71 LYS A O 11
ATOM 11730 N N . MET A 1 64 ? 2.602 2.819 -7.385 1.00 0.31 72 MET A N 11
ATOM 11731 C CA . MET A 1 64 ? 1.191 2.423 -7.206 1.00 0.32 72 MET A CA 11
ATOM 11732 C C . MET A 1 64 ? 0.221 2.974 -8.258 1.00 0.39 72 MET A C 11
ATOM 11733 O O . MET A 1 64 ? 0.612 3.389 -9.350 1.00 0.72 72 MET A O 11
ATOM 11747 N N . ALA A 1 65 ? -1.057 2.922 -7.911 1.00 0.48 73 ALA A N 11
ATOM 11748 C CA . ALA A 1 65 ? -2.142 3.303 -8.786 1.00 0.56 73 ALA A CA 11
ATOM 11749 C C . ALA A 1 65 ? -3.333 3.684 -7.945 1.00 0.61 73 ALA A C 11
ATOM 11750 O O . ALA A 1 65 ? -4.311 2.951 -7.906 1.00 0.93 73 ALA A O 11
ATOM 11757 N N . ASN A 1 66 ? -3.199 4.848 -7.292 1.00 0.64 74 ASN A N 11
ATOM 11758 C CA . ASN A 1 66 ? -4.149 5.398 -6.307 1.00 0.74 74 ASN A CA 11
ATOM 11759 C C . ASN A 1 66 ? -5.598 4.987 -6.575 1.00 0.92 74 ASN A C 11
ATOM 11760 O O . ASN A 1 66 ? -6.367 5.768 -7.137 1.00 1.68 74 ASN A O 11
ATOM 11771 N N . ASP A 1 67 ? -5.949 3.764 -6.161 1.00 0.91 75 ASP A N 11
ATOM 11772 C CA . ASP A 1 67 ? -7.276 3.178 -6.385 1.00 0.98 75 ASP A CA 11
ATOM 11773 C C . ASP A 1 67 ? -7.774 3.413 -7.810 1.00 0.96 75 ASP A C 11
ATOM 11774 O O . ASP A 1 67 ? -8.966 3.629 -8.035 1.00 1.14 75 ASP A O 11
ATOM 11783 N N . TYR A 1 68 ? -6.858 3.372 -8.779 1.00 0.81 76 TYR A N 11
ATOM 11784 C CA . TYR A 1 68 ? -7.249 3.439 -10.177 1.00 0.88 76 TYR A CA 11
ATOM 11785 C C . TYR A 1 68 ? -7.642 2.057 -10.679 1.00 0.93 76 TYR A C 11
ATOM 11786 O O . TYR A 1 68 ? -8.833 1.700 -10.559 1.00 1.47 76 TYR A O 11
ATOM 11804 N N . GLY A 1 2 ? -11.897 6.121 -4.100 1.00 1.46 10 GLY A N 12
ATOM 11805 C CA . GLY A 1 2 ? -10.861 5.379 -3.341 1.00 1.08 10 GLY A CA 12
ATOM 11806 C C . GLY A 1 2 ? -11.458 4.253 -2.523 1.00 0.90 10 GLY A C 12
ATOM 11807 O O . GLY A 1 2 ? -12.674 4.060 -2.523 1.00 1.21 10 GLY A O 12
ATOM 11811 N N . THR A 1 3 ? -10.612 3.508 -1.822 1.00 0.72 11 THR A N 12
ATOM 11812 C CA . THR A 1 3 ? -11.064 2.400 -1.021 1.00 0.56 11 THR A CA 12
ATOM 11813 C C . THR A 1 3 ? -11.034 2.760 0.459 1.00 0.60 11 THR A C 12
ATOM 11814 O O . THR A 1 3 ? -11.162 3.923 0.834 1.00 1.21 11 THR A O 12
ATOM 11825 N N . TYR A 1 4 ? -10.826 1.751 1.284 1.00 0.44 12 TYR A N 12
ATOM 11826 C CA . TYR A 1 4 ? -10.940 1.882 2.730 1.00 0.37 12 TYR A CA 12
ATOM 11827 C C . TYR A 1 4 ? -9.810 1.134 3.415 1.00 0.37 12 TYR A C 12
ATOM 11828 O O . TYR A 1 4 ? -8.761 0.886 2.818 1.00 0.41 12 TYR A O 12
ATOM 11846 N N . ARG A 1 5 ? -10.062 0.755 4.659 1.00 0.38 13 ARG A N 12
ATOM 11847 C CA . ARG A 1 5 ? -9.170 -0.097 5.421 1.00 0.40 13 ARG A CA 12
ATOM 11848 C C . ARG A 1 5 ? -9.889 -0.517 6.687 1.00 0.54 13 ARG A C 12
ATOM 11849 O O . ARG A 1 5 ? -10.583 0.293 7.295 1.00 0.76 13 ARG A O 12
ATOM 11870 N N . GLY A 1 6 ? -9.749 -1.771 7.076 1.00 0.54 14 GLY A N 12
ATOM 11871 C CA . GLY A 1 6 ? -10.391 -2.214 8.297 1.00 0.68 14 GLY A CA 12
ATOM 11872 C C . GLY A 1 6 ? -11.787 -2.741 8.071 1.00 0.77 14 GLY A C 12
ATOM 11873 O O . GLY A 1 6 ? -12.734 -2.282 8.710 1.00 1.39 14 GLY A O 12
ATOM 11877 N N . ARG A 1 7 ? -11.916 -3.709 7.176 1.00 0.70 15 ARG A N 12
ATOM 11878 C CA . ARG A 1 7 ? -13.223 -4.220 6.787 1.00 0.80 15 ARG A CA 12
ATOM 11879 C C . ARG A 1 7 ? -13.096 -5.344 5.776 1.00 0.91 15 ARG A C 12
ATOM 11880 O O . ARG A 1 7 ? -14.019 -5.602 5.004 1.00 1.43 15 ARG A O 12
ATOM 11901 N N . GLY A 1 8 ? -11.956 -6.018 5.786 1.00 0.78 16 GLY A N 12
ATOM 11902 C CA . GLY A 1 8 ? -11.696 -7.017 4.772 1.00 0.88 16 GLY A CA 12
ATOM 11903 C C . GLY A 1 8 ? -11.551 -6.369 3.416 1.00 0.76 16 GLY A C 12
ATOM 11904 O O . GLY A 1 8 ? -11.877 -6.966 2.391 1.00 1.05 16 GLY A O 12
ATOM 11908 N N . VAL A 1 9 ? -11.092 -5.118 3.446 1.00 0.43 17 VAL A N 12
ATOM 11909 C CA . VAL A 1 9 ? -10.887 -4.302 2.243 1.00 0.29 17 VAL A CA 12
ATOM 11910 C C . VAL A 1 9 ? -10.345 -5.077 1.063 1.00 0.25 17 VAL A C 12
ATOM 11911 O O . VAL A 1 9 ? -9.457 -5.924 1.193 1.00 0.33 17 VAL A O 12
ATOM 11924 N N . ALA A 1 10 ? -10.888 -4.751 -0.089 1.00 0.25 18 ALA A N 12
ATOM 11925 C CA . ALA A 1 10 ? -10.471 -5.356 -1.333 1.00 0.27 18 ALA A CA 12
ATOM 11926 C C . ALA A 1 10 ? -9.534 -4.425 -2.080 1.00 0.23 18 ALA A C 12
ATOM 11927 O O . ALA A 1 10 ? -8.884 -4.837 -3.043 1.00 0.25 18 ALA A O 12
ATOM 11934 N N . LEU A 1 11 ? -9.485 -3.157 -1.627 1.00 0.21 19 LEU A N 12
ATOM 11935 C CA . LEU A 1 11 ? -8.577 -2.163 -2.194 1.00 0.20 19 LEU A CA 12
ATOM 11936 C C . LEU A 1 11 ? -8.927 -1.953 -3.684 1.00 0.25 19 LEU A C 12
ATOM 11937 O O . LEU A 1 11 ? -9.845 -2.592 -4.198 1.00 0.49 19 LEU A O 12
ATOM 11953 N N . THR A 1 12 ? -8.283 -1.018 -4.360 1.00 0.37 20 THR A N 12
ATOM 11954 C CA . THR A 1 12 ? -8.388 -0.945 -5.806 1.00 0.37 20 THR A CA 12
ATOM 11955 C C . THR A 1 12 ? -7.737 -2.201 -6.435 1.00 0.35 20 THR A C 12
ATOM 11956 O O . THR A 1 12 ? -7.425 -3.166 -5.729 1.00 0.44 20 THR A O 12
ATOM 11967 N N . ASP A 1 13 ? -7.551 -2.223 -7.741 1.00 0.35 21 ASP A N 12
ATOM 11968 C CA . ASP A 1 13 ? -7.094 -3.439 -8.408 1.00 0.37 21 ASP A CA 12
ATOM 11969 C C . ASP A 1 13 ? -5.614 -3.734 -8.160 1.00 0.32 21 ASP A C 12
ATOM 11970 O O . ASP A 1 13 ? -5.274 -4.801 -7.649 1.00 0.37 21 ASP A O 12
ATOM 11979 N N . ASP A 1 14 ? -4.739 -2.795 -8.506 1.00 0.29 22 ASP A N 12
ATOM 11980 C CA . ASP A 1 14 ? -3.298 -3.062 -8.501 1.00 0.28 22 ASP A CA 12
ATOM 11981 C C . ASP A 1 14 ? -2.741 -3.297 -7.101 1.00 0.22 22 ASP A C 12
ATOM 11982 O O . ASP A 1 14 ? -2.280 -4.394 -6.800 1.00 0.22 22 ASP A O 12
ATOM 11991 N N . GLU A 1 15 ? -2.793 -2.268 -6.261 1.00 0.23 23 GLU A N 12
ATOM 11992 C CA . GLU A 1 15 ? -2.184 -2.313 -4.921 1.00 0.24 23 GLU A CA 12
ATOM 11993 C C . GLU A 1 15 ? -2.484 -3.584 -4.134 1.00 0.17 23 GLU A C 12
ATOM 11994 O O . GLU A 1 15 ? -1.666 -4.002 -3.328 1.00 0.17 23 GLU A O 12
ATOM 12006 N N . TYR A 1 16 ? -3.646 -4.184 -4.327 1.00 0.13 24 TYR A N 12
ATOM 12007 C CA . TYR A 1 16 ? -3.997 -5.375 -3.570 1.00 0.12 24 TYR A CA 12
ATOM 12008 C C . TYR A 1 16 ? -3.110 -6.544 -4.013 1.00 0.12 24 TYR A C 12
ATOM 12009 O O . TYR A 1 16 ? -2.463 -7.201 -3.194 1.00 0.14 24 TYR A O 12
ATOM 12027 N N . ASP A 1 17 ? -3.077 -6.777 -5.316 1.00 0.14 25 ASP A N 12
ATOM 12028 C CA . ASP A 1 17 ? -2.139 -7.731 -5.905 1.00 0.18 25 ASP A CA 12
ATOM 12029 C C . ASP A 1 17 ? -0.702 -7.354 -5.546 1.00 0.16 25 ASP A C 12
ATOM 12030 O O . ASP A 1 17 ? 0.100 -8.193 -5.124 1.00 0.17 25 ASP A O 12
ATOM 12039 N N . GLU A 1 18 ? -0.396 -6.077 -5.690 1.00 0.15 26 GLU A N 12
ATOM 12040 C CA . GLU A 1 18 ? 0.948 -5.572 -5.457 1.00 0.15 26 GLU A CA 12
ATOM 12041 C C . GLU A 1 18 ? 1.338 -5.666 -3.980 1.00 0.12 26 GLU A C 12
ATOM 12042 O O . GLU A 1 18 ? 2.520 -5.717 -3.647 1.00 0.12 26 GLU A O 12
ATOM 12054 N N . TRP A 1 19 ? 0.344 -5.686 -3.101 1.00 0.11 27 TRP A N 12
ATOM 12055 C CA . TRP A 1 19 ? 0.572 -5.889 -1.673 1.00 0.10 27 TRP A CA 12
ATOM 12056 C C . TRP A 1 19 ? 1.155 -7.264 -1.426 1.00 0.10 27 TRP A C 12
ATOM 12057 O O . TRP A 1 19 ? 2.014 -7.442 -0.562 1.00 0.11 27 TRP A O 12
ATOM 12078 N N . ARG A 1 20 ? 0.684 -8.233 -2.191 1.00 0.12 28 ARG A N 12
ATOM 12079 C CA . ARG A 1 20 ? 1.204 -9.582 -2.102 1.00 0.13 28 ARG A CA 12
ATOM 12080 C C . ARG A 1 20 ? 2.704 -9.570 -2.406 1.00 0.13 28 ARG A C 12
ATOM 12081 O O . ARG A 1 20 ? 3.489 -10.276 -1.765 1.00 0.15 28 ARG A O 12
ATOM 12102 N N . GLU A 1 21 ? 3.099 -8.730 -3.361 1.00 0.13 29 GLU A N 12
ATOM 12103 C CA . GLU A 1 21 ? 4.517 -8.528 -3.660 1.00 0.14 29 GLU A CA 12
ATOM 12104 C C . GLU A 1 21 ? 5.198 -7.725 -2.547 1.00 0.12 29 GLU A C 12
ATOM 12105 O O . GLU A 1 21 ? 6.335 -8.007 -2.181 1.00 0.13 29 GLU A O 12
ATOM 12117 N N . HIS A 1 22 ? 4.506 -6.699 -2.047 1.00 0.12 30 HIS A N 12
ATOM 12118 C CA . HIS A 1 22 ? 4.962 -5.947 -0.868 1.00 0.11 30 HIS A CA 12
ATOM 12119 C C . HIS A 1 22 ? 5.376 -6.901 0.248 1.00 0.12 30 HIS A C 12
ATOM 12120 O O . HIS A 1 22 ? 6.364 -6.658 0.940 1.00 0.13 30 HIS A O 12
ATOM 12135 N N . ASN A 1 23 ? 4.617 -7.979 0.414 1.00 0.14 31 ASN A N 12
ATOM 12136 C CA . ASN A 1 23 ? 4.945 -9.008 1.394 1.00 0.17 31 ASN A CA 12
ATOM 12137 C C . ASN A 1 23 ? 6.324 -9.583 1.124 1.00 0.16 31 ASN A C 12
ATOM 12138 O O . ASN A 1 23 ? 7.169 -9.648 2.018 1.00 0.18 31 ASN A O 12
ATOM 12149 N N . ALA A 1 24 ? 6.548 -9.962 -0.123 1.00 0.17 32 ALA A N 12
ATOM 12150 C CA . ALA A 1 24 ? 7.817 -10.538 -0.537 1.00 0.18 32 ALA A CA 12
ATOM 12151 C C . ALA A 1 24 ? 8.950 -9.524 -0.439 1.00 0.16 32 ALA A C 12
ATOM 12152 O O . ALA A 1 24 ? 9.911 -9.721 0.304 1.00 0.19 32 ALA A O 12
ATOM 12159 N N . SER A 1 25 ? 8.817 -8.437 -1.189 1.00 0.13 33 SER A N 12
ATOM 12160 C CA . SER A 1 25 ? 9.878 -7.444 -1.326 1.00 0.14 33 SER A CA 12
ATOM 12161 C C . SER A 1 25 ? 10.322 -6.847 0.014 1.00 0.18 33 SER A C 12
ATOM 12162 O O . SER A 1 25 ? 11.493 -6.512 0.179 1.00 0.27 33 SER A O 12
ATOM 12170 N N . ARG A 1 26 ? 9.408 -6.712 0.968 1.00 0.19 34 ARG A N 12
ATOM 12171 C CA . ARG A 1 26 ? 9.752 -6.100 2.248 1.00 0.23 34 ARG A CA 12
ATOM 12172 C C . ARG A 1 26 ? 9.957 -7.143 3.340 1.00 0.26 34 ARG A C 12
ATOM 12173 O O . ARG A 1 26 ? 10.225 -6.796 4.492 1.00 0.31 34 ARG A O 12
ATOM 12194 N N . LYS A 1 27 ? 9.820 -8.418 2.970 1.00 0.26 35 LYS A N 12
ATOM 12195 C CA . LYS A 1 27 ? 10.164 -9.542 3.846 1.00 0.30 35 LYS A CA 12
ATOM 12196 C C . LYS A 1 27 ? 9.323 -9.544 5.116 1.00 0.34 35 LYS A C 12
ATOM 12197 O O . LYS A 1 27 ? 9.752 -10.044 6.157 1.00 0.58 35 LYS A O 12
ATOM 12216 N N . LEU A 1 28 ? 8.135 -8.974 5.029 1.00 0.26 36 LEU A N 12
ATOM 12217 C CA . LEU A 1 28 ? 7.211 -8.923 6.148 1.00 0.31 36 LEU A CA 12
ATOM 12218 C C . LEU A 1 28 ? 6.065 -9.900 5.927 1.00 0.34 36 LEU A C 12
ATOM 12219 O O . LEU A 1 28 ? 6.121 -10.760 5.044 1.00 0.36 36 LEU A O 12
ATOM 12235 N N . ASP A 1 29 ? 5.035 -9.760 6.731 1.00 0.41 37 ASP A N 12
ATOM 12236 C CA . ASP A 1 29 ? 3.864 -10.622 6.657 1.00 0.47 37 ASP A CA 12
ATOM 12237 C C . ASP A 1 29 ? 2.643 -9.781 6.980 1.00 0.51 37 ASP A C 12
ATOM 12238 O O . ASP A 1 29 ? 1.751 -10.178 7.728 1.00 1.00 37 ASP A O 12
ATOM 12247 N N . LEU A 1 30 ? 2.644 -8.589 6.411 1.00 0.26 38 LEU A N 12
ATOM 12248 C CA . LEU A 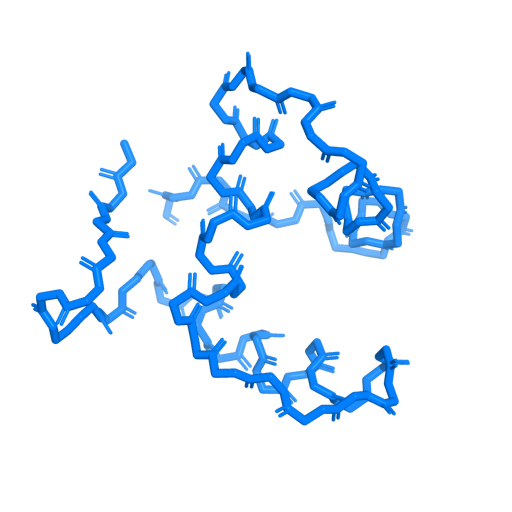1 30 ? 1.624 -7.598 6.683 1.00 0.26 38 LEU A CA 12
ATOM 12249 C C . LEU A 1 30 ? 0.324 -7.971 5.990 1.00 0.26 38 LEU A C 12
ATOM 12250 O O . LEU A 1 30 ? 0.329 -8.606 4.933 1.00 0.32 38 LEU A O 12
ATOM 12266 N N . SER A 1 31 ? -0.787 -7.555 6.567 1.00 0.22 39 SER A N 12
ATOM 12267 C CA . SER A 1 31 ? -2.077 -7.811 5.965 1.00 0.21 39 SER A CA 12
ATOM 12268 C C . SER A 1 31 ? -2.408 -6.699 4.987 1.00 0.17 39 SER A C 12
ATOM 12269 O O . SER A 1 31 ? -1.715 -5.676 4.958 1.00 0.25 39 SER A O 12
ATOM 12277 N N . VAL A 1 32 ? -3.447 -6.879 4.198 1.00 0.18 40 VAL A N 12
ATOM 12278 C CA . VAL A 1 32 ? -3.745 -5.933 3.152 1.00 0.15 40 VAL A CA 12
ATOM 12279 C C . VAL A 1 32 ? -4.104 -4.587 3.744 1.00 0.15 40 VAL A C 12
ATOM 12280 O O . VAL A 1 32 ? -3.601 -3.564 3.305 1.00 0.13 40 VAL A O 12
ATOM 12293 N N . GLU A 1 33 ? -4.934 -4.610 4.769 1.00 0.17 41 GLU A N 12
ATOM 12294 C CA . GLU A 1 33 ? -5.372 -3.396 5.424 1.00 0.17 41 GLU A CA 12
ATOM 12295 C C . GLU A 1 33 ? -4.176 -2.544 5.846 1.00 0.14 41 GLU A C 12
ATOM 12296 O O . GLU A 1 33 ? -4.152 -1.340 5.600 1.00 0.14 41 GLU A O 12
ATOM 12308 N N . ASP A 1 34 ? -3.173 -3.170 6.456 1.00 0.15 42 ASP A N 12
ATOM 12309 C CA . ASP A 1 34 ? -1.943 -2.469 6.800 1.00 0.16 42 ASP A CA 12
ATOM 12310 C C . ASP A 1 34 ? -1.308 -1.828 5.569 1.00 0.13 42 ASP A C 12
ATOM 12311 O O . ASP A 1 34 ? -0.853 -0.687 5.626 1.00 0.16 42 ASP A O 12
ATOM 12320 N N . PHE A 1 35 ? -1.292 -2.556 4.452 1.00 0.11 43 PHE A N 12
ATOM 12321 C CA . PHE A 1 35 ? -0.789 -2.008 3.195 1.00 0.10 43 PHE A CA 12
ATOM 12322 C C . PHE A 1 35 ? -1.612 -0.800 2.799 1.00 0.08 43 PHE A C 12
ATOM 12323 O O . PHE A 1 35 ? -1.078 0.271 2.508 1.00 0.09 43 PHE A O 12
ATOM 12340 N N . LEU A 1 36 ? -2.916 -1.017 2.736 1.00 0.09 44 LEU A N 12
ATOM 12341 C CA . LEU A 1 36 ? -3.853 -0.024 2.243 1.00 0.11 44 LEU A CA 12
ATOM 12342 C C . LEU A 1 36 ? -3.715 1.261 3.020 1.00 0.11 44 LEU A C 12
ATOM 12343 O O . LEU A 1 36 ? -3.932 2.330 2.474 1.00 0.14 44 LEU A O 12
ATOM 12359 N N . MET A 1 37 ? -3.326 1.143 4.282 1.00 0.12 45 MET A N 12
ATOM 12360 C CA . MET A 1 37 ? -3.021 2.315 5.098 1.00 0.14 45 MET A CA 12
ATOM 12361 C C . MET A 1 37 ? -1.812 3.045 4.531 1.00 0.11 45 MET A C 12
ATOM 12362 O O . MET A 1 37 ? -1.877 4.235 4.233 1.00 0.12 45 MET A O 12
ATOM 12376 N N . LEU A 1 38 ? -0.715 2.309 4.390 1.00 0.10 46 LEU A N 12
ATOM 12377 C CA . LEU A 1 38 ? 0.534 2.846 3.851 1.00 0.11 46 LEU A CA 12
ATOM 12378 C C . LEU A 1 38 ? 0.305 3.610 2.548 1.00 0.12 46 LEU A C 12
ATOM 12379 O O . LEU A 1 38 ? 0.660 4.785 2.437 1.00 0.14 46 LEU A O 12
ATOM 12395 N N . ARG A 1 39 ? -0.295 2.944 1.568 1.00 0.12 47 ARG A N 12
ATOM 12396 C CA . ARG A 1 39 ? -0.544 3.568 0.277 1.00 0.15 47 ARG A CA 12
ATOM 12397 C C . ARG A 1 39 ? -1.573 4.692 0.398 1.00 0.15 47 ARG A C 12
ATOM 12398 O O . ARG A 1 39 ? -1.404 5.743 -0.213 1.00 0.20 47 ARG A O 12
ATOM 12419 N N . HIS A 1 40 ? -2.657 4.438 1.140 1.00 0.14 48 HIS A N 12
ATOM 12420 C CA . HIS A 1 40 ? -3.628 5.486 1.479 1.00 0.15 48 HIS A CA 12
ATOM 12421 C C . HIS A 1 40 ? -2.915 6.769 1.848 1.00 0.17 48 HIS A C 12
ATOM 12422 O O . HIS A 1 40 ? -3.001 7.751 1.131 1.00 0.20 48 HIS A O 12
ATOM 12437 N N . ARG A 1 41 ? -2.136 6.725 2.915 1.00 0.17 49 ARG A N 12
ATOM 12438 C CA . ARG A 1 41 ? -1.539 7.933 3.459 1.00 0.18 49 ARG A CA 12
ATOM 12439 C C . ARG A 1 41 ? -0.680 8.627 2.407 1.00 0.22 49 ARG A C 12
ATOM 12440 O O . ARG A 1 41 ? -0.744 9.841 2.242 1.00 0.28 49 ARG A O 12
ATOM 12461 N N . ALA A 1 42 ? 0.097 7.831 1.685 1.00 0.24 50 ALA A N 12
ATOM 12462 C CA . ALA A 1 42 ? 0.947 8.341 0.617 1.00 0.31 50 ALA A CA 12
ATOM 12463 C C . ALA A 1 42 ? 0.117 9.017 -0.482 1.00 0.35 50 ALA A C 12
ATOM 12464 O O . ALA A 1 42 ? 0.337 10.188 -0.798 1.00 0.42 50 ALA A O 12
ATOM 12471 N N . ALA A 1 43 ? -0.823 8.273 -1.068 1.00 0.34 51 ALA A N 12
ATOM 12472 C CA . ALA A 1 43 ? -1.709 8.803 -2.105 1.00 0.43 51 ALA A CA 12
ATOM 12473 C C . ALA A 1 43 ? -2.507 10.015 -1.631 1.00 0.41 51 ALA A C 12
ATOM 12474 O O . ALA A 1 43 ? -2.671 10.986 -2.372 1.00 0.47 51 ALA A O 12
ATOM 12481 N N . LEU A 1 44 ? -3.009 9.955 -0.407 1.00 0.36 52 LEU A N 12
ATOM 12482 C CA . LEU A 1 44 ? -3.892 10.996 0.102 1.00 0.39 52 LEU A CA 12
ATOM 12483 C C . LEU A 1 44 ? -3.088 12.224 0.523 1.00 0.40 52 LEU A C 12
ATOM 12484 O O . LEU A 1 44 ? -3.077 13.232 -0.182 1.00 0.46 52 LEU A O 12
ATOM 12500 N N . GLY A 1 45 ? -2.404 12.139 1.659 1.00 0.36 53 GLY A N 12
ATOM 12501 C CA . GLY A 1 45 ? -1.547 13.234 2.077 1.00 0.37 53 GLY A CA 12
ATOM 12502 C C . GLY A 1 45 ? -0.979 13.062 3.475 1.00 0.36 53 GLY A C 12
ATOM 12503 O O . GLY A 1 45 ? -0.454 14.012 4.053 1.00 0.55 53 GLY A O 12
ATOM 12507 N N . ALA A 1 46 ? -1.070 11.858 4.023 1.00 0.30 54 ALA A N 12
ATOM 12508 C CA . ALA A 1 46 ? -0.573 11.596 5.366 1.00 0.27 54 ALA A CA 12
ATOM 12509 C C . ALA A 1 46 ? 0.841 11.029 5.319 1.00 0.23 54 ALA A C 12
ATOM 12510 O O . ALA A 1 46 ? 1.144 10.144 4.521 1.00 0.24 54 ALA A O 12
ATOM 12517 N N . ASP A 1 47 ? 1.702 11.546 6.179 1.00 0.24 55 ASP A N 12
ATOM 12518 C CA . ASP A 1 47 ? 3.105 11.157 6.185 1.00 0.24 55 ASP A CA 12
ATOM 12519 C C . ASP A 1 47 ? 3.473 10.436 7.469 1.00 0.21 55 ASP A C 12
ATOM 12520 O O . ASP A 1 47 ? 4.470 10.756 8.114 1.00 0.25 55 ASP A O 12
ATOM 12529 N N . ASP A 1 48 ? 2.655 9.471 7.842 1.00 0.19 56 ASP A N 12
ATOM 12530 C CA . ASP A 1 48 ? 2.986 8.597 8.959 1.00 0.22 56 ASP A CA 12
ATOM 12531 C C . ASP A 1 48 ? 4.075 7.617 8.520 1.00 0.17 56 ASP A C 12
ATOM 12532 O O . ASP A 1 48 ? 3.953 6.985 7.478 1.00 0.21 56 ASP A O 12
ATOM 12541 N N . ASN A 1 49 ? 5.144 7.543 9.307 1.00 0.23 57 ASN A N 12
ATOM 12542 C CA . ASN A 1 49 ? 6.367 6.821 8.950 1.00 0.20 57 ASN A CA 12
ATOM 12543 C C . ASN A 1 49 ? 6.188 5.480 8.224 1.00 0.17 57 ASN A C 12
ATOM 12544 O O . ASN A 1 49 ? 6.900 5.227 7.258 1.00 0.18 57 ASN A O 12
ATOM 12555 N N . ASP A 1 50 ? 5.291 4.609 8.670 1.00 0.18 58 ASP A N 12
ATOM 12556 C CA . ASP A 1 50 ? 5.148 3.304 8.013 1.00 0.19 58 ASP A CA 12
ATOM 12557 C C . ASP A 1 50 ? 4.697 3.494 6.576 1.00 0.16 58 ASP A C 12
ATOM 12558 O O . ASP A 1 50 ? 5.118 2.774 5.669 1.00 0.19 58 ASP A O 12
ATOM 12567 N N . ALA A 1 51 ? 3.867 4.492 6.394 1.00 0.13 59 ALA A N 12
ATOM 12568 C CA . ALA A 1 51 ? 3.411 4.884 5.077 1.00 0.11 59 ALA A CA 12
ATOM 12569 C C . ALA A 1 51 ? 4.525 5.542 4.272 1.00 0.12 59 ALA A C 12
ATOM 12570 O O . ALA A 1 51 ? 4.622 5.334 3.062 1.00 0.13 59 ALA A O 12
ATOM 12577 N N . VAL A 1 52 ? 5.382 6.322 4.931 1.00 0.14 60 VAL A N 12
ATOM 12578 C CA . VAL A 1 52 ? 6.415 7.046 4.202 1.00 0.17 60 VAL A CA 12
ATOM 12579 C C . VAL A 1 52 ? 7.536 6.102 3.791 1.00 0.18 60 VAL A C 12
ATOM 12580 O O . VAL A 1 52 ? 8.097 6.231 2.707 1.00 0.20 60 VAL A O 12
ATOM 12593 N N . LYS A 1 53 ? 7.865 5.158 4.668 1.00 0.19 61 LYS A N 12
ATOM 12594 C CA . LYS A 1 53 ? 8.849 4.138 4.352 1.00 0.22 61 LYS A CA 12
ATOM 12595 C C . LYS A 1 53 ? 8.304 3.169 3.311 1.00 0.20 61 LYS A C 12
ATOM 12596 O O . LYS A 1 53 ? 9.058 2.614 2.510 1.00 0.28 61 LYS A O 12
ATOM 12615 N N . PHE A 1 54 ? 6.988 2.978 3.318 1.00 0.14 62 PHE A N 12
ATOM 12616 C CA . PHE A 1 54 ? 6.323 2.258 2.249 1.00 0.13 62 PHE A CA 12
ATOM 12617 C C . PHE A 1 54 ? 6.536 3.005 0.953 1.00 0.13 62 PHE A C 12
ATOM 12618 O O . PHE A 1 54 ? 7.014 2.449 -0.028 1.00 0.15 62 PHE A O 12
ATOM 12635 N N . ARG A 1 55 ? 6.157 4.272 0.976 1.00 0.12 63 ARG A N 12
ATOM 12636 C CA . ARG A 1 55 ? 6.349 5.177 -0.139 1.00 0.15 63 ARG A CA 12
ATOM 12637 C C . ARG A 1 55 ? 7.779 5.103 -0.663 1.00 0.14 63 ARG A C 12
ATOM 12638 O O . ARG A 1 55 ? 8.000 4.811 -1.827 1.00 0.16 63 ARG A O 12
ATOM 12659 N N . SER A 1 56 ? 8.726 5.388 0.213 1.00 0.13 64 SER A N 12
ATOM 12660 C CA . SER A 1 56 ? 10.156 5.298 -0.092 1.00 0.16 64 SER A CA 12
ATOM 12661 C C . SER A 1 56 ? 10.506 4.063 -0.940 1.00 0.17 64 SER A C 12
ATOM 12662 O O . SER A 1 56 ? 11.214 4.171 -1.945 1.00 0.28 64 SER A O 12
ATOM 12670 N N . TRP A 1 57 ? 10.000 2.903 -0.545 1.00 0.13 65 TRP A N 12
ATOM 12671 C CA . TRP A 1 57 ? 10.286 1.656 -1.250 1.00 0.14 65 TRP A CA 12
ATOM 12672 C C . TRP A 1 57 ? 9.415 1.493 -2.498 1.00 0.13 65 TRP A C 12
ATOM 12673 O O . TRP A 1 57 ? 9.918 1.207 -3.582 1.00 0.15 65 TRP A O 12
ATOM 12694 N N . TRP A 1 58 ? 8.125 1.728 -2.350 1.00 0.12 66 TRP A N 12
ATOM 12695 C CA . TRP A 1 58 ? 7.150 1.413 -3.388 1.00 0.13 66 TRP A CA 12
ATOM 12696 C C . TRP A 1 58 ? 7.127 2.468 -4.484 1.00 0.12 66 TRP A C 12
ATOM 12697 O O . TRP A 1 58 ? 6.771 2.179 -5.622 1.00 0.19 66 TRP A O 12
ATOM 12718 N N . ASN A 1 59 ? 7.537 3.679 -4.154 1.00 0.17 67 ASN A N 12
ATOM 12719 C CA . ASN A 1 59 ? 7.479 4.788 -5.099 1.00 0.17 67 ASN A CA 12
ATOM 12720 C C . ASN A 1 59 ? 8.788 4.934 -5.831 1.00 0.18 67 ASN A C 12
ATOM 12721 O O . ASN A 1 59 ? 8.949 5.799 -6.685 1.00 0.22 67 ASN A O 12
ATOM 12732 N N . SER A 1 60 ? 9.738 4.109 -5.474 1.00 0.18 68 SER A N 12
ATOM 12733 C CA . SER A 1 60 ? 10.990 4.085 -6.184 1.00 0.22 68 SER A CA 12
ATOM 12734 C C . SER A 1 60 ? 10.927 3.021 -7.273 1.00 0.22 68 SER A C 12
ATOM 12735 O O . SER A 1 60 ? 11.748 2.986 -8.188 1.00 0.24 68 SER A O 12
ATOM 12743 N N . ARG A 1 61 ? 9.933 2.151 -7.152 1.00 0.20 69 ARG A N 12
ATOM 12744 C CA . ARG A 1 61 ? 9.771 1.035 -8.065 1.00 0.22 69 ARG A CA 12
ATOM 12745 C C . ARG A 1 61 ? 8.507 1.202 -8.900 1.00 0.24 69 ARG A C 12
ATOM 12746 O O . ARG A 1 61 ? 8.560 1.331 -10.121 1.00 0.27 69 ARG A O 12
ATOM 12767 N N . THR A 1 62 ? 7.386 1.236 -8.208 1.00 0.24 70 THR A N 12
ATOM 12768 C CA . THR A 1 62 ? 6.068 1.244 -8.830 1.00 0.26 70 THR A CA 12
ATOM 12769 C C . THR A 1 62 ? 5.432 2.617 -8.804 1.00 0.25 70 THR A C 12
ATOM 12770 O O . THR A 1 62 ? 5.112 3.185 -9.848 1.00 0.29 70 THR A O 12
ATOM 12781 N N . LYS A 1 63 ? 5.235 3.111 -7.582 1.00 0.24 71 LYS A N 12
ATOM 12782 C CA . LYS A 1 63 ? 4.474 4.325 -7.319 1.00 0.27 71 LYS A CA 12
ATOM 12783 C C . LYS A 1 63 ? 2.991 4.057 -7.478 1.00 0.30 71 LYS A C 12
ATOM 12784 O O . LYS A 1 63 ? 2.217 4.967 -7.779 1.00 0.52 71 LYS A O 12
ATOM 12803 N N . MET A 1 64 ? 2.623 2.786 -7.258 1.00 0.31 72 MET A N 12
ATOM 12804 C CA . MET A 1 64 ? 1.226 2.319 -7.188 1.00 0.32 72 MET A CA 12
ATOM 12805 C C . MET A 1 64 ? 0.340 2.837 -8.327 1.00 0.39 72 MET A C 12
ATOM 12806 O O . MET A 1 64 ? 0.816 3.355 -9.336 1.00 0.72 72 MET A O 12
ATOM 12820 N N . ALA A 1 65 ? -0.953 2.617 -8.167 1.00 0.48 73 ALA A N 12
ATOM 12821 C CA . ALA A 1 65 ? -1.957 3.086 -9.087 1.00 0.56 73 ALA A CA 12
ATOM 12822 C C . ALA A 1 65 ? -3.163 3.543 -8.294 1.00 0.61 73 ALA A C 12
ATOM 12823 O O . ALA A 1 65 ? -4.233 2.941 -8.389 1.00 0.93 73 ALA A O 12
ATOM 12830 N N . ASN A 1 66 ? -2.943 4.633 -7.538 1.00 0.64 74 ASN A N 12
ATOM 12831 C CA . ASN A 1 66 ? -3.871 5.182 -6.531 1.00 0.74 74 ASN A CA 12
ATOM 12832 C C . ASN A 1 66 ? -5.267 4.564 -6.580 1.00 0.92 74 ASN A C 12
ATOM 12833 O O . ASN A 1 66 ? -5.658 3.814 -5.690 1.00 1.68 74 ASN A O 12
ATOM 12844 N N . ASP A 1 67 ? -6.016 4.885 -7.616 1.00 0.91 75 ASP A N 12
ATOM 12845 C CA . ASP A 1 67 ? -7.338 4.306 -7.802 1.00 0.98 75 ASP A CA 12
ATOM 12846 C C . ASP A 1 67 ? -7.543 3.956 -9.269 1.00 0.96 75 ASP A C 12
ATOM 12847 O O . ASP A 1 67 ? -8.673 3.867 -9.752 1.00 1.14 75 ASP A O 12
ATOM 12856 N N . TYR A 1 68 ? -6.440 3.741 -9.969 1.00 0.81 76 TYR A N 12
ATOM 12857 C CA . TYR A 1 68 ? -6.478 3.519 -11.397 1.00 0.88 76 TYR A CA 12
ATOM 12858 C C . TYR A 1 68 ? -6.463 2.032 -11.712 1.00 0.93 76 TYR A C 12
ATOM 12859 O O . TYR A 1 68 ? -5.398 1.402 -11.579 1.00 1.47 76 TYR A O 12
ATOM 12877 N N . GLY A 1 2 ? -10.863 6.489 -4.245 1.00 1.46 10 GLY A N 13
ATOM 12878 C CA . GLY A 1 2 ? -10.647 6.319 -2.789 1.00 1.08 10 GLY A CA 13
ATOM 12879 C C . GLY A 1 2 ? -11.130 4.970 -2.302 1.00 0.90 10 GLY A C 13
ATOM 12880 O O . GLY A 1 2 ? -12.041 4.383 -2.888 1.00 1.21 10 GLY A O 13
ATOM 12884 N N . THR A 1 3 ? -10.523 4.471 -1.235 1.00 0.72 11 THR A N 13
ATOM 12885 C CA . THR A 1 3 ? -10.872 3.185 -0.695 1.00 0.56 11 THR A CA 13
ATOM 12886 C C . THR A 1 3 ? -11.162 3.287 0.789 1.00 0.60 11 THR A C 13
ATOM 12887 O O . THR A 1 3 ? -11.470 4.354 1.317 1.00 1.21 11 THR A O 13
ATOM 12898 N N . TYR A 1 4 ? -11.026 2.160 1.440 1.00 0.44 12 TYR A N 13
ATOM 12899 C CA . TYR A 1 4 ? -11.295 2.022 2.853 1.00 0.37 12 TYR A CA 13
ATOM 12900 C C . TYR A 1 4 ? -10.140 1.281 3.494 1.00 0.37 12 TYR A C 13
ATOM 12901 O O . TYR A 1 4 ? -9.067 1.161 2.899 1.00 0.41 12 TYR A O 13
ATOM 12919 N N . ARG A 1 5 ? -10.376 0.756 4.683 1.00 0.38 13 ARG A N 13
ATOM 12920 C CA . ARG A 1 5 ? -9.455 -0.172 5.313 1.00 0.40 13 ARG A CA 13
ATOM 12921 C C . ARG A 1 5 ? -10.148 -0.832 6.492 1.00 0.54 13 ARG A C 13
ATOM 12922 O O . ARG A 1 5 ? -10.693 -0.150 7.354 1.00 0.76 13 ARG A O 13
ATOM 12943 N N . GLY A 1 6 ? -10.160 -2.158 6.507 1.00 0.54 14 GLY A N 13
ATOM 12944 C CA . GLY A 1 6 ? -10.828 -2.869 7.580 1.00 0.68 14 GLY A CA 13
ATOM 12945 C C . GLY A 1 6 ? -12.098 -3.561 7.135 1.00 0.77 14 GLY A C 13
ATOM 12946 O O . GLY A 1 6 ? -12.349 -4.715 7.482 1.00 1.39 14 GLY A O 13
ATOM 12950 N N . ARG A 1 7 ? -12.885 -2.852 6.349 1.00 0.70 15 ARG A N 13
ATOM 12951 C CA . ARG A 1 7 ? -14.215 -3.304 5.940 1.00 0.80 15 ARG A CA 13
ATOM 12952 C C . ARG A 1 7 ? -14.175 -4.356 4.828 1.00 0.91 15 ARG A C 13
ATOM 12953 O O . ARG A 1 7 ? -14.916 -4.268 3.848 1.00 1.43 15 ARG A O 13
ATOM 12974 N N . GLY A 1 8 ? -13.331 -5.365 4.994 1.00 0.78 16 GLY A N 13
ATOM 12975 C CA . GLY A 1 8 ? -13.195 -6.381 3.971 1.00 0.88 16 GLY A CA 13
ATOM 12976 C C . GLY A 1 8 ? -12.662 -5.796 2.687 1.00 0.76 16 GLY A C 13
ATOM 12977 O O . GLY A 1 8 ? -12.985 -6.264 1.595 1.00 1.05 16 GLY A O 13
ATOM 12981 N N . VAL A 1 9 ? -11.877 -4.736 2.839 1.00 0.43 17 VAL A N 13
ATOM 12982 C CA . VAL A 1 9 ? -11.305 -4.006 1.708 1.00 0.29 17 VAL A CA 13
ATOM 12983 C C . VAL A 1 9 ? -10.719 -4.903 0.643 1.00 0.25 17 VAL A C 13
ATOM 12984 O O . VAL A 1 9 ? -9.980 -5.848 0.922 1.00 0.33 17 VAL A O 13
ATOM 12997 N N . ALA A 1 10 ? -11.053 -4.569 -0.580 1.00 0.25 18 ALA A N 13
ATOM 12998 C CA . ALA A 1 10 ? -10.524 -5.260 -1.735 1.00 0.27 18 ALA A CA 13
ATOM 12999 C C . ALA A 1 10 ? -9.506 -4.379 -2.425 1.00 0.23 18 ALA A C 13
ATOM 13000 O O . ALA A 1 10 ? -8.715 -4.856 -3.239 1.00 0.25 18 ALA A O 13
ATOM 13007 N N . LEU A 1 11 ? -9.546 -3.079 -2.090 1.00 0.21 19 LEU A N 13
ATOM 13008 C CA . LEU A 1 11 ? -8.572 -2.117 -2.583 1.00 0.20 19 LEU A CA 13
ATOM 13009 C C . LEU A 1 11 ? -8.678 -2.030 -4.121 1.00 0.25 19 LEU A C 13
ATOM 13010 O O . LEU A 1 11 ? -9.471 -2.757 -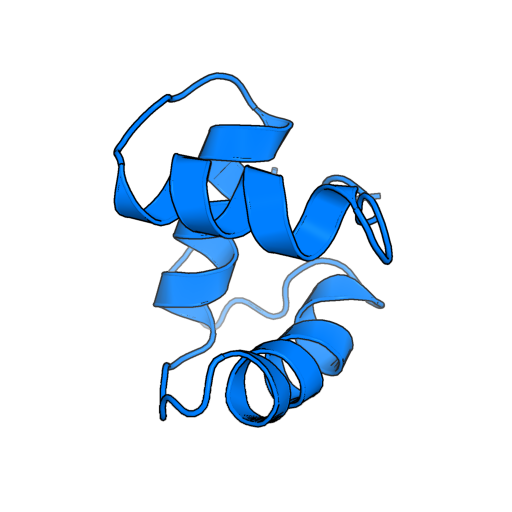4.722 1.00 0.49 19 LEU A O 13
ATOM 13026 N N . THR A 1 12 ? -7.966 -1.115 -4.772 1.00 0.37 20 THR A N 13
ATOM 13027 C CA . THR A 1 12 ? -7.917 -1.144 -6.221 1.00 0.37 20 THR A CA 13
ATOM 13028 C C . THR A 1 12 ? -7.282 -2.452 -6.700 1.00 0.35 20 THR A C 13
ATOM 13029 O O . THR A 1 12 ? -6.565 -3.115 -5.950 1.00 0.44 20 THR A O 13
ATOM 13040 N N . ASP A 1 13 ? -7.550 -2.823 -7.930 1.00 0.35 21 ASP A N 13
ATOM 13041 C CA . ASP A 1 13 ? -7.152 -4.138 -8.429 1.00 0.37 21 ASP A CA 13
ATOM 13042 C C . ASP A 1 13 ? -5.649 -4.372 -8.316 1.00 0.32 21 ASP A C 13
ATOM 13043 O O . ASP A 1 13 ? -5.210 -5.443 -7.877 1.00 0.37 21 ASP A O 13
ATOM 13052 N N . ASP A 1 14 ? -4.863 -3.367 -8.677 1.00 0.29 22 ASP A N 13
ATOM 13053 C CA . ASP A 1 14 ? -3.414 -3.527 -8.767 1.00 0.28 22 ASP A CA 13
ATOM 13054 C C . ASP A 1 14 ? -2.748 -3.588 -7.391 1.00 0.22 22 ASP A C 13
ATOM 13055 O O . ASP A 1 14 ? -2.180 -4.617 -7.027 1.00 0.22 22 ASP A O 13
ATOM 13064 N N . GLU A 1 15 ? -2.832 -2.489 -6.635 1.00 0.23 23 GLU A N 13
ATOM 13065 C CA . GLU A 1 15 ? -2.130 -2.366 -5.345 1.00 0.24 23 GLU A CA 13
ATOM 13066 C C . GLU A 1 15 ? -2.366 -3.555 -4.411 1.00 0.17 23 GLU A C 13
ATOM 13067 O O . GLU A 1 15 ? -1.482 -3.924 -3.650 1.00 0.17 23 GLU A O 13
ATOM 13079 N N . TYR A 1 16 ? -3.560 -4.135 -4.449 1.00 0.13 24 TYR A N 13
ATOM 13080 C CA . TYR A 1 16 ? -3.893 -5.258 -3.577 1.00 0.12 24 TYR A CA 13
ATOM 13081 C C . TYR A 1 16 ? -2.995 -6.462 -3.904 1.00 0.12 24 TYR A C 13
ATOM 13082 O O . TYR A 1 16 ? -2.284 -6.977 -3.043 1.00 0.14 24 TYR A O 13
ATOM 13100 N N . ASP A 1 17 ? -3.049 -6.907 -5.149 1.00 0.14 25 ASP A N 13
ATOM 13101 C CA . ASP A 1 17 ? -2.116 -7.928 -5.643 1.00 0.18 25 ASP A CA 13
ATOM 13102 C C . ASP A 1 17 ? -0.663 -7.518 -5.376 1.00 0.16 25 ASP A C 13
ATOM 13103 O O . ASP A 1 17 ? 0.157 -8.321 -4.921 1.00 0.17 25 ASP A O 13
ATOM 13112 N N . GLU A 1 18 ? -0.362 -6.257 -5.644 1.00 0.15 26 GLU A N 13
ATOM 13113 C CA . GLU A 1 18 ? 0.976 -5.716 -5.424 1.00 0.15 26 GLU A CA 13
ATOM 13114 C C . GLU A 1 18 ? 1.361 -5.741 -3.939 1.00 0.12 26 GLU A C 13
ATOM 13115 O O . GLU A 1 18 ? 2.543 -5.761 -3.602 1.00 0.12 26 GLU A O 13
ATOM 13127 N N . TRP A 1 19 ? 0.364 -5.730 -3.058 1.00 0.11 27 TRP A N 13
ATOM 13128 C CA . TRP A 1 19 ? 0.591 -5.863 -1.618 1.00 0.10 27 TRP A CA 13
ATOM 13129 C C . TRP A 1 19 ? 1.207 -7.210 -1.306 1.00 0.10 27 TRP A C 13
ATOM 13130 O O . TRP A 1 19 ? 2.076 -7.321 -0.442 1.00 0.11 27 TRP A O 13
ATOM 13151 N N . ARG A 1 20 ? 0.764 -8.224 -2.027 1.00 0.12 28 ARG A N 13
ATOM 13152 C CA . ARG A 1 20 ? 1.313 -9.553 -1.868 1.00 0.13 28 ARG A CA 13
ATOM 13153 C C . ARG A 1 20 ? 2.811 -9.527 -2.177 1.00 0.13 28 ARG A C 13
ATOM 13154 O O . ARG A 1 20 ? 3.614 -10.196 -1.514 1.00 0.15 28 ARG A O 13
ATOM 13175 N N . GLU A 1 21 ? 3.191 -8.715 -3.162 1.00 0.13 29 GLU A N 13
ATOM 13176 C CA . GLU A 1 21 ? 4.605 -8.500 -3.462 1.00 0.14 29 GLU A CA 13
ATOM 13177 C C . GLU A 1 21 ? 5.254 -7.602 -2.405 1.00 0.12 29 GLU A C 13
ATOM 13178 O O . GLU A 1 21 ? 6.415 -7.791 -2.058 1.00 0.13 29 GLU A O 13
ATOM 13190 N N . HIS A 1 22 ? 4.511 -6.604 -1.930 1.00 0.12 30 HIS A N 13
ATOM 13191 C CA . HIS A 1 22 ? 4.950 -5.774 -0.800 1.00 0.11 30 HIS A CA 13
ATOM 13192 C C . HIS A 1 22 ? 5.409 -6.650 0.361 1.00 0.12 30 HIS A C 13
ATOM 13193 O O . HIS A 1 22 ? 6.392 -6.332 1.029 1.00 0.13 30 HIS A O 13
ATOM 13208 N N . ASN A 1 23 ? 4.691 -7.745 0.587 1.00 0.14 31 ASN A N 13
ATOM 13209 C CA . ASN A 1 23 ? 5.074 -8.730 1.594 1.00 0.17 31 ASN A CA 13
ATOM 13210 C C . ASN A 1 23 ? 6.483 -9.232 1.327 1.00 0.16 31 ASN A C 13
ATOM 13211 O O . ASN A 1 23 ? 7.345 -9.205 2.206 1.00 0.18 31 ASN A O 13
ATOM 13222 N N . ALA A 1 24 ? 6.704 -9.660 0.094 1.00 0.17 32 ALA A N 13
ATOM 13223 C CA . ALA A 1 24 ? 7.991 -10.197 -0.318 1.00 0.18 32 ALA A CA 13
ATOM 13224 C C . ALA A 1 24 ? 9.086 -9.136 -0.316 1.00 0.16 32 ALA A C 13
ATOM 13225 O O . ALA A 1 24 ? 10.069 -9.247 0.412 1.00 0.19 32 ALA A O 13
ATOM 13232 N N . SER A 1 25 ? 8.903 -8.108 -1.135 1.00 0.13 33 SER A N 13
ATOM 13233 C CA . SER A 1 25 ? 9.938 -7.108 -1.381 1.00 0.14 33 SER A CA 13
ATOM 13234 C C . SER A 1 25 ? 10.401 -6.400 -0.105 1.00 0.18 33 SER A C 13
ATOM 13235 O O . SER A 1 25 ? 11.586 -6.086 0.040 1.00 0.27 33 SER A O 13
ATOM 13243 N N . ARG A 1 26 ? 9.483 -6.149 0.818 1.00 0.19 34 ARG A N 13
ATOM 13244 C CA . ARG A 1 26 ? 9.838 -5.451 2.046 1.00 0.23 34 ARG A CA 13
ATOM 13245 C C . ARG A 1 26 ? 10.231 -6.417 3.149 1.00 0.26 34 ARG A C 13
ATOM 13246 O O . ARG A 1 26 ? 10.648 -6.006 4.232 1.00 0.31 34 ARG A O 13
ATOM 13267 N N . LYS A 1 27 ? 10.092 -7.706 2.848 1.00 0.26 35 LYS A N 13
ATOM 13268 C CA . LYS A 1 27 ? 10.467 -8.777 3.761 1.00 0.30 35 LYS A CA 13
ATOM 13269 C C . LYS A 1 27 ? 9.764 -8.624 5.100 1.00 0.34 35 LYS A C 13
ATOM 13270 O O . LYS A 1 27 ? 10.395 -8.638 6.158 1.00 0.58 35 LYS A O 13
ATOM 13289 N N . LEU A 1 28 ? 8.451 -8.491 5.040 1.00 0.26 36 LEU A N 13
ATOM 13290 C CA . LEU A 1 28 ? 7.634 -8.268 6.215 1.00 0.31 36 LEU A CA 13
ATOM 13291 C C . LEU A 1 28 ? 6.416 -9.171 6.158 1.00 0.34 36 LEU A C 13
ATOM 13292 O O . LEU A 1 28 ? 6.298 -10.017 5.270 1.00 0.36 36 LEU A O 13
ATOM 13308 N N . ASP A 1 29 ? 5.513 -8.979 7.088 1.00 0.41 37 ASP A N 13
ATOM 13309 C CA . ASP A 1 29 ? 4.282 -9.741 7.120 1.00 0.47 37 ASP A CA 13
ATOM 13310 C C . ASP A 1 29 ? 3.151 -8.841 7.551 1.00 0.51 37 ASP A C 13
ATOM 13311 O O . ASP A 1 29 ? 3.052 -8.460 8.719 1.00 1.00 37 ASP A O 13
ATOM 13320 N N . LEU A 1 30 ? 2.324 -8.476 6.599 1.00 0.26 38 LEU A N 13
ATOM 13321 C CA . LEU A 1 30 ? 1.209 -7.601 6.871 1.00 0.26 38 LEU A CA 13
ATOM 13322 C C . LEU A 1 30 ? -0.009 -8.069 6.130 1.00 0.26 38 LEU A C 13
ATOM 13323 O O . LEU A 1 30 ? 0.084 -8.786 5.127 1.00 0.32 38 LEU A O 13
ATOM 13339 N N . SER A 1 31 ? -1.144 -7.654 6.620 1.00 0.22 39 SER A N 13
ATOM 13340 C CA . SER A 1 31 ? -2.386 -7.946 5.963 1.00 0.21 39 SER A CA 13
ATOM 13341 C C . SER A 1 31 ? -2.741 -6.791 5.047 1.00 0.17 39 SER A C 13
ATOM 13342 O O . SER A 1 31 ? -2.053 -5.765 5.055 1.00 0.25 39 SER A O 13
ATOM 13350 N N . VAL A 1 32 ? -3.787 -6.937 4.262 1.00 0.18 40 VAL A N 13
ATOM 13351 C CA . VAL A 1 32 ? -4.047 -5.976 3.222 1.00 0.15 40 VAL A CA 13
ATOM 13352 C C . VAL A 1 32 ? -4.392 -4.623 3.807 1.00 0.15 40 VAL A C 13
ATOM 13353 O O . VAL A 1 32 ? -3.873 -3.613 3.353 1.00 0.13 40 VAL A O 13
ATOM 13366 N N . GLU A 1 33 ? -5.236 -4.617 4.826 1.00 0.17 41 GLU A N 13
ATOM 13367 C CA . GLU A 1 33 ? -5.605 -3.386 5.504 1.00 0.17 41 GLU A CA 13
ATOM 13368 C C . GLU A 1 33 ? -4.365 -2.564 5.827 1.00 0.14 41 GLU A C 13
ATOM 13369 O O . GLU A 1 33 ? -4.304 -1.378 5.520 1.00 0.14 41 GLU A O 13
ATOM 13381 N N . ASP A 1 34 ? -3.377 -3.214 6.427 1.00 0.15 42 ASP A N 13
ATOM 13382 C CA . ASP A 1 34 ? -2.135 -2.557 6.794 1.00 0.16 42 ASP A CA 13
ATOM 13383 C C . ASP A 1 34 ? -1.460 -1.937 5.572 1.00 0.13 42 ASP A C 13
ATOM 13384 O O . ASP A 1 34 ? -0.923 -0.831 5.645 1.00 0.16 42 ASP A O 13
ATOM 13393 N N . PHE A 1 35 ? -1.495 -2.650 4.445 1.00 0.11 43 PHE A N 13
ATOM 13394 C CA . PHE A 1 35 ? -0.975 -2.115 3.191 1.00 0.10 43 PHE A CA 13
ATOM 13395 C C . PHE A 1 35 ? -1.764 -0.884 2.800 1.00 0.08 43 PHE A C 13
ATOM 13396 O O . PHE A 1 35 ? -1.202 0.178 2.523 1.00 0.09 43 PHE A O 13
ATOM 13413 N N . LEU A 1 36 ? -3.077 -1.066 2.749 1.00 0.09 44 LEU A N 13
ATOM 13414 C CA . LEU A 1 36 ? -3.995 -0.034 2.308 1.00 0.11 44 LEU A CA 13
ATOM 13415 C C . LEU A 1 36 ? -3.823 1.209 3.159 1.00 0.11 44 LEU A C 13
ATOM 13416 O O . LEU A 1 36 ? -4.019 2.309 2.676 1.00 0.14 44 LEU A O 13
ATOM 13432 N N . MET A 1 37 ? -3.426 1.019 4.414 1.00 0.12 45 MET A N 13
ATOM 13433 C CA . MET A 1 37 ? -3.097 2.140 5.295 1.00 0.14 45 MET A CA 13
ATOM 13434 C C . MET A 1 37 ? -1.910 2.914 4.735 1.00 0.11 45 MET A C 13
ATOM 13435 O O . MET A 1 37 ? -1.990 4.121 4.505 1.00 0.12 45 MET A O 13
ATOM 13449 N N . LEU A 1 38 ? -0.807 2.200 4.540 1.00 0.10 46 LEU A N 13
ATOM 13450 C CA . LEU A 1 38 ? 0.430 2.781 4.020 1.00 0.11 46 LEU A CA 13
ATOM 13451 C C . LEU A 1 38 ? 0.191 3.556 2.729 1.00 0.12 46 LEU A C 13
ATOM 13452 O O . LEU A 1 38 ? 0.538 4.735 2.637 1.00 0.14 46 LEU A O 13
ATOM 13468 N N . ARG A 1 39 ? -0.408 2.901 1.741 1.00 0.12 47 ARG A N 13
ATOM 13469 C CA . ARG A 1 39 ? -0.676 3.556 0.467 1.00 0.15 47 ARG A CA 13
ATOM 13470 C C . ARG A 1 39 ? -1.641 4.719 0.654 1.00 0.15 47 ARG A C 13
ATOM 13471 O O . ARG A 1 39 ? -1.445 5.782 0.083 1.00 0.20 47 ARG A O 13
ATOM 13492 N N . HIS A 1 40 ? -2.708 4.476 1.412 1.00 0.14 48 HIS A N 13
ATOM 13493 C CA . HIS A 1 40 ? -3.660 5.511 1.786 1.00 0.15 48 HIS A CA 13
ATOM 13494 C C . HIS A 1 40 ? -2.955 6.766 2.241 1.00 0.17 48 HIS A C 13
ATOM 13495 O O . HIS A 1 40 ? -3.052 7.781 1.578 1.00 0.20 48 HIS A O 13
ATOM 13510 N N . ARG A 1 41 ? -2.191 6.680 3.315 1.00 0.17 49 ARG A N 13
ATOM 13511 C CA . ARG A 1 41 ? -1.615 7.872 3.910 1.00 0.18 49 ARG A CA 13
ATOM 13512 C C . ARG A 1 41 ? -0.839 8.673 2.871 1.00 0.22 49 ARG A C 13
ATOM 13513 O O . ARG A 1 41 ? -1.054 9.870 2.714 1.00 0.28 49 ARG A O 13
ATOM 13534 N N . ALA A 1 42 ? 0.029 7.986 2.145 1.00 0.24 50 ALA A N 13
ATOM 13535 C CA . ALA A 1 42 ? 0.794 8.600 1.067 1.00 0.31 50 ALA A CA 13
ATOM 13536 C C . ALA A 1 42 ? -0.134 9.216 0.016 1.00 0.35 50 ALA A C 13
ATOM 13537 O O . ALA A 1 42 ? -0.013 10.396 -0.316 1.00 0.42 50 ALA A O 13
ATOM 13544 N N . ALA A 1 43 ? -1.047 8.402 -0.510 1.00 0.34 51 ALA A N 13
ATOM 13545 C CA . ALA A 1 43 ? -2.012 8.838 -1.511 1.00 0.43 51 ALA A CA 13
ATOM 13546 C C . ALA A 1 43 ? -2.856 10.020 -1.051 1.00 0.41 51 ALA A C 13
ATOM 13547 O O . ALA A 1 43 ? -3.198 10.891 -1.850 1.00 0.47 51 ALA A O 13
ATOM 13554 N N . LEU A 1 44 ? -3.203 10.038 0.224 1.00 0.36 52 LEU A N 13
ATOM 13555 C CA . LEU A 1 44 ? -4.122 11.038 0.743 1.00 0.39 52 LEU A CA 13
ATOM 13556 C C . LEU A 1 44 ? -3.360 12.284 1.191 1.00 0.40 52 LEU A C 13
ATOM 13557 O O . LEU A 1 44 ? -3.541 13.362 0.619 1.00 0.46 52 LEU A O 13
ATOM 13573 N N . GLY A 1 45 ? -2.527 12.152 2.218 1.00 0.36 53 GLY A N 13
ATOM 13574 C CA . GLY A 1 45 ? -1.637 13.242 2.582 1.00 0.37 53 GLY A CA 13
ATOM 13575 C C . GLY A 1 45 ? -0.974 13.058 3.941 1.00 0.36 53 GLY A C 13
ATOM 13576 O O . GLY A 1 45 ? -0.448 14.015 4.509 1.00 0.55 53 GLY A O 13
ATOM 13580 N N . ALA A 1 46 ? -0.976 11.834 4.455 1.00 0.30 54 ALA A N 13
ATOM 13581 C CA . ALA A 1 46 ? -0.396 11.544 5.760 1.00 0.27 54 ALA A CA 13
ATOM 13582 C C . ALA A 1 46 ? 1.001 10.946 5.619 1.00 0.23 54 ALA A C 13
ATOM 13583 O O . ALA A 1 46 ? 1.234 10.061 4.797 1.00 0.24 54 ALA A O 13
ATOM 13590 N N . ASP A 1 47 ? 1.928 11.436 6.429 1.00 0.24 55 ASP A N 13
ATOM 13591 C CA . ASP A 1 47 ? 3.316 11.007 6.356 1.00 0.24 55 ASP A CA 13
ATOM 13592 C C . ASP A 1 47 ? 3.735 10.289 7.627 1.00 0.21 55 ASP A C 13
ATOM 13593 O O . ASP A 1 47 ? 4.732 10.634 8.260 1.00 0.25 55 ASP A O 13
ATOM 13602 N N . ASP A 1 48 ? 2.950 9.299 7.996 1.00 0.19 56 ASP A N 13
ATOM 13603 C CA . ASP A 1 48 ? 3.335 8.383 9.066 1.00 0.22 56 ASP A CA 13
ATOM 13604 C C . ASP A 1 48 ? 4.434 7.453 8.565 1.00 0.17 56 ASP A C 13
ATOM 13605 O O . ASP A 1 48 ? 4.304 6.888 7.486 1.00 0.21 56 ASP A O 13
ATOM 13614 N N . ASN A 1 49 ? 5.522 7.343 9.322 1.00 0.23 57 ASN A N 13
ATOM 13615 C CA . ASN A 1 49 ? 6.711 6.604 8.899 1.00 0.20 57 ASN A CA 13
ATOM 13616 C C . ASN A 1 49 ? 6.441 5.281 8.180 1.00 0.17 57 ASN A C 13
ATOM 13617 O O . ASN A 1 49 ? 7.083 5.006 7.174 1.00 0.18 57 ASN A O 13
ATOM 13628 N N . ASP A 1 50 ? 5.512 4.461 8.663 1.00 0.18 58 ASP A N 13
ATOM 13629 C CA . ASP A 1 50 ? 5.258 3.170 8.015 1.00 0.19 58 ASP A CA 13
ATOM 13630 C C . ASP A 1 50 ? 4.785 3.394 6.590 1.00 0.16 58 ASP A C 13
ATOM 13631 O O . ASP A 1 50 ? 5.153 2.670 5.665 1.00 0.19 58 ASP A O 13
ATOM 13640 N N . ALA A 1 51 ? 3.977 4.418 6.447 1.00 0.13 59 ALA A N 13
ATOM 13641 C CA . ALA A 1 51 ? 3.466 4.832 5.155 1.00 0.11 59 ALA A CA 13
ATOM 13642 C C . ALA A 1 51 ? 4.545 5.489 4.306 1.00 0.12 59 ALA A C 13
ATOM 13643 O O . ALA A 1 51 ? 4.546 5.339 3.086 1.00 0.13 59 ALA A O 13
ATOM 13650 N N . VAL A 1 52 ? 5.470 6.211 4.932 1.00 0.14 60 VAL A N 13
ATOM 13651 C CA . VAL A 1 52 ? 6.481 6.909 4.156 1.00 0.17 60 VAL A CA 13
ATOM 13652 C C . VAL A 1 52 ? 7.561 5.940 3.699 1.00 0.18 60 VAL A C 13
ATOM 13653 O O . VAL A 1 52 ? 8.094 6.076 2.604 1.00 0.20 60 VAL A O 13
ATOM 13666 N N . LYS A 1 53 ? 7.881 4.964 4.548 1.00 0.19 61 LYS A N 13
ATOM 13667 C CA . LYS A 1 53 ? 8.816 3.922 4.191 1.00 0.22 61 LYS A CA 13
ATOM 13668 C C . LYS A 1 53 ? 8.187 2.971 3.184 1.00 0.20 61 LYS A C 13
ATOM 13669 O O . LYS A 1 53 ? 8.882 2.247 2.469 1.00 0.28 61 LYS A O 13
ATOM 13688 N N . PHE A 1 54 ? 6.862 2.971 3.149 1.00 0.14 62 PHE A N 13
ATOM 13689 C CA . PHE A 1 54 ? 6.134 2.315 2.087 1.00 0.13 62 PHE A CA 13
ATOM 13690 C C . PHE A 1 54 ? 6.322 3.107 0.811 1.00 0.13 62 PHE A C 13
ATOM 13691 O O . PHE A 1 54 ? 6.755 2.574 -0.203 1.00 0.15 62 PHE A O 13
ATOM 13708 N N . ARG A 1 55 ? 5.977 4.387 0.886 1.00 0.12 63 ARG A N 13
ATOM 13709 C CA . ARG A 1 55 ? 6.140 5.314 -0.218 1.00 0.15 63 ARG A CA 13
ATOM 13710 C C . ARG A 1 55 ? 7.537 5.225 -0.819 1.00 0.14 63 ARG A C 13
ATOM 13711 O O . ARG A 1 55 ? 7.678 4.906 -1.993 1.00 0.16 63 ARG A O 13
ATOM 13732 N N . SER A 1 56 ? 8.543 5.527 -0.010 1.00 0.13 64 SER A N 13
ATOM 13733 C CA . SER A 1 56 ? 9.936 5.483 -0.444 1.00 0.16 64 SER A CA 13
ATOM 13734 C C . SER A 1 56 ? 10.248 4.235 -1.275 1.00 0.17 64 SER A C 13
ATOM 13735 O O . SER A 1 56 ? 10.689 4.334 -2.420 1.00 0.28 64 SER A O 13
ATOM 13743 N N . TRP A 1 57 ? 9.992 3.068 -0.704 1.00 0.13 65 TRP A N 13
ATOM 13744 C CA . TRP A 1 57 ? 10.248 1.806 -1.387 1.00 0.14 65 TRP A CA 13
ATOM 13745 C C . TRP A 1 57 ? 9.359 1.641 -2.621 1.00 0.13 65 TRP A C 13
ATOM 13746 O O . TRP A 1 57 ? 9.855 1.413 -3.722 1.00 0.15 65 TRP A O 13
ATOM 13767 N N . TRP A 1 58 ? 8.057 1.815 -2.442 1.00 0.12 66 TRP A N 13
ATOM 13768 C CA . TRP A 1 58 ? 7.079 1.503 -3.479 1.00 0.13 66 TRP A CA 13
ATOM 13769 C C . TRP A 1 58 ? 7.183 2.477 -4.642 1.00 0.12 66 TRP A C 13
ATOM 13770 O O . TRP A 1 58 ? 6.843 2.139 -5.772 1.00 0.19 66 TRP A O 13
ATOM 13791 N N . ASN A 1 59 ? 7.701 3.666 -4.377 1.00 0.17 67 ASN A N 13
ATOM 13792 C CA . ASN A 1 59 ? 7.763 4.712 -5.388 1.00 0.17 67 ASN A CA 13
ATOM 13793 C C . ASN A 1 59 ? 9.117 4.736 -6.066 1.00 0.18 67 ASN A C 13
ATOM 13794 O O . ASN A 1 59 ? 9.400 5.598 -6.894 1.00 0.22 67 ASN A O 13
ATOM 13805 N N . SER A 1 60 ? 9.961 3.806 -5.691 1.00 0.18 68 SER A N 13
ATOM 13806 C CA . SER A 1 60 ? 11.231 3.642 -6.366 1.00 0.22 68 SER A CA 13
ATOM 13807 C C . SER A 1 60 ? 11.084 2.603 -7.463 1.00 0.22 68 SER A C 13
ATOM 13808 O O . SER A 1 60 ? 11.891 2.515 -8.387 1.00 0.24 68 SER A O 13
ATOM 13816 N N . ARG A 1 61 ? 10.036 1.812 -7.335 1.00 0.20 69 ARG A N 13
ATOM 13817 C CA . ARG A 1 61 ? 9.780 0.711 -8.234 1.00 0.22 69 ARG A CA 13
ATOM 13818 C C . ARG A 1 61 ? 8.519 0.955 -9.052 1.00 0.24 69 ARG A C 13
ATOM 13819 O O . ARG A 1 61 ? 8.563 1.157 -10.264 1.00 0.27 69 ARG A O 13
ATOM 13840 N N . THR A 1 62 ? 7.400 0.948 -8.352 1.00 0.24 70 THR A N 13
ATOM 13841 C CA . THR A 1 62 ? 6.082 1.037 -8.959 1.00 0.26 70 THR A CA 13
ATOM 13842 C C . THR A 1 62 ? 5.592 2.464 -9.029 1.00 0.25 70 THR A C 13
ATOM 13843 O O . THR A 1 62 ? 5.285 2.974 -10.104 1.00 0.29 70 THR A O 13
ATOM 13854 N N . LYS A 1 63 ? 5.510 3.079 -7.852 1.00 0.24 71 LYS A N 13
ATOM 13855 C CA . LYS A 1 63 ? 4.925 4.397 -7.679 1.00 0.27 71 LYS A CA 13
ATOM 13856 C C . LYS A 1 63 ? 3.417 4.305 -7.797 1.00 0.30 71 LYS A C 13
ATOM 13857 O O . LYS A 1 63 ? 2.741 5.292 -8.083 1.00 0.52 71 LYS A O 13
ATOM 13876 N N . MET A 1 64 ? 2.927 3.084 -7.543 1.00 0.31 72 MET A N 13
ATOM 13877 C CA . MET A 1 64 ? 1.499 2.748 -7.438 1.00 0.32 72 MET A CA 13
ATOM 13878 C C . MET A 1 64 ? 0.606 3.384 -8.496 1.00 0.39 72 MET A C 13
ATOM 13879 O O . MET A 1 64 ? 1.058 3.900 -9.520 1.00 0.72 72 MET A O 13
ATOM 13893 N N . ALA A 1 65 ? -0.682 3.285 -8.234 1.00 0.48 73 ALA A N 13
ATOM 13894 C CA . ALA A 1 65 ? -1.703 3.857 -9.077 1.00 0.56 73 ALA A CA 13
ATOM 13895 C C . ALA A 1 65 ? -2.650 4.645 -8.231 1.00 0.61 73 ALA A C 13
ATOM 13896 O O . ALA A 1 65 ? -3.767 4.942 -8.629 1.00 0.93 73 ALA A O 13
ATOM 13903 N N . ASN A 1 66 ? -2.120 5.040 -7.093 1.00 0.64 74 ASN A N 13
ATOM 13904 C CA . ASN A 1 66 ? -2.869 5.678 -6.019 1.00 0.74 74 ASN A CA 13
ATOM 13905 C C . ASN A 1 66 ? -4.121 4.876 -5.684 1.00 0.92 74 ASN A C 13
ATOM 13906 O O . ASN A 1 66 ? -4.125 4.094 -4.739 1.00 1.68 74 ASN A O 13
ATOM 13917 N N . ASP A 1 67 ? -5.163 5.050 -6.479 1.00 0.91 75 ASP A N 13
ATOM 13918 C CA . ASP A 1 67 ? -6.394 4.306 -6.305 1.00 0.98 75 ASP A CA 13
ATOM 13919 C C . ASP A 1 67 ? -7.063 4.096 -7.663 1.00 0.96 75 ASP A C 13
ATOM 13920 O O . ASP A 1 67 ? -8.276 3.904 -7.751 1.00 1.14 75 ASP A O 13
ATOM 13929 N N . TYR A 1 68 ? -6.269 4.142 -8.734 1.00 0.81 76 TYR A N 13
ATOM 13930 C CA . TYR A 1 68 ? -6.810 3.984 -10.072 1.00 0.88 76 TYR A CA 13
ATOM 13931 C C . TYR A 1 68 ? -6.659 2.542 -10.541 1.00 0.93 76 TYR A C 13
ATOM 13932 O O . TYR A 1 68 ? -7.449 1.691 -10.092 1.00 1.47 76 TYR A O 13
ATOM 13950 N N . GLY A 1 2 ? -9.427 6.810 -3.483 1.00 1.46 10 GLY A N 14
ATOM 13951 C CA . GLY A 1 2 ? -9.823 6.539 -2.084 1.00 1.08 10 GLY A CA 14
ATOM 13952 C C . GLY A 1 2 ? -10.339 5.128 -1.907 1.00 0.90 10 GLY A C 14
ATOM 13953 O O . GLY A 1 2 ? -10.925 4.559 -2.831 1.00 1.21 10 GLY A O 14
ATOM 13957 N N . THR A 1 3 ? -10.116 4.553 -0.734 1.00 0.72 11 THR A N 14
ATOM 13958 C CA . THR A 1 3 ? -10.565 3.212 -0.443 1.00 0.56 11 THR A CA 14
ATOM 13959 C C . THR A 1 3 ? -10.971 3.115 1.022 1.00 0.60 11 THR A C 14
ATOM 13960 O O . THR A 1 3 ? -11.438 4.088 1.611 1.00 1.21 11 THR A O 14
ATOM 13971 N N . TYR A 1 4 ? -10.770 1.949 1.601 1.00 0.44 12 TYR A N 14
ATOM 13972 C CA . TYR A 1 4 ? -11.184 1.682 2.967 1.00 0.37 12 TYR A CA 14
ATOM 13973 C C . TYR A 1 4 ? -10.125 0.855 3.676 1.00 0.37 12 TYR A C 14
ATOM 13974 O O . TYR A 1 4 ? -9.003 0.716 3.187 1.00 0.41 12 TYR A O 14
ATOM 13992 N N . ARG A 1 5 ? -10.506 0.291 4.813 1.00 0.38 13 ARG A N 14
ATOM 13993 C CA . ARG A 1 5 ? -9.695 -0.700 5.496 1.00 0.40 13 ARG A CA 14
ATOM 13994 C C . ARG A 1 5 ? -10.563 -1.536 6.430 1.00 0.54 13 ARG A C 14
ATOM 13995 O O . ARG A 1 5 ? -11.475 -1.012 7.068 1.00 0.76 13 ARG A O 14
ATOM 14016 N N . GLY A 1 6 ? -10.302 -2.837 6.478 1.00 0.54 14 GLY A N 14
ATOM 14017 C CA . GLY A 1 6 ? -11.001 -3.707 7.414 1.00 0.68 14 GLY A CA 14
ATOM 14018 C C . GLY A 1 6 ? -12.371 -4.157 6.931 1.00 0.77 14 GLY A C 14
ATOM 14019 O O . GLY A 1 6 ? -12.817 -5.253 7.261 1.00 1.39 14 GLY A O 14
ATOM 14023 N N . ARG A 1 7 ? -13.039 -3.319 6.148 1.00 0.70 15 ARG A N 14
ATOM 14024 C CA . ARG A 1 7 ? -14.400 -3.609 5.690 1.00 0.80 15 ARG A CA 14
ATOM 14025 C C . ARG A 1 7 ? -14.423 -4.604 4.530 1.00 0.91 15 ARG A C 14
ATOM 14026 O O . ARG A 1 7 ? -15.119 -4.403 3.537 1.00 1.43 15 ARG A O 14
ATOM 14047 N N . GLY A 1 8 ? -13.683 -5.693 4.671 1.00 0.78 16 GLY A N 14
ATOM 14048 C CA . GLY A 1 8 ? -13.587 -6.654 3.596 1.00 0.88 16 GLY A CA 14
ATOM 14049 C C . GLY A 1 8 ? -12.911 -6.050 2.394 1.00 0.76 16 GLY A C 14
ATOM 14050 O O . GLY A 1 8 ? -13.192 -6.419 1.256 1.00 1.05 16 GLY A O 14
ATOM 14054 N N . VAL A 1 9 ? -12.034 -5.091 2.667 1.00 0.43 17 VAL A N 14
ATOM 14055 C CA . VAL A 1 9 ? -11.353 -4.332 1.620 1.00 0.29 17 VAL A CA 14
ATOM 14056 C C . VAL A 1 9 ? -10.734 -5.202 0.557 1.00 0.25 17 VAL A C 14
ATOM 14057 O O . VAL A 1 9 ? -9.987 -6.140 0.837 1.00 0.33 17 VAL A O 14
ATOM 14070 N N . ALA A 1 10 ? -11.056 -4.862 -0.666 1.00 0.25 18 ALA A N 14
ATOM 14071 C CA . ALA A 1 10 ? -10.464 -5.509 -1.812 1.00 0.27 18 ALA A CA 14
ATOM 14072 C C . ALA A 1 10 ? -9.453 -4.575 -2.432 1.00 0.23 18 ALA A C 14
ATOM 14073 O O . ALA A 1 10 ? -8.614 -4.993 -3.228 1.00 0.25 18 ALA A O 14
ATOM 14080 N N . LEU A 1 11 ? -9.547 -3.296 -2.039 1.00 0.21 19 LEU A N 14
ATOM 14081 C CA . LEU A 1 11 ? -8.599 -2.277 -2.449 1.00 0.20 19 LEU A CA 14
ATOM 14082 C C . LEU A 1 11 ? -8.642 -2.129 -3.987 1.00 0.25 19 LEU A C 14
ATOM 14083 O O . LEU A 1 11 ? -9.331 -2.896 -4.661 1.00 0.49 19 LEU A O 14
ATOM 14099 N N . THR A 1 12 ? -7.998 -1.115 -4.552 1.00 0.37 20 THR A N 14
ATOM 14100 C CA . THR A 1 12 ? -7.885 -1.048 -5.997 1.00 0.37 20 THR A CA 14
ATOM 14101 C C . THR A 1 12 ? -7.183 -2.304 -6.527 1.00 0.35 20 THR A C 14
ATOM 14102 O O . THR A 1 12 ? -6.517 -3.019 -5.774 1.00 0.44 20 THR A O 14
ATOM 14113 N N . ASP A 1 13 ? -7.317 -2.567 -7.808 1.00 0.35 21 ASP A N 14
ATOM 14114 C CA . ASP A 1 13 ? -6.914 -3.864 -8.357 1.00 0.37 21 ASP A CA 14
ATOM 14115 C C . ASP A 1 13 ? -5.414 -4.105 -8.216 1.00 0.32 21 ASP A C 14
ATOM 14116 O O . ASP A 1 13 ? -4.993 -5.124 -7.657 1.00 0.37 21 ASP A O 14
ATOM 14125 N N . ASP A 1 14 ? -4.616 -3.164 -8.702 1.00 0.29 22 ASP A N 14
ATOM 14126 C CA . ASP A 1 14 ? -3.161 -3.319 -8.706 1.00 0.28 22 ASP A CA 14
ATOM 14127 C C . ASP A 1 14 ? -2.604 -3.390 -7.289 1.00 0.22 22 ASP A C 14
ATOM 14128 O O . ASP A 1 14 ? -2.077 -4.413 -6.886 1.00 0.22 22 ASP A O 14
ATOM 14137 N N . GLU A 1 15 ? -2.762 -2.296 -6.552 1.00 0.23 23 GLU A N 14
ATOM 14138 C CA . GLU A 1 15 ? -2.217 -2.156 -5.190 1.00 0.24 23 GLU A CA 14
ATOM 14139 C C . GLU A 1 15 ? -2.437 -3.400 -4.312 1.00 0.17 23 GLU A C 14
ATOM 14140 O O . GLU A 1 15 ? -1.545 -3.799 -3.578 1.00 0.17 23 GLU A O 14
ATOM 14152 N N . TYR A 1 16 ? -3.609 -4.017 -4.388 1.00 0.13 24 TYR A N 14
ATOM 14153 C CA . TYR A 1 16 ? -3.910 -5.189 -3.560 1.00 0.12 24 TYR A CA 14
ATOM 14154 C C . TYR A 1 16 ? -3.034 -6.378 -3.982 1.00 0.12 24 TYR A C 14
ATOM 14155 O O . TYR A 1 16 ? -2.396 -7.032 -3.154 1.00 0.14 24 TYR A O 14
ATOM 14173 N N . ASP A 1 17 ? -3.019 -6.639 -5.280 1.00 0.14 25 ASP A N 14
ATOM 14174 C CA . ASP A 1 17 ? -2.142 -7.659 -5.864 1.00 0.18 25 ASP A CA 14
ATOM 14175 C C . ASP A 1 17 ? -0.681 -7.332 -5.536 1.00 0.16 25 ASP A C 14
ATOM 14176 O O . ASP A 1 17 ? 0.105 -8.199 -5.135 1.00 0.17 25 ASP A O 14
ATOM 14185 N N . GLU A 1 18 ? -0.349 -6.059 -5.664 1.00 0.15 26 GLU A N 14
ATOM 14186 C CA . GLU A 1 18 ? 0.998 -5.572 -5.420 1.00 0.15 26 GLU A CA 14
ATOM 14187 C C . GLU A 1 18 ? 1.343 -5.614 -3.929 1.00 0.12 26 GLU A C 14
ATOM 14188 O O . GLU A 1 18 ? 2.514 -5.620 -3.562 1.00 0.12 26 GLU A O 14
ATOM 14200 N N . TRP A 1 19 ? 0.322 -5.631 -3.075 1.00 0.11 27 TRP A N 14
ATOM 14201 C CA . TRP A 1 19 ? 0.517 -5.810 -1.636 1.00 0.10 27 TRP A CA 14
ATOM 14202 C C . TRP A 1 19 ? 1.123 -7.171 -1.365 1.00 0.10 27 TRP A C 14
ATOM 14203 O O . TRP A 1 19 ? 1.978 -7.327 -0.489 1.00 0.11 27 TRP A O 14
ATOM 14224 N N . ARG A 1 20 ? 0.676 -8.150 -2.130 1.00 0.12 28 ARG A N 14
ATOM 14225 C CA . ARG A 1 20 ? 1.203 -9.494 -2.026 1.00 0.13 28 ARG A CA 14
ATOM 14226 C C . ARG A 1 20 ? 2.701 -9.484 -2.347 1.00 0.13 28 ARG A C 14
ATOM 14227 O O . ARG A 1 20 ? 3.491 -10.200 -1.723 1.00 0.15 28 ARG A O 14
ATOM 14248 N N . GLU A 1 21 ? 3.087 -8.647 -3.309 1.00 0.13 29 GLU A N 14
ATOM 14249 C CA . GLU A 1 21 ? 4.503 -8.449 -3.622 1.00 0.14 29 GLU A CA 14
ATOM 14250 C C . GLU A 1 21 ? 5.185 -7.605 -2.540 1.00 0.12 29 GLU A C 14
ATOM 14251 O O . GLU A 1 21 ? 6.345 -7.829 -2.208 1.00 0.13 29 GLU A O 14
ATOM 14263 N N . HIS A 1 22 ? 4.460 -6.619 -2.013 1.00 0.12 30 HIS A N 14
ATOM 14264 C CA . HIS A 1 22 ? 4.935 -5.821 -0.880 1.00 0.11 30 HIS A CA 14
ATOM 14265 C C . HIS A 1 22 ? 5.360 -6.734 0.262 1.00 0.12 30 HIS A C 14
ATOM 14266 O O . HIS A 1 22 ? 6.369 -6.484 0.921 1.00 0.13 30 HIS A O 14
ATOM 14281 N N . ASN A 1 23 ? 4.574 -7.779 0.488 1.00 0.14 31 ASN A N 14
ATOM 14282 C CA . ASN A 1 23 ? 4.899 -8.794 1.481 1.00 0.17 31 ASN A CA 14
ATOM 14283 C C . ASN A 1 23 ? 6.287 -9.368 1.219 1.00 0.16 31 ASN A C 14
ATOM 14284 O O . ASN A 1 23 ? 7.137 -9.408 2.108 1.00 0.18 31 ASN A O 14
ATOM 14295 N N . ALA A 1 24 ? 6.508 -9.775 -0.021 1.00 0.17 32 ALA A N 14
ATOM 14296 C CA . ALA A 1 24 ? 7.790 -10.326 -0.443 1.00 0.18 32 ALA A CA 14
ATOM 14297 C C . ALA A 1 24 ? 8.914 -9.294 -0.360 1.00 0.16 32 ALA A C 14
ATOM 14298 O O . ALA A 1 24 ? 9.890 -9.481 0.363 1.00 0.19 32 ALA A O 14
ATOM 14305 N N . SER A 1 25 ? 8.758 -8.200 -1.098 1.00 0.13 33 SER A N 14
ATOM 14306 C CA . SER A 1 25 ? 9.826 -7.219 -1.272 1.00 0.14 33 SER A CA 14
ATOM 14307 C C . SER A 1 25 ? 10.251 -6.563 0.045 1.00 0.18 33 SER A C 14
ATOM 14308 O O . SER A 1 25 ? 11.401 -6.152 0.192 1.00 0.27 33 SER A O 14
ATOM 14316 N N . ARG A 1 26 ? 9.341 -6.461 1.006 1.00 0.19 34 ARG A N 14
ATOM 14317 C CA . ARG A 1 26 ? 9.681 -5.851 2.286 1.00 0.23 34 ARG A CA 14
ATOM 14318 C C . ARG A 1 26 ? 9.937 -6.905 3.359 1.00 0.26 34 ARG A C 14
ATOM 14319 O O . ARG A 1 26 ? 10.205 -6.567 4.513 1.00 0.31 34 ARG A O 14
ATOM 14340 N N . LYS A 1 27 ? 9.853 -8.179 2.966 1.00 0.26 35 LYS A N 14
ATOM 14341 C CA . LYS A 1 27 ? 10.226 -9.312 3.824 1.00 0.30 35 LYS A CA 14
ATOM 14342 C C . LYS A 1 27 ? 9.425 -9.321 5.121 1.00 0.34 35 LYS A C 14
ATOM 14343 O O . LYS A 1 27 ? 9.879 -9.828 6.149 1.00 0.58 35 LYS A O 14
ATOM 14362 N N . LEU A 1 28 ? 8.234 -8.755 5.062 1.00 0.26 36 LEU A N 14
ATOM 14363 C CA . LEU A 1 28 ? 7.333 -8.714 6.194 1.00 0.31 36 LEU A CA 14
ATOM 14364 C C . LEU A 1 28 ? 6.203 -9.699 5.978 1.00 0.34 36 LEU A C 14
ATOM 14365 O O . LEU A 1 28 ? 6.225 -10.490 5.036 1.00 0.36 36 LEU A O 14
ATOM 14381 N N . ASP A 1 29 ? 5.226 -9.642 6.848 1.00 0.41 37 ASP A N 14
ATOM 14382 C CA . ASP A 1 29 ? 4.082 -10.535 6.791 1.00 0.47 37 ASP A CA 14
ATOM 14383 C C . ASP A 1 29 ? 2.849 -9.731 7.143 1.00 0.51 37 ASP A C 14
ATOM 14384 O O . ASP A 1 29 ? 2.092 -10.059 8.054 1.00 1.00 37 ASP A O 14
ATOM 14393 N N . LEU A 1 30 ? 2.691 -8.640 6.427 1.00 0.26 38 LEU A N 14
ATOM 14394 C CA . LEU A 1 30 ? 1.660 -7.670 6.724 1.00 0.26 38 LEU A CA 14
ATOM 14395 C C . LEU A 1 30 ? 0.350 -8.077 6.070 1.00 0.26 38 LEU A C 14
ATOM 14396 O O . LEU A 1 30 ? 0.339 -8.709 5.012 1.00 0.32 38 LEU A O 14
ATOM 14412 N N . SER A 1 31 ? -0.750 -7.716 6.697 1.00 0.22 39 SER A N 14
ATOM 14413 C CA . SER A 1 31 ? -2.047 -7.963 6.112 1.00 0.21 39 SER A CA 14
ATOM 14414 C C . SER A 1 31 ? -2.433 -6.785 5.234 1.00 0.17 39 SER A C 14
ATOM 14415 O O . SER A 1 31 ? -1.761 -5.750 5.268 1.00 0.25 39 SER A O 14
ATOM 14423 N N . VAL A 1 32 ? -3.493 -6.920 4.459 1.00 0.18 40 VAL A N 14
ATOM 14424 C CA . VAL A 1 32 ? -3.806 -5.922 3.460 1.00 0.15 40 VAL A CA 14
ATOM 14425 C C . VAL A 1 32 ? -4.131 -4.590 4.107 1.00 0.15 40 VAL A C 14
ATOM 14426 O O . VAL A 1 32 ? -3.669 -3.557 3.645 1.00 0.13 40 VAL A O 14
ATOM 14439 N N . GLU A 1 33 ? -4.883 -4.637 5.197 1.00 0.17 41 GLU A N 14
ATOM 14440 C CA . GLU A 1 33 ? -5.304 -3.435 5.900 1.00 0.17 41 GLU A CA 14
ATOM 14441 C C . GLU A 1 33 ? -4.132 -2.478 6.110 1.00 0.14 41 GLU A C 14
ATOM 14442 O O . GLU A 1 33 ? -4.201 -1.314 5.718 1.00 0.14 41 GLU A O 14
ATOM 14454 N N . ASP A 1 34 ? -3.062 -2.979 6.725 1.00 0.15 42 ASP A N 14
ATOM 14455 C CA . ASP A 1 34 ? -1.848 -2.196 6.928 1.00 0.16 42 ASP A CA 14
ATOM 14456 C C . ASP A 1 34 ? -1.322 -1.616 5.621 1.00 0.13 42 ASP A C 14
ATOM 14457 O O . ASP A 1 34 ? -0.933 -0.451 5.574 1.00 0.16 42 ASP A O 14
ATOM 14466 N N . PHE A 1 35 ? -1.316 -2.426 4.564 1.00 0.11 43 PHE A N 14
ATOM 14467 C CA . PHE A 1 35 ? -0.885 -1.955 3.251 1.00 0.10 43 PHE A CA 14
ATOM 14468 C C . PHE A 1 35 ? -1.756 -0.799 2.813 1.00 0.08 43 PHE A C 14
ATOM 14469 O O . PHE A 1 35 ? -1.264 0.260 2.423 1.00 0.09 43 PHE A O 14
ATOM 14486 N N . LEU A 1 36 ? -3.057 -1.045 2.854 1.00 0.09 44 LEU A N 14
ATOM 14487 C CA . LEU A 1 36 ? -4.054 -0.083 2.419 1.00 0.11 44 LEU A CA 14
ATOM 14488 C C . LEU A 1 36 ? -3.855 1.228 3.153 1.00 0.11 44 LEU A C 14
ATOM 14489 O O . LEU A 1 36 ? -4.038 2.287 2.574 1.00 0.14 44 LEU A O 14
ATOM 14505 N N . MET A 1 37 ? -3.441 1.147 4.412 1.00 0.12 45 MET A N 14
ATOM 14506 C CA . MET A 1 37 ? -3.085 2.342 5.180 1.00 0.14 45 MET A CA 14
ATOM 14507 C C . MET A 1 37 ? -1.873 3.032 4.567 1.00 0.11 45 MET A C 14
ATOM 14508 O O . MET A 1 37 ? -1.927 4.210 4.229 1.00 0.12 45 MET A O 14
ATOM 14522 N N . LEU A 1 38 ? -0.778 2.286 4.458 1.00 0.10 46 LEU A N 14
ATOM 14523 C CA . LEU A 1 38 ? 0.467 2.790 3.872 1.00 0.11 46 LEU A CA 14
ATOM 14524 C C . LEU A 1 38 ? 0.217 3.524 2.559 1.00 0.12 46 LEU A C 14
ATOM 14525 O O . LEU A 1 38 ? 0.599 4.684 2.404 1.00 0.14 46 LEU A O 14
ATOM 14541 N N . ARG A 1 39 ? -0.446 2.850 1.629 1.00 0.12 47 ARG A N 14
ATOM 14542 C CA . ARG A 1 39 ? -0.725 3.433 0.321 1.00 0.15 47 ARG A CA 14
ATOM 14543 C C . ARG A 1 39 ? -1.676 4.615 0.460 1.00 0.15 47 ARG A C 14
ATOM 14544 O O . ARG A 1 39 ? -1.519 5.632 -0.213 1.00 0.20 47 ARG A O 14
ATOM 14565 N N . HIS A 1 40 ? -2.692 4.434 1.298 1.00 0.14 48 HIS A N 14
ATOM 14566 C CA . HIS A 1 40 ? -3.613 5.503 1.643 1.00 0.15 48 HIS A CA 14
ATOM 14567 C C . HIS A 1 40 ? -2.855 6.761 2.021 1.00 0.17 48 HIS A C 14
ATOM 14568 O O . HIS A 1 40 ? -2.861 7.723 1.273 1.00 0.20 48 HIS A O 14
ATOM 14583 N N . ARG A 1 41 ? -2.111 6.712 3.113 1.00 0.17 49 ARG A N 14
ATOM 14584 C CA . ARG A 1 41 ? -1.464 7.909 3.624 1.00 0.18 49 ARG A CA 14
ATOM 14585 C C . ARG A 1 41 ? -0.564 8.514 2.553 1.00 0.22 49 ARG A C 14
ATOM 14586 O O . ARG A 1 41 ? -0.609 9.715 2.281 1.00 0.28 49 ARG A O 14
ATOM 14607 N N . ALA A 1 42 ? 0.234 7.639 1.955 1.00 0.24 50 ALA A N 14
ATOM 14608 C CA . ALA A 1 42 ? 1.185 8.011 0.915 1.00 0.31 50 ALA A CA 14
ATOM 14609 C C . ALA A 1 42 ? 0.527 8.802 -0.211 1.00 0.35 50 ALA A C 14
ATOM 14610 O O . ALA A 1 42 ? 0.943 9.921 -0.514 1.00 0.42 50 ALA A O 14
ATOM 14617 N N . ALA A 1 43 ? -0.488 8.225 -0.844 1.00 0.34 51 ALA A N 14
ATOM 14618 C CA . ALA A 1 43 ? -1.121 8.869 -1.978 1.00 0.43 51 ALA A CA 14
ATOM 14619 C C . ALA A 1 43 ? -2.062 9.997 -1.572 1.00 0.41 51 ALA A C 14
ATOM 14620 O O . ALA A 1 43 ? -2.227 10.960 -2.322 1.00 0.47 51 ALA A O 14
ATOM 14627 N N . LEU A 1 44 ? -2.688 9.887 -0.406 1.00 0.36 52 LEU A N 14
ATOM 14628 C CA . LEU A 1 44 ? -3.664 10.891 -0.002 1.00 0.39 52 LEU A CA 14
ATOM 14629 C C . LEU A 1 44 ? -2.952 12.155 0.465 1.00 0.40 52 LEU A C 14
ATOM 14630 O O . LEU A 1 44 ? -2.917 13.161 -0.249 1.00 0.46 52 LEU A O 14
ATOM 14646 N N . GLY A 1 45 ? -2.375 12.104 1.658 1.00 0.36 53 GLY A N 14
ATOM 14647 C CA . GLY A 1 45 ? -1.587 13.218 2.136 1.00 0.37 53 GLY A CA 14
ATOM 14648 C C . GLY A 1 45 ? -1.191 13.076 3.589 1.00 0.36 53 GLY A C 14
ATOM 14649 O O . GLY A 1 45 ? -1.150 14.063 4.323 1.00 0.55 53 GLY A O 14
ATOM 14653 N N . ALA A 1 46 ? -0.920 11.853 4.014 1.00 0.30 54 ALA A N 14
ATOM 14654 C CA . ALA A 1 46 ? -0.468 11.594 5.371 1.00 0.27 54 ALA A CA 14
ATOM 14655 C C . ALA A 1 46 ? 0.904 10.944 5.332 1.00 0.23 54 ALA A C 14
ATOM 14656 O O . ALA A 1 46 ? 1.172 10.087 4.491 1.00 0.24 54 ALA A O 14
ATOM 14663 N N . ASP A 1 47 ? 1.780 11.356 6.227 1.00 0.24 55 ASP A N 14
ATOM 14664 C CA . ASP A 1 47 ? 3.163 10.915 6.165 1.00 0.24 55 ASP A CA 14
ATOM 14665 C C . ASP A 1 47 ? 3.610 10.268 7.465 1.00 0.21 55 ASP A C 14
ATOM 14666 O O . ASP A 1 47 ? 4.651 10.620 8.020 1.00 0.25 55 ASP A O 14
ATOM 14675 N N . ASP A 1 48 ? 2.818 9.327 7.955 1.00 0.19 56 ASP A N 14
ATOM 14676 C CA . ASP A 1 48 ? 3.239 8.495 9.076 1.00 0.22 56 ASP A CA 14
ATOM 14677 C C . ASP A 1 48 ? 4.299 7.517 8.583 1.00 0.17 56 ASP A C 14
ATOM 14678 O O . ASP A 1 48 ? 4.142 6.933 7.515 1.00 0.21 56 ASP A O 14
ATOM 14687 N N . ASN A 1 49 ? 5.378 7.371 9.342 1.00 0.23 57 ASN A N 14
ATOM 14688 C CA . ASN A 1 49 ? 6.573 6.662 8.890 1.00 0.20 57 ASN A CA 14
ATOM 14689 C C . ASN A 1 49 ? 6.325 5.317 8.207 1.00 0.17 57 ASN A C 14
ATOM 14690 O O . ASN A 1 49 ? 7.000 5.016 7.230 1.00 0.18 57 ASN A O 14
ATOM 14701 N N . ASP A 1 50 ? 5.384 4.509 8.677 1.00 0.18 58 ASP A N 14
ATOM 14702 C CA . ASP A 1 50 ? 5.147 3.214 8.028 1.00 0.19 58 ASP A CA 14
ATOM 14703 C C . ASP A 1 50 ? 4.720 3.442 6.584 1.00 0.16 58 ASP A C 14
ATOM 14704 O O . ASP A 1 50 ? 5.188 2.780 5.657 1.00 0.19 58 ASP A O 14
ATOM 14713 N N . ALA A 1 51 ? 3.856 4.415 6.425 1.00 0.13 59 ALA A N 14
ATOM 14714 C CA . ALA A 1 51 ? 3.384 4.825 5.120 1.00 0.11 59 ALA A CA 14
ATOM 14715 C C . ALA A 1 51 ? 4.483 5.464 4.294 1.00 0.12 59 ALA A C 14
ATOM 14716 O O . ALA A 1 51 ? 4.493 5.329 3.073 1.00 0.13 59 ALA A O 14
ATOM 14723 N N . VAL A 1 52 ? 5.417 6.157 4.937 1.00 0.14 60 VAL A N 14
ATOM 14724 C CA . VAL A 1 52 ? 6.454 6.832 4.177 1.00 0.17 60 VAL A CA 14
ATOM 14725 C C . VAL A 1 52 ? 7.520 5.835 3.745 1.00 0.18 60 VAL A C 14
ATOM 14726 O O . VAL A 1 52 ? 8.061 5.933 2.651 1.00 0.20 60 VAL A O 14
ATOM 14739 N N . LYS A 1 53 ? 7.815 4.866 4.606 1.00 0.19 61 LYS A N 14
ATOM 14740 C CA . LYS A 1 53 ? 8.750 3.817 4.270 1.00 0.22 61 LYS A CA 14
ATOM 14741 C C . LYS A 1 53 ? 8.129 2.876 3.250 1.00 0.20 61 LYS A C 14
ATOM 14742 O O . LYS A 1 53 ? 8.829 2.156 2.536 1.00 0.28 61 LYS A O 14
ATOM 14761 N N . PHE A 1 54 ? 6.806 2.897 3.183 1.00 0.14 62 PHE A N 14
ATOM 14762 C CA . PHE A 1 54 ? 6.090 2.260 2.100 1.00 0.13 62 PHE A CA 14
ATOM 14763 C C . PHE A 1 54 ? 6.297 3.072 0.844 1.00 0.13 62 PHE A C 14
ATOM 14764 O O . PHE A 1 54 ? 6.769 2.562 -0.163 1.00 0.15 62 PHE A O 14
ATOM 14781 N N . ARG A 1 55 ? 5.921 4.344 0.926 1.00 0.12 63 ARG A N 14
ATOM 14782 C CA . ARG A 1 55 ? 6.071 5.288 -0.164 1.00 0.15 63 ARG A CA 14
ATOM 14783 C C . ARG A 1 55 ? 7.461 5.227 -0.778 1.00 0.14 63 ARG A C 14
ATOM 14784 O O . ARG A 1 55 ? 7.597 4.915 -1.950 1.00 0.16 63 ARG A O 14
ATOM 14805 N N . SER A 1 56 ? 8.471 5.536 0.018 1.00 0.13 64 SER A N 14
ATOM 14806 C CA . SER A 1 56 ? 9.860 5.495 -0.427 1.00 0.16 64 SER A CA 14
ATOM 14807 C C . SER A 1 56 ? 10.183 4.219 -1.218 1.00 0.17 64 SER A C 14
ATOM 14808 O O . SER A 1 56 ? 10.609 4.290 -2.372 1.00 0.28 64 SER A O 14
ATOM 14816 N N . TRP A 1 57 ? 9.957 3.064 -0.604 1.00 0.13 65 TRP A N 14
ATOM 14817 C CA . TRP A 1 57 ? 10.223 1.783 -1.252 1.00 0.14 65 TRP A CA 14
ATOM 14818 C C . TRP A 1 57 ? 9.380 1.607 -2.518 1.00 0.13 65 TRP A C 14
ATOM 14819 O O . TRP A 1 57 ? 9.913 1.334 -3.593 1.00 0.15 65 TRP A O 14
ATOM 14840 N N . TRP A 1 58 ? 8.080 1.809 -2.389 1.00 0.12 66 TRP A N 14
ATOM 14841 C CA . TRP A 1 58 ? 7.130 1.517 -3.457 1.00 0.13 66 TRP A CA 14
ATOM 14842 C C . TRP A 1 58 ? 7.240 2.523 -4.597 1.00 0.12 66 TRP A C 14
ATOM 14843 O O . TRP A 1 58 ? 6.950 2.199 -5.745 1.00 0.19 66 TRP A O 14
ATOM 14864 N N . ASN A 1 59 ? 7.702 3.727 -4.291 1.00 0.17 67 ASN A N 14
ATOM 14865 C CA . ASN A 1 59 ? 7.762 4.798 -5.280 1.00 0.17 67 ASN A CA 14
ATOM 14866 C C . ASN A 1 59 ? 9.114 4.846 -5.951 1.00 0.18 67 ASN A C 14
ATOM 14867 O O . ASN A 1 59 ? 9.394 5.731 -6.756 1.00 0.22 67 ASN A O 14
ATOM 14878 N N . SER A 1 60 ? 9.965 3.918 -5.591 1.00 0.18 68 SER A N 14
ATOM 14879 C CA . SER A 1 60 ? 11.232 3.775 -6.272 1.00 0.22 68 SER A CA 14
ATOM 14880 C C . SER A 1 60 ? 11.097 2.749 -7.384 1.00 0.22 68 SER A C 14
ATOM 14881 O O . SER A 1 60 ? 11.898 2.697 -8.316 1.00 0.24 68 SER A O 14
ATOM 14889 N N . ARG A 1 61 ? 10.049 1.951 -7.277 1.00 0.20 69 ARG A N 14
ATOM 14890 C CA . ARG A 1 61 ? 9.827 0.850 -8.186 1.00 0.22 69 ARG A CA 14
ATOM 14891 C C . ARG A 1 61 ? 8.569 1.081 -9.014 1.00 0.24 69 ARG A C 14
ATOM 14892 O O . ARG A 1 61 ? 8.621 1.303 -10.223 1.00 0.27 69 ARG A O 14
ATOM 14913 N N . THR A 1 62 ? 7.445 1.042 -8.325 1.00 0.24 70 THR A N 14
ATOM 14914 C CA . THR A 1 62 ? 6.130 1.145 -8.937 1.00 0.26 70 THR A CA 14
ATOM 14915 C C . THR A 1 62 ? 5.637 2.573 -8.983 1.00 0.25 70 THR A C 14
ATOM 14916 O O . THR A 1 62 ? 5.332 3.104 -10.051 1.00 0.29 70 THR A O 14
ATOM 14927 N N . LYS A 1 63 ? 5.546 3.163 -7.793 1.00 0.24 71 LYS A N 14
ATOM 14928 C CA . LYS A 1 63 ? 4.954 4.475 -7.588 1.00 0.27 71 LYS A CA 14
ATOM 14929 C C . LYS A 1 63 ? 3.444 4.388 -7.686 1.00 0.30 71 LYS A C 14
ATOM 14930 O O . LYS A 1 63 ? 2.767 5.388 -7.929 1.00 0.52 71 LYS A O 14
ATOM 14949 N N . MET A 1 64 ? 2.951 3.162 -7.470 1.00 0.31 72 MET A N 14
ATOM 14950 C CA . MET A 1 64 ? 1.521 2.833 -7.357 1.00 0.32 72 MET A CA 14
ATOM 14951 C C . MET A 1 64 ? 0.631 3.530 -8.382 1.00 0.39 72 MET A C 14
ATOM 14952 O O . MET A 1 64 ? 1.091 4.023 -9.415 1.00 0.72 72 MET A O 14
ATOM 14966 N N . ALA A 1 65 ? -0.661 3.511 -8.097 1.00 0.48 73 ALA A N 14
ATOM 14967 C CA . ALA A 1 65 ? -1.654 4.120 -8.949 1.00 0.56 73 ALA A CA 14
ATOM 14968 C C . ALA A 1 65 ? -2.830 4.565 -8.135 1.00 0.61 73 ALA A C 14
ATOM 14969 O O . ALA A 1 65 ? -3.944 4.603 -8.618 1.00 0.93 73 ALA A O 14
ATOM 14976 N N . ASN A 1 66 ? -2.528 4.973 -6.916 1.00 0.64 74 ASN A N 14
ATOM 14977 C CA . ASN A 1 66 ? -3.525 5.360 -5.918 1.00 0.74 74 ASN A CA 14
ATOM 14978 C C . ASN A 1 66 ? -4.698 4.378 -5.891 1.00 0.92 74 ASN A C 14
ATOM 14979 O O . ASN A 1 66 ? -4.667 3.392 -5.162 1.00 1.68 74 ASN A O 14
ATOM 14990 N N . ASP A 1 67 ? -5.716 4.647 -6.697 1.00 0.91 75 ASP A N 14
ATOM 14991 C CA . ASP A 1 67 ? -6.851 3.747 -6.836 1.00 0.98 75 ASP A CA 14
ATOM 14992 C C . ASP A 1 67 ? -7.260 3.643 -8.299 1.00 0.96 75 ASP A C 14
ATOM 14993 O O . ASP A 1 67 ? -8.440 3.470 -8.610 1.00 1.14 75 ASP A O 14
ATOM 15002 N N . TYR A 1 68 ? -6.289 3.772 -9.199 1.00 0.81 76 TYR A N 14
ATOM 15003 C CA . TYR A 1 68 ? -6.559 3.721 -10.620 1.00 0.88 76 TYR A CA 14
ATOM 15004 C C . TYR A 1 68 ? -6.114 2.382 -11.201 1.00 0.93 76 TYR A C 14
ATOM 15005 O O . TYR A 1 68 ? -6.991 1.560 -11.543 1.00 1.47 76 TYR A O 14
ATOM 15023 N N . GLY A 1 2 ? -8.662 7.029 -2.376 1.00 1.46 10 GLY A N 15
ATOM 15024 C CA . GLY A 1 2 ? -8.514 6.197 -1.158 1.00 1.08 10 GLY A CA 15
ATOM 15025 C C . GLY A 1 2 ? -9.472 5.024 -1.157 1.00 0.90 10 GLY A C 15
ATOM 15026 O O . GLY A 1 2 ? -10.682 5.206 -1.277 1.00 1.21 10 GLY A O 15
ATOM 15030 N N . THR A 1 3 ? -8.944 3.813 -1.028 1.00 0.72 11 THR A N 15
ATOM 15031 C CA . THR A 1 3 ? -9.787 2.628 -1.042 1.00 0.56 11 THR A CA 15
ATOM 15032 C C . THR A 1 3 ? -9.990 2.031 0.353 1.00 0.60 11 THR A C 15
ATOM 15033 O O . THR A 1 3 ? -9.595 0.894 0.606 1.00 1.21 11 THR A O 15
ATOM 15044 N N . TYR A 1 4 ? -10.597 2.809 1.249 1.00 0.44 12 TYR A N 15
ATOM 15045 C CA . TYR A 1 4 ? -11.065 2.312 2.556 1.00 0.37 12 TYR A CA 15
ATOM 15046 C C . TYR A 1 4 ? -9.987 1.541 3.327 1.00 0.37 12 TYR A C 15
ATOM 15047 O O . TYR A 1 4 ? -8.797 1.613 3.014 1.00 0.41 12 TYR A O 15
ATOM 15065 N N . ARG A 1 5 ? -10.427 0.823 4.357 1.00 0.38 13 ARG A N 15
ATOM 15066 C CA . ARG A 1 5 ? -9.590 -0.151 5.043 1.00 0.40 13 ARG A CA 15
ATOM 15067 C C . ARG A 1 5 ? -10.430 -0.950 6.027 1.00 0.54 13 ARG A C 15
ATOM 15068 O O . ARG A 1 5 ? -11.269 -0.389 6.726 1.00 0.76 13 ARG A O 15
ATOM 15089 N N . GLY A 1 6 ? -10.223 -2.258 6.063 1.00 0.54 14 GLY A N 15
ATOM 15090 C CA . GLY A 1 6 ? -10.893 -3.092 7.046 1.00 0.68 14 GLY A CA 15
ATOM 15091 C C . GLY A 1 6 ? -12.319 -3.455 6.675 1.00 0.77 14 GLY A C 15
ATOM 15092 O O . GLY A 1 6 ? -12.821 -4.499 7.081 1.00 1.39 14 GLY A O 15
ATOM 15096 N N . ARG A 1 7 ? -12.976 -2.597 5.904 1.00 0.70 15 ARG A N 15
ATOM 15097 C CA . ARG A 1 7 ? -14.370 -2.817 5.529 1.00 0.80 15 ARG A CA 15
ATOM 15098 C C . ARG A 1 7 ? -14.496 -3.799 4.369 1.00 0.91 15 ARG A C 15
ATOM 15099 O O . ARG A 1 7 ? -15.167 -3.531 3.375 1.00 1.43 15 ARG A O 15
ATOM 15120 N N . GLY A 1 8 ? -13.866 -4.953 4.511 1.00 0.78 16 GLY A N 15
ATOM 15121 C CA . GLY A 1 8 ? -13.894 -5.933 3.452 1.00 0.88 16 GLY A CA 15
ATOM 15122 C C . GLY A 1 8 ? -13.106 -5.464 2.258 1.00 0.76 16 GLY A C 15
ATOM 15123 O O . GLY A 1 8 ? -13.408 -5.827 1.122 1.00 1.05 16 GLY A O 15
ATOM 15127 N N . VAL A 1 9 ? -12.105 -4.633 2.523 1.00 0.43 17 VAL A N 15
ATOM 15128 C CA . VAL A 1 9 ? -11.337 -4.001 1.459 1.00 0.29 17 VAL A CA 15
ATOM 15129 C C . VAL A 1 9 ? -10.725 -4.984 0.502 1.00 0.25 17 VAL A C 15
ATOM 15130 O O . VAL A 1 9 ? -10.069 -5.953 0.883 1.00 0.33 17 VAL A O 15
ATOM 15143 N N . ALA A 1 10 ? -10.967 -4.701 -0.750 1.00 0.25 18 ALA A N 15
ATOM 15144 C CA . ALA A 1 10 ? -10.348 -5.419 -1.833 1.00 0.27 18 ALA A CA 15
ATOM 15145 C C . ALA A 1 10 ? -9.345 -4.505 -2.497 1.00 0.23 18 ALA A C 15
ATOM 15146 O O . ALA A 1 10 ? -8.561 -4.936 -3.345 1.00 0.25 18 ALA A O 15
ATOM 15153 N N . LEU A 1 11 ? -9.394 -3.222 -2.091 1.00 0.21 19 LEU A N 15
ATOM 15154 C CA . LEU A 1 11 ? -8.453 -2.215 -2.548 1.00 0.20 19 LEU A CA 15
ATOM 15155 C C . LEU A 1 11 ? -8.590 -2.053 -4.076 1.00 0.25 19 LEU A C 15
ATOM 15156 O O . LEU A 1 11 ? -9.364 -2.778 -4.706 1.00 0.49 19 LEU A O 15
ATOM 15172 N N . THR A 1 12 ? -7.935 -1.073 -4.674 1.00 0.37 20 THR A N 15
ATOM 15173 C CA . THR A 1 12 ? -7.909 -0.997 -6.122 1.00 0.37 20 THR A CA 15
ATOM 15174 C C . THR A 1 12 ? -7.245 -2.259 -6.700 1.00 0.35 20 THR A C 15
ATOM 15175 O O . THR A 1 12 ? -6.652 -3.055 -5.968 1.00 0.44 20 THR A O 15
ATOM 15186 N N . ASP A 1 13 ? -7.341 -2.439 -8.002 1.00 0.35 21 ASP A N 15
ATOM 15187 C CA . ASP A 1 13 ? -7.036 -3.730 -8.624 1.00 0.37 21 ASP A CA 15
ATOM 15188 C C . ASP A 1 13 ? -5.577 -4.152 -8.456 1.00 0.32 21 ASP A C 15
ATOM 15189 O O . ASP A 1 13 ? -5.298 -5.230 -7.933 1.00 0.37 21 ASP A O 15
ATOM 15198 N N . ASP A 1 14 ? -4.654 -3.309 -8.885 1.00 0.29 22 ASP A N 15
ATOM 15199 C CA . ASP A 1 14 ? -3.247 -3.698 -8.947 1.00 0.28 22 ASP A CA 15
ATOM 15200 C C . ASP A 1 14 ? -2.611 -3.737 -7.557 1.00 0.22 22 ASP A C 15
ATOM 15201 O O . ASP A 1 14 ? -2.078 -4.764 -7.143 1.00 0.22 22 ASP A O 15
ATOM 15210 N N . GLU A 1 15 ? -2.685 -2.609 -6.853 1.00 0.23 23 GLU A N 15
ATOM 15211 C CA . GLU A 1 15 ? -2.065 -2.452 -5.528 1.00 0.24 23 GLU A CA 15
ATOM 15212 C C . GLU A 1 15 ? -2.319 -3.626 -4.581 1.00 0.17 23 GLU A C 15
ATOM 15213 O O . GLU A 1 15 ? -1.439 -3.999 -3.817 1.00 0.17 23 GLU A O 15
ATOM 15225 N N . TYR A 1 16 ? -3.524 -4.184 -4.603 1.00 0.13 24 TYR A N 15
ATOM 15226 C CA . TYR A 1 16 ? -3.866 -5.283 -3.703 1.00 0.12 24 TYR A CA 15
ATOM 15227 C C . TYR A 1 16 ? -3.005 -6.509 -4.016 1.00 0.12 24 TYR A C 15
ATOM 15228 O O . TYR A 1 16 ? -2.309 -7.036 -3.148 1.00 0.14 24 TYR A O 15
ATOM 15246 N N . ASP A 1 17 ? -3.084 -6.968 -5.256 1.00 0.14 25 ASP A N 15
ATOM 15247 C CA . ASP A 1 17 ? -2.181 -8.012 -5.747 1.00 0.18 25 ASP A CA 15
ATOM 15248 C C . ASP A 1 17 ? -0.727 -7.660 -5.436 1.00 0.16 25 ASP A C 15
ATOM 15249 O O . ASP A 1 17 ? 0.060 -8.507 -5.002 1.00 0.17 25 ASP A O 15
ATOM 15258 N N . GLU A 1 18 ? -0.389 -6.399 -5.627 1.00 0.15 26 GLU A N 15
ATOM 15259 C CA . GLU A 1 18 ? 0.964 -5.925 -5.397 1.00 0.15 26 GLU A CA 15
ATOM 15260 C C . GLU A 1 18 ? 1.307 -5.856 -3.911 1.00 0.12 26 GLU A C 15
ATOM 15261 O O . GLU A 1 18 ? 2.476 -5.803 -3.547 1.00 0.12 26 GLU A O 15
ATOM 15273 N N . TRP A 1 19 ? 0.293 -5.850 -3.055 1.00 0.11 27 TRP A N 15
ATOM 15274 C CA . TRP A 1 19 ? 0.504 -5.952 -1.617 1.00 0.10 27 TRP A CA 15
ATOM 15275 C C . TRP A 1 19 ? 1.092 -7.309 -1.283 1.00 0.10 27 TRP A C 15
ATOM 15276 O O . TRP A 1 19 ? 1.926 -7.437 -0.383 1.00 0.11 27 TRP A O 15
ATOM 15297 N N . ARG A 1 20 ? 0.661 -8.316 -2.024 1.00 0.12 28 ARG A N 15
ATOM 15298 C CA . ARG A 1 20 ? 1.191 -9.652 -1.851 1.00 0.13 28 ARG A CA 15
ATOM 15299 C C . ARG A 1 20 ? 2.670 -9.667 -2.235 1.00 0.13 28 ARG A C 15
ATOM 15300 O O . ARG A 1 20 ? 3.470 -10.406 -1.657 1.00 0.15 28 ARG A O 15
ATOM 15321 N N . GLU A 1 21 ? 3.045 -8.820 -3.195 1.00 0.13 29 GLU A N 15
ATOM 15322 C CA . GLU A 1 21 ? 4.459 -8.630 -3.511 1.00 0.14 29 GLU A CA 15
ATOM 15323 C C . GLU A 1 21 ? 5.131 -7.738 -2.466 1.00 0.12 29 GLU A C 15
ATOM 15324 O O . GLU A 1 21 ? 6.297 -7.926 -2.146 1.00 0.13 29 GLU A O 15
ATOM 15336 N N . HIS A 1 22 ? 4.397 -6.752 -1.955 1.00 0.12 30 HIS A N 15
ATOM 15337 C CA . HIS A 1 22 ? 4.874 -5.934 -0.838 1.00 0.11 30 HIS A CA 15
ATOM 15338 C C . HIS A 1 22 ? 5.300 -6.838 0.313 1.00 0.12 30 HIS A C 15
ATOM 15339 O O . HIS A 1 22 ? 6.308 -6.581 0.972 1.00 0.13 30 HIS A O 15
ATOM 15354 N N . ASN A 1 23 ? 4.516 -7.891 0.536 1.00 0.14 31 ASN A N 15
ATOM 15355 C CA . ASN A 1 23 ? 4.851 -8.943 1.495 1.00 0.17 31 ASN A CA 15
ATOM 15356 C C . ASN A 1 23 ? 6.261 -9.463 1.228 1.00 0.16 31 ASN A C 15
ATOM 15357 O O . ASN A 1 23 ? 7.113 -9.490 2.118 1.00 0.18 31 ASN A O 15
ATOM 15368 N N . ALA A 1 24 ? 6.488 -9.851 -0.015 1.00 0.17 32 ALA A N 15
ATOM 15369 C CA . ALA A 1 24 ? 7.775 -10.375 -0.448 1.00 0.18 32 ALA A CA 15
ATOM 15370 C C . ALA A 1 24 ? 8.881 -9.319 -0.394 1.00 0.16 32 ALA A C 15
ATOM 15371 O O . ALA A 1 24 ? 9.854 -9.469 0.340 1.00 0.19 32 ALA A O 15
ATOM 15378 N N . SER A 1 25 ? 8.705 -8.244 -1.156 1.00 0.13 33 SER A N 15
ATOM 15379 C CA . SER A 1 25 ? 9.757 -7.251 -1.365 1.00 0.14 33 SER A CA 15
ATOM 15380 C C . SER A 1 25 ? 10.210 -6.588 -0.062 1.00 0.18 33 SER A C 15
ATOM 15381 O O . SER A 1 25 ? 11.377 -6.233 0.079 1.00 0.27 33 SER A O 15
ATOM 15389 N N . ARG A 1 26 ? 9.304 -6.427 0.893 1.00 0.19 34 ARG A N 15
ATOM 15390 C CA . ARG A 1 26 ? 9.660 -5.791 2.157 1.00 0.23 34 ARG A CA 15
ATOM 15391 C C . ARG A 1 26 ? 9.990 -6.819 3.231 1.00 0.26 34 ARG A C 15
ATOM 15392 O O . ARG A 1 26 ? 10.323 -6.458 4.360 1.00 0.31 34 ARG A O 15
ATOM 15413 N N . LYS A 1 27 ? 9.899 -8.098 2.865 1.00 0.26 35 LYS A N 15
ATOM 15414 C CA . LYS A 1 27 ? 10.280 -9.206 3.747 1.00 0.30 35 LYS A CA 15
ATOM 15415 C C . LYS A 1 27 ? 9.433 -9.234 5.013 1.00 0.34 35 LYS A C 15
ATOM 15416 O O . LYS A 1 27 ? 9.829 -9.804 6.031 1.00 0.58 35 LYS A O 15
ATOM 15435 N N . LEU A 1 28 ? 8.269 -8.620 4.943 1.00 0.26 36 LEU A N 15
ATOM 15436 C CA . LEU A 1 28 ? 7.322 -8.624 6.037 1.00 0.31 36 LEU A CA 15
ATOM 15437 C C . LEU A 1 28 ? 6.217 -9.619 5.735 1.00 0.34 36 LEU A C 15
ATOM 15438 O O . LEU A 1 28 ? 6.324 -10.418 4.807 1.00 0.36 36 LEU A O 15
ATOM 15454 N N . ASP A 1 29 ? 5.170 -9.568 6.514 1.00 0.41 37 ASP A N 15
ATOM 15455 C CA . ASP A 1 29 ? 4.020 -10.424 6.302 1.00 0.47 37 ASP A CA 15
ATOM 15456 C C . ASP A 1 29 ? 2.788 -9.671 6.748 1.00 0.51 37 ASP A C 15
ATOM 15457 O O . ASP A 1 29 ? 1.947 -10.167 7.493 1.00 1.00 37 ASP A O 15
ATOM 15466 N N . LEU A 1 30 ? 2.728 -8.439 6.288 1.00 0.26 38 LEU A N 15
ATOM 15467 C CA . LEU A 1 30 ? 1.688 -7.506 6.662 1.00 0.26 38 LEU A CA 15
ATOM 15468 C C . LEU A 1 30 ? 0.356 -7.897 6.028 1.00 0.26 38 LEU A C 15
ATOM 15469 O O . LEU A 1 30 ? 0.324 -8.531 4.971 1.00 0.32 38 LEU A O 15
ATOM 15485 N N . SER A 1 31 ? -0.737 -7.525 6.669 1.00 0.22 39 SER A N 15
ATOM 15486 C CA . SER A 1 31 ? -2.054 -7.772 6.115 1.00 0.21 39 SER A CA 15
ATOM 15487 C C . SER A 1 31 ? -2.442 -6.633 5.176 1.00 0.17 39 SER A C 15
ATOM 15488 O O . SER A 1 31 ? -1.764 -5.600 5.151 1.00 0.25 39 SER A O 15
ATOM 15496 N N . VAL A 1 32 ? -3.506 -6.804 4.406 1.00 0.18 40 VAL A N 15
ATOM 15497 C CA . VAL A 1 32 ? -3.835 -5.838 3.377 1.00 0.15 40 VAL A CA 15
ATOM 15498 C C . VAL A 1 32 ? -4.173 -4.488 3.975 1.00 0.15 40 VAL A C 15
ATOM 15499 O O . VAL A 1 32 ? -3.687 -3.472 3.498 1.00 0.13 40 VAL A O 15
ATOM 15512 N N . GLU A 1 33 ? -4.981 -4.493 5.025 1.00 0.17 41 GLU A N 15
ATOM 15513 C CA . GLU A 1 33 ? -5.386 -3.256 5.672 1.00 0.17 41 GLU A CA 15
ATOM 15514 C C . GLU A 1 33 ? -4.173 -2.376 5.940 1.00 0.14 41 GLU A C 15
ATOM 15515 O O . GLU A 1 33 ? -4.171 -1.195 5.600 1.00 0.14 41 GLU A O 15
ATOM 15527 N N . ASP A 1 34 ? -3.148 -2.966 6.547 1.00 0.15 42 ASP A N 15
ATOM 15528 C CA . ASP A 1 34 ? -1.896 -2.272 6.800 1.00 0.16 42 ASP A CA 15
ATOM 15529 C C . ASP A 1 34 ? -1.318 -1.674 5.519 1.00 0.13 42 ASP A C 15
ATOM 15530 O O . ASP A 1 34 ? -0.885 -0.523 5.510 1.00 0.16 42 ASP A O 15
ATOM 15539 N N . PHE A 1 35 ? -1.322 -2.454 4.436 1.00 0.11 43 PHE A N 15
ATOM 15540 C CA . PHE A 1 35 ? -0.843 -1.967 3.141 1.00 0.10 43 PHE A CA 15
ATOM 15541 C C . PHE A 1 35 ? -1.671 -0.782 2.706 1.00 0.08 43 PHE A C 15
ATOM 15542 O O . PHE A 1 35 ? -1.143 0.275 2.359 1.00 0.09 43 PHE A O 15
ATOM 15559 N N . LEU A 1 36 ? -2.977 -0.995 2.706 1.00 0.09 44 LEU A N 15
ATOM 15560 C CA . LEU A 1 36 ? -3.931 -0.001 2.257 1.00 0.11 44 LEU A CA 15
ATOM 15561 C C . LEU A 1 36 ? -3.744 1.280 3.041 1.00 0.11 44 LEU A C 15
ATOM 15562 O O . LEU A 1 36 ? -3.911 2.349 2.490 1.00 0.14 44 LEU A O 15
ATOM 15578 N N . MET A 1 37 ? -3.368 1.162 4.313 1.00 0.12 45 MET A N 15
ATOM 15579 C CA . MET A 1 37 ? -3.024 2.329 5.133 1.00 0.14 45 MET A CA 15
ATOM 15580 C C . MET A 1 37 ? -1.775 3.015 4.601 1.00 0.11 45 MET A C 15
ATOM 15581 O O . MET A 1 37 ? -1.790 4.206 4.302 1.00 0.12 45 MET A O 15
ATOM 15595 N N . LEU A 1 38 ? -0.690 2.251 4.523 1.00 0.10 46 LEU A N 15
ATOM 15596 C CA . LEU A 1 38 ? 0.584 2.745 4.004 1.00 0.11 46 LEU A CA 15
ATOM 15597 C C . LEU A 1 38 ? 0.397 3.504 2.700 1.00 0.12 46 LEU A C 15
ATOM 15598 O O . LEU A 1 38 ? 0.862 4.635 2.551 1.00 0.14 46 LEU A O 15
ATOM 15614 N N . ARG A 1 39 ? -0.298 2.884 1.764 1.00 0.12 47 ARG A N 15
ATOM 15615 C CA . ARG A 1 39 ? -0.528 3.499 0.472 1.00 0.15 47 ARG A CA 15
ATOM 15616 C C . ARG A 1 39 ? -1.528 4.649 0.592 1.00 0.15 47 ARG A C 15
ATOM 15617 O O . ARG A 1 39 ? -1.381 5.668 -0.063 1.00 0.20 47 ARG A O 15
ATOM 15638 N N . HIS A 1 40 ? -2.557 4.438 1.404 1.00 0.14 48 HIS A N 15
ATOM 15639 C CA . HIS A 1 40 ? -3.538 5.467 1.739 1.00 0.15 48 HIS A CA 15
ATOM 15640 C C . HIS A 1 40 ? -2.851 6.765 2.104 1.00 0.17 48 HIS A C 15
ATOM 15641 O O . HIS A 1 40 ? -2.965 7.737 1.388 1.00 0.20 48 HIS A O 15
ATOM 15656 N N . ARG A 1 41 ? -2.081 6.749 3.179 1.00 0.17 49 ARG A N 15
ATOM 15657 C CA . ARG A 1 41 ? -1.477 7.970 3.695 1.00 0.18 49 ARG A CA 15
ATOM 15658 C C . ARG A 1 41 ? -0.661 8.664 2.612 1.00 0.22 49 ARG A C 15
ATOM 15659 O O . ARG A 1 41 ? -0.826 9.855 2.359 1.00 0.28 49 ARG A O 15
ATOM 15680 N N . ALA A 1 42 ? 0.208 7.888 1.990 1.00 0.24 50 ALA A N 15
ATOM 15681 C CA . ALA A 1 42 ? 1.033 8.363 0.887 1.00 0.31 50 ALA A CA 15
ATOM 15682 C C . ALA A 1 42 ? 0.175 8.975 -0.222 1.00 0.35 50 ALA A C 15
ATOM 15683 O O . ALA A 1 42 ? 0.412 10.105 -0.647 1.00 0.42 50 ALA A O 15
ATOM 15690 N N . ALA A 1 43 ? -0.809 8.217 -0.692 1.00 0.34 51 ALA A N 15
ATOM 15691 C CA . ALA A 1 43 ? -1.716 8.667 -1.735 1.00 0.43 51 ALA A CA 15
ATOM 15692 C C . ALA A 1 43 ? -2.558 9.868 -1.319 1.00 0.41 51 ALA A C 15
ATOM 15693 O O . ALA A 1 43 ? -2.773 10.784 -2.114 1.00 0.47 51 ALA A O 15
ATOM 15700 N N . LEU A 1 44 ? -3.048 9.859 -0.089 1.00 0.36 52 LEU A N 15
ATOM 15701 C CA . LEU A 1 44 ? -3.993 10.874 0.348 1.00 0.39 52 LEU A CA 15
ATOM 15702 C C . LEU A 1 44 ? -3.254 12.132 0.801 1.00 0.40 52 LEU A C 15
ATOM 15703 O O . LEU A 1 44 ? -3.300 13.159 0.123 1.00 0.46 52 LEU A O 15
ATOM 15719 N N . GLY A 1 45 ? -2.570 12.055 1.939 1.00 0.36 53 GLY A N 15
ATOM 15720 C CA . GLY A 1 45 ? -1.740 13.166 2.370 1.00 0.37 53 GLY A CA 15
ATOM 15721 C C . GLY A 1 45 ? -1.268 13.039 3.809 1.00 0.36 53 GLY A C 15
ATOM 15722 O O . GLY A 1 45 ? -1.110 14.040 4.508 1.00 0.55 53 GLY A O 15
ATOM 15726 N N . ALA A 1 46 ? -1.027 11.814 4.255 1.00 0.30 54 ALA A N 15
ATOM 15727 C CA . ALA A 1 46 ? -0.559 11.574 5.615 1.00 0.27 54 ALA A CA 15
ATOM 15728 C C . ALA A 1 46 ? 0.855 11.006 5.592 1.00 0.23 54 ALA A C 15
ATOM 15729 O O . ALA A 1 46 ? 1.188 10.178 4.747 1.00 0.24 54 ALA A O 15
ATOM 15736 N N . ASP A 1 47 ? 1.689 11.461 6.514 1.00 0.24 55 ASP A N 15
ATOM 15737 C CA . ASP A 1 47 ? 3.105 11.126 6.479 1.00 0.24 55 ASP A CA 15
ATOM 15738 C C . ASP A 1 47 ? 3.554 10.379 7.730 1.00 0.21 55 ASP A C 15
ATOM 15739 O O . ASP A 1 47 ? 4.574 10.721 8.331 1.00 0.25 55 ASP A O 15
ATOM 15748 N N . ASP A 1 48 ? 2.791 9.378 8.134 1.00 0.19 56 ASP A N 15
ATOM 15749 C CA . ASP A 1 48 ? 3.239 8.488 9.204 1.00 0.22 56 ASP A CA 15
ATOM 15750 C C . ASP A 1 48 ? 4.300 7.535 8.664 1.00 0.17 56 ASP A C 15
ATOM 15751 O O . ASP A 1 48 ? 4.151 6.997 7.571 1.00 0.21 56 ASP A O 15
ATOM 15760 N N . ASN A 1 49 ? 5.382 7.378 9.422 1.00 0.23 57 ASN A N 15
ATOM 15761 C CA . ASN A 1 49 ? 6.576 6.663 8.981 1.00 0.20 57 ASN A CA 15
ATOM 15762 C C . ASN A 1 49 ? 6.330 5.354 8.239 1.00 0.17 57 ASN A C 15
ATOM 15763 O O . ASN A 1 49 ? 6.999 5.099 7.244 1.00 0.18 57 ASN A O 15
ATOM 15774 N N . ASP A 1 50 ? 5.407 4.518 8.696 1.00 0.18 58 ASP A N 15
ATOM 15775 C CA . ASP A 1 50 ? 5.217 3.224 8.040 1.00 0.19 58 ASP A CA 15
ATOM 15776 C C . ASP A 1 50 ? 4.758 3.442 6.607 1.00 0.16 58 ASP A C 15
ATOM 15777 O O . ASP A 1 50 ? 5.171 2.742 5.682 1.00 0.19 58 ASP A O 15
ATOM 15786 N N . ALA A 1 51 ? 3.925 4.443 6.459 1.00 0.13 59 ALA A N 15
ATOM 15787 C CA . ALA A 1 51 ? 3.449 4.877 5.163 1.00 0.11 59 ALA A CA 15
ATOM 15788 C C . ALA A 1 51 ? 4.546 5.540 4.347 1.00 0.12 59 ALA A C 15
ATOM 15789 O O . ALA A 1 51 ? 4.593 5.383 3.127 1.00 0.13 59 ALA A O 15
ATOM 15796 N N . VAL A 1 52 ? 5.443 6.272 5.000 1.00 0.14 60 VAL A N 15
ATOM 15797 C CA . VAL A 1 52 ? 6.465 6.991 4.256 1.00 0.17 60 VAL A CA 15
ATOM 15798 C C . VAL A 1 52 ? 7.554 6.031 3.796 1.00 0.18 60 VAL A C 15
ATOM 15799 O O . VAL A 1 52 ? 8.106 6.184 2.708 1.00 0.20 60 VAL A O 15
ATOM 15812 N N . LYS A 1 53 ? 7.860 5.039 4.632 1.00 0.19 61 LYS A N 15
ATOM 15813 C CA . LYS A 1 53 ? 8.810 4.010 4.277 1.00 0.22 61 LYS A CA 15
ATOM 15814 C C . LYS A 1 53 ? 8.195 3.044 3.277 1.00 0.20 61 LYS A C 15
ATOM 15815 O O . LYS A 1 53 ? 8.900 2.319 2.571 1.00 0.28 61 LYS A O 15
ATOM 15834 N N . PHE A 1 54 ? 6.871 3.035 3.229 1.00 0.14 62 PHE A N 15
ATOM 15835 C CA . PHE A 1 54 ? 6.160 2.364 2.163 1.00 0.13 62 PHE A CA 15
ATOM 15836 C C . PHE A 1 54 ? 6.350 3.148 0.886 1.00 0.13 62 PHE A C 15
ATOM 15837 O O . PHE A 1 54 ? 6.752 2.603 -0.134 1.00 0.15 62 PHE A O 15
ATOM 15854 N N . ARG A 1 55 ? 6.046 4.435 0.962 1.00 0.12 63 ARG A N 15
ATOM 15855 C CA . ARG A 1 55 ? 6.219 5.353 -0.148 1.00 0.15 63 ARG A CA 15
ATOM 15856 C C . ARG A 1 55 ? 7.619 5.244 -0.741 1.00 0.14 63 ARG A C 15
ATOM 15857 O O . ARG A 1 55 ? 7.768 4.926 -1.916 1.00 0.16 63 ARG A O 15
ATOM 15878 N N . SER A 1 56 ? 8.629 5.522 0.073 1.00 0.13 64 SER A N 15
ATOM 15879 C CA . SER A 1 56 ? 10.024 5.447 -0.360 1.00 0.16 64 SER A CA 15
ATOM 15880 C C . SER A 1 56 ? 10.337 4.155 -1.126 1.00 0.17 64 SER A C 15
ATOM 15881 O O . SER A 1 56 ? 10.995 4.188 -2.166 1.00 0.28 64 SER A O 15
ATOM 15889 N N . TRP A 1 57 ? 9.865 3.023 -0.620 1.00 0.13 65 TRP A N 15
ATOM 15890 C CA . TRP A 1 57 ? 10.093 1.743 -1.282 1.00 0.14 65 TRP A CA 15
ATOM 15891 C C . TRP A 1 57 ? 9.241 1.607 -2.543 1.00 0.13 65 TRP A C 15
ATOM 15892 O O . TRP A 1 57 ? 9.767 1.401 -3.634 1.00 0.15 65 TRP A O 15
ATOM 15913 N N . TRP A 1 58 ? 7.941 1.775 -2.389 1.00 0.12 66 TRP A N 15
ATOM 15914 C CA . TRP A 1 58 ? 6.975 1.486 -3.442 1.00 0.13 66 TRP A CA 15
ATOM 15915 C C . TRP A 1 58 ? 7.075 2.492 -4.582 1.00 0.12 66 TRP A C 15
ATOM 15916 O O . TRP A 1 58 ? 6.756 2.173 -5.723 1.00 0.19 66 TRP A O 15
ATOM 15937 N N . ASN A 1 59 ? 7.557 3.689 -4.282 1.00 0.17 67 ASN A N 15
ATOM 15938 C CA . ASN A 1 59 ? 7.595 4.760 -5.269 1.00 0.17 67 ASN A CA 15
ATOM 15939 C C . ASN A 1 59 ? 8.931 4.827 -5.974 1.00 0.18 67 ASN A C 15
ATOM 15940 O O . ASN A 1 59 ? 9.156 5.683 -6.825 1.00 0.22 67 ASN A O 15
ATOM 15951 N N . SER A 1 60 ? 9.828 3.941 -5.614 1.00 0.18 68 SER A N 15
ATOM 15952 C CA . SER A 1 60 ? 11.091 3.856 -6.319 1.00 0.22 68 SER A CA 15
ATOM 15953 C C . SER A 1 60 ? 10.975 2.835 -7.434 1.00 0.22 68 SER A C 15
ATOM 15954 O O . SER A 1 60 ? 11.789 2.783 -8.358 1.00 0.24 68 SER A O 15
ATOM 15962 N N . ARG A 1 61 ? 9.937 2.030 -7.324 1.00 0.20 69 ARG A N 15
ATOM 15963 C CA . ARG A 1 61 ? 9.708 0.931 -8.227 1.00 0.22 69 ARG A CA 15
ATOM 15964 C C . ARG A 1 61 ? 8.427 1.147 -9.023 1.00 0.24 69 ARG A C 15
ATOM 15965 O O . ARG A 1 61 ? 8.447 1.340 -10.236 1.00 0.27 69 ARG A O 15
ATOM 15986 N N . THR A 1 62 ? 7.322 1.133 -8.305 1.00 0.24 70 THR A N 15
ATOM 15987 C CA . THR A 1 62 ? 5.994 1.203 -8.898 1.00 0.26 70 THR A CA 15
ATOM 15988 C C . THR A 1 62 ? 5.458 2.621 -8.938 1.00 0.25 70 THR A C 15
ATOM 15989 O O . THR A 1 62 ? 5.166 3.159 -10.006 1.00 0.29 70 THR A O 15
ATOM 16000 N N . LYS A 1 63 ? 5.323 3.188 -7.743 1.00 0.24 71 LYS A N 15
ATOM 16001 C CA . LYS A 1 63 ? 4.690 4.484 -7.525 1.00 0.27 71 LYS A CA 15
ATOM 16002 C C . LYS A 1 63 ? 3.183 4.336 -7.588 1.00 0.30 71 LYS A C 15
ATOM 16003 O O . LYS A 1 63 ? 2.456 5.264 -7.937 1.00 0.52 71 LYS A O 15
ATOM 16022 N N . MET A 1 64 ? 2.749 3.135 -7.214 1.00 0.31 72 MET A N 15
ATOM 16023 C CA . MET A 1 64 ? 1.343 2.771 -7.052 1.00 0.32 72 MET A CA 15
ATOM 16024 C C . MET A 1 64 ? 0.445 3.139 -8.216 1.00 0.39 72 MET A C 15
ATOM 16025 O O . MET A 1 64 ? 0.873 3.475 -9.322 1.00 0.72 72 MET A O 15
ATOM 16039 N N . ALA A 1 65 ? -0.826 3.034 -7.898 1.00 0.48 73 ALA A N 15
ATOM 16040 C CA . ALA A 1 65 ? -1.929 3.307 -8.787 1.00 0.56 73 ALA A CA 15
ATOM 16041 C C . ALA A 1 65 ? -3.131 3.644 -7.933 1.00 0.61 73 ALA A C 15
ATOM 16042 O O . ALA A 1 65 ? -4.193 3.042 -8.071 1.00 0.93 73 ALA A O 15
ATOM 16049 N N . ASN A 1 66 ? -2.898 4.630 -7.054 1.00 0.64 74 ASN A N 15
ATOM 16050 C CA . ASN A 1 66 ? -3.812 5.069 -5.985 1.00 0.74 74 ASN A CA 15
ATOM 16051 C C . ASN A 1 66 ? -5.167 4.381 -5.995 1.00 0.92 74 ASN A C 15
ATOM 16052 O O . ASN A 1 66 ? -5.419 3.491 -5.180 1.00 1.68 74 ASN A O 15
ATOM 16063 N N . ASP A 1 67 ? -6.035 4.797 -6.900 1.00 0.91 75 ASP A N 15
ATOM 16064 C CA . ASP A 1 67 ? -7.334 4.164 -7.050 1.00 0.98 75 ASP A CA 15
ATOM 16065 C C . ASP A 1 67 ? -7.631 3.936 -8.522 1.00 0.96 75 ASP A C 15
ATOM 16066 O O . ASP A 1 67 ? -8.785 3.987 -8.951 1.00 1.14 75 ASP A O 15
ATOM 16075 N N . TYR A 1 68 ? -6.585 3.687 -9.297 1.00 0.81 76 TYR A N 15
ATOM 16076 C CA . TYR A 1 68 ? -6.736 3.479 -10.726 1.00 0.88 76 TYR A CA 15
ATOM 16077 C C . TYR A 1 68 ? -7.073 2.027 -11.026 1.00 0.93 76 TYR A C 15
ATOM 16078 O O . TYR A 1 68 ? -6.142 1.235 -11.274 1.00 1.47 76 TYR A O 15
ATOM 16096 N N . GLY A 1 2 ? -9.210 7.180 -3.198 1.00 1.46 10 GLY A N 16
ATOM 16097 C CA . GLY A 1 2 ? -9.458 6.781 -1.793 1.00 1.08 10 GLY A CA 16
ATOM 16098 C C . GLY A 1 2 ? -10.131 5.428 -1.706 1.00 0.90 10 GLY A C 16
ATOM 16099 O O . GLY A 1 2 ? -10.885 5.049 -2.598 1.00 1.21 10 GLY A O 16
ATOM 16103 N N . THR A 1 3 ? -9.861 4.701 -0.633 1.00 0.72 11 THR A N 16
ATOM 16104 C CA . THR A 1 3 ? -10.432 3.386 -0.432 1.00 0.56 11 THR A CA 16
ATOM 16105 C C . THR A 1 3 ? -10.895 3.255 1.012 1.00 0.60 11 THR A C 16
ATOM 16106 O O . THR A 1 3 ? -11.360 4.219 1.614 1.00 1.21 11 THR A O 16
ATOM 16117 N N . TYR A 1 4 ? -10.741 2.071 1.567 1.00 0.44 12 TYR A N 16
ATOM 16118 C CA . TYR A 1 4 ? -11.178 1.798 2.922 1.00 0.37 12 TYR A CA 16
ATOM 16119 C C . TYR A 1 4 ? -10.133 0.958 3.638 1.00 0.37 12 TYR A C 16
ATOM 16120 O O . TYR A 1 4 ? -9.031 0.756 3.125 1.00 0.41 12 TYR A O 16
ATOM 16138 N N . ARG A 1 5 ? -10.494 0.463 4.812 1.00 0.38 13 ARG A N 16
ATOM 16139 C CA . ARG A 1 5 ? -9.751 -0.605 5.462 1.00 0.40 13 ARG A CA 16
ATOM 16140 C C . ARG A 1 5 ? -10.690 -1.424 6.341 1.00 0.54 13 ARG A C 16
ATOM 16141 O O . ARG A 1 5 ? -11.653 -0.888 6.886 1.00 0.76 13 ARG A O 16
ATOM 16162 N N . GLY A 1 6 ? -10.427 -2.725 6.441 1.00 0.54 14 GLY A N 16
ATOM 16163 C CA . GLY A 1 6 ? -11.170 -3.576 7.363 1.00 0.68 14 GLY A CA 16
ATOM 16164 C C . GLY A 1 6 ? -12.530 -4.016 6.848 1.00 0.77 14 GLY A C 16
ATOM 16165 O O . GLY A 1 6 ? -12.994 -5.111 7.168 1.00 1.39 14 GLY A O 16
ATOM 16169 N N . ARG A 1 7 ? -13.172 -3.174 6.050 1.00 0.70 15 ARG A N 16
ATOM 16170 C CA . ARG A 1 7 ? -14.525 -3.450 5.564 1.00 0.80 15 ARG A CA 16
ATOM 16171 C C . ARG A 1 7 ? -14.532 -4.433 4.397 1.00 0.91 15 ARG A C 16
ATOM 16172 O O . ARG A 1 7 ? -15.212 -4.223 3.395 1.00 1.43 15 ARG A O 16
ATOM 16193 N N . GLY A 1 8 ? -13.797 -5.525 4.543 1.00 0.78 16 GLY A N 16
ATOM 16194 C CA . GLY A 1 8 ? -13.694 -6.484 3.469 1.00 0.88 16 GLY A CA 16
ATOM 16195 C C . GLY A 1 8 ? -12.971 -5.893 2.289 1.00 0.76 16 GLY A C 16
ATOM 16196 O O . GLY A 1 8 ? -13.242 -6.242 1.141 1.00 1.05 16 GLY A O 16
ATOM 16200 N N . VAL A 1 9 ? -12.069 -4.965 2.588 1.00 0.43 17 VAL A N 16
ATOM 16201 C CA . VAL A 1 9 ? -11.356 -4.215 1.560 1.00 0.29 17 VAL A CA 16
ATOM 16202 C C . VAL A 1 9 ? -10.737 -5.085 0.498 1.00 0.25 17 VAL A C 16
ATOM 16203 O O . VAL A 1 9 ? -9.985 -6.018 0.776 1.00 0.33 17 VAL A O 16
ATOM 16216 N N . ALA A 1 10 ? -11.067 -4.740 -0.722 1.00 0.25 18 ALA A N 16
ATOM 16217 C CA . ALA A 1 10 ? -10.491 -5.379 -1.881 1.00 0.27 18 ALA A CA 16
ATOM 16218 C C . ALA A 1 10 ? -9.492 -4.435 -2.510 1.00 0.23 18 ALA A C 16
ATOM 16219 O O . ALA A 1 10 ? -8.680 -4.838 -3.347 1.00 0.25 18 ALA A O 16
ATOM 16226 N N . LEU A 1 11 ? -9.571 -3.161 -2.089 1.00 0.21 19 LEU A N 16
ATOM 16227 C CA . LEU A 1 11 ? -8.629 -2.138 -2.508 1.00 0.20 19 LEU A CA 16
ATOM 16228 C C . LEU A 1 11 ? -8.741 -1.950 -4.036 1.00 0.25 19 LEU A C 16
ATOM 16229 O O . LEU A 1 11 ? -9.548 -2.624 -4.675 1.00 0.49 19 LEU A O 16
ATOM 16245 N N . THR A 1 12 ? -8.023 -1.006 -4.626 1.00 0.37 20 THR A N 16
ATOM 16246 C CA . THR A 1 12 ? -7.975 -0.930 -6.075 1.00 0.37 20 THR A CA 16
ATOM 16247 C C . THR A 1 12 ? -7.346 -2.211 -6.645 1.00 0.35 20 THR A C 16
ATOM 16248 O O . THR A 1 12 ? -6.862 -3.065 -5.896 1.00 0.44 20 THR A O 16
ATOM 16259 N N . ASP A 1 13 ? -7.333 -2.339 -7.956 1.00 0.35 21 ASP A N 16
ATOM 16260 C CA . ASP A 1 13 ? -6.988 -3.606 -8.591 1.00 0.37 21 ASP A CA 16
ATOM 16261 C C . ASP A 1 13 ? -5.529 -3.998 -8.361 1.00 0.32 21 ASP A C 16
ATOM 16262 O O . ASP A 1 13 ? -5.252 -5.068 -7.816 1.00 0.37 21 ASP A O 16
ATOM 16271 N N . ASP A 1 14 ? -4.605 -3.132 -8.755 1.00 0.29 22 ASP A N 16
ATOM 16272 C CA . ASP A 1 14 ? -3.181 -3.462 -8.701 1.00 0.28 22 ASP A CA 16
ATOM 16273 C C . ASP A 1 14 ? -2.678 -3.574 -7.267 1.00 0.22 22 ASP A C 16
ATOM 16274 O O . ASP A 1 14 ? -2.256 -4.642 -6.842 1.00 0.22 22 ASP A O 16
ATOM 16283 N N . GLU A 1 15 ? -2.735 -2.461 -6.543 1.00 0.23 23 GLU A N 16
ATOM 16284 C CA . GLU A 1 15 ? -2.129 -2.346 -5.209 1.00 0.24 23 GLU A CA 16
ATOM 16285 C C . GLU A 1 15 ? -2.424 -3.528 -4.277 1.00 0.17 23 GLU A C 16
ATOM 16286 O O . GLU A 1 15 ? -1.568 -3.915 -3.496 1.00 0.17 23 GLU A O 16
ATOM 16298 N N . TYR A 1 16 ? -3.624 -4.094 -4.341 1.00 0.13 24 TYR A N 16
ATOM 16299 C CA . TYR A 1 16 ? -3.962 -5.223 -3.473 1.00 0.12 24 TYR A CA 16
ATOM 16300 C C . TYR A 1 16 ? -3.075 -6.414 -3.827 1.00 0.12 24 TYR A C 16
ATOM 16301 O O . TYR A 1 16 ? -2.406 -7.000 -2.976 1.00 0.14 24 TYR A O 16
ATOM 16319 N N . ASP A 1 17 ? -3.089 -6.756 -5.100 1.00 0.14 25 ASP A N 16
ATOM 16320 C CA . ASP A 1 17 ? -2.221 -7.800 -5.626 1.00 0.18 25 ASP A CA 16
ATOM 16321 C C . ASP A 1 17 ? -0.750 -7.449 -5.384 1.00 0.16 25 ASP A C 16
ATOM 16322 O O . ASP A 1 17 ? 0.069 -8.301 -5.034 1.00 0.17 25 ASP A O 16
ATOM 16331 N N . GLU A 1 18 ? -0.435 -6.176 -5.545 1.00 0.15 26 GLU A N 16
ATOM 16332 C CA . GLU A 1 18 ? 0.918 -5.682 -5.338 1.00 0.15 26 GLU A CA 16
ATOM 16333 C C . GLU A 1 18 ? 1.294 -5.682 -3.858 1.00 0.12 26 GLU A C 16
ATOM 16334 O O . GLU A 1 18 ? 2.471 -5.627 -3.513 1.00 0.12 26 GLU A O 16
ATOM 16346 N N . TRP A 1 19 ? 0.295 -5.730 -2.986 1.00 0.11 27 TRP A N 16
ATOM 16347 C CA . TRP A 1 19 ? 0.529 -5.889 -1.559 1.00 0.10 27 TRP A CA 16
ATOM 16348 C C . TRP A 1 19 ? 1.123 -7.256 -1.287 1.00 0.10 27 TRP A C 16
ATOM 16349 O O . TRP A 1 19 ? 1.981 -7.413 -0.416 1.00 0.11 27 TRP A O 16
ATOM 16370 N N . ARG A 1 20 ? 0.662 -8.238 -2.045 1.00 0.12 28 ARG A N 16
ATOM 16371 C CA . ARG A 1 20 ? 1.217 -9.576 -1.972 1.00 0.13 28 ARG A CA 16
ATOM 16372 C C . ARG A 1 20 ? 2.716 -9.522 -2.272 1.00 0.13 28 ARG A C 16
ATOM 16373 O O . ARG A 1 20 ? 3.521 -10.183 -1.613 1.00 0.15 28 ARG A O 16
ATOM 16394 N N . GLU A 1 21 ? 3.086 -8.702 -3.259 1.00 0.13 29 GLU A N 16
ATOM 16395 C CA . GLU A 1 21 ? 4.497 -8.468 -3.570 1.00 0.14 29 GLU A CA 16
ATOM 16396 C C . GLU A 1 21 ? 5.162 -7.629 -2.476 1.00 0.12 29 GLU A C 16
ATOM 16397 O O . GLU A 1 21 ? 6.305 -7.879 -2.107 1.00 0.13 29 GLU A O 16
ATOM 16409 N N . HIS A 1 22 ? 4.449 -6.616 -1.989 1.00 0.12 30 HIS A N 16
ATOM 16410 C CA . HIS A 1 22 ? 4.912 -5.802 -0.861 1.00 0.11 30 HIS A CA 16
ATOM 16411 C C . HIS A 1 22 ? 5.347 -6.696 0.292 1.00 0.12 30 HIS A C 16
ATOM 16412 O O . HIS A 1 22 ? 6.363 -6.437 0.940 1.00 0.13 30 HIS A O 16
ATOM 16427 N N . ASN A 1 23 ? 4.560 -7.735 0.539 1.00 0.14 31 ASN A N 16
ATOM 16428 C CA . ASN A 1 23 ? 4.868 -8.729 1.557 1.00 0.17 31 ASN A CA 16
ATOM 16429 C C . ASN A 1 23 ? 6.243 -9.334 1.314 1.00 0.16 31 ASN A C 16
ATOM 16430 O O . ASN A 1 23 ? 7.071 -9.427 2.220 1.00 0.18 31 ASN A O 16
ATOM 16441 N N . ALA A 1 24 ? 6.476 -9.722 0.073 1.00 0.17 32 ALA A N 16
ATOM 16442 C CA . ALA A 1 24 ? 7.746 -10.298 -0.335 1.00 0.18 32 ALA A CA 16
ATOM 16443 C C . ALA A 1 24 ? 8.878 -9.275 -0.277 1.00 0.16 32 ALA A C 16
ATOM 16444 O O . ALA A 1 24 ? 9.858 -9.455 0.446 1.00 0.19 32 ALA A O 16
ATOM 16451 N N . SER A 1 25 ? 8.727 -8.199 -1.040 1.00 0.13 33 SER A N 16
ATOM 16452 C CA . SER A 1 25 ? 9.792 -7.221 -1.234 1.00 0.14 33 SER A CA 16
ATOM 16453 C C . SER A 1 25 ? 10.246 -6.555 0.069 1.00 0.18 33 SER A C 16
ATOM 16454 O O . SER A 1 25 ? 11.430 -6.265 0.234 1.00 0.27 33 SER A O 16
ATOM 16462 N N . ARG A 1 26 ? 9.329 -6.315 0.998 1.00 0.19 34 ARG A N 16
ATOM 16463 C CA . ARG A 1 26 ? 9.698 -5.656 2.249 1.00 0.23 34 ARG A CA 16
ATOM 16464 C C . ARG A 1 26 ? 10.010 -6.665 3.347 1.00 0.26 34 ARG A C 16
ATOM 16465 O O . ARG A 1 26 ? 10.278 -6.284 4.489 1.00 0.31 34 ARG A O 16
ATOM 16486 N N . LYS A 1 27 ? 9.981 -7.949 2.982 1.00 0.26 35 LYS A N 16
ATOM 16487 C CA . LYS A 1 27 ? 10.384 -9.042 3.874 1.00 0.30 35 LYS A CA 16
ATOM 16488 C C . LYS A 1 27 ? 9.584 -9.035 5.173 1.00 0.34 35 LYS A C 16
ATOM 16489 O O . LYS A 1 27 ? 10.081 -9.430 6.231 1.00 0.58 35 LYS A O 16
ATOM 16508 N N . LEU A 1 28 ? 8.351 -8.573 5.082 1.00 0.26 36 LEU A N 16
ATOM 16509 C CA . LEU A 1 28 ? 7.438 -8.558 6.206 1.00 0.31 36 LEU A CA 16
ATOM 16510 C C . LEU A 1 28 ? 6.331 -9.571 5.972 1.00 0.34 36 LEU A C 16
ATOM 16511 O O . LEU A 1 28 ? 6.415 -10.403 5.066 1.00 0.36 36 LEU A O 16
ATOM 16527 N N . ASP A 1 29 ? 5.310 -9.502 6.791 1.00 0.41 37 ASP A N 16
ATOM 16528 C CA . ASP A 1 29 ? 4.149 -10.362 6.653 1.00 0.47 37 ASP A CA 16
ATOM 16529 C C . ASP A 1 29 ? 2.935 -9.572 7.075 1.00 0.51 37 ASP A C 16
ATOM 16530 O O . ASP A 1 29 ? 2.227 -9.916 8.022 1.00 1.00 37 ASP A O 16
ATOM 16539 N N . LEU A 1 30 ? 2.734 -8.481 6.380 1.00 0.26 38 LEU A N 16
ATOM 16540 C CA . LEU A 1 30 ? 1.707 -7.528 6.723 1.00 0.26 38 LEU A CA 16
ATOM 16541 C C . LEU A 1 30 ? 0.394 -7.913 6.055 1.00 0.26 38 LEU A C 16
ATOM 16542 O O . LEU A 1 30 ? 0.390 -8.521 4.983 1.00 0.32 38 LEU A O 16
ATOM 16558 N N . SER A 1 31 ? -0.712 -7.568 6.684 1.00 0.22 39 SER A N 16
ATOM 16559 C CA . SER A 1 31 ? -2.011 -7.835 6.103 1.00 0.21 39 SER A CA 16
ATOM 16560 C C . SER A 1 31 ? -2.412 -6.700 5.174 1.00 0.17 39 SER A C 16
ATOM 16561 O O . SER A 1 31 ? -1.762 -5.650 5.166 1.00 0.25 39 SER A O 16
ATOM 16569 N N . VAL A 1 32 ? -3.460 -6.899 4.393 1.00 0.18 40 VAL A N 16
ATOM 16570 C CA . VAL A 1 32 ? -3.826 -5.935 3.379 1.00 0.15 40 VAL A CA 16
ATOM 16571 C C . VAL A 1 32 ? -4.185 -4.603 4.003 1.00 0.15 40 VAL A C 16
ATOM 16572 O O . VAL A 1 32 ? -3.733 -3.566 3.540 1.00 0.13 40 VAL A O 16
ATOM 16585 N N . GLU A 1 33 ? -4.964 -4.656 5.070 1.00 0.17 41 GLU A N 16
ATOM 16586 C CA . GLU A 1 33 ? -5.391 -3.460 5.773 1.00 0.17 41 GLU A CA 16
ATOM 16587 C C . GLU A 1 33 ? -4.213 -2.524 6.015 1.00 0.14 41 GLU A C 16
ATOM 16588 O O . GLU A 1 33 ? -4.268 -1.342 5.671 1.00 0.14 41 GLU A O 16
ATOM 16600 N N . ASP A 1 34 ? -3.161 -3.069 6.615 1.00 0.15 42 ASP A N 16
ATOM 16601 C CA . ASP A 1 34 ? -1.932 -2.333 6.852 1.00 0.16 42 ASP A CA 16
ATOM 16602 C C . ASP A 1 34 ? -1.410 -1.696 5.570 1.00 0.13 42 ASP A C 16
ATOM 16603 O O . ASP A 1 34 ? -1.058 -0.517 5.555 1.00 0.16 42 ASP A O 16
ATOM 16612 N N . PHE A 1 35 ? -1.370 -2.483 4.496 1.00 0.11 43 PHE A N 16
ATOM 16613 C CA . PHE A 1 35 ? -0.918 -1.988 3.199 1.00 0.10 43 PHE A CA 16
ATOM 16614 C C . PHE A 1 35 ? -1.774 -0.822 2.765 1.00 0.08 43 PHE A C 16
ATOM 16615 O O . PHE A 1 35 ? -1.269 0.248 2.423 1.00 0.09 43 PHE A O 16
ATOM 16632 N N . LEU A 1 36 ? -3.075 -1.071 2.748 1.00 0.09 44 LEU A N 16
ATOM 16633 C CA . LEU A 1 36 ? -4.058 -0.108 2.288 1.00 0.11 44 LEU A CA 16
ATOM 16634 C C . LEU A 1 36 ? -3.877 1.204 3.019 1.00 0.11 44 LEU A C 16
ATOM 16635 O O . LEU A 1 36 ? -4.037 2.259 2.429 1.00 0.14 44 LEU A O 16
ATOM 16651 N N . MET A 1 37 ? -3.507 1.127 4.286 1.00 0.12 45 MET A N 16
ATOM 16652 C CA . MET A 1 37 ? -3.202 2.325 5.063 1.00 0.14 45 MET A CA 16
ATOM 16653 C C . MET A 1 37 ? -1.927 2.990 4.553 1.00 0.11 45 MET A C 16
ATOM 16654 O O . MET A 1 37 ? -1.915 4.185 4.274 1.00 0.12 45 MET A O 16
ATOM 16668 N N . LEU A 1 38 ? -0.851 2.210 4.460 1.00 0.10 46 LEU A N 16
ATOM 16669 C CA . LEU A 1 38 ? 0.429 2.704 3.937 1.00 0.11 46 LEU A CA 16
ATOM 16670 C C . LEU A 1 38 ? 0.243 3.458 2.625 1.00 0.12 46 LEU A C 16
ATOM 16671 O O . LEU A 1 38 ? 0.659 4.611 2.497 1.00 0.14 46 LEU A O 16
ATOM 16687 N N . ARG A 1 39 ? -0.396 2.809 1.662 1.00 0.12 47 ARG A N 16
ATOM 16688 C CA . ARG A 1 39 ? -0.626 3.417 0.359 1.00 0.15 47 ARG A CA 16
ATOM 16689 C C . ARG A 1 39 ? -1.572 4.605 0.485 1.00 0.15 47 ARG A C 16
ATOM 16690 O O . ARG A 1 39 ? -1.380 5.621 -0.159 1.00 0.20 47 ARG A O 16
ATOM 16711 N N . HIS A 1 40 ? -2.622 4.424 1.273 1.00 0.14 48 HIS A N 16
ATOM 16712 C CA . HIS A 1 40 ? -3.554 5.493 1.611 1.00 0.15 48 HIS A CA 16
ATOM 16713 C C . HIS A 1 40 ? -2.818 6.764 1.983 1.00 0.17 48 HIS A C 16
ATOM 16714 O O . HIS A 1 40 ? -2.904 7.750 1.278 1.00 0.20 48 HIS A O 16
ATOM 16729 N N . ARG A 1 41 ? -2.042 6.714 3.045 1.00 0.17 49 ARG A N 16
ATOM 16730 C CA . ARG A 1 41 ? -1.393 7.909 3.562 1.00 0.18 49 ARG A CA 16
ATOM 16731 C C . ARG A 1 41 ? -0.493 8.542 2.502 1.00 0.22 49 ARG A C 16
ATOM 16732 O O . ARG A 1 41 ? -0.522 9.749 2.283 1.00 0.28 49 ARG A O 16
ATOM 16753 N N . ALA A 1 42 ? 0.288 7.695 1.852 1.00 0.24 50 ALA A N 16
ATOM 16754 C CA . ALA A 1 42 ? 1.175 8.122 0.777 1.00 0.31 50 ALA A CA 16
ATOM 16755 C C . ALA A 1 42 ? 0.389 8.794 -0.349 1.00 0.35 50 ALA A C 16
ATOM 16756 O O . ALA A 1 42 ? 0.661 9.941 -0.713 1.00 0.42 50 ALA A O 16
ATOM 16763 N N . ALA A 1 43 ? -0.582 8.069 -0.895 1.00 0.34 51 ALA A N 16
ATOM 16764 C CA . ALA A 1 43 ? -1.440 8.569 -1.956 1.00 0.43 51 ALA A CA 16
ATOM 16765 C C . ALA A 1 43 ? -2.212 9.817 -1.543 1.00 0.41 51 ALA A C 16
ATOM 16766 O O . ALA A 1 43 ? -2.216 10.816 -2.261 1.00 0.47 51 ALA A O 16
ATOM 16773 N N . LEU A 1 44 ? -2.851 9.765 -0.383 1.00 0.36 52 LEU A N 16
ATOM 16774 C CA . LEU A 1 44 ? -3.770 10.821 0.016 1.00 0.39 52 LEU A CA 16
ATOM 16775 C C . LEU A 1 44 ? -3.000 12.039 0.515 1.00 0.40 52 LEU A C 16
ATOM 16776 O O . LEU A 1 44 ? -2.950 13.067 -0.161 1.00 0.46 52 LEU A O 16
ATOM 16792 N N . GLY A 1 45 ? -2.391 11.926 1.690 1.00 0.36 53 GLY A N 16
ATOM 16793 C CA . GLY A 1 45 ? -1.550 13.001 2.178 1.00 0.37 53 GLY A CA 16
ATOM 16794 C C . GLY A 1 45 ? -1.236 12.892 3.659 1.00 0.36 53 GLY A C 16
ATOM 16795 O O . GLY A 1 45 ? -1.349 13.872 4.393 1.00 0.55 53 GLY A O 16
ATOM 16799 N N . ALA A 1 46 ? -0.852 11.704 4.107 1.00 0.30 54 ALA A N 16
ATOM 16800 C CA . ALA A 1 46 ? -0.442 11.499 5.490 1.00 0.27 54 ALA A CA 16
ATOM 16801 C C . ALA A 1 46 ? 0.959 10.899 5.528 1.00 0.23 54 ALA A C 16
ATOM 16802 O O . ALA A 1 46 ? 1.302 10.056 4.698 1.00 0.24 54 ALA A O 16
ATOM 16809 N N . ASP A 1 47 ? 1.773 11.336 6.477 1.00 0.24 55 ASP A N 16
ATOM 16810 C CA . ASP A 1 47 ? 3.183 10.962 6.490 1.00 0.24 55 ASP A CA 16
ATOM 16811 C C . ASP A 1 47 ? 3.560 10.145 7.724 1.00 0.21 55 ASP A C 16
ATOM 16812 O O . ASP A 1 47 ? 4.604 10.368 8.339 1.00 0.25 55 ASP A O 16
ATOM 16821 N N . ASP A 1 48 ? 2.715 9.193 8.081 1.00 0.19 56 ASP A N 16
ATOM 16822 C CA . ASP A 1 48 ? 3.075 8.211 9.102 1.00 0.22 56 ASP A CA 16
ATOM 16823 C C . ASP A 1 48 ? 4.207 7.335 8.571 1.00 0.17 56 ASP A C 16
ATOM 16824 O O . ASP A 1 48 ? 4.121 6.814 7.467 1.00 0.21 56 ASP A O 16
ATOM 16833 N N . ASN A 1 49 ? 5.281 7.234 9.353 1.00 0.23 57 ASN A N 16
ATOM 16834 C CA . ASN A 1 49 ? 6.524 6.600 8.920 1.00 0.20 57 ASN A CA 16
ATOM 16835 C C . ASN A 1 49 ? 6.365 5.241 8.243 1.00 0.17 57 ASN A C 16
ATOM 16836 O O . ASN A 1 49 ? 7.135 4.930 7.340 1.00 0.18 57 ASN A O 16
ATOM 16847 N N . ASP A 1 50 ? 5.408 4.421 8.657 1.00 0.18 58 ASP A N 16
ATOM 16848 C CA . ASP A 1 50 ? 5.215 3.130 7.994 1.00 0.19 58 ASP A CA 16
ATOM 16849 C C . ASP A 1 50 ? 4.807 3.373 6.552 1.00 0.16 58 ASP A C 16
ATOM 16850 O O . ASP A 1 50 ? 5.275 2.709 5.625 1.00 0.19 58 ASP A O 16
ATOM 16859 N N . ALA A 1 51 ? 3.939 4.349 6.399 1.00 0.13 59 ALA A N 16
ATOM 16860 C CA . ALA A 1 51 ? 3.484 4.794 5.095 1.00 0.11 59 ALA A CA 16
ATOM 16861 C C . ALA A 1 51 ? 4.594 5.472 4.305 1.00 0.12 59 ALA A C 16
ATOM 16862 O O . ALA A 1 51 ? 4.643 5.351 3.083 1.00 0.13 59 ALA A O 16
ATOM 16869 N N . VAL A 1 52 ? 5.493 6.183 4.983 1.00 0.14 60 VAL A N 16
ATOM 16870 C CA . VAL A 1 52 ? 6.534 6.899 4.264 1.00 0.17 60 VAL A CA 16
ATOM 16871 C C . VAL A 1 52 ? 7.595 5.927 3.774 1.00 0.18 60 VAL A C 16
ATOM 16872 O O . VAL A 1 52 ? 8.149 6.100 2.689 1.00 0.20 60 VAL A O 16
ATOM 16885 N N . LYS A 1 53 ? 7.876 4.908 4.586 1.00 0.19 61 LYS A N 16
ATOM 16886 C CA . LYS A 1 53 ? 8.790 3.854 4.204 1.00 0.22 61 LYS A CA 16
ATOM 16887 C C . LYS A 1 53 ? 8.156 2.948 3.161 1.00 0.20 61 LYS A C 16
ATOM 16888 O O . LYS A 1 53 ? 8.848 2.272 2.399 1.00 0.28 61 LYS A O 16
ATOM 16907 N N . PHE A 1 54 ? 6.831 2.935 3.137 1.00 0.14 62 PHE A N 16
ATOM 16908 C CA . PHE A 1 54 ? 6.101 2.298 2.062 1.00 0.13 62 PHE A CA 16
ATOM 16909 C C . PHE A 1 54 ? 6.333 3.087 0.794 1.00 0.13 62 PHE A C 16
ATOM 16910 O O . PHE A 1 54 ? 6.772 2.551 -0.217 1.00 0.15 62 PHE A O 16
ATOM 16927 N N . ARG A 1 55 ? 6.027 4.372 0.875 1.00 0.12 63 ARG A N 16
ATOM 16928 C CA . ARG A 1 55 ? 6.220 5.304 -0.217 1.00 0.15 63 ARG A CA 16
ATOM 16929 C C . ARG A 1 55 ? 7.632 5.223 -0.790 1.00 0.14 63 ARG A C 16
ATOM 16930 O O . ARG A 1 55 ? 7.799 4.929 -1.965 1.00 0.16 63 ARG A O 16
ATOM 16951 N N . SER A 1 56 ? 8.627 5.504 0.040 1.00 0.13 64 SER A N 16
ATOM 16952 C CA . SER A 1 56 ? 10.028 5.469 -0.385 1.00 0.16 64 SER A CA 16
ATOM 16953 C C . SER A 1 56 ? 10.370 4.214 -1.199 1.00 0.17 64 SER A C 16
ATOM 16954 O O . SER A 1 56 ? 10.974 4.304 -2.269 1.00 0.28 64 SER A O 16
ATOM 16962 N N . TRP A 1 57 ? 9.957 3.059 -0.703 1.00 0.13 65 TRP A N 16
ATOM 16963 C CA . TRP A 1 57 ? 10.231 1.791 -1.369 1.00 0.14 65 TRP A CA 16
ATOM 16964 C C . TRP A 1 57 ? 9.372 1.618 -2.625 1.00 0.13 65 TRP A C 16
ATOM 16965 O O . TRP A 1 57 ? 9.889 1.348 -3.708 1.00 0.15 65 TRP A O 16
ATOM 16986 N N . TRP A 1 58 ? 8.074 1.825 -2.483 1.00 0.12 66 TRP A N 16
ATOM 16987 C CA . TRP A 1 58 ? 7.111 1.538 -3.543 1.00 0.13 66 TRP A CA 16
ATOM 16988 C C . TRP A 1 58 ? 7.188 2.568 -4.665 1.00 0.12 66 TRP A C 16
ATOM 16989 O O . TRP A 1 58 ? 6.873 2.263 -5.812 1.00 0.19 66 TRP A O 16
ATOM 17010 N N . ASN A 1 59 ? 7.642 3.770 -4.345 1.00 0.17 67 ASN A N 16
ATOM 17011 C CA . ASN A 1 59 ? 7.681 4.861 -5.317 1.00 0.17 67 ASN A CA 16
ATOM 17012 C C . ASN A 1 59 ? 9.011 4.920 -6.033 1.00 0.18 67 ASN A C 16
ATOM 17013 O O . ASN A 1 59 ? 9.229 5.772 -6.890 1.00 0.22 67 ASN A O 16
ATOM 17024 N N . SER A 1 60 ? 9.913 4.043 -5.666 1.00 0.18 68 SER A N 16
ATOM 17025 C CA . SER A 1 60 ? 11.172 3.944 -6.373 1.00 0.22 68 SER A CA 16
ATOM 17026 C C . SER A 1 60 ? 11.066 2.861 -7.439 1.00 0.22 68 SER A C 16
ATOM 17027 O O . SER A 1 60 ? 11.892 2.766 -8.347 1.00 0.24 68 SER A O 16
ATOM 17035 N N . ARG A 1 61 ? 10.034 2.038 -7.304 1.00 0.20 69 ARG A N 16
ATOM 17036 C CA . ARG A 1 61 ? 9.847 0.887 -8.171 1.00 0.22 69 ARG A CA 16
ATOM 17037 C C . ARG A 1 61 ? 8.600 1.043 -9.030 1.00 0.24 69 ARG A C 16
ATOM 17038 O O . ARG A 1 61 ? 8.658 1.053 -10.259 1.00 0.27 69 ARG A O 16
ATOM 17059 N N . THR A 1 62 ? 7.481 1.170 -8.351 1.00 0.24 70 THR A N 16
ATOM 17060 C CA . THR A 1 62 ? 6.171 1.172 -8.979 1.00 0.26 70 THR A CA 16
ATOM 17061 C C . THR A 1 62 ? 5.571 2.562 -9.037 1.00 0.25 70 THR A C 16
ATOM 17062 O O . THR A 1 62 ? 5.247 3.066 -10.110 1.00 0.29 70 THR A O 16
ATOM 17073 N N . LYS A 1 63 ? 5.410 3.144 -7.851 1.00 0.24 71 LYS A N 16
ATOM 17074 C CA . LYS A 1 63 ? 4.733 4.422 -7.665 1.00 0.27 71 LYS A CA 16
ATOM 17075 C C . LYS A 1 63 ? 3.233 4.227 -7.786 1.00 0.30 71 LYS A C 16
ATOM 17076 O O . LYS A 1 63 ? 2.481 5.144 -8.126 1.00 0.52 71 LYS A O 16
ATOM 17095 N N . MET A 1 64 ? 2.832 2.995 -7.473 1.00 0.31 72 MET A N 16
ATOM 17096 C CA . MET A 1 64 ? 1.435 2.573 -7.358 1.00 0.32 72 MET A CA 16
ATOM 17097 C C . MET A 1 64 ? 0.548 2.967 -8.521 1.00 0.39 72 MET A C 16
ATOM 17098 O O . MET A 1 64 ? 0.980 3.384 -9.600 1.00 0.72 72 MET A O 16
ATOM 17112 N N . ALA A 1 65 ? -0.717 2.789 -8.233 1.00 0.48 73 ALA A N 16
ATOM 17113 C CA . ALA A 1 65 ? -1.821 3.131 -9.089 1.00 0.56 73 ALA A CA 16
ATOM 17114 C C . ALA A 1 65 ? -2.951 3.569 -8.196 1.00 0.61 73 ALA A C 16
ATOM 17115 O O . ALA A 1 65 ? -4.093 3.160 -8.378 1.00 0.93 73 ALA A O 16
ATOM 17122 N N . ASN A 1 66 ? -2.560 4.425 -7.241 1.00 0.64 74 ASN A N 16
ATOM 17123 C CA . ASN A 1 66 ? -3.380 4.898 -6.120 1.00 0.74 74 ASN A CA 16
ATOM 17124 C C . ASN A 1 66 ? -4.724 4.197 -6.022 1.00 0.92 74 ASN A C 16
ATOM 17125 O O . ASN A 1 66 ? -4.865 3.218 -5.294 1.00 1.68 74 ASN A O 16
ATOM 17136 N N . ASP A 1 67 ? -5.707 4.690 -6.757 1.00 0.91 75 ASP A N 16
ATOM 17137 C CA . ASP A 1 67 ? -6.990 4.014 -6.855 1.00 0.98 75 ASP A CA 16
ATOM 17138 C C . ASP A 1 67 ? -7.458 4.030 -8.303 1.00 0.96 75 ASP A C 16
ATOM 17139 O O . ASP A 1 67 ? -8.653 4.133 -8.585 1.00 1.14 75 ASP A O 16
ATOM 17148 N N . TYR A 1 68 ? -6.500 3.928 -9.220 1.00 0.81 76 TYR A N 16
ATOM 17149 C CA . TYR A 1 68 ? -6.781 4.001 -10.642 1.00 0.88 76 TYR A CA 16
ATOM 17150 C C . TYR A 1 68 ? -7.041 2.615 -11.218 1.00 0.93 76 TYR A C 16
ATOM 17151 O O . TYR A 1 68 ? -8.214 2.302 -11.512 1.00 1.47 76 TYR A O 16
ATOM 17169 N N . GLY A 1 2 ? -10.143 7.708 -0.588 1.00 1.46 10 GLY A N 17
ATOM 17170 C CA . GLY A 1 2 ? -9.183 6.581 -0.646 1.00 1.08 10 GLY A CA 17
ATOM 17171 C C . GLY A 1 2 ? -9.891 5.247 -0.574 1.00 0.90 10 GLY A C 17
ATOM 17172 O O . GLY A 1 2 ? -11.045 5.180 -0.156 1.00 1.21 10 GLY A O 17
ATOM 17176 N N . THR A 1 3 ? -9.208 4.177 -0.962 1.00 0.72 11 THR A N 17
ATOM 17177 C CA . THR A 1 3 ? -9.836 2.862 -1.014 1.00 0.56 11 THR A CA 17
ATOM 17178 C C . THR A 1 3 ? -9.917 2.186 0.358 1.00 0.60 11 THR A C 17
ATOM 17179 O O . THR A 1 3 ? -9.377 1.099 0.552 1.00 1.21 11 THR A O 17
ATOM 17190 N N . TYR A 1 4 ? -10.573 2.861 1.297 1.00 0.44 12 TYR A N 17
ATOM 17191 C CA . TYR A 1 4 ? -11.019 2.265 2.562 1.00 0.37 12 TYR A CA 17
ATOM 17192 C C . TYR A 1 4 ? -9.922 1.514 3.335 1.00 0.37 12 TYR A C 17
ATOM 17193 O O . TYR A 1 4 ? -8.730 1.598 3.032 1.00 0.41 12 TYR A O 17
ATOM 17211 N N . ARG A 1 5 ? -10.371 0.819 4.378 1.00 0.38 13 ARG A N 17
ATOM 17212 C CA . ARG A 1 5 ? -9.606 -0.228 5.042 1.00 0.40 13 ARG A CA 17
ATOM 17213 C C . ARG A 1 5 ? -10.522 -1.005 5.978 1.00 0.54 13 ARG A C 17
ATOM 17214 O O . ARG A 1 5 ? -11.401 -0.423 6.611 1.00 0.76 13 ARG A O 17
ATOM 17235 N N . GLY A 1 6 ? -10.329 -2.317 6.053 1.00 0.54 14 GLY A N 17
ATOM 17236 C CA . GLY A 1 6 ? -11.059 -3.127 7.015 1.00 0.68 14 GLY A CA 17
ATOM 17237 C C . GLY A 1 6 ? -12.474 -3.469 6.588 1.00 0.77 14 GLY A C 17
ATOM 17238 O O . GLY A 1 6 ? -13.004 -4.510 6.974 1.00 1.39 14 GLY A O 17
ATOM 17242 N N . ARG A 1 7 ? -13.090 -2.606 5.789 1.00 0.70 15 ARG A N 17
ATOM 17243 C CA . ARG A 1 7 ? -14.474 -2.807 5.362 1.00 0.80 15 ARG A CA 17
ATOM 17244 C C . ARG A 1 7 ? -14.582 -3.843 4.248 1.00 0.91 15 ARG A C 17
ATOM 17245 O O . ARG A 1 7 ? -15.285 -3.643 3.260 1.00 1.43 15 ARG A O 17
ATOM 17266 N N . GLY A 1 8 ? -13.916 -4.969 4.430 1.00 0.78 16 GLY A N 17
ATOM 17267 C CA . GLY A 1 8 ? -13.886 -5.973 3.394 1.00 0.88 16 GLY A CA 17
ATOM 17268 C C . GLY A 1 8 ? -13.118 -5.480 2.198 1.00 0.76 16 GLY A C 17
ATOM 17269 O O . GLY A 1 8 ? -13.436 -5.823 1.061 1.00 1.05 16 GLY A O 17
ATOM 17273 N N . VAL A 1 9 ? -12.121 -4.641 2.468 1.00 0.43 17 VAL A N 17
ATOM 17274 C CA . VAL A 1 9 ? -11.330 -4.025 1.409 1.00 0.29 17 VAL A CA 17
ATOM 17275 C C . VAL A 1 9 ? -10.757 -5.024 0.444 1.00 0.25 17 VAL A C 17
ATOM 17276 O O . VAL A 1 9 ? -10.125 -6.013 0.821 1.00 0.33 17 VAL A O 17
ATOM 17289 N N . ALA A 1 10 ? -11.003 -4.736 -0.806 1.00 0.25 18 ALA A N 17
ATOM 17290 C CA . ALA A 1 10 ? -10.424 -5.484 -1.892 1.00 0.27 18 ALA A CA 17
ATOM 17291 C C . ALA A 1 10 ? -9.407 -4.613 -2.591 1.00 0.23 18 ALA A C 17
ATOM 17292 O O . ALA A 1 10 ? -8.633 -5.088 -3.423 1.00 0.25 18 ALA A O 17
ATOM 17299 N N . LEU A 1 11 ? -9.434 -3.318 -2.232 1.00 0.21 19 LEU A N 17
ATOM 17300 C CA . LEU A 1 11 ? -8.478 -2.346 -2.725 1.00 0.20 19 LEU A CA 17
ATOM 17301 C C . LEU A 1 11 ? -8.601 -2.249 -4.264 1.00 0.25 19 LEU A C 17
ATOM 17302 O O . LEU A 1 11 ? -9.367 -3.001 -4.867 1.00 0.49 19 LEU A O 17
ATOM 17318 N N . THR A 1 12 ? -7.941 -1.295 -4.907 1.00 0.37 20 THR A N 17
ATOM 17319 C CA . THR A 1 12 ? -7.920 -1.280 -6.362 1.00 0.37 20 THR A CA 17
ATOM 17320 C C . THR A 1 12 ? -7.200 -2.530 -6.901 1.00 0.35 20 THR A C 17
ATOM 17321 O O . THR A 1 12 ? -6.705 -3.358 -6.131 1.00 0.44 20 THR A O 17
ATOM 17332 N N . ASP A 1 13 ? -7.139 -2.662 -8.211 1.00 0.35 21 ASP A N 17
ATOM 17333 C CA . ASP A 1 13 ? -6.709 -3.910 -8.838 1.00 0.37 21 ASP A CA 17
ATOM 17334 C C . ASP A 1 13 ? -5.241 -4.235 -8.572 1.00 0.32 21 ASP A C 17
ATOM 17335 O O . ASP A 1 13 ? -4.923 -5.297 -8.036 1.00 0.37 21 ASP A O 17
ATOM 17344 N N . ASP A 1 14 ? -4.355 -3.326 -8.943 1.00 0.29 22 ASP A N 17
ATOM 17345 C CA . ASP A 1 14 ? -2.921 -3.598 -8.898 1.00 0.28 22 ASP A CA 17
ATOM 17346 C C . ASP A 1 14 ? -2.403 -3.673 -7.465 1.00 0.22 22 ASP A C 17
ATOM 17347 O O . ASP A 1 14 ? -1.891 -4.703 -7.044 1.00 0.22 22 ASP A O 17
ATOM 17356 N N . GLU A 1 15 ? -2.559 -2.576 -6.730 1.00 0.23 23 GLU A N 17
ATOM 17357 C CA . GLU A 1 15 ? -2.039 -2.450 -5.361 1.00 0.24 23 GLU A CA 17
ATOM 17358 C C . GLU A 1 15 ? -2.314 -3.666 -4.470 1.00 0.17 23 GLU A C 17
ATOM 17359 O O . GLU A 1 15 ? -1.466 -4.036 -3.671 1.00 0.17 23 GLU A O 17
ATOM 17371 N N . TYR A 1 16 ? -3.493 -4.268 -4.571 1.00 0.13 24 TYR A N 17
ATOM 17372 C CA . TYR A 1 16 ? -3.832 -5.404 -3.716 1.00 0.12 24 TYR A CA 17
ATOM 17373 C C . TYR A 1 16 ? -2.948 -6.609 -4.061 1.00 0.12 24 TYR A C 17
ATOM 17374 O O . TYR A 1 16 ? -2.266 -7.164 -3.200 1.00 0.14 24 TYR A O 17
ATOM 17392 N N . ASP A 1 17 ? -2.979 -7.003 -5.325 1.00 0.14 25 ASP A N 17
ATOM 17393 C CA . ASP A 1 17 ? -2.058 -8.020 -5.849 1.00 0.18 25 ASP A CA 17
ATOM 17394 C C . ASP A 1 17 ? -0.603 -7.654 -5.534 1.00 0.16 25 ASP A C 17
ATOM 17395 O O . ASP A 1 17 ? 0.222 -8.511 -5.193 1.00 0.17 25 ASP A O 17
ATOM 17404 N N . GLU A 1 18 ? -0.297 -6.374 -5.635 1.00 0.15 26 GLU A N 17
ATOM 17405 C CA . GLU A 1 18 ? 1.044 -5.877 -5.376 1.00 0.15 26 GLU A CA 17
ATOM 17406 C C . GLU A 1 18 ? 1.361 -5.843 -3.884 1.00 0.12 26 GLU A C 17
ATOM 17407 O O . GLU A 1 18 ? 2.524 -5.814 -3.497 1.00 0.12 26 GLU A O 17
ATOM 17419 N N . TRP A 1 19 ? 0.331 -5.835 -3.048 1.00 0.11 27 TRP A N 17
ATOM 17420 C CA . TRP A 1 19 ? 0.513 -5.945 -1.606 1.00 0.10 27 TRP A CA 17
ATOM 17421 C C . TRP A 1 19 ? 1.098 -7.300 -1.273 1.00 0.10 27 TRP A C 17
ATOM 17422 O O . TRP A 1 19 ? 1.917 -7.436 -0.360 1.00 0.11 27 TRP A O 17
ATOM 17443 N N . ARG A 1 20 ? 0.679 -8.297 -2.029 1.00 0.12 28 ARG A N 17
ATOM 17444 C CA . ARG A 1 20 ? 1.210 -9.630 -1.877 1.00 0.13 28 ARG A CA 17
ATOM 17445 C C . ARG A 1 20 ? 2.714 -9.594 -2.153 1.00 0.13 28 ARG A C 17
ATOM 17446 O O . ARG A 1 20 ? 3.506 -10.208 -1.439 1.00 0.15 28 ARG A O 17
ATOM 17467 N N . GLU A 1 21 ? 3.108 -8.823 -3.168 1.00 0.13 29 GLU A N 17
ATOM 17468 C CA . GLU A 1 21 ? 4.528 -8.610 -3.447 1.00 0.14 29 GLU A CA 17
ATOM 17469 C C . GLU A 1 21 ? 5.174 -7.738 -2.363 1.00 0.12 29 GLU A C 17
ATOM 17470 O O . GLU A 1 21 ? 6.330 -7.942 -2.005 1.00 0.13 29 GLU A O 17
ATOM 17482 N N . HIS A 1 22 ? 4.431 -6.747 -1.869 1.00 0.12 30 HIS A N 17
ATOM 17483 C CA . HIS A 1 22 ? 4.886 -5.923 -0.743 1.00 0.11 30 HIS A CA 17
ATOM 17484 C C . HIS A 1 22 ? 5.335 -6.810 0.414 1.00 0.12 30 HIS A C 17
ATOM 17485 O O . HIS A 1 22 ? 6.346 -6.525 1.059 1.00 0.13 30 HIS A O 17
ATOM 17500 N N . ASN A 1 23 ? 4.580 -7.875 0.667 1.00 0.14 31 ASN A N 17
ATOM 17501 C CA . ASN A 1 23 ? 4.953 -8.863 1.677 1.00 0.17 31 ASN A CA 17
ATOM 17502 C C . ASN A 1 23 ? 6.342 -9.407 1.394 1.00 0.16 31 ASN A C 17
ATOM 17503 O O . ASN A 1 23 ? 7.212 -9.420 2.267 1.00 0.18 31 ASN A O 17
ATOM 17514 N N . ALA A 1 24 ? 6.546 -9.825 0.156 1.00 0.17 32 ALA A N 17
ATOM 17515 C CA . ALA A 1 24 ? 7.818 -10.376 -0.278 1.00 0.18 32 ALA A CA 17
ATOM 17516 C C . ALA A 1 24 ? 8.936 -9.337 -0.227 1.00 0.16 32 ALA A C 17
ATOM 17517 O O . ALA A 1 24 ? 9.916 -9.498 0.497 1.00 0.19 32 ALA A O 17
ATOM 17524 N N . SER A 1 25 ? 8.767 -8.263 -0.990 1.00 0.13 33 SER A N 17
ATOM 17525 C CA . SER A 1 25 ? 9.818 -7.272 -1.184 1.00 0.14 33 SER A CA 17
ATOM 17526 C C . SER A 1 25 ? 10.246 -6.593 0.123 1.00 0.18 33 SER A C 17
ATOM 17527 O O . SER A 1 25 ? 11.432 -6.324 0.322 1.00 0.27 33 SER A O 17
ATOM 17535 N N . ARG A 1 26 ? 9.303 -6.319 1.019 1.00 0.19 34 ARG A N 17
ATOM 17536 C CA . ARG A 1 26 ? 9.650 -5.676 2.284 1.00 0.23 34 ARG A CA 17
ATOM 17537 C C . ARG A 1 26 ? 9.899 -6.698 3.382 1.00 0.26 34 ARG A C 17
ATOM 17538 O O . ARG A 1 26 ? 10.189 -6.333 4.520 1.00 0.31 34 ARG A O 17
ATOM 17559 N N . LYS A 1 27 ? 9.776 -7.976 3.026 1.00 0.26 35 LYS A N 17
ATOM 17560 C CA . LYS A 1 27 ? 10.149 -9.086 3.907 1.00 0.30 35 LYS A CA 17
ATOM 17561 C C . LYS A 1 27 ? 9.356 -9.071 5.208 1.00 0.34 35 LYS A C 17
ATOM 17562 O O . LYS A 1 27 ? 9.827 -9.527 6.252 1.00 0.58 35 LYS A O 17
ATOM 17581 N N . LEU A 1 28 ? 8.158 -8.521 5.136 1.00 0.26 36 LEU A N 17
ATOM 17582 C CA . LEU A 1 28 ? 7.238 -8.494 6.256 1.00 0.31 36 LEU A CA 17
ATOM 17583 C C . LEU A 1 28 ? 6.092 -9.461 6.000 1.00 0.34 36 LEU A C 17
ATOM 17584 O O . LEU A 1 28 ? 6.118 -10.236 5.044 1.00 0.36 36 LEU A O 17
ATOM 17600 N N . ASP A 1 29 ? 5.090 -9.393 6.842 1.00 0.41 37 ASP A N 17
ATOM 17601 C CA . ASP A 1 29 ? 3.937 -10.279 6.751 1.00 0.47 37 ASP A CA 17
ATOM 17602 C C . ASP A 1 29 ? 2.700 -9.471 7.090 1.00 0.51 37 ASP A C 17
ATOM 17603 O O . ASP A 1 29 ? 1.875 -9.848 7.919 1.00 1.00 37 ASP A O 17
ATOM 17612 N N . LEU A 1 30 ? 2.612 -8.329 6.440 1.00 0.26 38 LEU A N 17
ATOM 17613 C CA . LEU A 1 30 ? 1.588 -7.346 6.727 1.00 0.26 38 LEU A CA 17
ATOM 17614 C C . LEU A 1 30 ? 0.274 -7.733 6.059 1.00 0.26 38 LEU A C 17
ATOM 17615 O O . LEU A 1 30 ? 0.265 -8.365 5.001 1.00 0.32 38 LEU A O 17
ATOM 17631 N N . SER A 1 31 ? -0.836 -7.356 6.668 1.00 0.22 39 SER A N 17
ATOM 17632 C CA . SER A 1 31 ? -2.129 -7.634 6.082 1.00 0.21 39 SER A CA 17
ATOM 17633 C C . SER A 1 31 ? -2.476 -6.541 5.090 1.00 0.17 39 SER A C 17
ATOM 17634 O O . SER A 1 31 ? -1.798 -5.511 5.044 1.00 0.25 39 SER A O 17
ATOM 17642 N N . VAL A 1 32 ? -3.508 -6.749 4.294 1.00 0.18 40 VAL A N 17
ATOM 17643 C CA . VAL A 1 32 ? -3.836 -5.804 3.256 1.00 0.15 40 VAL A CA 17
ATOM 17644 C C . VAL A 1 32 ? -4.193 -4.461 3.855 1.00 0.15 40 VAL A C 17
ATOM 17645 O O . VAL A 1 32 ? -3.720 -3.436 3.393 1.00 0.13 40 VAL A O 17
ATOM 17658 N N . GLU A 1 33 ? -4.995 -4.489 4.906 1.00 0.17 41 GLU A N 17
ATOM 17659 C CA . GLU A 1 33 ? -5.399 -3.276 5.590 1.00 0.17 41 GLU A CA 17
ATOM 17660 C C . GLU A 1 33 ? -4.190 -2.398 5.895 1.00 0.14 41 GLU A C 17
ATOM 17661 O O . GLU A 1 33 ? -4.197 -1.200 5.608 1.00 0.14 41 GLU A O 17
ATOM 17673 N N . ASP A 1 34 ? -3.161 -3.002 6.484 1.00 0.15 42 ASP A N 17
ATOM 17674 C CA . ASP A 1 34 ? -1.914 -2.307 6.764 1.00 0.16 42 ASP A CA 17
ATOM 17675 C C . ASP A 1 34 ? -1.346 -1.671 5.497 1.00 0.13 42 ASP A C 17
ATOM 17676 O O . ASP A 1 34 ? -0.915 -0.518 5.516 1.00 0.16 42 ASP A O 17
ATOM 17685 N N . PHE A 1 35 ? -1.352 -2.427 4.399 1.00 0.11 43 PHE A N 17
ATOM 17686 C CA . PHE A 1 35 ? -0.892 -1.912 3.110 1.00 0.10 43 PHE A CA 17
ATOM 17687 C C . PHE A 1 35 ? -1.734 -0.727 2.706 1.00 0.08 43 PHE A C 17
ATOM 17688 O O . PHE A 1 35 ? -1.218 0.341 2.388 1.00 0.09 43 PHE A O 17
ATOM 17705 N N . LEU A 1 36 ? -3.038 -0.957 2.689 1.00 0.09 44 LEU A N 17
ATOM 17706 C CA . LEU A 1 36 ? -4.003 0.027 2.234 1.00 0.11 44 LEU A CA 17
ATOM 17707 C C . LEU A 1 36 ? -3.834 1.321 3.004 1.00 0.11 44 LEU A C 17
ATOM 17708 O O . LEU A 1 36 ? -4.077 2.388 2.464 1.00 0.14 44 LEU A O 17
ATOM 17724 N N . MET A 1 37 ? -3.399 1.211 4.256 1.00 0.12 45 MET A N 17
ATOM 17725 C CA . MET A 1 37 ? -3.068 2.387 5.062 1.00 0.14 45 MET A CA 17
ATOM 17726 C C . MET A 1 37 ? -1.785 3.057 4.582 1.00 0.11 45 MET A C 17
ATOM 17727 O O . MET A 1 37 ? -1.783 4.249 4.287 1.00 0.12 45 MET A O 17
ATOM 17741 N N . LEU A 1 38 ? -0.690 2.297 4.540 1.00 0.10 46 LEU A N 17
ATOM 17742 C CA . LEU A 1 38 ? 0.592 2.810 4.041 1.00 0.11 46 LEU A CA 17
ATOM 17743 C C . LEU A 1 38 ? 0.397 3.519 2.705 1.00 0.12 46 LEU A C 17
ATOM 17744 O O . LEU A 1 38 ? 0.808 4.666 2.520 1.00 0.14 46 LEU A O 17
ATOM 17760 N N . ARG A 1 39 ? -0.238 2.809 1.791 1.00 0.12 47 ARG A N 17
ATOM 17761 C CA . ARG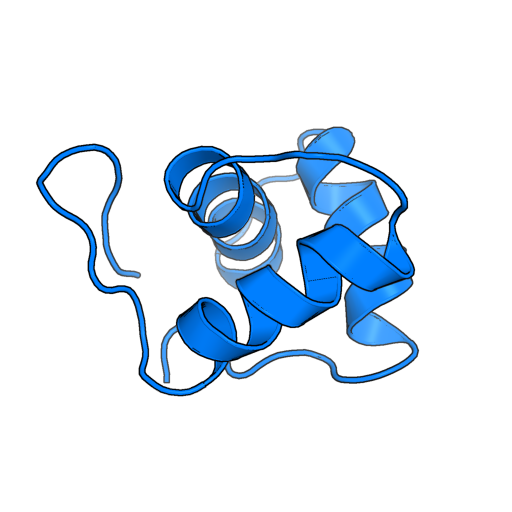 A 1 39 ? -0.596 3.337 0.487 1.00 0.15 47 ARG A CA 17
ATOM 17762 C C . ARG A 1 39 ? -1.440 4.593 0.632 1.00 0.15 47 ARG A C 17
ATOM 17763 O O . ARG A 1 39 ? -1.109 5.633 0.082 1.00 0.20 47 ARG A O 17
ATOM 17784 N N . HIS A 1 40 ? -2.553 4.442 1.344 1.00 0.14 48 HIS A N 17
ATOM 17785 C CA . HIS A 1 40 ? -3.451 5.549 1.675 1.00 0.15 48 HIS A CA 17
ATOM 17786 C C . HIS A 1 40 ? -2.689 6.816 2.011 1.00 0.17 48 HIS A C 17
ATOM 17787 O O . HIS A 1 40 ? -2.786 7.791 1.297 1.00 0.20 48 HIS A O 17
ATOM 17802 N N . ARG A 1 41 ? -1.891 6.782 3.060 1.00 0.17 49 ARG A N 17
ATOM 17803 C CA . ARG A 1 41 ? -1.252 7.994 3.558 1.00 0.18 49 ARG A CA 17
ATOM 17804 C C . ARG A 1 41 ? -0.364 8.625 2.485 1.00 0.22 49 ARG A C 17
ATOM 17805 O O . ARG A 1 41 ? -0.333 9.842 2.326 1.00 0.28 49 ARG A O 17
ATOM 17826 N N . ALA A 1 42 ? 0.335 7.774 1.750 1.00 0.24 50 ALA A N 17
ATOM 17827 C CA . ALA A 1 42 ? 1.151 8.212 0.621 1.00 0.31 50 ALA A CA 17
ATOM 17828 C C . ALA A 1 42 ? 0.281 8.856 -0.464 1.00 0.35 50 ALA A C 17
ATOM 17829 O O . ALA A 1 42 ? 0.548 9.971 -0.914 1.00 0.42 50 ALA A O 17
ATOM 17836 N N . ALA A 1 43 ? -0.738 8.125 -0.897 1.00 0.34 51 ALA A N 17
ATOM 17837 C CA . ALA A 1 43 ? -1.710 8.609 -1.864 1.00 0.43 51 ALA A CA 17
ATOM 17838 C C . ALA A 1 43 ? -2.424 9.881 -1.409 1.00 0.41 51 ALA A C 17
ATOM 17839 O O . ALA A 1 43 ? -2.507 10.856 -2.157 1.00 0.47 51 ALA A O 17
ATOM 17846 N N . LEU A 1 44 ? -2.929 9.869 -0.187 1.00 0.36 52 LEU A N 17
ATOM 17847 C CA . LEU A 1 44 ? -3.804 10.929 0.289 1.00 0.39 52 LEU A CA 17
ATOM 17848 C C . LEU A 1 44 ? -2.992 12.147 0.721 1.00 0.40 52 LEU A C 17
ATOM 17849 O O . LEU A 1 44 ? -3.018 13.182 0.052 1.00 0.46 52 LEU A O 17
ATOM 17865 N N . GLY A 1 45 ? -2.265 12.035 1.827 1.00 0.36 53 GLY A N 17
ATOM 17866 C CA . GLY A 1 45 ? -1.370 13.108 2.213 1.00 0.37 53 GLY A CA 17
ATOM 17867 C C . GLY A 1 45 ? -0.911 13.031 3.655 1.00 0.36 53 GLY A C 17
ATOM 17868 O O . GLY A 1 45 ? -0.724 14.062 4.303 1.00 0.55 53 GLY A O 17
ATOM 17872 N N . ALA A 1 46 ? -0.702 11.824 4.163 1.00 0.30 54 ALA A N 17
ATOM 17873 C CA . ALA A 1 46 ? -0.258 11.640 5.534 1.00 0.27 54 ALA A CA 17
ATOM 17874 C C . ALA A 1 46 ? 1.127 11.008 5.559 1.00 0.23 54 ALA A C 17
ATOM 17875 O O . ALA A 1 46 ? 1.459 10.182 4.709 1.00 0.24 54 ALA A O 17
ATOM 17882 N N . ASP A 1 47 ? 1.933 11.406 6.526 1.00 0.24 55 ASP A N 17
ATOM 17883 C CA . ASP A 1 47 ? 3.327 10.979 6.575 1.00 0.24 55 ASP A CA 17
ATOM 17884 C C . ASP A 1 47 ? 3.642 10.192 7.838 1.00 0.21 55 ASP A C 17
ATOM 17885 O O . ASP A 1 47 ? 4.620 10.477 8.534 1.00 0.25 55 ASP A O 17
ATOM 17894 N N . ASP A 1 48 ? 2.797 9.225 8.154 1.00 0.19 56 ASP A N 17
ATOM 17895 C CA . ASP A 1 48 ? 3.130 8.239 9.177 1.00 0.22 56 ASP A CA 17
ATOM 17896 C C . ASP A 1 48 ? 4.275 7.373 8.670 1.00 0.17 56 ASP A C 17
ATOM 17897 O O . ASP A 1 48 ? 4.200 6.847 7.567 1.00 0.21 56 ASP A O 17
ATOM 17906 N N . ASN A 1 49 ? 5.342 7.275 9.455 1.00 0.23 57 ASN A N 17
ATOM 17907 C CA . ASN A 1 49 ? 6.572 6.606 9.039 1.00 0.20 57 ASN A CA 17
ATOM 17908 C C . ASN A 1 49 ? 6.376 5.307 8.259 1.00 0.17 57 ASN A C 17
ATOM 17909 O O . ASN A 1 49 ? 7.031 5.114 7.246 1.00 0.18 57 ASN A O 17
ATOM 17920 N N . ASP A 1 50 ? 5.491 4.421 8.689 1.00 0.18 58 ASP A N 17
ATOM 17921 C CA . ASP A 1 50 ? 5.351 3.139 7.994 1.00 0.19 58 ASP A CA 17
ATOM 17922 C C . ASP A 1 50 ? 4.855 3.371 6.579 1.00 0.16 58 ASP A C 17
ATOM 17923 O O . ASP A 1 50 ? 5.240 2.676 5.639 1.00 0.19 58 ASP A O 17
ATOM 17932 N N . ALA A 1 51 ? 4.016 4.373 6.454 1.00 0.13 59 ALA A N 17
ATOM 17933 C CA . ALA A 1 51 ? 3.537 4.820 5.163 1.00 0.11 59 ALA A CA 17
ATOM 17934 C C . ALA A 1 51 ? 4.650 5.476 4.356 1.00 0.12 59 ALA A C 17
ATOM 17935 O O . ALA A 1 51 ? 4.706 5.321 3.137 1.00 0.13 59 ALA A O 17
ATOM 17942 N N . VAL A 1 52 ? 5.549 6.198 5.025 1.00 0.14 60 VAL A N 17
ATOM 17943 C CA . VAL A 1 52 ? 6.598 6.902 4.303 1.00 0.17 60 VAL A CA 17
ATOM 17944 C C . VAL A 1 52 ? 7.646 5.914 3.814 1.00 0.18 60 VAL A C 17
ATOM 17945 O O . VAL A 1 52 ? 8.203 6.072 2.731 1.00 0.20 60 VAL A O 17
ATOM 17958 N N . LYS A 1 53 ? 7.912 4.897 4.627 1.00 0.19 61 LYS A N 17
ATOM 17959 C CA . LYS A 1 53 ? 8.809 3.824 4.247 1.00 0.22 61 LYS A CA 17
ATOM 17960 C C . LYS A 1 53 ? 8.202 3.009 3.116 1.00 0.20 61 LYS A C 17
ATOM 17961 O O . LYS A 1 53 ? 8.909 2.541 2.221 1.00 0.28 61 LYS A O 17
ATOM 17980 N N . PHE A 1 54 ? 6.885 2.849 3.168 1.00 0.14 62 PHE A N 17
ATOM 17981 C CA . PHE A 1 54 ? 6.151 2.208 2.096 1.00 0.13 62 PHE A CA 17
ATOM 17982 C C . PHE A 1 54 ? 6.341 3.004 0.827 1.00 0.13 62 PHE A C 17
ATOM 17983 O O . PHE A 1 54 ? 6.748 2.472 -0.196 1.00 0.15 62 PHE A O 17
ATOM 18000 N N . ARG A 1 55 ? 6.025 4.284 0.912 1.00 0.12 63 ARG A N 17
ATOM 18001 C CA . ARG A 1 55 ? 6.213 5.211 -0.184 1.00 0.15 63 ARG A CA 17
ATOM 18002 C C . ARG A 1 55 ? 7.630 5.128 -0.737 1.00 0.14 63 ARG A C 17
ATOM 18003 O O . ARG A 1 55 ? 7.818 4.835 -1.906 1.00 0.16 63 ARG A O 17
ATOM 18024 N N . SER A 1 56 ? 8.601 5.407 0.116 1.00 0.13 64 SER A N 17
ATOM 18025 C CA . SER A 1 56 ? 10.017 5.355 -0.249 1.00 0.16 64 SER A CA 17
ATOM 18026 C C . SER A 1 56 ? 10.372 4.119 -1.091 1.00 0.17 64 SER A C 17
ATOM 18027 O O . SER A 1 56 ? 11.086 4.221 -2.087 1.00 0.28 64 SER A O 17
ATOM 18035 N N . TRP A 1 57 ? 9.859 2.963 -0.699 1.00 0.13 65 TRP A N 17
ATOM 18036 C CA . TRP A 1 57 ? 10.138 1.717 -1.402 1.00 0.14 65 TRP A CA 17
ATOM 18037 C C . TRP A 1 57 ? 9.252 1.555 -2.641 1.00 0.13 65 TRP A C 17
ATOM 18038 O O . TRP A 1 57 ? 9.740 1.294 -3.740 1.00 0.15 65 TRP A O 17
ATOM 18059 N N . TRP A 1 58 ? 7.961 1.768 -2.465 1.00 0.12 66 TRP A N 17
ATOM 18060 C CA . TRP A 1 58 ? 6.970 1.470 -3.491 1.00 0.13 66 TRP A CA 17
ATOM 18061 C C . TRP A 1 58 ? 6.946 2.533 -4.586 1.00 0.12 66 TRP A C 17
ATOM 18062 O O . TRP A 1 58 ? 6.541 2.263 -5.715 1.00 0.19 66 TRP A O 17
ATOM 18083 N N . ASN A 1 59 ? 7.403 3.729 -4.262 1.00 0.17 67 ASN A N 17
ATOM 18084 C CA . ASN A 1 59 ? 7.356 4.845 -5.201 1.00 0.17 67 ASN A CA 17
ATOM 18085 C C . ASN A 1 59 ? 8.659 4.987 -5.949 1.00 0.18 67 ASN A C 17
ATOM 18086 O O . ASN A 1 59 ? 8.822 5.879 -6.774 1.00 0.22 67 ASN A O 17
ATOM 18097 N N . SER A 1 60 ? 9.596 4.125 -5.647 1.00 0.18 68 SER A N 17
ATOM 18098 C CA . SER A 1 60 ? 10.820 4.075 -6.410 1.00 0.22 68 SER A CA 17
ATOM 18099 C C . SER A 1 60 ? 10.677 3.037 -7.517 1.00 0.22 68 SER A C 17
ATOM 18100 O O . SER A 1 60 ? 11.458 2.994 -8.466 1.00 0.24 68 SER A O 17
ATOM 18108 N N . ARG A 1 61 ? 9.653 2.203 -7.376 1.00 0.20 69 ARG A N 17
ATOM 18109 C CA . ARG A 1 61 ? 9.426 1.093 -8.286 1.00 0.22 69 ARG A CA 17
ATOM 18110 C C . ARG A 1 61 ? 8.138 1.295 -9.079 1.00 0.24 69 ARG A C 17
ATOM 18111 O O . ARG A 1 61 ? 8.145 1.387 -10.304 1.00 0.27 69 ARG A O 17
ATOM 18132 N N . THR A 1 62 ? 7.045 1.367 -8.347 1.00 0.24 70 THR A N 17
ATOM 18133 C CA . THR A 1 62 ? 5.710 1.448 -8.919 1.00 0.26 70 THR A CA 17
ATOM 18134 C C . THR A 1 62 ? 5.176 2.861 -8.907 1.00 0.25 70 THR A C 17
ATOM 18135 O O . THR A 1 62 ? 4.845 3.424 -9.951 1.00 0.29 70 THR A O 17
ATOM 18146 N N . LYS A 1 63 ? 5.085 3.403 -7.692 1.00 0.24 71 LYS A N 17
ATOM 18147 C CA . LYS A 1 63 ? 4.445 4.685 -7.423 1.00 0.27 71 LYS A CA 17
ATOM 18148 C C . LYS A 1 63 ? 2.935 4.532 -7.447 1.00 0.30 71 LYS A C 17
ATOM 18149 O O . LYS A 1 63 ? 2.196 5.509 -7.555 1.00 0.52 71 LYS A O 17
ATOM 18168 N N . MET A 1 64 ? 2.519 3.269 -7.324 1.00 0.31 72 MET A N 17
ATOM 18169 C CA . MET A 1 64 ? 1.124 2.851 -7.131 1.00 0.32 72 MET A CA 17
ATOM 18170 C C . MET A 1 64 ? 0.108 3.553 -8.035 1.00 0.39 72 MET A C 17
ATOM 18171 O O . MET A 1 64 ? 0.445 4.153 -9.061 1.00 0.72 72 MET A O 17
ATOM 18185 N N . ALA A 1 65 ? -1.146 3.418 -7.644 1.00 0.48 73 ALA A N 17
ATOM 18186 C CA . ALA A 1 65 ? -2.271 3.920 -8.372 1.00 0.56 73 ALA A CA 17
ATOM 18187 C C . ALA A 1 65 ? -3.305 4.355 -7.367 1.00 0.61 73 ALA A C 17
ATOM 18188 O O . ALA A 1 65 ? -4.265 3.629 -7.101 1.00 0.93 73 ALA A O 17
ATOM 18195 N N . ASN A 1 66 ? -3.045 5.540 -6.814 1.00 0.64 74 ASN A N 17
ATOM 18196 C CA . ASN A 1 66 ? -3.793 6.163 -5.709 1.00 0.74 74 ASN A CA 17
ATOM 18197 C C . ASN A 1 66 ? -5.188 5.584 -5.493 1.00 0.92 74 ASN A C 17
ATOM 18198 O O . ASN A 1 66 ? -5.545 5.238 -4.368 1.00 1.68 74 ASN A O 17
ATOM 18209 N N . ASP A 1 67 ? -5.985 5.523 -6.551 1.00 0.91 75 ASP A N 17
ATOM 18210 C CA . ASP A 1 67 ? -7.225 4.754 -6.540 1.00 0.98 75 ASP A CA 17
ATOM 18211 C C . ASP A 1 67 ? -7.723 4.570 -7.962 1.00 0.96 75 ASP A C 17
ATOM 18212 O O . ASP A 1 67 ? -8.911 4.694 -8.251 1.00 1.14 75 ASP A O 17
ATOM 18221 N N . TYR A 1 68 ? -6.789 4.257 -8.848 1.00 0.81 76 TYR A N 17
ATOM 18222 C CA . TYR A 1 68 ? -7.098 4.043 -10.246 1.00 0.88 76 TYR A CA 17
ATOM 18223 C C . TYR A 1 68 ? -7.334 2.561 -10.506 1.00 0.93 76 TYR A C 17
ATOM 18224 O O . TYR A 1 68 ? -8.505 2.169 -10.696 1.00 1.47 76 TYR A O 17
ATOM 18242 N N . GLY A 1 2 ? -11.070 7.280 -3.204 1.00 1.46 10 GLY A N 18
ATOM 18243 C CA . GLY A 1 2 ? -10.257 6.569 -2.187 1.00 1.08 10 GLY A CA 18
ATOM 18244 C C . GLY A 1 2 ? -10.811 5.193 -1.886 1.00 0.90 10 GLY A C 18
ATOM 18245 O O . GLY A 1 2 ? -11.756 4.747 -2.534 1.00 1.21 10 GLY A O 18
ATOM 18249 N N . THR A 1 3 ? -10.235 4.518 -0.902 1.00 0.72 11 THR A N 18
ATOM 18250 C CA . THR A 1 3 ? -10.664 3.187 -0.542 1.00 0.56 11 THR A CA 18
ATOM 18251 C C . THR A 1 3 ? -10.994 3.130 0.943 1.00 0.60 11 THR A C 18
ATOM 18252 O O . THR A 1 3 ? -11.393 4.129 1.539 1.00 1.21 11 THR A O 18
ATOM 18263 N N . TYR A 1 4 ? -10.799 1.968 1.532 1.00 0.44 12 TYR A N 18
ATOM 18264 C CA . TYR A 1 4 ? -11.218 1.712 2.900 1.00 0.37 12 TYR A CA 18
ATOM 18265 C C . TYR A 1 4 ? -10.190 0.851 3.609 1.00 0.37 12 TYR A C 18
ATOM 18266 O O . TYR A 1 4 ? -9.095 0.620 3.089 1.00 0.41 12 TYR A O 18
ATOM 18284 N N . ARG A 1 5 ? -10.568 0.351 4.773 1.00 0.38 13 ARG A N 18
ATOM 18285 C CA . ARG A 1 5 ? -9.796 -0.654 5.474 1.00 0.40 13 ARG A CA 18
ATOM 18286 C C . ARG A 1 5 ? -10.679 -1.371 6.482 1.00 0.54 13 ARG A C 18
ATOM 18287 O O . ARG A 1 5 ? -11.587 -0.766 7.052 1.00 0.76 13 ARG A O 18
ATOM 18308 N N . GLY A 1 6 ? -10.416 -2.658 6.686 1.00 0.54 14 GLY A N 18
ATOM 18309 C CA . GLY A 1 6 ? -11.179 -3.434 7.647 1.00 0.68 14 GLY A CA 18
ATOM 18310 C C . GLY A 1 6 ? -12.663 -3.449 7.347 1.00 0.77 14 GLY A C 18
ATOM 18311 O O . GLY A 1 6 ? -13.488 -3.260 8.243 1.00 1.39 14 GLY A O 18
ATOM 18315 N N . ARG A 1 7 ? -13.006 -3.671 6.088 1.00 0.70 15 ARG A N 18
ATOM 18316 C CA . ARG A 1 7 ? -14.402 -3.703 5.675 1.00 0.80 15 ARG A CA 18
ATOM 18317 C C . ARG A 1 7 ? -14.570 -4.564 4.434 1.00 0.91 15 ARG A C 18
ATOM 18318 O O . ARG A 1 7 ? -15.336 -4.243 3.526 1.00 1.43 15 ARG A O 18
ATOM 18339 N N . GLY A 1 8 ? -13.858 -5.677 4.410 1.00 0.78 16 GLY A N 18
ATOM 18340 C CA . GLY A 1 8 ? -13.868 -6.525 3.244 1.00 0.88 16 GLY A CA 18
ATOM 18341 C C . GLY A 1 8 ? -13.110 -5.888 2.109 1.00 0.76 16 GLY A C 18
ATOM 18342 O O . GLY A 1 8 ? -13.407 -6.126 0.937 1.00 1.05 16 GLY A O 18
ATOM 18346 N N . VAL A 1 9 ? -12.143 -5.047 2.466 1.00 0.43 17 VAL A N 18
ATOM 18347 C CA . VAL A 1 9 ? -11.370 -4.312 1.472 1.00 0.29 17 VAL A CA 18
ATOM 18348 C C . VAL A 1 9 ? -10.692 -5.212 0.477 1.00 0.25 17 VAL A C 18
ATOM 18349 O O . VAL A 1 9 ? -9.994 -6.166 0.825 1.00 0.33 17 VAL A O 18
ATOM 18362 N N . ALA A 1 10 ? -10.926 -4.880 -0.765 1.00 0.25 18 ALA A N 18
ATOM 18363 C CA . ALA A 1 10 ? -10.264 -5.526 -1.870 1.00 0.27 18 ALA A CA 18
ATOM 18364 C C . ALA A 1 10 ? -9.299 -4.543 -2.489 1.00 0.23 18 ALA A C 18
ATOM 18365 O O . ALA A 1 10 ? -8.505 -4.897 -3.361 1.00 0.25 18 ALA A O 18
ATOM 18372 N N . LEU A 1 11 ? -9.395 -3.290 -2.015 1.00 0.21 19 LEU A N 18
ATOM 18373 C CA . LEU A 1 11 ? -8.496 -2.222 -2.412 1.00 0.20 19 LEU A CA 18
ATOM 18374 C C . LEU A 1 11 ? -8.600 -2.011 -3.940 1.00 0.25 19 LEU A C 18
ATOM 18375 O O . LEU A 1 11 ? -9.334 -2.734 -4.611 1.00 0.49 19 LEU A O 18
ATOM 18391 N N . THR A 1 12 ? -7.958 -0.993 -4.496 1.00 0.37 20 THR A N 18
ATOM 18392 C CA . THR A 1 12 ? -7.910 -0.878 -5.945 1.00 0.37 20 THR A CA 18
ATOM 18393 C C . THR A 1 12 ? -7.198 -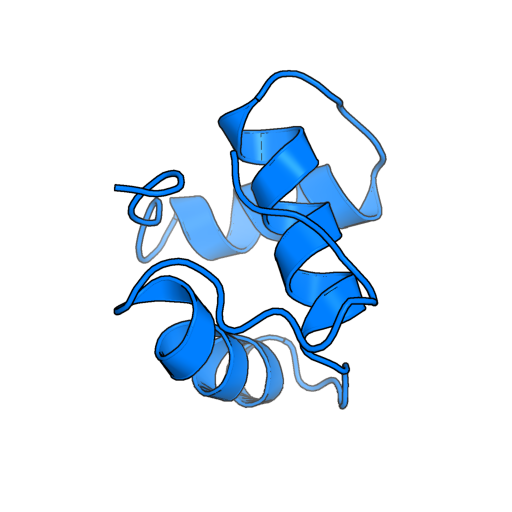2.102 -6.545 1.00 0.35 20 THR A C 18
ATOM 18394 O O . THR A 1 12 ? -6.640 -2.928 -5.818 1.00 0.44 20 THR A O 18
ATOM 18405 N N . ASP A 1 13 ? -7.201 -2.214 -7.857 1.00 0.35 21 ASP A N 18
ATOM 18406 C CA . ASP A 1 13 ? -6.787 -3.453 -8.515 1.00 0.37 21 ASP A CA 18
ATOM 18407 C C . ASP A 1 13 ? -5.304 -3.767 -8.330 1.00 0.32 21 ASP A C 18
ATOM 18408 O O . ASP A 1 13 ? -4.954 -4.830 -7.820 1.00 0.37 21 ASP A O 18
ATOM 18417 N N . ASP A 1 14 ? -4.440 -2.849 -8.736 1.00 0.29 22 ASP A N 18
ATOM 18418 C CA . ASP A 1 14 ? -2.997 -3.093 -8.714 1.00 0.28 22 ASP A CA 18
ATOM 18419 C C . ASP A 1 14 ? -2.478 -3.280 -7.291 1.00 0.22 22 ASP A C 18
ATOM 18420 O O . ASP A 1 14 ? -1.972 -4.345 -6.933 1.00 0.22 22 ASP A O 18
ATOM 18429 N N . GLU A 1 15 ? -2.621 -2.225 -6.504 1.00 0.23 23 GLU A N 18
ATOM 18430 C CA . GLU A 1 15 ? -2.102 -2.161 -5.135 1.00 0.24 23 GLU A CA 18
ATOM 18431 C C . GLU A 1 15 ? -2.375 -3.409 -4.285 1.00 0.17 23 GLU A C 18
ATOM 18432 O O . GLU A 1 15 ? -1.509 -3.825 -3.530 1.00 0.17 23 GLU A O 18
ATOM 18444 N N . TYR A 1 16 ? -3.561 -3.994 -4.377 1.00 0.13 24 TYR A N 18
ATOM 18445 C CA . TYR A 1 16 ? -3.892 -5.156 -3.545 1.00 0.12 24 TYR A CA 18
ATOM 18446 C C . TYR A 1 16 ? -3.005 -6.351 -3.914 1.00 0.12 24 TYR A C 18
ATOM 18447 O O . TYR A 1 16 ? -2.303 -6.905 -3.072 1.00 0.14 24 TYR A O 18
ATOM 18465 N N . ASP A 1 17 ? -3.066 -6.749 -5.174 1.00 0.14 25 ASP A N 18
ATOM 18466 C CA . ASP A 1 17 ? -2.159 -7.767 -5.713 1.00 0.18 25 ASP A CA 18
ATOM 18467 C C . ASP A 1 17 ? -0.707 -7.444 -5.381 1.00 0.16 25 ASP A C 18
ATOM 18468 O O . ASP A 1 17 ? 0.042 -8.288 -4.886 1.00 0.17 25 ASP A O 18
ATOM 18477 N N . GLU A 1 18 ? -0.324 -6.217 -5.645 1.00 0.15 26 GLU A N 18
ATOM 18478 C CA . GLU A 1 18 ? 1.042 -5.784 -5.419 1.00 0.15 26 GLU A CA 18
ATOM 18479 C C . GLU A 1 18 ? 1.371 -5.660 -3.927 1.00 0.12 26 GLU A C 18
ATOM 18480 O O . GLU A 1 18 ? 2.540 -5.588 -3.555 1.00 0.12 26 GLU A O 18
ATOM 18492 N N . TRP A 1 19 ? 0.347 -5.629 -3.077 1.00 0.11 27 TRP A N 18
ATOM 18493 C CA . TRP A 1 19 ? 0.543 -5.758 -1.634 1.00 0.10 27 TRP A CA 18
ATOM 18494 C C . TRP A 1 19 ? 1.136 -7.120 -1.321 1.00 0.10 27 TRP A C 18
ATOM 18495 O O . TRP A 1 19 ? 2.000 -7.247 -0.455 1.00 0.11 27 TRP A O 18
ATOM 18516 N N . ARG A 1 20 ? 0.681 -8.128 -2.051 1.00 0.12 28 ARG A N 18
ATOM 18517 C CA . ARG A 1 20 ? 1.207 -9.474 -1.902 1.00 0.13 28 ARG A CA 18
ATOM 18518 C C . ARG A 1 20 ? 2.700 -9.476 -2.232 1.00 0.13 28 ARG A C 18
ATOM 18519 O O . ARG A 1 20 ? 3.492 -10.192 -1.614 1.00 0.15 28 ARG A O 18
ATOM 18540 N N . GLU A 1 21 ? 3.079 -8.646 -3.197 1.00 0.13 29 GLU A N 18
ATOM 18541 C CA . GLU A 1 21 ? 4.488 -8.444 -3.524 1.00 0.14 29 GLU A CA 18
ATOM 18542 C C . GLU A 1 21 ? 5.168 -7.582 -2.457 1.00 0.12 29 GLU A C 18
ATOM 18543 O O . GLU A 1 21 ? 6.337 -7.784 -2.133 1.00 0.13 29 GLU A O 18
ATOM 18555 N N . HIS A 1 22 ? 4.430 -6.607 -1.939 1.00 0.12 30 HIS A N 18
ATOM 18556 C CA . HIS A 1 22 ? 4.888 -5.796 -0.810 1.00 0.11 30 HIS A CA 18
ATOM 18557 C C . HIS A 1 22 ? 5.303 -6.695 0.350 1.00 0.12 30 HIS A C 18
ATOM 18558 O O . HIS A 1 22 ? 6.298 -6.425 1.021 1.00 0.13 30 HIS A O 18
ATOM 18573 N N . ASN A 1 23 ? 4.529 -7.755 0.580 1.00 0.14 31 ASN A N 18
ATOM 18574 C CA . ASN A 1 23 ? 4.876 -8.770 1.571 1.00 0.17 31 ASN A CA 18
ATOM 18575 C C . ASN A 1 23 ? 6.279 -9.297 1.322 1.00 0.16 31 ASN A C 18
ATOM 18576 O O . ASN A 1 23 ? 7.125 -9.300 2.217 1.00 0.18 31 ASN A O 18
ATOM 18587 N N . ALA A 1 24 ? 6.510 -9.724 0.092 1.00 0.17 32 ALA A N 18
ATOM 18588 C CA . ALA A 1 24 ? 7.803 -10.253 -0.313 1.00 0.18 32 ALA A CA 18
ATOM 18589 C C . ALA A 1 24 ? 8.909 -9.203 -0.217 1.00 0.16 32 ALA A C 18
ATOM 18590 O O . ALA A 1 24 ? 9.866 -9.358 0.542 1.00 0.19 32 ALA A O 18
ATOM 18597 N N . SER A 1 25 ? 8.748 -8.123 -0.970 1.00 0.13 33 SER A N 18
ATOM 18598 C CA . SER A 1 25 ? 9.812 -7.145 -1.169 1.00 0.14 33 SER A CA 18
ATOM 18599 C C . SER A 1 25 ? 10.208 -6.410 0.116 1.00 0.18 33 SER A C 18
ATOM 18600 O O . SER A 1 25 ? 11.344 -5.955 0.244 1.00 0.27 33 SER A O 18
ATOM 18608 N N . ARG A 1 26 ? 9.293 -6.286 1.067 1.00 0.19 34 ARG A N 18
ATOM 18609 C CA . ARG A 1 26 ? 9.600 -5.556 2.292 1.00 0.23 34 ARG A CA 18
ATOM 18610 C C . ARG A 1 26 ? 9.946 -6.485 3.444 1.00 0.26 34 ARG A C 18
ATOM 18611 O O . ARG A 1 26 ? 10.222 -6.031 4.556 1.00 0.31 34 ARG A O 18
ATOM 18632 N N . LYS A 1 27 ? 9.948 -7.787 3.150 1.00 0.26 35 LYS A N 18
ATOM 18633 C CA . LYS A 1 27 ? 10.316 -8.818 4.118 1.00 0.30 35 LYS A CA 18
ATOM 18634 C C . LYS A 1 27 ? 9.480 -8.693 5.383 1.00 0.34 35 LYS A C 18
ATOM 18635 O O . LYS A 1 27 ? 9.999 -8.541 6.490 1.00 0.58 35 LYS A O 18
ATOM 18654 N N . LEU A 1 28 ? 8.176 -8.779 5.204 1.00 0.26 36 LEU A N 18
ATOM 18655 C CA . LEU A 1 28 ? 7.226 -8.640 6.286 1.00 0.31 36 LEU A CA 18
ATOM 18656 C C . LEU A 1 28 ? 6.056 -9.565 6.021 1.00 0.34 36 LEU A C 18
ATOM 18657 O O . LEU A 1 28 ? 6.024 -10.272 5.013 1.00 0.36 36 LEU A O 18
ATOM 18673 N N . ASP A 1 29 ? 5.099 -9.547 6.906 1.00 0.41 37 ASP A N 18
ATOM 18674 C CA . ASP A 1 29 ? 3.952 -10.429 6.810 1.00 0.47 37 ASP A CA 18
ATOM 18675 C C . ASP A 1 29 ? 2.720 -9.624 7.147 1.00 0.51 37 ASP A C 18
ATOM 18676 O O . ASP A 1 29 ? 1.872 -10.024 7.942 1.00 1.00 37 ASP A O 18
ATOM 18685 N N . LEU A 1 30 ? 2.670 -8.455 6.547 1.00 0.26 38 LEU A N 18
ATOM 18686 C CA . LEU A 1 30 ? 1.618 -7.502 6.797 1.00 0.26 38 LEU A CA 18
ATOM 18687 C C . LEU A 1 30 ? 0.340 -7.938 6.098 1.00 0.26 38 LEU A C 18
ATOM 18688 O O . LEU A 1 30 ? 0.382 -8.573 5.042 1.00 0.32 38 LEU A O 18
ATOM 18704 N N . SER A 1 31 ? -0.790 -7.610 6.690 1.00 0.22 39 SER A N 18
ATOM 18705 C CA . SER A 1 31 ? -2.063 -7.884 6.06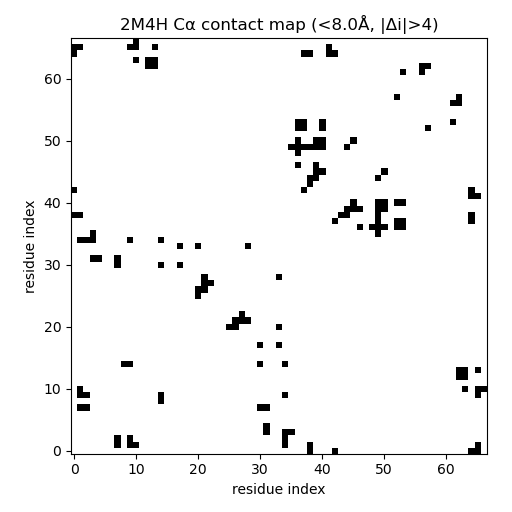8 1.00 0.21 39 SER A CA 18
ATOM 18706 C C . SER A 1 31 ? -2.450 -6.718 5.169 1.00 0.17 39 SER A C 18
ATOM 18707 O O . SER A 1 31 ? -1.791 -5.674 5.200 1.00 0.25 39 SER A O 18
ATOM 18715 N N . VAL A 1 32 ? -3.496 -6.874 4.376 1.00 0.18 40 VAL A N 18
ATOM 18716 C CA . VAL A 1 32 ? -3.827 -5.873 3.389 1.00 0.15 40 VAL A CA 18
ATOM 18717 C C . VAL A 1 32 ? -4.199 -4.563 4.054 1.00 0.15 40 VAL A C 18
ATOM 18718 O O . VAL A 1 32 ? -3.747 -3.509 3.633 1.00 0.13 40 VAL A O 18
ATOM 18731 N N . GLU A 1 33 ? -4.981 -4.655 5.115 1.00 0.17 41 GLU A N 18
ATOM 18732 C CA . GLU A 1 33 ? -5.441 -3.485 5.843 1.00 0.17 41 GLU A CA 18
ATOM 18733 C C . GLU A 1 33 ? -4.274 -2.540 6.146 1.00 0.14 41 GLU A C 18
ATOM 18734 O O . GLU A 1 33 ? -4.348 -1.343 5.863 1.00 0.14 41 GLU A O 18
ATOM 18746 N N . ASP A 1 34 ? -3.202 -3.091 6.710 1.00 0.15 42 ASP A N 18
ATOM 18747 C CA . ASP A 1 34 ? -1.978 -2.337 6.956 1.00 0.16 42 ASP A CA 18
ATOM 18748 C C . ASP A 1 34 ? -1.446 -1.683 5.685 1.00 0.13 42 ASP A C 18
ATOM 18749 O O . ASP A 1 34 ? -1.091 -0.505 5.693 1.00 0.16 42 ASP A O 18
ATOM 18758 N N . PHE A 1 35 ? -1.394 -2.451 4.599 1.00 0.11 43 PHE A N 18
ATOM 18759 C CA . PHE A 1 35 ? -0.944 -1.929 3.312 1.00 0.10 43 PHE A CA 18
ATOM 18760 C C . PHE A 1 35 ? -1.803 -0.755 2.904 1.00 0.08 43 PHE A C 18
ATOM 18761 O O . PHE A 1 35 ? -1.303 0.315 2.550 1.00 0.09 43 PHE A O 18
ATOM 18778 N N . LEU A 1 36 ? -3.103 -1.008 2.906 1.00 0.09 44 LEU A N 18
ATOM 18779 C CA . LEU A 1 36 ? -4.095 -0.046 2.467 1.00 0.11 44 LEU A CA 18
ATOM 18780 C C . LEU A 1 36 ? -3.889 1.271 3.182 1.00 0.11 44 LEU A C 18
ATOM 18781 O O . LEU A 1 36 ? -4.046 2.323 2.583 1.00 0.14 44 LEU A O 18
ATOM 18797 N N . MET A 1 37 ? -3.474 1.192 4.440 1.00 0.12 45 MET A N 18
ATOM 18798 C CA . MET A 1 37 ? -3.138 2.388 5.217 1.00 0.14 45 MET A CA 18
ATOM 18799 C C . MET A 1 37 ? -1.915 3.086 4.635 1.00 0.11 45 MET A C 18
ATOM 18800 O O . MET A 1 37 ? -1.968 4.267 4.295 1.00 0.12 45 MET A O 18
ATOM 18814 N N . LEU A 1 38 ? -0.813 2.343 4.546 1.00 0.10 46 LEU A N 18
ATOM 18815 C CA . LEU A 1 38 ? 0.446 2.860 4.002 1.00 0.11 46 LEU A CA 18
ATOM 18816 C C . LEU A 1 38 ? 0.217 3.584 2.683 1.00 0.12 46 LEU A C 18
ATOM 18817 O O . LEU A 1 38 ? 0.569 4.757 2.525 1.00 0.14 46 LEU A O 18
ATOM 18833 N N . ARG A 1 39 ? -0.385 2.870 1.747 1.00 0.12 47 ARG A N 18
ATOM 18834 C CA . ARG A 1 39 ? -0.675 3.410 0.432 1.00 0.15 47 ARG A CA 18
ATOM 18835 C C . ARG A 1 39 ? -1.623 4.604 0.529 1.00 0.15 47 ARG A C 18
ATOM 18836 O O . ARG A 1 39 ? -1.370 5.637 -0.080 1.00 0.20 47 ARG A O 18
ATOM 18857 N N . HIS A 1 40 ? -2.729 4.423 1.257 1.00 0.14 48 HIS A N 18
ATOM 18858 C CA . HIS A 1 40 ? -3.655 5.518 1.563 1.00 0.15 48 HIS A CA 18
ATOM 18859 C C . HIS A 1 40 ? -2.906 6.793 1.880 1.00 0.17 48 HIS A C 18
ATOM 18860 O O . HIS A 1 40 ? -3.011 7.761 1.151 1.00 0.20 48 HIS A O 18
ATOM 18875 N N . ARG A 1 41 ? -2.093 6.767 2.919 1.00 0.17 49 ARG A N 18
ATOM 18876 C CA . ARG A 1 41 ? -1.456 7.983 3.403 1.00 0.18 49 ARG A CA 18
ATOM 18877 C C . ARG A 1 41 ? -0.611 8.630 2.305 1.00 0.22 49 ARG A C 18
ATOM 18878 O O . ARG A 1 41 ? -0.645 9.842 2.115 1.00 0.28 49 ARG A O 18
ATOM 18899 N N . ALA A 1 42 ? 0.130 7.800 1.588 1.00 0.24 50 ALA A N 18
ATOM 18900 C CA . ALA A 1 42 ? 0.927 8.256 0.450 1.00 0.31 50 ALA A CA 18
ATOM 18901 C C . ALA A 1 42 ? 0.039 8.887 -0.629 1.00 0.35 50 ALA A C 18
ATOM 18902 O O . ALA A 1 42 ? 0.254 10.030 -1.039 1.00 0.42 50 ALA A O 18
ATOM 18909 N N . ALA A 1 43 ? -0.949 8.126 -1.093 1.00 0.34 51 ALA A N 18
ATOM 18910 C CA . ALA A 1 43 ? -1.926 8.597 -2.063 1.00 0.43 51 ALA A CA 18
ATOM 18911 C C . ALA A 1 43 ? -2.618 9.878 -1.611 1.00 0.41 51 ALA A C 18
ATOM 18912 O O . ALA A 1 43 ? -2.721 10.840 -2.371 1.00 0.47 51 ALA A O 18
ATOM 18919 N N . LEU A 1 44 ? -3.078 9.887 -0.372 1.00 0.36 52 LEU A N 18
ATOM 18920 C CA . LEU A 1 44 ? -3.912 10.972 0.124 1.00 0.39 52 LEU A CA 18
ATOM 18921 C C . LEU A 1 44 ? -3.062 12.179 0.510 1.00 0.40 52 LEU A C 18
ATOM 18922 O O . LEU A 1 44 ? -3.080 13.201 -0.178 1.00 0.46 52 LEU A O 18
ATOM 18938 N N . GLY A 1 45 ? -2.316 12.059 1.601 1.00 0.36 53 GLY A N 18
ATOM 18939 C CA . GLY A 1 45 ? -1.417 13.125 2.003 1.00 0.37 53 GLY A CA 18
ATOM 18940 C C . GLY A 1 45 ? -1.027 13.031 3.466 1.00 0.36 53 GLY A C 18
ATOM 18941 O O . GLY A 1 45 ? -1.077 14.022 4.195 1.00 0.55 53 GLY A O 18
ATOM 18945 N N . ALA A 1 46 ? -0.639 11.841 3.902 1.00 0.30 54 ALA A N 18
ATOM 18946 C CA . ALA A 1 46 ? -0.246 11.618 5.284 1.00 0.27 54 ALA A CA 18
ATOM 18947 C C . ALA A 1 46 ? 1.105 10.917 5.340 1.00 0.23 54 ALA A C 18
ATOM 18948 O O . ALA A 1 46 ? 1.428 10.105 4.472 1.00 0.24 54 ALA A O 18
ATOM 18955 N N . ASP A 1 47 ? 1.892 11.233 6.357 1.00 0.24 55 ASP A N 18
ATOM 18956 C CA . ASP A 1 47 ? 3.275 10.772 6.421 1.00 0.24 55 ASP A CA 18
ATOM 18957 C C . ASP A 1 47 ? 3.580 9.993 7.697 1.00 0.21 55 ASP A C 18
ATOM 18958 O O . ASP A 1 47 ? 4.565 10.273 8.380 1.00 0.25 55 ASP A O 18
ATOM 18967 N N . ASP A 1 48 ? 2.728 9.038 8.036 1.00 0.19 56 ASP A N 18
ATOM 18968 C CA . ASP A 1 48 ? 3.068 8.062 9.073 1.00 0.22 56 ASP A CA 18
ATOM 18969 C C . ASP A 1 48 ? 4.222 7.194 8.589 1.00 0.17 56 ASP A C 18
ATOM 18970 O O . ASP A 1 48 ? 4.185 6.706 7.469 1.00 0.21 56 ASP A O 18
ATOM 18979 N N . ASN A 1 49 ? 5.254 7.042 9.413 1.00 0.23 57 ASN A N 18
ATOM 18980 C CA . ASN A 1 49 ? 6.491 6.387 9.001 1.00 0.20 57 ASN A CA 18
ATOM 18981 C C . ASN A 1 49 ? 6.310 5.097 8.201 1.00 0.17 57 ASN A C 18
ATOM 18982 O O . ASN A 1 49 ? 7.003 4.904 7.213 1.00 0.18 57 ASN A O 18
ATOM 18993 N N . ASP A 1 50 ? 5.406 4.214 8.591 1.00 0.18 58 ASP A N 18
ATOM 18994 C CA . ASP A 1 50 ? 5.273 2.951 7.866 1.00 0.19 58 ASP A CA 18
ATOM 18995 C C . ASP A 1 50 ? 4.779 3.229 6.462 1.00 0.16 58 ASP A C 18
ATOM 18996 O O . ASP A 1 50 ? 5.178 2.580 5.496 1.00 0.19 58 ASP A O 18
ATOM 19005 N N . ALA A 1 51 ? 3.931 4.228 6.375 1.00 0.13 59 ALA A N 18
ATOM 19006 C CA . ALA A 1 51 ? 3.458 4.732 5.101 1.00 0.11 59 ALA A CA 18
ATOM 19007 C C . ALA A 1 51 ? 4.584 5.391 4.313 1.00 0.12 59 ALA A C 18
ATOM 19008 O O . ALA A 1 51 ? 4.621 5.295 3.087 1.00 0.13 59 ALA A O 18
ATOM 19015 N N . VAL A 1 52 ? 5.513 6.052 5.006 1.00 0.14 60 VAL A N 18
ATOM 19016 C CA . VAL A 1 52 ? 6.581 6.754 4.309 1.00 0.17 60 VAL A CA 18
ATOM 19017 C C . VAL A 1 52 ? 7.605 5.762 3.783 1.00 0.18 60 VAL A C 18
ATOM 19018 O O . VAL A 1 52 ? 8.128 5.922 2.683 1.00 0.20 60 VAL A O 18
ATOM 19031 N N . LYS A 1 53 ? 7.887 4.736 4.582 1.00 0.19 61 LYS A N 18
ATOM 19032 C CA . LYS A 1 53 ? 8.767 3.661 4.172 1.00 0.22 61 LYS A CA 18
ATOM 19033 C C . LYS A 1 53 ? 8.154 2.911 3.004 1.00 0.20 61 LYS A C 18
ATOM 19034 O O . LYS A 1 53 ? 8.852 2.487 2.083 1.00 0.28 61 LYS A O 18
ATOM 19053 N N . PHE A 1 54 ? 6.836 2.771 3.053 1.00 0.14 62 PHE A N 18
ATOM 19054 C CA . PHE A 1 54 ? 6.088 2.185 1.964 1.00 0.13 62 PHE A CA 18
ATOM 19055 C C . PHE A 1 54 ? 6.279 3.024 0.723 1.00 0.13 62 PHE A C 18
ATOM 19056 O O . PHE A 1 54 ? 6.701 2.530 -0.314 1.00 0.15 62 PHE A O 18
ATOM 19073 N N . ARG A 1 55 ? 5.947 4.300 0.850 1.00 0.12 63 ARG A N 18
ATOM 19074 C CA . ARG A 1 55 ? 6.115 5.264 -0.217 1.00 0.15 63 ARG A CA 18
ATOM 19075 C C . ARG A 1 55 ? 7.515 5.196 -0.813 1.00 0.14 63 ARG A C 18
ATOM 19076 O O . ARG A 1 55 ? 7.668 4.910 -1.990 1.00 0.16 63 ARG A O 18
ATOM 19097 N N . SER A 1 56 ? 8.516 5.462 0.007 1.00 0.13 64 SER A N 18
ATOM 19098 C CA . SER A 1 56 ? 9.905 5.475 -0.450 1.00 0.16 64 SER A CA 18
ATOM 19099 C C . SER A 1 56 ? 10.282 4.219 -1.244 1.00 0.17 64 SER A C 18
ATOM 19100 O O . SER A 1 56 ? 10.857 4.311 -2.330 1.00 0.28 64 SER A O 18
ATOM 19108 N N . TRP A 1 57 ? 9.941 3.056 -0.714 1.00 0.13 65 TRP A N 18
ATOM 19109 C CA . TRP A 1 57 ? 10.232 1.792 -1.377 1.00 0.14 65 TRP A CA 18
ATOM 19110 C C . TRP A 1 57 ? 9.392 1.620 -2.647 1.00 0.13 65 TRP A C 18
ATOM 19111 O O . TRP A 1 57 ? 9.923 1.365 -3.728 1.00 0.15 65 TRP A O 18
ATOM 19132 N N . TRP A 1 58 ? 8.093 1.808 -2.514 1.00 0.12 66 TRP A N 18
ATOM 19133 C CA . TRP A 1 58 ? 7.146 1.533 -3.588 1.00 0.13 66 TRP A CA 18
ATOM 19134 C C . TRP A 1 58 ? 7.213 2.582 -4.694 1.00 0.12 66 TRP A C 18
ATOM 19135 O O . TRP A 1 58 ? 6.885 2.297 -5.844 1.00 0.19 66 TRP A O 18
ATOM 19156 N N . ASN A 1 59 ? 7.672 3.778 -4.361 1.00 0.17 67 ASN A N 18
ATOM 19157 C CA . ASN A 1 59 ? 7.698 4.882 -5.317 1.00 0.17 67 ASN A CA 18
ATOM 19158 C C . ASN A 1 59 ? 9.018 4.954 -6.048 1.00 0.18 67 ASN A C 18
ATOM 19159 O O . ASN A 1 59 ? 9.230 5.826 -6.885 1.00 0.22 67 ASN A O 18
ATOM 19170 N N . SER A 1 60 ? 9.917 4.062 -5.715 1.00 0.18 68 SER A N 18
ATOM 19171 C CA . SER A 1 60 ? 11.162 3.968 -6.444 1.00 0.22 68 SER A CA 18
ATOM 19172 C C . SER A 1 60 ? 11.027 2.907 -7.530 1.00 0.22 68 SER A C 18
ATOM 19173 O O . SER A 1 60 ? 11.826 2.834 -8.465 1.00 0.24 68 SER A O 18
ATOM 19181 N N . ARG A 1 61 ? 9.995 2.084 -7.384 1.00 0.20 69 ARG A N 18
ATOM 19182 C CA . ARG A 1 61 ? 9.795 0.934 -8.249 1.00 0.22 69 ARG A CA 18
ATOM 19183 C C . ARG A 1 61 ? 8.540 1.093 -9.102 1.00 0.24 69 ARG A C 18
ATOM 19184 O O . ARG A 1 61 ? 8.603 1.157 -10.328 1.00 0.27 69 ARG A O 18
ATOM 19205 N N . THR A 1 62 ? 7.409 1.161 -8.428 1.00 0.24 70 THR A N 18
ATOM 19206 C CA . THR A 1 62 ? 6.104 1.212 -9.074 1.00 0.26 70 THR A CA 18
ATOM 19207 C C . THR A 1 62 ? 5.555 2.619 -9.108 1.00 0.25 70 THR A C 18
ATOM 19208 O O . THR A 1 62 ? 5.226 3.149 -10.171 1.00 0.29 70 THR A O 18
ATOM 19219 N N . LYS A 1 63 ? 5.455 3.196 -7.911 1.00 0.24 71 LYS A N 18
ATOM 19220 C CA . LYS A 1 63 ? 4.815 4.482 -7.693 1.00 0.27 71 LYS A CA 18
ATOM 19221 C C . LYS A 1 63 ? 3.307 4.340 -7.784 1.00 0.30 71 LYS A C 18
ATOM 19222 O O . LYS A 1 63 ? 2.592 5.312 -8.021 1.00 0.52 71 LYS A O 18
ATOM 19241 N N . MET A 1 64 ? 2.863 3.099 -7.561 1.00 0.31 72 MET A N 18
ATOM 19242 C CA . MET A 1 64 ? 1.447 2.717 -7.435 1.00 0.32 72 MET A CA 18
ATOM 19243 C C . MET A 1 64 ? 0.518 3.344 -8.475 1.00 0.39 72 MET A C 18
ATOM 19244 O O . MET A 1 64 ? 0.951 3.846 -9.514 1.00 0.72 72 MET A O 18
ATOM 19258 N N . ALA A 1 65 ? -0.771 3.261 -8.186 1.00 0.48 73 ALA A N 18
ATOM 19259 C CA . ALA A 1 65 ? -1.810 3.749 -9.059 1.00 0.56 73 ALA A CA 18
ATOM 19260 C C . ALA A 1 65 ? -2.966 4.247 -8.232 1.00 0.61 73 ALA A C 18
ATOM 19261 O O . ALA A 1 65 ? -4.096 3.821 -8.437 1.00 0.93 73 ALA A O 18
ATOM 19268 N N . ASN A 1 66 ? -2.623 5.158 -7.309 1.00 0.64 74 ASN A N 18
ATOM 19269 C CA . ASN A 1 66 ? -3.536 5.789 -6.346 1.00 0.74 74 ASN A CA 18
ATOM 19270 C C . ASN A 1 66 ? -4.877 5.080 -6.227 1.00 0.92 74 ASN A C 18
ATOM 19271 O O . ASN A 1 66 ? -5.089 4.308 -5.307 1.00 1.68 74 ASN A O 18
ATOM 19282 N N . ASP A 1 67 ? -5.784 5.339 -7.146 1.00 0.91 75 ASP A N 18
ATOM 19283 C CA . ASP A 1 67 ? -7.003 4.553 -7.233 1.00 0.98 75 ASP A CA 18
ATOM 19284 C C . ASP A 1 67 ? -7.445 4.449 -8.683 1.00 0.96 75 ASP A C 18
ATOM 19285 O O . ASP A 1 67 ? -8.633 4.504 -9.000 1.00 1.14 75 ASP A O 18
ATOM 19294 N N . TYR A 1 68 ? -6.463 4.289 -9.565 1.00 0.81 76 TYR A N 18
ATOM 19295 C CA . TYR A 1 68 ? -6.722 4.169 -10.986 1.00 0.88 76 TYR A CA 18
ATOM 19296 C C . TYR A 1 68 ? -6.876 2.706 -11.380 1.00 0.93 76 TYR A C 18
ATOM 19297 O O . TYR A 1 68 ? -8.026 2.231 -11.473 1.00 1.47 76 TYR A O 18
ATOM 19315 N N . GLY A 1 2 ? -11.445 6.428 -4.001 1.00 1.46 10 GLY A N 19
ATOM 19316 C CA . GLY A 1 2 ? -11.038 6.249 -2.587 1.00 1.08 10 GLY A CA 19
ATOM 19317 C C . GLY A 1 2 ? -11.456 4.900 -2.048 1.00 0.90 10 GLY A C 19
ATOM 19318 O O . GLY A 1 2 ? -12.479 4.352 -2.460 1.00 1.21 10 GLY A O 19
ATOM 19322 N N . THR A 1 3 ? -10.672 4.357 -1.129 1.00 0.72 11 THR A N 19
ATOM 19323 C CA . THR A 1 3 ? -10.955 3.066 -0.557 1.00 0.56 11 THR A CA 19
ATOM 19324 C C . THR A 1 3 ? -11.111 3.175 0.951 1.00 0.60 11 THR A C 19
ATOM 19325 O O . THR A 1 3 ? -11.401 4.244 1.484 1.00 1.21 11 THR A O 19
ATOM 19336 N N . TYR A 1 4 ? -10.891 2.068 1.624 1.00 0.44 12 TYR A N 19
ATOM 19337 C CA . TYR A 1 4 ? -11.185 1.945 3.044 1.00 0.37 12 TYR A CA 19
ATOM 19338 C C . TYR A 1 4 ? -10.117 1.115 3.727 1.00 0.37 12 TYR A C 19
ATOM 19339 O O . TYR A 1 4 ? -9.050 0.871 3.162 1.00 0.41 12 TYR A O 19
ATOM 19357 N N . ARG A 1 5 ? -10.428 0.669 4.933 1.00 0.38 13 ARG A N 19
ATOM 19358 C CA . ARG A 1 5 ? -9.634 -0.333 5.616 1.00 0.40 13 ARG A CA 19
ATOM 19359 C C . ARG A 1 5 ? -10.459 -0.969 6.722 1.00 0.54 13 ARG A C 19
ATOM 19360 O O . ARG A 1 5 ? -11.296 -0.308 7.330 1.00 0.76 13 ARG A O 19
ATOM 19381 N N . GLY A 1 6 ? -10.225 -2.250 6.973 1.00 0.54 14 GLY A N 19
ATOM 19382 C CA . GLY A 1 6 ? -10.927 -2.930 8.045 1.00 0.68 14 GLY A CA 19
ATOM 19383 C C . GLY A 1 6 ? -12.411 -3.078 7.771 1.00 0.77 14 GLY A C 19
ATOM 19384 O O . GLY A 1 6 ? -13.225 -3.007 8.690 1.00 1.39 14 GLY A O 19
ATOM 19388 N N . ARG A 1 7 ? -12.765 -3.276 6.508 1.00 0.70 15 ARG A N 19
ATOM 19389 C CA . ARG A 1 7 ? -14.162 -3.444 6.126 1.00 0.80 15 ARG A CA 19
ATOM 19390 C C . ARG A 1 7 ? -14.297 -4.428 4.977 1.00 0.91 15 ARG A C 19
ATOM 19391 O O . ARG A 1 7 ? -15.137 -4.264 4.093 1.00 1.43 15 ARG A O 19
ATOM 19412 N N . GLY A 1 8 ? -13.480 -5.466 5.005 1.00 0.78 16 GLY A N 19
ATOM 19413 C CA . GLY A 1 8 ? -13.467 -6.414 3.918 1.00 0.88 16 GLY A CA 19
ATOM 19414 C C . GLY A 1 8 ? -12.869 -5.802 2.680 1.00 0.76 16 GLY A C 19
ATOM 19415 O O . GLY A 1 8 ? -13.223 -6.167 1.559 1.00 1.05 16 GL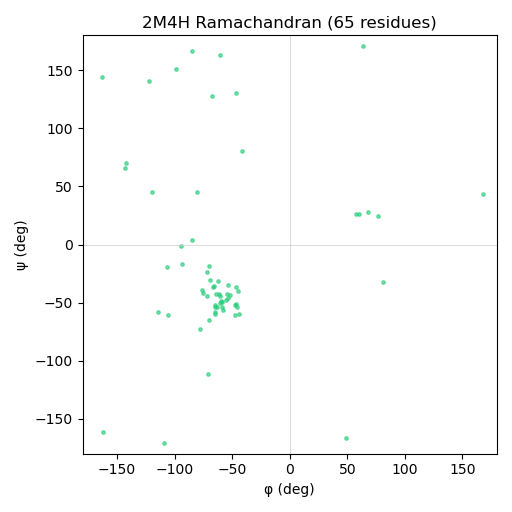Y A O 19
ATOM 19419 N N . VAL A 1 9 ? -11.979 -4.839 2.897 1.00 0.43 17 VAL A N 19
ATOM 19420 C CA . VAL A 1 9 ? -11.334 -4.124 1.801 1.00 0.29 17 VAL A CA 19
ATOM 19421 C C . VAL A 1 9 ? -10.702 -5.051 0.793 1.00 0.25 17 VAL A C 19
ATOM 19422 O O . VAL A 1 9 ? -9.984 -5.992 1.134 1.00 0.33 17 VAL A O 19
ATOM 19435 N N . ALA A 1 10 ? -10.987 -4.757 -0.449 1.00 0.25 18 ALA A N 19
ATOM 19436 C CA . ALA A 1 10 ? -10.405 -5.467 -1.564 1.00 0.27 18 ALA A CA 19
ATOM 19437 C C . ALA A 1 10 ? -9.457 -4.542 -2.295 1.00 0.23 18 ALA A C 19
ATOM 19438 O O . ALA A 1 10 ? -8.744 -4.958 -3.211 1.00 0.25 18 ALA A O 19
ATOM 19445 N N . LEU A 1 11 ? -9.472 -3.273 -1.869 1.00 0.21 19 LEU A N 19
ATOM 19446 C CA . LEU A 1 11 ? -8.591 -2.248 -2.411 1.00 0.20 19 LEU A CA 19
ATOM 19447 C C . LEU A 1 11 ? -8.795 -2.129 -3.923 1.00 0.25 19 LEU A C 19
ATOM 19448 O O . LEU A 1 11 ? -9.730 -2.713 -4.472 1.00 0.49 19 LEU A O 19
ATOM 19464 N N . THR A 1 12 ? -7.978 -1.348 -4.598 1.00 0.37 20 THR A N 19
ATOM 19465 C CA . THR A 1 12 ? -7.997 -1.355 -6.037 1.00 0.37 20 THR A CA 19
ATOM 19466 C C . THR A 1 12 ? -7.242 -2.589 -6.530 1.00 0.35 20 THR A C 19
ATOM 19467 O O . THR A 1 12 ? -6.455 -3.183 -5.786 1.00 0.44 20 THR A O 19
ATOM 19478 N N . ASP A 1 13 ? -7.484 -2.959 -7.773 1.00 0.35 21 ASP A N 19
ATOM 19479 C CA . ASP A 1 13 ? -7.068 -4.260 -8.295 1.00 0.37 21 ASP A CA 19
ATOM 19480 C C . ASP A 1 13 ? -5.563 -4.484 -8.199 1.00 0.32 21 ASP A C 19
ATOM 19481 O O . ASP A 1 13 ? -5.116 -5.458 -7.586 1.00 0.37 21 ASP A O 19
ATOM 19490 N N . ASP A 1 14 ? -4.790 -3.589 -8.798 1.00 0.29 22 ASP A N 19
ATOM 19491 C CA . ASP A 1 14 ? -3.338 -3.749 -8.857 1.00 0.28 22 ASP A CA 19
ATOM 19492 C C . ASP A 1 14 ? -2.718 -3.683 -7.465 1.00 0.22 22 ASP A C 19
ATOM 19493 O O . ASP A 1 14 ? -2.059 -4.621 -7.036 1.00 0.22 22 ASP A O 19
ATOM 19502 N N . GLU A 1 15 ? -2.953 -2.572 -6.776 1.00 0.23 23 GLU A N 19
ATOM 19503 C CA . GLU A 1 15 ? -2.384 -2.317 -5.446 1.00 0.24 23 GLU A CA 19
ATOM 19504 C C . GLU A 1 15 ? -2.526 -3.513 -4.496 1.00 0.17 23 GLU A C 19
ATOM 19505 O O . GLU A 1 15 ? -1.599 -3.834 -3.759 1.00 0.17 23 GLU A O 19
ATOM 19517 N N . TYR A 1 16 ? -3.692 -4.150 -4.497 1.00 0.13 24 TYR A N 19
ATOM 19518 C CA . TYR A 1 16 ? -3.959 -5.272 -3.594 1.00 0.12 24 TYR A CA 19
ATOM 19519 C C . TYR A 1 16 ? -3.053 -6.457 -3.945 1.00 0.12 24 TYR A C 19
ATOM 19520 O O . TYR A 1 16 ? -2.354 -7.003 -3.091 1.00 0.14 24 TYR A O 19
ATOM 19538 N N . ASP A 1 17 ? -3.086 -6.853 -5.208 1.00 0.14 25 ASP A N 19
ATOM 19539 C CA . ASP A 1 17 ? -2.149 -7.856 -5.729 1.00 0.18 25 ASP A CA 19
ATOM 19540 C C . ASP A 1 17 ? -0.702 -7.471 -5.405 1.00 0.16 25 ASP A C 19
ATOM 19541 O O . ASP A 1 17 ? 0.091 -8.298 -4.946 1.00 0.17 25 ASP A O 19
ATOM 19550 N N . GLU A 1 18 ? -0.379 -6.206 -5.621 1.00 0.15 26 GLU A N 19
ATOM 19551 C CA . GLU A 1 18 ? 0.965 -5.693 -5.373 1.00 0.15 26 GLU A CA 19
ATOM 19552 C C . GLU A 1 18 ? 1.296 -5.663 -3.880 1.00 0.12 26 GLU A C 19
ATOM 19553 O O . GLU A 1 18 ? 2.463 -5.605 -3.504 1.00 0.12 26 GLU A O 19
ATOM 19565 N N . TRP A 1 19 ? 0.274 -5.691 -3.033 1.00 0.11 27 TRP A N 19
ATOM 19566 C CA . TRP A 1 19 ? 0.477 -5.825 -1.594 1.00 0.10 27 TRP A CA 19
ATOM 19567 C C . TRP A 1 19 ? 1.115 -7.163 -1.290 1.00 0.10 27 TRP A C 19
ATOM 19568 O O . TRP A 1 19 ? 1.982 -7.271 -0.419 1.00 0.11 27 TRP A O 19
ATOM 19589 N N . ARG A 1 20 ? 0.690 -8.173 -2.024 1.00 0.12 28 ARG A N 19
ATOM 19590 C CA . ARG A 1 20 ? 1.245 -9.501 -1.868 1.00 0.13 28 ARG A CA 19
ATOM 19591 C C . ARG A 1 20 ? 2.729 -9.484 -2.238 1.00 0.13 28 ARG A C 19
ATOM 19592 O O . ARG A 1 20 ? 3.540 -10.199 -1.646 1.00 0.15 28 ARG A O 19
ATOM 19613 N N . GLU A 1 21 ? 3.085 -8.643 -3.206 1.00 0.13 29 GLU A N 19
ATOM 19614 C CA . GLU A 1 21 ? 4.489 -8.425 -3.545 1.00 0.14 29 GLU A CA 19
ATOM 19615 C C . GLU A 1 21 ? 5.175 -7.576 -2.468 1.00 0.12 29 GLU A C 19
ATOM 19616 O O . GLU A 1 21 ? 6.322 -7.821 -2.110 1.00 0.13 29 GLU A O 19
ATOM 19628 N N . HIS A 1 22 ? 4.465 -6.560 -1.977 1.00 0.12 30 HIS A N 19
ATOM 19629 C CA . HIS A 1 22 ? 4.936 -5.737 -0.856 1.00 0.11 30 HIS A CA 19
ATOM 19630 C C . HIS A 1 22 ? 5.381 -6.606 0.314 1.00 0.12 30 HIS A C 19
ATOM 19631 O O . HIS A 1 22 ? 6.416 -6.344 0.929 1.00 0.13 30 HIS A O 19
ATOM 19646 N N . ASN A 1 23 ? 4.589 -7.627 0.620 1.00 0.14 31 ASN A N 19
ATOM 19647 C CA . ASN A 1 23 ? 4.921 -8.562 1.689 1.00 0.17 31 ASN A CA 19
ATOM 19648 C C . ASN A 1 23 ? 6.267 -9.218 1.405 1.00 0.16 31 ASN A C 19
ATOM 19649 O O . ASN A 1 23 ? 7.130 -9.305 2.278 1.00 0.18 31 ASN A O 19
ATOM 19660 N N . ALA A 1 24 ? 6.437 -9.646 0.164 1.00 0.17 32 ALA A N 19
ATOM 19661 C CA . ALA A 1 24 ? 7.675 -10.276 -0.278 1.00 0.18 32 ALA A CA 19
ATOM 19662 C C . ALA A 1 24 ? 8.854 -9.303 -0.266 1.00 0.16 32 ALA A C 19
ATOM 19663 O O . ALA A 1 24 ? 9.833 -9.509 0.449 1.00 0.19 32 ALA A O 19
ATOM 19670 N N . SER A 1 25 ? 8.742 -8.239 -1.057 1.00 0.13 33 SER A N 19
ATOM 19671 C CA . SER A 1 25 ? 9.844 -7.304 -1.277 1.00 0.14 33 SER A CA 19
ATOM 19672 C C . SER A 1 25 ? 10.354 -6.679 0.022 1.00 0.18 33 SER A C 19
ATOM 19673 O O . SER A 1 25 ? 11.563 -6.606 0.247 1.00 0.27 33 SER A O 19
ATOM 19681 N N . ARG A 1 26 ? 9.445 -6.233 0.881 1.00 0.19 34 ARG A N 19
ATOM 19682 C CA . ARG A 1 26 ? 9.849 -5.563 2.111 1.00 0.23 34 ARG A CA 19
ATOM 19683 C C . ARG A 1 26 ? 10.166 -6.562 3.212 1.00 0.26 34 ARG A C 19
ATOM 19684 O O . ARG A 1 26 ? 10.583 -6.182 4.306 1.00 0.31 34 ARG A O 19
ATOM 19705 N N . LYS A 1 27 ? 9.960 -7.845 2.906 1.00 0.26 35 LYS A N 19
ATOM 19706 C CA . LYS A 1 27 ? 10.344 -8.940 3.793 1.00 0.30 35 LYS A CA 19
ATOM 19707 C C . LYS A 1 27 ? 9.667 -8.823 5.147 1.00 0.34 35 LYS A C 19
ATOM 19708 O O . LYS A 1 27 ? 10.233 -9.196 6.175 1.00 0.58 35 LYS A O 19
ATOM 19727 N N . LEU A 1 28 ? 8.459 -8.292 5.143 1.00 0.26 36 LEU A N 19
ATOM 19728 C CA . LEU A 1 28 ? 7.683 -8.115 6.352 1.00 0.31 36 LEU A CA 19
ATOM 19729 C C . LEU A 1 28 ? 6.507 -9.077 6.356 1.00 0.34 36 LEU A C 19
ATOM 19730 O O . LEU A 1 28 ? 6.447 -10.006 5.551 1.00 0.36 36 LEU A O 19
ATOM 19746 N N . ASP A 1 29 ? 5.583 -8.845 7.258 1.00 0.41 37 ASP A N 19
ATOM 19747 C CA . ASP A 1 29 ? 4.381 -9.648 7.358 1.00 0.47 37 ASP A CA 19
ATOM 19748 C C . ASP A 1 29 ? 3.219 -8.741 7.680 1.00 0.51 37 ASP A C 19
ATOM 19749 O O . ASP A 1 29 ? 3.123 -8.219 8.789 1.00 1.00 37 ASP A O 19
ATOM 19758 N N . LEU A 1 30 ? 2.362 -8.518 6.708 1.00 0.26 38 LEU A N 19
ATOM 19759 C CA . LEU A 1 30 ? 1.234 -7.627 6.902 1.00 0.26 38 LEU A CA 19
ATOM 19760 C C . LEU A 1 30 ? 0.003 -8.148 6.209 1.00 0.26 38 LEU A C 19
ATOM 19761 O O . LEU A 1 30 ? 0.079 -8.953 5.277 1.00 0.32 38 LEU A O 19
ATOM 19777 N N . SER A 1 31 ? -1.124 -7.668 6.667 1.00 0.22 39 SER A N 19
ATOM 19778 C CA . SER A 1 31 ? -2.375 -7.950 6.016 1.00 0.21 39 SER A CA 19
ATOM 19779 C C . SER A 1 31 ? -2.678 -6.825 5.047 1.00 0.17 39 SER A C 19
ATOM 19780 O O . SER A 1 31 ? -1.916 -5.858 4.967 1.00 0.25 39 SER A O 19
ATOM 19788 N N . VAL A 1 32 ? -3.769 -6.923 4.324 1.00 0.18 40 VAL A N 19
ATOM 19789 C CA . VAL A 1 32 ? -4.033 -5.956 3.293 1.00 0.15 40 VAL A CA 19
ATOM 19790 C C . VAL A 1 32 ? -4.346 -4.608 3.902 1.00 0.15 40 VAL A C 19
ATOM 19791 O O . VAL A 1 32 ? -3.850 -3.593 3.439 1.00 0.13 40 VAL A O 19
ATOM 19804 N N . GLU A 1 33 ? -5.118 -4.623 4.974 1.00 0.17 41 GLU A N 19
ATOM 19805 C CA . GLU A 1 33 ? -5.491 -3.407 5.677 1.00 0.17 41 GLU A CA 19
ATOM 19806 C C . GLU A 1 33 ? -4.258 -2.555 5.953 1.00 0.14 41 GLU A C 19
ATOM 19807 O O . GLU A 1 33 ? -4.250 -1.351 5.699 1.00 0.14 41 GLU A O 19
ATOM 19819 N N . ASP A 1 34 ? -3.222 -3.202 6.479 1.00 0.15 42 ASP A N 19
ATOM 19820 C CA . ASP A 1 34 ? -1.947 -2.558 6.741 1.00 0.16 42 ASP A CA 19
ATOM 19821 C C . ASP A 1 34 ? -1.369 -1.922 5.479 1.00 0.13 42 ASP A C 19
ATOM 19822 O O . ASP A 1 34 ? -0.873 -0.796 5.521 1.00 0.16 42 ASP A O 19
ATOM 19831 N N . PHE A 1 35 ? -1.437 -2.642 4.359 1.00 0.11 43 PHE A N 19
ATOM 19832 C CA . PHE A 1 35 ? -0.978 -2.102 3.082 1.00 0.10 43 PHE A CA 19
ATOM 19833 C C . PHE A 1 35 ? -1.778 -0.869 2.731 1.00 0.08 43 PHE A C 19
ATOM 19834 O O . PHE A 1 35 ? -1.226 0.183 2.395 1.00 0.09 43 PHE A O 19
ATOM 19851 N N . LEU A 1 36 ? -3.089 -1.040 2.784 1.00 0.09 44 LEU A N 19
ATOM 19852 C CA . LEU A 1 36 ? -4.035 -0.026 2.362 1.00 0.11 44 LEU A CA 19
ATOM 19853 C C . LEU A 1 36 ? -3.792 1.254 3.125 1.00 0.11 44 LEU A C 19
ATOM 19854 O O . LEU A 1 36 ? -3.974 2.329 2.583 1.00 0.14 44 LEU A O 19
ATOM 19870 N N . MET A 1 37 ? -3.347 1.119 4.367 1.00 0.12 45 MET A N 19
ATOM 19871 C CA . MET A 1 37 ? -2.969 2.275 5.180 1.00 0.14 45 MET A CA 19
ATOM 19872 C C . MET A 1 37 ? -1.759 2.985 4.590 1.00 0.11 45 MET A C 19
ATOM 19873 O O . MET A 1 37 ? -1.823 4.169 4.274 1.00 0.12 45 MET A O 19
ATOM 19887 N N . LEU A 1 38 ? -0.659 2.248 4.455 1.00 0.10 46 LEU A N 19
ATOM 19888 C CA . LEU A 1 38 ? 0.585 2.790 3.905 1.00 0.11 46 LEU A CA 19
ATOM 19889 C C . LEU A 1 38 ? 0.334 3.506 2.584 1.00 0.12 46 LEU A C 19
ATOM 19890 O O . LEU A 1 38 ? 0.695 4.672 2.413 1.00 0.14 46 LEU A O 19
ATOM 19906 N N . ARG A 1 39 ? -0.294 2.792 1.665 1.00 0.12 47 ARG A N 19
ATOM 19907 C CA . ARG A 1 39 ? -0.666 3.342 0.371 1.00 0.15 47 ARG A CA 19
ATOM 19908 C C . ARG A 1 39 ? -1.569 4.562 0.539 1.00 0.15 47 ARG A C 19
ATOM 19909 O O . ARG A 1 39 ? -1.295 5.616 -0.023 1.00 0.20 47 ARG A O 19
ATOM 19930 N N . HIS A 1 40 ? -2.665 4.377 1.278 1.00 0.14 48 HIS A N 19
ATOM 19931 C CA . HIS A 1 40 ? -3.586 5.463 1.618 1.00 0.15 48 HIS A CA 19
ATOM 19932 C C . HIS A 1 40 ? -2.840 6.725 1.993 1.00 0.17 48 HIS A C 19
ATOM 19933 O O . HIS A 1 40 ? -2.909 7.708 1.281 1.00 0.20 48 HIS A O 19
ATOM 19948 N N . ARG A 1 41 ? -2.071 6.667 3.064 1.00 0.17 49 ARG A N 19
ATOM 19949 C CA . ARG A 1 41 ? -1.460 7.868 3.615 1.00 0.18 49 ARG A CA 19
ATOM 19950 C C . ARG A 1 41 ? -0.610 8.569 2.566 1.00 0.22 49 ARG A C 19
ATOM 19951 O O . ARG A 1 41 ? -0.712 9.776 2.381 1.00 0.28 49 ARG A O 19
ATOM 19972 N N . ALA A 1 42 ? 0.202 7.785 1.873 1.00 0.24 50 ALA A N 19
ATOM 19973 C CA . ALA A 1 42 ? 1.046 8.298 0.802 1.00 0.31 50 ALA A CA 19
ATOM 19974 C C . ALA A 1 42 ? 0.204 8.947 -0.299 1.00 0.35 50 ALA A C 19
ATOM 19975 O O . ALA A 1 42 ? 0.435 10.099 -0.669 1.00 0.42 50 ALA A O 19
ATOM 19982 N N . ALA A 1 43 ? -0.763 8.192 -0.822 1.00 0.34 51 ALA A N 19
ATOM 19983 C CA . ALA A 1 43 ? -1.666 8.677 -1.860 1.00 0.43 51 ALA A CA 19
ATOM 19984 C C . ALA A 1 43 ? -2.447 9.914 -1.429 1.00 0.41 51 ALA A C 19
ATOM 19985 O O . ALA A 1 43 ? -2.672 10.826 -2.225 1.00 0.47 51 ALA A O 19
ATOM 19992 N N . LEU A 1 44 ? -2.871 9.934 -0.176 1.00 0.36 52 LEU A N 19
ATOM 19993 C CA . LEU A 1 44 ? -3.712 11.009 0.320 1.00 0.39 52 LEU A CA 19
ATOM 19994 C C . LEU A 1 44 ? -2.857 12.208 0.716 1.00 0.40 52 LEU A C 19
ATOM 19995 O O . LEU A 1 44 ? -2.850 13.225 0.023 1.00 0.46 52 LEU A O 19
ATOM 20011 N N . GLY A 1 45 ? -2.137 12.094 1.824 1.00 0.36 53 GLY A N 19
ATOM 20012 C CA . GLY A 1 45 ? -1.199 13.133 2.202 1.00 0.37 53 GLY A CA 19
ATOM 20013 C C . GLY A 1 45 ? -0.664 12.965 3.613 1.00 0.36 53 GLY A C 19
ATOM 20014 O O . GLY A 1 45 ? -0.058 13.886 4.165 1.00 0.55 53 GLY A O 19
ATOM 20018 N N . ALA A 1 46 ? -0.881 11.796 4.202 1.00 0.30 54 ALA A N 19
ATOM 20019 C CA . ALA A 1 46 ? -0.442 11.527 5.562 1.00 0.27 54 ALA A CA 19
ATOM 20020 C C . ALA A 1 46 ? 0.964 10.935 5.583 1.00 0.23 54 ALA A C 19
ATOM 20021 O O . ALA A 1 46 ? 1.286 10.043 4.800 1.00 0.24 54 ALA A O 19
ATOM 20028 N N . ASP A 1 47 ? 1.791 11.434 6.491 1.00 0.24 55 ASP A N 19
ATOM 20029 C CA . ASP A 1 47 ? 3.194 11.044 6.543 1.00 0.24 55 ASP A CA 19
ATOM 20030 C C . ASP A 1 47 ? 3.528 10.232 7.790 1.00 0.21 55 ASP A C 19
ATOM 20031 O O . ASP A 1 47 ? 4.537 10.470 8.457 1.00 0.25 55 ASP A O 19
ATOM 20040 N N . ASP A 1 48 ? 2.682 9.263 8.099 1.00 0.19 56 ASP A N 19
ATOM 20041 C CA . ASP A 1 48 ? 3.038 8.244 9.088 1.00 0.22 56 ASP A CA 19
ATOM 20042 C C . ASP A 1 48 ? 4.269 7.500 8.580 1.00 0.17 56 ASP A C 19
ATOM 20043 O O . ASP A 1 48 ? 4.493 7.468 7.372 1.00 0.21 56 ASP A O 19
ATOM 20052 N N . ASN A 1 49 ? 5.040 6.850 9.429 1.00 0.23 57 ASN A N 19
ATOM 20053 C CA . ASN A 1 49 ? 6.354 6.461 8.975 1.00 0.20 57 ASN A CA 19
ATOM 20054 C C . ASN A 1 49 ? 6.290 5.215 8.115 1.00 0.17 57 ASN A C 19
ATOM 20055 O O . ASN A 1 49 ? 6.962 5.135 7.096 1.00 0.18 57 ASN A O 19
ATOM 20066 N N . ASP A 1 50 ? 5.445 4.266 8.491 1.00 0.18 58 ASP A N 19
ATOM 20067 C CA . ASP A 1 50 ? 5.340 3.019 7.755 1.00 0.19 58 ASP A CA 19
ATOM 20068 C C . ASP A 1 50 ? 4.861 3.318 6.357 1.00 0.16 58 ASP A C 19
ATOM 20069 O O . ASP A 1 50 ? 5.208 2.635 5.397 1.00 0.19 58 ASP A O 19
ATOM 20078 N N . ALA A 1 51 ? 4.081 4.377 6.261 1.00 0.13 59 ALA A N 19
ATOM 20079 C CA . ALA A 1 51 ? 3.592 4.864 4.992 1.00 0.11 59 ALA A CA 19
ATOM 20080 C C . ALA A 1 51 ? 4.687 5.567 4.201 1.00 0.12 59 ALA A C 19
ATOM 20081 O O . ALA A 1 51 ? 4.774 5.401 2.988 1.00 0.13 59 ALA A O 19
ATOM 20088 N N . VAL A 1 52 ? 5.526 6.354 4.875 1.00 0.14 60 VAL A N 19
ATOM 20089 C CA . VAL A 1 52 ? 6.571 7.079 4.167 1.00 0.17 60 VAL A CA 19
ATOM 20090 C C . VAL A 1 52 ? 7.675 6.123 3.737 1.00 0.18 60 VAL A C 19
ATOM 20091 O O . VAL A 1 52 ? 8.290 6.304 2.693 1.00 0.20 60 VAL A O 19
ATOM 20104 N N . LYS A 1 53 ? 7.923 5.106 4.559 1.00 0.19 61 LYS A N 19
ATOM 20105 C CA . LYS A 1 53 ? 8.867 4.060 4.225 1.00 0.22 61 LYS A CA 19
ATOM 20106 C C . LYS A 1 53 ? 8.296 3.169 3.125 1.00 0.20 61 LYS A C 19
ATOM 20107 O O . LYS A 1 53 ? 9.032 2.668 2.274 1.00 0.28 61 LYS A O 19
ATOM 20126 N N . PHE A 1 54 ? 6.976 2.986 3.148 1.00 0.14 62 PHE A N 19
ATOM 20127 C CA . PHE A 1 54 ? 6.273 2.321 2.061 1.00 0.13 62 PHE A CA 19
ATOM 20128 C C . PHE A 1 54 ? 6.491 3.099 0.783 1.00 0.13 62 PHE A C 19
ATOM 20129 O O . PHE A 1 54 ? 6.932 2.560 -0.219 1.00 0.15 62 PHE A O 19
ATOM 20146 N N . ARG A 1 55 ? 6.157 4.377 0.849 1.00 0.12 63 ARG A N 19
ATOM 20147 C CA . ARG A 1 55 ? 6.369 5.311 -0.239 1.00 0.15 63 ARG A CA 19
ATOM 20148 C C . ARG A 1 55 ? 7.809 5.237 -0.744 1.00 0.14 63 ARG A C 19
ATOM 20149 O O . ARG A 1 55 ? 8.042 4.969 -1.915 1.00 0.16 63 ARG A O 19
ATOM 20170 N N . SER A 1 56 ? 8.745 5.498 0.157 1.00 0.13 64 SER A N 19
ATOM 20171 C CA . SER A 1 56 ? 10.177 5.423 -0.135 1.00 0.16 64 SER A CA 19
ATOM 20172 C C . SER A 1 56 ? 10.527 4.210 -1.008 1.00 0.17 64 SER A C 19
ATOM 20173 O O . SER A 1 56 ? 11.175 4.345 -2.045 1.00 0.28 64 SER A O 19
ATOM 20181 N N . TRP A 1 57 ? 10.077 3.037 -0.598 1.00 0.13 65 TRP A N 19
ATOM 20182 C CA . TRP A 1 57 ? 10.364 1.809 -1.327 1.00 0.14 65 TRP A CA 19
ATOM 20183 C C . TRP A 1 57 ? 9.501 1.678 -2.582 1.00 0.13 65 TRP A C 19
ATOM 20184 O O . TRP A 1 57 ? 10.021 1.502 -3.679 1.00 0.15 65 TRP A O 19
ATOM 20205 N N . TRP A 1 58 ? 8.196 1.835 -2.428 1.00 0.12 66 TRP A N 19
ATOM 20206 C CA . TRP A 1 58 ? 7.241 1.515 -3.483 1.00 0.13 66 TRP A CA 19
ATOM 20207 C C . TRP A 1 58 ? 7.266 2.549 -4.597 1.00 0.12 66 TRP A C 19
ATOM 20208 O O . TRP A 1 58 ? 6.912 2.248 -5.734 1.00 0.19 66 TRP A O 19
ATOM 20229 N N . ASN A 1 59 ? 7.725 3.753 -4.287 1.00 0.17 67 ASN A N 19
ATOM 20230 C CA . ASN A 1 59 ? 7.688 4.845 -5.248 1.00 0.17 67 ASN A CA 19
ATOM 20231 C C . ASN A 1 59 ? 8.978 4.908 -6.035 1.00 0.18 67 ASN A C 19
ATOM 20232 O O . ASN A 1 59 ? 9.143 5.740 -6.923 1.00 0.22 67 ASN A O 19
ATOM 20243 N N . SER A 1 60 ? 9.905 4.048 -5.687 1.00 0.18 68 SER A N 19
ATOM 20244 C CA . SER A 1 60 ? 11.145 3.965 -6.426 1.00 0.22 68 SER A CA 19
ATOM 20245 C C . SER A 1 60 ? 11.026 2.914 -7.517 1.00 0.22 68 SER A C 19
ATOM 20246 O O . SER A 1 60 ? 11.811 2.879 -8.464 1.00 0.24 68 SER A O 19
ATOM 20254 N N . ARG A 1 61 ? 10.023 2.069 -7.366 1.00 0.20 69 ARG A N 19
ATOM 20255 C CA . ARG A 1 61 ? 9.816 0.950 -8.256 1.00 0.22 69 ARG A CA 19
ATOM 20256 C C . ARG A 1 61 ? 8.536 1.118 -9.064 1.00 0.24 69 ARG A C 19
ATOM 20257 O O . ARG A 1 61 ? 8.556 1.242 -10.287 1.00 0.27 69 ARG A O 19
ATOM 20278 N N . THR A 1 62 ? 7.428 1.127 -8.352 1.00 0.24 70 THR A N 19
ATOM 20279 C CA . THR A 1 62 ? 6.104 1.114 -8.957 1.00 0.26 70 THR A CA 19
ATOM 20280 C C . THR A 1 62 ? 5.433 2.474 -8.923 1.00 0.25 70 THR A C 19
ATOM 20281 O O . THR A 1 62 ? 5.025 3.004 -9.957 1.00 0.29 70 THR A O 19
ATOM 20292 N N . LYS A 1 63 ? 5.292 2.997 -7.704 1.00 0.24 71 LYS A N 19
ATOM 20293 C CA . LYS A 1 63 ? 4.613 4.262 -7.441 1.00 0.27 71 LYS A CA 19
ATOM 20294 C C . LYS A 1 63 ? 3.109 4.089 -7.532 1.00 0.30 71 LYS A C 19
ATOM 20295 O O . LYS A 1 63 ? 2.372 5.055 -7.721 1.00 0.52 71 LYS A O 19
ATOM 20314 N N . MET A 1 64 ? 2.683 2.838 -7.365 1.00 0.31 72 MET A N 19
ATOM 20315 C CA . MET A 1 64 ? 1.271 2.454 -7.332 1.00 0.32 72 MET A CA 19
ATOM 20316 C C . MET A 1 64 ? 0.416 3.188 -8.367 1.00 0.39 72 MET A C 19
ATOM 20317 O O . MET A 1 64 ? 0.716 3.188 -9.565 1.00 0.72 72 MET A O 19
ATOM 20331 N N . ALA A 1 65 ? -0.599 3.858 -7.855 1.00 0.48 73 ALA A N 19
ATOM 20332 C CA . ALA A 1 65 ? -1.731 4.345 -8.609 1.00 0.56 73 ALA A CA 19
ATOM 20333 C C . ALA A 1 65 ? -2.774 4.712 -7.591 1.00 0.61 73 ALA A C 19
ATOM 20334 O O . ALA A 1 65 ? -3.468 3.840 -7.069 1.00 0.93 73 ALA A O 19
ATOM 20341 N N . ASN A 1 66 ? -2.813 5.991 -7.249 1.00 0.64 74 ASN A N 19
ATOM 20342 C CA . ASN A 1 66 ? -3.659 6.488 -6.173 1.00 0.74 74 ASN A CA 19
ATOM 20343 C C . ASN A 1 66 ? -5.137 6.258 -6.483 1.00 0.92 74 ASN A C 19
ATOM 20344 O O . ASN A 1 66 ? -5.848 7.179 -6.884 1.00 1.68 74 ASN A O 19
ATOM 20355 N N . ASP A 1 67 ? -5.565 5.014 -6.326 1.00 0.91 75 ASP A N 19
ATOM 20356 C CA . ASP A 1 67 ? -6.953 4.603 -6.523 1.00 0.98 75 ASP A CA 19
ATOM 20357 C C . ASP A 1 67 ? -7.336 4.678 -7.998 1.00 0.96 75 ASP A C 19
ATOM 20358 O O . ASP A 1 67 ? -8.515 4.755 -8.342 1.00 1.14 75 ASP A O 19
ATOM 20367 N N . TYR A 1 68 ? -6.332 4.661 -8.871 1.00 0.81 76 TYR A N 19
ATOM 20368 C CA . TYR A 1 68 ? -6.575 4.647 -10.299 1.00 0.88 76 TYR A CA 19
ATOM 20369 C C . TYR A 1 68 ? -6.707 3.212 -10.784 1.00 0.93 76 TYR A C 19
ATOM 20370 O O . TYR A 1 68 ? -7.848 2.749 -10.977 1.00 1.47 76 TYR A O 19
ATOM 20388 N N . GLY A 1 2 ? -11.890 6.931 -3.405 1.00 1.46 10 GLY A N 20
ATOM 20389 C CA . GLY A 1 2 ? -11.006 6.341 -2.375 1.00 1.08 10 GLY A CA 20
ATOM 20390 C C . GLY A 1 2 ? -11.458 4.960 -1.971 1.00 0.90 10 GLY A C 20
ATOM 20391 O O . GLY A 1 2 ? -12.541 4.519 -2.356 1.00 1.21 10 GLY A O 20
ATOM 20395 N N . THR A 1 3 ? -10.637 4.271 -1.196 1.00 0.72 11 THR A N 20
ATOM 20396 C CA . THR A 1 3 ? -10.959 2.944 -0.743 1.00 0.56 11 THR A CA 20
ATOM 20397 C C . THR A 1 3 ? -11.240 2.957 0.748 1.00 0.60 11 THR A C 20
ATOM 20398 O O . THR A 1 3 ? -11.668 3.970 1.298 1.00 1.21 11 THR A O 20
ATOM 20409 N N . TYR A 1 4 ? -10.987 1.837 1.393 1.00 0.44 12 TYR A N 20
ATOM 20410 C CA . TYR A 1 4 ? -11.324 1.672 2.795 1.00 0.37 12 TYR A CA 20
ATOM 20411 C C . TYR A 1 4 ? -10.239 0.906 3.522 1.00 0.37 12 TYR A C 20
ATOM 20412 O O . TYR A 1 4 ? -9.138 0.711 3.003 1.00 0.41 12 TYR A O 20
ATOM 20430 N N . ARG A 1 5 ? -10.587 0.445 4.712 1.00 0.38 13 ARG A N 20
ATOM 20431 C CA . ARG A 1 5 ? -9.760 -0.463 5.478 1.00 0.40 13 ARG A CA 20
ATOM 20432 C C . ARG A 1 5 ? -10.578 -1.013 6.636 1.00 0.54 13 ARG A C 20
ATOM 20433 O O . ARG A 1 5 ? -11.582 -0.413 7.023 1.00 0.76 13 ARG A O 20
ATOM 20454 N N . GLY A 1 6 ? -10.167 -2.153 7.175 1.00 0.54 14 GLY A N 20
ATOM 20455 C CA . GLY A 1 6 ? -10.902 -2.757 8.275 1.00 0.68 14 GLY A CA 20
ATOM 20456 C C . GLY A 1 6 ? -12.265 -3.258 7.844 1.00 0.77 14 GLY A C 20
ATOM 20457 O O . GLY A 1 6 ? -13.166 -3.429 8.665 1.00 1.39 14 GLY A O 20
ATOM 20461 N N . ARG A 1 7 ? -12.408 -3.479 6.549 1.00 0.70 15 ARG A N 20
ATOM 20462 C CA . ARG A 1 7 ? -13.643 -3.982 5.970 1.00 0.80 15 ARG A CA 20
ATOM 20463 C C . ARG A 1 7 ? -13.305 -4.990 4.892 1.00 0.91 15 ARG A C 20
ATOM 20464 O O . ARG A 1 7 ? -12.162 -5.446 4.819 1.00 1.43 15 ARG A O 20
ATOM 20485 N N . GLY A 1 8 ? -14.279 -5.350 4.073 1.00 0.78 16 GLY A N 20
ATOM 20486 C CA . GLY A 1 8 ? -14.007 -6.219 2.945 1.00 0.88 16 GLY A CA 20
ATOM 20487 C C . GLY A 1 8 ? -13.243 -5.487 1.863 1.00 0.76 16 GLY A C 20
ATOM 20488 O O . GLY A 1 8 ? -13.704 -5.374 0.729 1.00 1.05 16 GLY A O 20
ATOM 20492 N N . VAL A 1 9 ? -12.088 -4.950 2.231 1.00 0.43 17 VAL A N 20
ATOM 20493 C CA . VAL A 1 9 ? -11.273 -4.194 1.296 1.00 0.29 17 VAL A CA 20
ATOM 20494 C C . VAL A 1 9 ? -10.610 -5.067 0.266 1.00 0.25 17 VAL A C 20
ATOM 20495 O O . VAL A 1 9 ? -9.908 -6.027 0.575 1.00 0.33 17 VAL A O 20
ATOM 20508 N N . ALA A 1 10 ? -10.863 -4.699 -0.963 1.00 0.25 18 ALA A N 20
ATOM 20509 C CA . ALA A 1 10 ? -10.215 -5.300 -2.108 1.00 0.27 18 ALA A CA 20
ATOM 20510 C C . ALA A 1 10 ? -9.222 -4.307 -2.661 1.00 0.23 18 ALA A C 20
ATOM 20511 O O . ALA A 1 10 ? -8.485 -4.591 -3.599 1.00 0.25 18 ALA A O 20
ATOM 20518 N N . LEU A 1 11 ? -9.229 -3.132 -2.036 1.00 0.21 19 LEU A N 20
ATOM 20519 C CA . LEU A 1 11 ? -8.345 -2.037 -2.383 1.00 0.20 19 LEU A CA 20
ATOM 20520 C C . LEU A 1 11 ? -8.474 -1.678 -3.858 1.00 0.25 19 LEU A C 20
ATOM 20521 O O . LEU A 1 11 ? -9.401 -0.981 -4.270 1.00 0.49 19 LEU A O 20
ATOM 20537 N N . THR A 1 12 ? -7.544 -2.160 -4.636 1.00 0.37 20 THR A N 20
ATOM 20538 C CA . THR A 1 12 ? -7.524 -1.901 -6.043 1.00 0.37 20 THR A CA 20
ATOM 20539 C C . THR A 1 12 ? -7.400 -3.209 -6.797 1.00 0.35 20 THR A C 20
ATOM 20540 O O . THR A 1 12 ? -7.393 -4.278 -6.188 1.00 0.44 20 THR A O 20
ATOM 20551 N N . ASP A 1 13 ? -7.287 -3.141 -8.103 1.00 0.35 21 ASP A N 20
ATOM 20552 C CA . ASP A 1 13 ? -6.919 -4.323 -8.853 1.00 0.37 21 ASP A CA 20
ATOM 20553 C C . ASP A 1 13 ? -5.416 -4.529 -8.755 1.00 0.32 21 ASP A C 20
ATOM 20554 O O . ASP A 1 13 ? -4.939 -5.651 -8.595 1.00 0.37 21 ASP A O 20
ATOM 20563 N N . ASP A 1 14 ? -4.682 -3.426 -8.808 1.00 0.29 22 ASP A N 20
ATOM 20564 C CA . ASP A 1 14 ? -3.229 -3.471 -8.909 1.00 0.28 22 ASP A CA 20
ATOM 20565 C C . ASP A 1 14 ? -2.554 -3.561 -7.545 1.00 0.22 22 ASP A C 20
ATOM 20566 O O . ASP A 1 14 ? -1.893 -4.549 -7.239 1.00 0.22 22 ASP A O 20
ATOM 20575 N N . GLU A 1 15 ? -2.743 -2.533 -6.729 1.00 0.23 23 GLU A N 20
ATOM 20576 C CA . GLU A 1 15 ? -2.056 -2.408 -5.445 1.00 0.24 23 GLU A CA 20
ATOM 20577 C C . GLU A 1 15 ? -2.332 -3.571 -4.513 1.00 0.17 23 GLU A C 20
ATOM 20578 O O . GLU A 1 15 ? -1.459 -3.969 -3.762 1.00 0.17 23 GLU A O 20
ATOM 20590 N N . TYR A 1 16 ? -3.552 -4.080 -4.516 1.00 0.13 24 TYR A N 20
ATOM 20591 C CA . TYR A 1 16 ? -3.891 -5.216 -3.669 1.00 0.12 24 TYR A CA 20
ATOM 20592 C C . TYR A 1 16 ? -3.005 -6.419 -4.040 1.00 0.12 24 TYR A C 20
ATOM 20593 O O . TYR A 1 16 ? -2.308 -6.976 -3.192 1.00 0.14 24 TYR A O 20
ATOM 20611 N N . ASP A 1 17 ? -3.062 -6.820 -5.306 1.00 0.14 25 ASP A N 20
ATOM 20612 C CA . ASP A 1 17 ? -2.083 -7.767 -5.872 1.00 0.18 25 ASP A CA 20
ATOM 20613 C C . ASP A 1 17 ? -0.648 -7.400 -5.480 1.00 0.16 25 ASP A C 20
ATOM 20614 O O . ASP A 1 17 ? 0.144 -8.255 -5.070 1.00 0.17 25 ASP A O 20
ATOM 20623 N N . GLU A 1 18 ? -0.315 -6.129 -5.609 1.00 0.15 26 GLU A N 20
ATOM 20624 C CA . GLU A 1 18 ? 1.036 -5.661 -5.338 1.00 0.15 26 GLU A CA 20
ATOM 20625 C C . GLU A 1 18 ? 1.353 -5.637 -3.840 1.00 0.12 26 GLU A C 20
ATOM 20626 O O . GLU A 1 18 ? 2.517 -5.600 -3.449 1.00 0.12 26 GLU A O 20
ATOM 20638 N N . TRP A 1 19 ? 0.319 -5.653 -3.009 1.00 0.11 27 TRP A N 20
ATOM 20639 C CA . TRP A 1 19 ? 0.492 -5.814 -1.571 1.00 0.10 27 TRP A CA 20
ATOM 20640 C C . TRP A 1 19 ? 1.122 -7.159 -1.293 1.00 0.10 27 TRP A C 20
ATOM 20641 O O . TRP A 1 19 ? 1.995 -7.289 -0.439 1.00 0.11 27 TRP A O 20
ATOM 20662 N N . ARG A 1 20 ? 0.686 -8.147 -2.052 1.00 0.12 28 ARG A N 20
ATOM 20663 C CA . ARG A 1 20 ? 1.211 -9.490 -1.934 1.00 0.13 28 ARG A CA 20
ATOM 20664 C C . ARG A 1 20 ? 2.708 -9.492 -2.251 1.00 0.13 28 ARG A C 20
ATOM 20665 O O . ARG A 1 20 ? 3.492 -10.201 -1.612 1.00 0.15 28 ARG A O 20
ATOM 20686 N N . GLU A 1 21 ? 3.107 -8.673 -3.223 1.00 0.13 29 GLU A N 20
ATOM 20687 C CA . GLU A 1 21 ? 4.528 -8.497 -3.522 1.00 0.14 29 GLU A CA 20
ATOM 20688 C C . GLU A 1 21 ? 5.197 -7.646 -2.442 1.00 0.12 29 GLU A C 20
ATOM 20689 O O . GLU A 1 21 ? 6.371 -7.837 -2.126 1.00 0.13 29 GLU A O 20
ATOM 20701 N N . HIS A 1 22 ? 4.446 -6.699 -1.884 1.00 0.12 30 HIS A N 20
ATOM 20702 C CA . HIS A 1 22 ? 4.923 -5.906 -0.751 1.00 0.11 30 HIS A CA 20
ATOM 20703 C C . HIS A 1 22 ? 5.317 -6.829 0.395 1.00 0.12 30 HIS A C 20
ATOM 20704 O O . HIS A 1 22 ? 6.288 -6.558 1.103 1.00 0.13 30 HIS A O 20
ATOM 20719 N N . ASN A 1 23 ? 4.566 -7.919 0.558 1.00 0.14 31 ASN A N 20
ATOM 20720 C CA . ASN A 1 23 ? 4.891 -8.944 1.547 1.00 0.17 31 ASN A CA 20
ATOM 20721 C C . ASN A 1 23 ? 6.293 -9.478 1.302 1.00 0.16 31 ASN A C 20
ATOM 20722 O O . ASN A 1 23 ? 7.123 -9.533 2.212 1.00 0.18 31 ASN A O 20
ATOM 20733 N N . ALA A 1 24 ? 6.543 -9.856 0.059 1.00 0.17 32 ALA A N 20
ATOM 20734 C CA . ALA A 1 24 ? 7.835 -10.385 -0.349 1.00 0.18 32 ALA A CA 20
ATOM 20735 C C . ALA A 1 24 ? 8.947 -9.344 -0.236 1.00 0.16 32 ALA A C 20
ATOM 20736 O O . ALA A 1 24 ? 9.899 -9.519 0.523 1.00 0.19 32 ALA A O 20
ATOM 20743 N N . SER A 1 25 ? 8.799 -8.250 -0.973 1.00 0.13 33 SER A N 20
ATOM 20744 C CA . SER A 1 25 ? 9.874 -7.281 -1.144 1.00 0.14 33 SER A CA 20
ATOM 20745 C C . SER A 1 25 ? 10.288 -6.628 0.176 1.00 0.18 33 SER A C 20
ATOM 20746 O O . SER A 1 25 ? 11.478 -6.468 0.445 1.00 0.27 33 SER A O 20
ATOM 20754 N N . ARG A 1 26 ? 9.320 -6.265 1.012 1.00 0.19 34 ARG A N 20
ATOM 20755 C CA . ARG A 1 26 ? 9.636 -5.577 2.260 1.00 0.23 34 ARG A CA 20
ATOM 20756 C C . ARG A 1 26 ? 9.931 -6.550 3.391 1.00 0.26 34 ARG A C 20
ATOM 20757 O O . ARG A 1 26 ? 10.160 -6.146 4.533 1.00 0.31 34 ARG A O 20
ATOM 20778 N N . LYS A 1 27 ? 9.938 -7.835 3.040 1.00 0.26 35 LYS A N 20
ATOM 20779 C CA . LYS A 1 27 ? 10.275 -8.911 3.964 1.00 0.30 35 LYS A CA 20
ATOM 20780 C C . LYS A 1 27 ? 9.422 -8.857 5.221 1.00 0.34 35 LYS A C 20
ATOM 20781 O O . LYS A 1 27 ? 9.935 -8.829 6.341 1.00 0.58 35 LYS A O 20
ATOM 20800 N N . LEU A 1 28 ? 8.118 -8.875 5.025 1.00 0.26 36 LEU A N 20
ATOM 20801 C CA . LEU A 1 28 ? 7.161 -8.785 6.110 1.00 0.31 36 LEU A CA 20
ATOM 20802 C C . LEU A 1 28 ? 5.979 -9.678 5.789 1.00 0.34 36 LEU A C 20
ATOM 20803 O O . LEU A 1 28 ? 5.951 -10.334 4.748 1.00 0.36 36 LEU A O 20
ATOM 20819 N N . ASP A 1 29 ? 5.005 -9.684 6.658 1.00 0.41 37 ASP A N 20
ATOM 20820 C CA . ASP A 1 29 ? 3.844 -10.545 6.507 1.00 0.47 37 ASP A CA 20
ATOM 20821 C C . ASP A 1 29 ? 2.617 -9.727 6.836 1.00 0.51 37 ASP A C 20
ATOM 20822 O O . ASP A 1 29 ? 1.655 -10.196 7.442 1.00 1.00 37 ASP A O 20
ATOM 20831 N N . LEU A 1 30 ? 2.692 -8.471 6.435 1.00 0.26 38 LEU A N 20
ATOM 20832 C CA . LEU A 1 30 ? 1.656 -7.503 6.709 1.00 0.26 38 LEU A CA 20
ATOM 20833 C C . LEU A 1 30 ? 0.353 -7.916 6.047 1.00 0.26 38 LEU A C 20
ATOM 20834 O O . LEU A 1 30 ? 0.349 -8.520 4.971 1.00 0.32 38 LEU A O 20
ATOM 20850 N N . SER A 1 31 ? -0.747 -7.614 6.701 1.00 0.22 39 SER A N 20
ATOM 20851 C CA . SER A 1 31 ? -2.049 -7.883 6.140 1.00 0.21 39 SER A CA 20
ATOM 20852 C C . SER A 1 31 ? -2.436 -6.774 5.169 1.00 0.17 39 SER A C 20
ATOM 20853 O O . SER A 1 31 ? -1.694 -5.798 5.019 1.00 0.25 39 SER A O 20
ATOM 20861 N N . VAL A 1 32 ? -3.581 -6.895 4.528 1.00 0.18 40 VAL A N 20
ATOM 20862 C CA . VAL A 1 32 ? -3.927 -5.963 3.482 1.00 0.15 40 VAL A CA 20
ATOM 20863 C C . VAL A 1 32 ? -4.252 -4.603 4.059 1.00 0.15 40 VAL A C 20
ATOM 20864 O O . VAL A 1 32 ? -3.770 -3.596 3.558 1.00 0.13 40 VAL A O 20
ATOM 20877 N N . GLU A 1 33 ? -5.036 -4.583 5.131 1.00 0.17 41 GLU A N 20
ATOM 20878 C CA . GLU A 1 33 ? -5.408 -3.337 5.777 1.00 0.17 41 GLU A CA 20
ATOM 20879 C C . GLU A 1 33 ? -4.175 -2.478 6.022 1.00 0.14 41 GLU A C 20
ATOM 20880 O O . GLU A 1 33 ? -4.172 -1.289 5.713 1.00 0.14 41 GLU A O 20
ATOM 20892 N N . ASP A 1 34 ? -3.128 -3.101 6.560 1.00 0.15 42 ASP A N 20
ATOM 20893 C CA . ASP A 1 34 ? -1.852 -2.430 6.780 1.00 0.16 42 ASP A CA 20
ATOM 20894 C C . ASP A 1 34 ? -1.308 -1.810 5.499 1.00 0.13 42 ASP A C 20
ATOM 20895 O O . ASP A 1 34 ? -0.852 -0.666 5.511 1.00 0.16 42 ASP A O 20
ATOM 20904 N N . PHE A 1 35 ? -1.353 -2.557 4.397 1.00 0.11 43 PHE A N 20
ATOM 20905 C CA . PHE A 1 35 ? -0.929 -2.019 3.108 1.00 0.10 43 PHE A CA 20
ATOM 20906 C C . PHE A 1 35 ? -1.751 -0.795 2.780 1.00 0.08 43 PHE A C 20
ATOM 20907 O O . PHE A 1 35 ? -1.222 0.263 2.428 1.00 0.09 43 PHE A O 20
ATOM 20924 N N . LEU A 1 36 ? -3.056 -0.971 2.889 1.00 0.09 44 LEU A N 20
ATOM 20925 C CA . LEU A 1 36 ? -4.017 0.041 2.503 1.00 0.11 44 LEU A CA 20
ATOM 20926 C C . LEU A 1 36 ? -3.799 1.299 3.325 1.00 0.11 44 LEU A C 20
ATOM 20927 O O . LEU A 1 36 ? -4.074 2.390 2.858 1.00 0.14 44 LEU A O 20
ATOM 20943 N N . MET A 1 37 ? -3.260 1.136 4.529 1.00 0.12 45 MET A N 20
ATOM 20944 C CA . MET A 1 37 ? -2.884 2.284 5.355 1.00 0.14 45 MET A CA 20
ATOM 20945 C C . MET A 1 37 ? -1.731 3.037 4.710 1.00 0.11 45 MET A C 20
ATOM 20946 O O . MET A 1 37 ? -1.844 4.218 4.385 1.00 0.12 45 MET A O 20
ATOM 20960 N N . LEU A 1 38 ? -0.625 2.321 4.525 1.00 0.10 46 LEU A N 20
ATOM 20961 C CA . LEU A 1 38 ? 0.598 2.880 3.952 1.00 0.11 46 LEU A CA 20
ATOM 20962 C C . LEU A 1 38 ? 0.315 3.589 2.632 1.00 0.12 46 LEU A C 20
ATOM 20963 O O . LEU A 1 38 ? 0.719 4.734 2.420 1.00 0.14 46 LEU A O 20
ATOM 20979 N N . ARG A 1 39 ? -0.395 2.893 1.765 1.00 0.12 47 ARG A N 20
ATOM 20980 C CA . ARG A 1 39 ? -0.781 3.427 0.470 1.00 0.15 47 ARG A CA 20
ATOM 20981 C C . ARG A 1 39 ? -1.649 4.668 0.630 1.00 0.15 47 ARG A C 20
ATOM 20982 O O . ARG A 1 39 ? -1.300 5.740 0.135 1.00 0.20 47 ARG A O 20
ATOM 21003 N N . HIS A 1 40 ? -2.795 4.490 1.291 1.00 0.14 48 HIS A N 20
ATOM 21004 C CA . HIS A 1 40 ? -3.724 5.580 1.572 1.00 0.15 48 HIS A CA 20
ATOM 21005 C C . HIS A 1 40 ? -2.990 6.827 2.023 1.00 0.17 48 HIS A C 20
ATOM 21006 O O . HIS A 1 40 ? -3.066 7.848 1.366 1.00 0.20 48 HIS A O 20
ATOM 21021 N N . ARG A 1 41 ? -2.214 6.717 3.090 1.00 0.17 49 ARG A N 20
ATOM 21022 C CA . ARG A 1 41 ? -1.615 7.898 3.696 1.00 0.18 49 ARG A CA 20
ATOM 21023 C C . ARG A 1 41 ? -0.779 8.663 2.676 1.00 0.22 49 ARG A C 20
ATOM 21024 O O . ARG A 1 41 ? -0.946 9.868 2.504 1.00 0.28 49 ARG A O 20
ATOM 21045 N N . ALA A 1 42 ? 0.098 7.937 1.996 1.00 0.24 50 ALA A N 20
ATOM 21046 C CA . ALA A 1 42 ? 0.930 8.504 0.940 1.00 0.31 50 ALA A CA 20
ATOM 21047 C C . ALA A 1 42 ? 0.076 9.143 -0.156 1.00 0.35 50 ALA A C 20
ATOM 21048 O O . ALA A 1 42 ? 0.284 10.304 -0.514 1.00 0.42 50 ALA A O 20
ATOM 21055 N N . ALA A 1 43 ? -0.873 8.378 -0.690 1.00 0.34 51 ALA A N 20
ATOM 21056 C CA . ALA A 1 43 ? -1.769 8.855 -1.729 1.00 0.43 51 ALA A CA 20
ATOM 21057 C C . ALA A 1 43 ? -2.570 10.082 -1.301 1.00 0.41 51 ALA A C 20
ATOM 21058 O O . ALA A 1 43 ? -2.840 10.966 -2.114 1.00 0.47 51 ALA A O 20
ATOM 21065 N N . LEU A 1 44 ? -2.957 10.131 -0.037 1.00 0.36 52 LEU A N 20
ATOM 21066 C CA . LEU A 1 44 ? -3.823 11.196 0.442 1.00 0.39 52 LEU A CA 20
ATOM 21067 C C . LEU A 1 44 ? -2.999 12.398 0.894 1.00 0.40 52 LEU A C 20
ATOM 21068 O O . LEU A 1 44 ? -2.929 13.407 0.188 1.00 0.46 52 LEU A O 20
ATOM 21084 N N . GLY A 1 45 ? -2.358 12.283 2.048 1.00 0.36 53 GLY A N 20
ATOM 21085 C CA . GLY A 1 45 ? -1.499 13.345 2.530 1.00 0.37 53 GLY A CA 20
ATOM 21086 C C . GLY A 1 45 ? -1.059 13.127 3.965 1.00 0.36 53 GLY A C 20
ATOM 21087 O O . GLY A 1 45 ? -0.922 14.080 4.735 1.00 0.55 53 GLY A O 20
ATOM 21091 N N . ALA A 1 46 ? -0.831 11.872 4.329 1.00 0.30 54 ALA A N 20
ATOM 21092 C CA . ALA A 1 46 ? -0.422 11.523 5.681 1.00 0.27 54 ALA A CA 20
ATOM 21093 C C . ALA A 1 46 ? 0.962 10.892 5.668 1.00 0.23 54 ALA A C 20
ATOM 21094 O O . ALA A 1 46 ? 1.245 10.010 4.858 1.00 0.24 54 ALA A O 20
ATOM 21101 N N . ASP A 1 47 ? 1.819 11.347 6.569 1.00 0.24 55 ASP A N 20
ATOM 21102 C CA . ASP A 1 47 ? 3.215 10.932 6.567 1.00 0.24 55 ASP A CA 20
ATOM 21103 C C . ASP A 1 47 ? 3.554 10.121 7.808 1.00 0.21 55 ASP A C 20
ATOM 21104 O O . ASP A 1 47 ? 4.552 10.378 8.488 1.00 0.25 55 ASP A O 20
ATOM 21113 N N . ASP A 1 48 ? 2.705 9.155 8.106 1.00 0.19 56 ASP A N 20
ATOM 21114 C CA . ASP A 1 48 ? 3.030 8.143 9.105 1.00 0.22 56 ASP A CA 20
ATOM 21115 C C . ASP A 1 48 ? 4.178 7.300 8.571 1.00 0.17 56 ASP A C 20
ATOM 21116 O O . ASP A 1 48 ? 4.076 6.767 7.475 1.00 0.21 56 ASP A O 20
ATOM 21125 N N . ASN A 1 49 ? 5.276 7.229 9.315 1.00 0.23 57 ASN A N 20
ATOM 21126 C CA . ASN A 1 49 ? 6.523 6.643 8.823 1.00 0.20 57 ASN A CA 20
ATOM 21127 C C . ASN A 1 49 ? 6.364 5.317 8.091 1.00 0.17 57 ASN A C 20
ATOM 21128 O O . ASN A 1 49 ? 7.066 5.087 7.110 1.00 0.18 57 ASN A O 20
ATOM 21139 N N . ASP A 1 50 ? 5.454 4.453 8.521 1.00 0.18 58 ASP A N 20
ATOM 21140 C CA . ASP A 1 50 ? 5.304 3.163 7.855 1.00 0.19 58 ASP A CA 20
ATOM 21141 C C . ASP A 1 50 ? 4.841 3.404 6.431 1.00 0.16 58 ASP A C 20
ATOM 21142 O O . ASP A 1 50 ? 5.303 2.770 5.482 1.00 0.19 58 ASP A O 20
ATOM 21151 N N . ALA A 1 51 ? 3.937 4.356 6.312 1.00 0.13 59 ALA A N 20
ATOM 21152 C CA . ALA A 1 51 ? 3.429 4.794 5.027 1.00 0.11 59 ALA A CA 20
ATOM 21153 C C . ALA A 1 51 ? 4.504 5.486 4.206 1.00 0.12 59 ALA A C 20
ATOM 21154 O O . ALA A 1 51 ? 4.543 5.340 2.984 1.00 0.13 59 ALA A O 20
ATOM 21161 N N . VAL A 1 52 ? 5.387 6.237 4.861 1.00 0.14 60 VAL A N 20
ATOM 21162 C CA . VAL A 1 52 ? 6.387 6.987 4.119 1.00 0.17 60 VAL A CA 20
ATOM 21163 C C . VAL A 1 52 ? 7.485 6.057 3.636 1.00 0.18 60 VAL A C 20
ATOM 21164 O O . VAL A 1 52 ? 8.033 6.254 2.560 1.00 0.20 60 VAL A O 20
ATOM 21177 N N . LYS A 1 53 ? 7.818 5.056 4.442 1.00 0.19 61 LYS A N 20
ATOM 21178 C CA . LYS A 1 53 ? 8.786 4.062 4.044 1.00 0.22 61 LYS A CA 20
ATOM 21179 C C . LYS A 1 53 ? 8.186 3.136 2.998 1.00 0.20 61 LYS A C 20
ATOM 21180 O O . LYS A 1 53 ? 8.897 2.618 2.131 1.00 0.28 61 LYS A O 20
ATOM 21199 N N . PHE A 1 54 ? 6.872 2.941 3.078 1.00 0.14 62 PHE A N 20
ATOM 21200 C CA . PHE A 1 54 ? 6.142 2.289 2.010 1.00 0.13 62 PHE A CA 20
ATOM 21201 C C . PHE A 1 54 ? 6.331 3.085 0.744 1.00 0.13 62 PHE A C 20
ATOM 21202 O O . PHE A 1 54 ? 6.757 2.557 -0.271 1.00 0.15 62 PHE A O 20
ATOM 21219 N N . ARG A 1 55 ? 5.986 4.363 0.821 1.00 0.12 63 ARG A N 20
ATOM 21220 C CA . ARG A 1 55 ? 6.209 5.296 -0.261 1.00 0.15 63 ARG A CA 20
ATOM 21221 C C . ARG A 1 55 ? 7.634 5.219 -0.787 1.00 0.14 63 ARG A C 20
ATOM 21222 O O . ARG A 1 55 ? 7.842 4.936 -1.954 1.00 0.16 63 ARG A O 20
ATOM 21243 N N . SER A 1 56 ? 8.592 5.476 0.083 1.00 0.13 64 SER A N 20
ATOM 21244 C CA . SER A 1 56 ? 10.007 5.435 -0.269 1.00 0.16 64 SER A CA 20
ATOM 21245 C C . SER A 1 56 ? 10.359 4.187 -1.093 1.00 0.17 64 SER A C 20
ATOM 21246 O O . SER A 1 56 ? 10.963 4.287 -2.159 1.00 0.28 64 SER A O 20
ATOM 21254 N N . TRP A 1 57 ? 9.955 3.023 -0.606 1.00 0.13 65 TRP A N 20
ATOM 21255 C CA . TRP A 1 57 ? 10.249 1.763 -1.278 1.00 0.14 65 TRP A CA 20
ATOM 21256 C C . TRP A 1 57 ? 9.412 1.595 -2.543 1.00 0.13 65 TRP A C 20
ATOM 21257 O O . TRP A 1 57 ? 9.950 1.376 -3.625 1.00 0.15 65 TRP A O 20
ATOM 21278 N N . TRP A 1 58 ? 8.109 1.755 -2.409 1.00 0.12 66 TRP A N 20
ATOM 21279 C CA . TRP A 1 58 ? 7.171 1.445 -3.476 1.00 0.13 66 TRP A CA 20
ATOM 21280 C C . TRP A 1 58 ? 7.255 2.455 -4.607 1.00 0.12 66 TRP A C 20
ATOM 21281 O O . TRP A 1 58 ? 7.004 2.126 -5.767 1.00 0.19 66 TRP A O 20
ATOM 21302 N N . ASN A 1 59 ? 7.624 3.679 -4.274 1.00 0.17 67 ASN A N 20
ATOM 21303 C CA . ASN A 1 59 ? 7.664 4.751 -5.254 1.00 0.17 67 ASN A CA 20
ATOM 21304 C C . ASN A 1 59 ? 8.978 4.761 -6.004 1.00 0.18 67 ASN A C 20
ATOM 21305 O O . ASN A 1 59 ? 9.208 5.596 -6.872 1.00 0.22 67 ASN A O 20
ATOM 21316 N N . SER A 1 60 ? 9.842 3.838 -5.665 1.00 0.18 68 SER A N 20
ATOM 21317 C CA . SER A 1 60 ? 11.086 3.705 -6.387 1.00 0.22 68 SER A CA 20
ATOM 21318 C C . SER A 1 60 ? 10.911 2.686 -7.495 1.00 0.22 68 SER A C 20
ATOM 21319 O O . SER A 1 60 ? 11.709 2.602 -8.428 1.00 0.24 68 SER A O 20
ATOM 21327 N N . ARG A 1 61 ? 9.840 1.922 -7.376 1.00 0.20 69 ARG A N 20
ATOM 21328 C CA . ARG A 1 61 ? 9.589 0.807 -8.250 1.00 0.22 69 ARG A CA 20
ATOM 21329 C C . ARG A 1 61 ? 8.335 1.044 -9.083 1.00 0.24 69 ARG A C 20
ATOM 21330 O O . ARG A 1 61 ? 8.388 1.206 -10.301 1.00 0.27 69 ARG A O 20
ATOM 21351 N N . THR A 1 62 ? 7.213 1.085 -8.389 1.00 0.24 70 THR A N 20
ATOM 21352 C CA . THR A 1 62 ? 5.900 1.147 -9.015 1.00 0.26 70 THR A CA 20
ATOM 21353 C C . THR A 1 62 ? 5.272 2.524 -8.905 1.00 0.25 70 THR A C 20
ATOM 21354 O O . THR A 1 62 ? 4.875 3.117 -9.908 1.00 0.29 70 THR A O 20
ATOM 21365 N N . LYS A 1 63 ? 5.159 2.989 -7.658 1.00 0.24 71 LYS A N 20
ATOM 21366 C CA . LYS A 1 63 ? 4.554 4.280 -7.333 1.00 0.27 71 LYS A CA 20
ATOM 21367 C C . LYS A 1 63 ? 3.040 4.213 -7.388 1.00 0.30 71 LYS A C 20
ATOM 21368 O O . LYS A 1 63 ? 2.369 5.245 -7.324 1.00 0.52 71 LYS A O 20
ATOM 21387 N N . MET A 1 64 ? 2.527 2.982 -7.483 1.00 0.31 72 MET A N 20
ATOM 21388 C CA . MET A 1 64 ? 1.088 2.682 -7.474 1.00 0.32 72 MET A CA 20
ATOM 21389 C C . MET A 1 64 ? 0.268 3.640 -8.345 1.00 0.39 72 MET A C 20
ATOM 21390 O O . MET A 1 64 ? 0.774 4.233 -9.303 1.00 0.72 72 MET A O 20
ATOM 21404 N N . ALA A 1 65 ? -1.004 3.740 -8.016 1.00 0.48 73 ALA A N 20
ATOM 21405 C CA . ALA A 1 65 ? -1.946 4.577 -8.704 1.00 0.56 73 ALA A CA 20
ATOM 21406 C C . ALA A 1 65 ? -2.890 5.147 -7.668 1.00 0.61 73 ALA A C 20
ATOM 21407 O O . ALA A 1 65 ? -4.012 4.667 -7.505 1.00 0.93 73 ALA A O 20
ATOM 21414 N N . ASN A 1 66 ? -2.371 6.155 -6.967 1.00 0.64 74 ASN A N 20
ATOM 21415 C CA . ASN A 1 66 ? -2.979 6.771 -5.771 1.00 0.74 74 ASN A CA 20
ATOM 21416 C C . ASN A 1 66 ? -4.490 6.601 -5.666 1.00 0.92 74 ASN A C 20
ATOM 21417 O O . ASN A 1 66 ? -4.992 6.181 -4.625 1.00 1.68 74 ASN A O 20
ATOM 21428 N N . ASP A 1 67 ? -5.214 6.941 -6.720 1.00 0.91 75 ASP A N 20
ATOM 21429 C CA . ASP A 1 67 ? -6.657 6.742 -6.736 1.00 0.98 75 ASP A CA 20
ATOM 21430 C C . ASP A 1 67 ? -7.130 6.568 -8.174 1.00 0.96 75 ASP A C 20
ATOM 21431 O O . ASP A 1 67 ? -8.278 6.855 -8.513 1.00 1.14 75 ASP A O 20
ATOM 21440 N N . TYR A 1 68 ? -6.232 6.085 -9.021 1.00 0.81 76 TYR A N 20
ATOM 21441 C CA . TYR A 1 68 ? -6.511 5.961 -10.436 1.00 0.88 76 TYR A CA 20
ATOM 21442 C C . TYR A 1 68 ? -6.762 4.504 -10.804 1.00 0.93 76 TYR A C 20
ATOM 21443 O O . TYR A 1 68 ? -7.925 4.060 -10.700 1.00 1.47 76 TYR A O 20
#

Solvent-accessible surface area: 4189 Å² total; per-residue (Å²): 76,35,112,129,48,149,68,9,70,16,16,124,78,1,72,73,51,42,152,70,2,42,62,35,109,181,65,134,25,60,13,70,67,0,0,47,20,0,31,65,31,24,108,66,45,124,52,87,78,0,50,113,4,131,48,40,0,37,103,113,54,130,28,25,44,38,194

Sequence (67 aa):
GTYRGRGVALTDDEYDEWREHNASRKLDLSVEDFLMLRHRAALGADDNDAVKFRSWWNSRTKMANDYGTYRGRGVALTDDEYDEWREHNASRKLDLSVEDFLMLRHRAALGADDNDAVKFRSWWNSRTKMANDYGTYRGRGVALTDDEYDEWREHNASRKLDLSVEDFLMLRHRAALGADDNDAVKFRSWWNSRTKMANDYGTYRGRGVALTDDEYDEWREHNASRKLDLSVEDFLMLRHRAALGADDNDAVKFRSWWNSRTKMANDYGTYRGRGVALTDDEYDEWREHNASRKLDLSVEDFLMLRHRAALGADDNDAVKFRSWWNSRTKMANDYGTYRGRGVALTDDEYDEWREHNASRKLDLSVEDFLMLRHRAALGADDNDAVKFRSWWNSRTKMANDYGTYRGRGVALTDDEYDEWREHNASRKLDLSVEDFLMLRHRAALGADDNDAVKFRSWWNSRTKMANDYGTYRGRGVALTDDEYDEWREHNASRKLDLSVEDFLMLRHRAALGADDNDAVKFRSWWNSRTKMANDYGTYRGRGVALTDDEYDEWREHNASRKLDLSVEDFLMLRHRAALGADDNDAVKFRSWWNSRTKMANDYGTYRGRGVALTDDEYDEWREHNASRKLDLSVEDFLMLRHRAALGADDNDAVKFRSWWNSRTKMANDYGTYRGRGVALTDDEYDEWREHNASRKLDLSVEDFLMLRHRAALGADDNDAVKFRSWWNSRTKMANDYGTYRGRGVALTDDEYDEWREHNASRKLDLSVEDFLMLRHRAALGADDNDAVKFRSWWNSRTKMANDYGTYRGRGVALTDDEYDEWREHNASRKLDLSVEDFLMLRHRAALGADDNDAVKFRSWWNSRTKMANDYGTYRGRGVALTDDEYDEWREHNASRKLDLSVEDFLMLRHRAALGADDNDAVKFRSWWNSRTKMANDYGTYRGRGVALTDDEYDEWREHNASRKLDLSVEDFLMLRHRAALGADDNDAVKFRSWWNSRTKMANDYGTYRGRGVALTDDEYDEWREHNASRKLDLSVEDFLMLRHRAALGADDNDAVKFRSWWNSRTKMANDYGTYRGRGVALTDDEYDEWREHNASRKLDLSVEDFLMLRHRAALGADDNDAVKFRSWWNSRTKMANDYGTYRGRGVALTDDEYDEWREHNASRKLDLSVEDFLMLRHRAALGADDNDAVKFRSWWNSRTKMANDYGTYRGRGVALTDDEYDEWREHNASRKLDLSVEDFLMLRHRAALGADDNDAVKFRSWWNSRTKMANDYGTYRGRGVALTDDEYDEWREHNASRKLDLSVEDFLMLRHRAALGADDNDAVKFRSWWNSRTKMANDY

CATH classification: 1.10.260.110

B-factor: mean 0.59, std 0.53, range [0.08, 3.07]

Foldseek 3Di:
DFDAPDPTPPDPPQSVVVVVVCVPVVHDDDSRLSCVLLQCVLPPHCDPVNVVVCVVCVVPPNDDSRD

Secondary structure (DSSP, 8-state):
---SSSS---SHHHHHHHHHHHHHTT----HHHHHHHHHHHHHT---HHHHHHHHHHHHHT---TT-

Organism: Feline calicivirus (strain F9) (NCBI:txid11981)

InterPro domains:
  IPR000317 Peptidase C24, Calicivirus polyprotein Orf1 [PF03510] (1095-1199)
  IPR000317 Peptidase C24, Calicivirus polyprotein Orf1 [PR00916] (1095-1112)
  IPR000317 Peptidase C24, Calicivirus polyprotein Orf1 [PR00916] (1145-1161)
  IPR000317 Peptidase C24, Calicivirus polyprotein Orf1 [PR00916] (1188-1199)
  IPR000317 Peptidase C24, Calicivirus polyprotein Orf1 [PR00916] (1200-1210)
  IPR000317 Peptidase C24, Calicivirus polyprotein Orf1 [PS51894] (1073-1229)
  IPR000605 Helicase, superfamily 3, single-stranded DNA/RNA virus [PF00910] (481-575)
  IPR001205 RNA-directed RNA polymerase, C-terminal domain [PF00680] (1272-1714)
  IPR003593 AAA+ ATPase domain [SM00382] (476-603)
  IPR004004 Helicase/polymerase/peptidase polyprotein, Calicivirus-type [PR00918] (474-494)
  IPR004004 Helicase/polymerase/peptidase polyprotein, Calicivirus-type [PR00918] (546-565)
  IPR004004 Helicase/polymerase/peptidase polyprotein, Calicivirus-type [PR00918] (1188-1202)
  IPR004004 Helicase/polymerase/peptidase polyprotein, Calicivirus-type [PR00918] (1481-1496)
  IPR004004 Helicase/polymerase/peptidase polyprotein, Calicivirus-type [PR00918] (1586-1597)
  IPR004004 Helicase/polymerase/peptidase polyprotein, Calicivirus-type [PR00918] (1652-1666)
  IPR007094 RNA-directed RNA polymerase, catalytic domain [PS50507] (1478-1603)
  IPR009003 Peptidase S1, PA clan [SSF50494] (1079-1239)
  IPR014759 Helicase, superfamily 3, single-stranded RNA virus [PS51218] (458-614)
  IPR027417 P-loop containing nucleoside triphosphate hydrolase [G3DSA:3.40.50.300] (427-585)
  IPR027417 P-loop containing nucleoside triphosphate hydrolase [SSF52540] (446-608)

Nearest PDB structures (foldseek):
  2m4h-assembly1_A  TM=1.005E+00  e=7.142E-11  Feline calicivirus strain F9
  4lmy-assembly1_B  TM=1.884E-01  e=3.785E+00  Streptococcus pyogenes NS88.2
  2m4h-assembly1_A  TM=9.856E-01  e=5.381E-10  Feline calicivirus strain F9
  3d0w-assembly1_C  TM=4.680E-01  e=7.950E+00  Bacillus subtilis
  2m4h-assembly1_A  TM=1.001E+00  e=8.513E-11  Feline calicivirus strain F9